Protein AF-0000000080183388 (afdb_homodimer)

InterPro domains:
  IPR001279 Metallo-beta-lactamase [PF00753] (360-558)
  IPR001279 Metallo-beta-lactamase [SM00849] (359-558)
  IPR011234 Fumarylacetoacetase-like, C-terminal [PF01557] (73-304)
  IPR036663 Fumarylacetoacetase-like, C-terminal domain superfamily [G3DSA:3.90.850.10] (4-306)
  IPR036663 Fumarylacetoacetase-like, C-terminal domain superfamily [SSF56529] (69-304)
  IPR036866 Ribonuclease Z/Hydroxyacylglutathione hydrolase-like [G3DSA:3.60.15.10] (329-582)
  IPR036866 Ribonuclease Z/Hydroxyacylglutathione hydrolase-like [SSF56281] (317-623)

Solvent-accessible surface area (backbone atoms only — not comparable to full-atom values): 64301 Å² total; per-residue (Å²): 90,34,32,32,19,32,37,54,98,89,41,75,42,23,28,37,52,55,89,63,32,26,18,39,50,66,86,83,49,46,52,55,60,38,32,54,53,20,65,66,43,36,50,52,53,48,56,51,15,69,70,43,83,54,62,44,53,54,87,80,44,46,64,29,19,33,63,57,70,36,76,41,34,39,41,27,54,20,26,61,65,29,55,26,37,42,33,38,28,74,70,68,44,64,77,75,63,71,59,71,33,56,50,84,50,41,30,47,50,48,49,71,25,53,34,24,24,61,38,72,39,62,39,37,46,78,42,44,31,30,41,55,24,44,30,38,26,42,26,30,8,51,44,50,55,60,33,48,43,68,54,29,46,70,22,47,44,25,34,23,35,26,31,53,33,29,20,49,45,46,35,51,36,41,47,76,70,60,50,21,54,38,78,14,40,36,40,28,33,33,29,17,39,26,37,29,25,61,80,70,47,54,88,32,40,31,88,91,43,76,77,35,47,49,31,50,34,40,28,25,50,73,84,39,77,71,20,53,47,47,52,60,64,46,72,51,45,65,21,51,52,46,15,58,62,13,48,60,24,56,45,47,42,36,25,35,37,34,40,28,42,40,46,53,24,36,53,65,50,52,36,34,88,91,43,61,84,72,29,90,62,64,60,48,67,68,41,33,42,37,41,38,34,60,93,38,47,58,30,47,27,37,30,32,73,54,66,78,57,78,84,68,82,63,51,86,56,88,92,53,77,86,74,76,83,84,71,50,80,51,77,51,76,45,87,72,48,73,45,81,40,79,77,40,84,59,27,32,37,33,37,32,66,59,18,55,73,64,26,42,29,33,33,42,41,51,36,63,63,15,14,35,32,36,36,33,21,48,22,55,67,61,26,50,52,51,53,59,71,44,38,86,58,32,72,69,15,36,64,46,33,30,40,35,32,33,51,55,49,34,28,34,33,19,41,58,75,53,59,88,79,38,44,29,32,23,37,48,53,16,40,52,43,52,74,71,45,80,61,57,40,64,60,45,45,49,55,29,48,86,60,49,91,59,21,26,61,49,35,27,66,55,49,49,88,60,57,44,45,91,62,52,82,49,71,54,76,42,67,40,71,52,60,50,74,48,74,35,37,86,36,64,37,39,37,39,44,48,40,32,14,43,33,70,23,34,28,30,41,38,31,67,94,58,31,36,30,38,37,27,74,80,27,38,39,36,27,50,64,58,39,74,56,28,56,66,68,37,37,42,51,34,36,51,53,57,53,70,67,65,31,67,34,28,39,29,14,14,32,38,34,30,33,55,64,51,46,49,50,49,33,47,51,54,52,49,51,54,50,54,46,52,53,34,48,72,72,67,48,53,55,68,56,38,44,72,66,59,80,58,70,88,53,59,77,27,36,62,50,35,34,46,45,48,37,36,46,46,51,40,42,72,76,34,80,82,52,80,86,76,53,70,66,59,51,50,38,50,21,32,51,54,43,56,75,74,102,90,35,33,33,20,32,37,53,98,90,41,76,42,22,28,37,51,55,90,63,31,27,18,38,48,65,86,83,50,46,52,56,61,38,32,53,52,19,63,66,42,34,50,51,52,46,55,51,14,67,70,43,84,54,61,45,51,54,88,78,43,46,62,29,18,34,64,56,71,34,77,40,32,40,40,26,53,20,26,62,64,30,55,26,37,42,33,38,29,75,70,65,45,64,78,75,63,72,58,71,34,55,49,86,49,39,32,48,50,47,49,72,26,54,34,25,25,62,39,74,40,61,40,41,45,78,44,40,32,29,40,54,24,43,28,38,26,42,26,31,8,51,46,50,55,60,34,47,42,69,55,28,46,68,22,47,44,25,34,24,33,26,32,50,33,29,20,51,45,45,36,51,37,42,46,77,70,60,49,21,56,38,79,17,38,37,40,28,33,34,31,16,39,26,37,29,26,61,78,70,47,52,89,32,41,31,88,92,42,74,77,35,48,49,32,50,34,40,29,25,51,72,85,39,78,70,20,53,46,45,52,60,62,47,72,50,43,64,22,50,53,45,14,60,62,12,48,60,24,56,45,46,42,37,26,35,37,32,40,28,41,41,46,52,25,36,53,65,50,52,37,34,88,91,43,59,84,72,30,89,61,63,61,49,68,68,40,34,42,36,42,38,34,60,92,37,49,58,31,46,26,39,30,34,73,53,66,78,57,80,83,69,81,64,51,86,54,88,90,55,78,85,74,76,83,84,71,50,80,50,77,52,76,44,86,71,48,73,43,82,40,79,76,42,84,59,27,32,36,34,36,31,67,58,18,56,73,62,25,39,28,34,34,40,41,51,35,63,63,15,14,36,33,34,35,35,22,48,20,54,68,59,26,51,53,50,52,58,70,43,37,84,58,32,72,70,16,36,64,45,34,31,40,35,32,36,49,56,48,32,28,33,34,18,41,58,77,52,59,87,79,37,45,28,31,23,37,48,53,15,42,52,43,52,73,70,45,82,60,57,39,62,59,44,46,48,54,28,47,86,62,48,92,59,22,26,61,49,35,27,66,57,49,49,88,60,57,41,44,93,61,52,81,50,73,54,77,41,67,40,72,52,60,50,74,48,73,34,35,86,37,66,36,37,36,39,43,48,40,35,13,44,34,72,24,35,27,30,43,37,30,67,93,56,30,36,29,37,37,27,73,78,28,38,38,35,28,50,64,57,39,76,56,28,57,66,67,38,38,41,51,33,36,53,54,56,52,70,66,66,32,66,35,28,39,30,16,14,32,38,36,31,32,55,64,51,46,49,51,49,34,49,52,54,52,48,52,53,50,54,45,51,53,34,50,74,71,66,46,52,56,69,55,36,45,72,66,59,81,59,71,89,52,59,79,27,36,62,50,35,35,46,43,49,37,36,46,45,51,40,42,73,75,34,79,82,52,80,88,76,55,71,66,60,51,49,37,51,22,32,50,53,43,56,75,73,101

Structure (mmCIF, N/CA/C/O backbone):
data_AF-0000000080183388-model_v1
#
loop_
_entity.id
_entity.type
_entity.pdbx_description
1 polymer 'Bifunctional 2-hydroxyhepta-2,4-diene-1,7-dioate isomerase/cyclase/dehydrase'
#
loop_
_atom_site.group_PDB
_atom_site.id
_atom_site.type_symbol
_atom_site.label_atom_id
_atom_site.label_alt_id
_atom_site.label_comp_id
_atom_site.label_asym_id
_atom_site.label_entity_id
_atom_site.label_seq_id
_atom_site.pdbx_PDB_ins_code
_atom_site.Cartn_x
_atom_site.Cartn_y
_atom_site.Cartn_z
_atom_site.occupancy
_atom_site.B_iso_or_equiv
_atom_site.auth_seq_id
_atom_site.auth_comp_id
_atom_site.auth_asym_id
_atom_site.auth_atom_id
_atom_site.pdbx_PDB_model_num
ATOM 1 N N . MET A 1 1 ? -32.719 4.676 -19.219 1 97.44 1 MET A N 1
ATOM 2 C CA . MET A 1 1 ? -33.406 5.418 -18.172 1 97.44 1 MET A CA 1
ATOM 3 C C . MET A 1 1 ? -32.406 6.023 -17.188 1 97.44 1 MET A C 1
ATOM 5 O O . MET A 1 1 ? -31.281 5.566 -17.078 1 97.44 1 MET A O 1
ATOM 9 N N . ARG A 1 2 ? -32.875 7.059 -16.578 1 98.19 2 ARG A N 1
ATOM 10 C CA . ARG A 1 2 ? -32.156 7.703 -15.5 1 98.19 2 ARG A CA 1
ATOM 11 C C . ARG A 1 2 ? -32.875 7.527 -14.164 1 98.19 2 ARG A C 1
ATOM 13 O O . ARG A 1 2 ? -33.906 8.156 -13.922 1 98.19 2 ARG A O 1
ATOM 20 N N . TRP A 1 3 ? -32.25 6.746 -13.305 1 98.75 3 TRP A N 1
ATOM 21 C CA . TRP A 1 3 ? -32.844 6.43 -12.016 1 98.75 3 TRP A CA 1
ATOM 22 C C . TRP A 1 3 ? -32.312 7.344 -10.922 1 98.75 3 TRP A C 1
ATOM 24 O O . TRP A 1 3 ? -31.094 7.613 -10.867 1 98.75 3 TRP A O 1
ATOM 34 N N . VAL A 1 4 ? -33.219 7.805 -10.07 1 98.56 4 VAL A N 1
ATOM 35 C CA . VAL A 1 4 ? -32.781 8.688 -8.992 1 98.56 4 VAL A CA 1
ATOM 36 C C . VAL A 1 4 ? -33.344 8.203 -7.668 1 98.56 4 VAL A C 1
ATOM 38 O O . VAL A 1 4 ? -34.406 7.531 -7.637 1 98.56 4 VAL A O 1
ATOM 41 N N . THR A 1 5 ? -32.625 8.375 -6.621 1 98.5 5 THR A N 1
ATOM 42 C CA . THR A 1 5 ? -33.094 8.414 -5.242 1 98.5 5 THR A CA 1
ATOM 43 C C . THR A 1 5 ? -33.188 9.852 -4.734 1 98.5 5 THR A C 1
ATOM 45 O O . THR A 1 5 ? -32.281 10.648 -4.977 1 98.5 5 THR A O 1
ATOM 48 N N . TYR A 1 6 ? -34.344 10.188 -4.172 1 97.81 6 TYR A N 1
ATOM 49 C CA . TYR A 1 6 ? -34.531 11.555 -3.717 1 97.81 6 TYR A CA 1
ATOM 50 C C . TYR A 1 6 ? -35.25 11.586 -2.371 1 97.81 6 TYR A C 1
ATOM 52 O O . TYR A 1 6 ? -35.812 10.586 -1.939 1 97.81 6 TYR A O 1
ATOM 60 N N . ARG A 1 7 ? -35.031 12.625 -1.653 1 96.06 7 ARG A N 1
ATOM 61 C CA . ARG A 1 7 ? -35.75 12.852 -0.39 1 96.06 7 ARG A CA 1
ATOM 62 C C . ARG A 1 7 ? -36.812 13.914 -0.542 1 96.06 7 ARG A C 1
ATOM 64 O O . ARG A 1 7 ? -36.562 15.008 -1.048 1 96.06 7 ARG A O 1
ATOM 71 N N . ASP A 1 8 ? -38.031 13.57 -0.179 1 88.25 8 ASP A N 1
ATOM 72 C CA . ASP A 1 8 ? -39.125 14.539 -0.07 1 88.25 8 ASP A CA 1
ATOM 73 C C . ASP A 1 8 ? -39.594 14.68 1.377 1 88.25 8 ASP A C 1
ATOM 75 O O . ASP A 1 8 ? -38.875 14.344 2.307 1 88.25 8 ASP A O 1
ATOM 79 N N . ALA A 1 9 ? -40.719 15.281 1.658 1 85.12 9 ALA A N 1
ATOM 80 C CA . ALA A 1 9 ? -41.188 15.562 3.008 1 85.12 9 ALA A CA 1
ATOM 81 C C . ALA A 1 9 ? -41.438 14.266 3.783 1 85.12 9 ALA A C 1
ATOM 83 O O . ALA A 1 9 ? -41.344 14.242 5.012 1 85.12 9 ALA A O 1
ATOM 84 N N . ASP A 1 10 ? -41.656 13.148 3.053 1 85.81 10 ASP A N 1
ATOM 85 C CA . ASP A 1 10 ? -42.031 11.891 3.703 1 85.81 10 ASP A CA 1
ATOM 86 C C . ASP A 1 10 ? -40.812 10.961 3.809 1 85.81 10 ASP A C 1
ATOM 88 O O . ASP A 1 10 ? -40.875 9.891 4.422 1 85.81 10 ASP A O 1
ATOM 92 N N . GLY A 1 11 ? -39.719 11.336 3.236 1 90.06 11 GLY A N 1
ATOM 93 C CA . GLY A 1 11 ? -38.5 10.508 3.334 1 90.06 11 GLY A CA 1
ATOM 94 C C . GLY A 1 11 ? -37.938 10.148 1.984 1 90.06 11 GLY A C 1
ATOM 95 O O . GLY A 1 11 ? -38.281 10.734 0.964 1 90.06 11 GLY A O 1
ATOM 96 N N . PRO A 1 12 ? -37.031 9.18 1.969 1 95.62 12 PRO A N 1
ATOM 97 C CA . PRO A 1 12 ? -36.375 8.773 0.717 1 95.62 12 PRO A CA 1
ATOM 98 C C . PRO A 1 12 ? -37.344 8.047 -0.229 1 95.62 12 PRO A C 1
ATOM 100 O O . PRO A 1 12 ? -38.156 7.23 0.214 1 95.62 12 PRO A O 1
ATOM 103 N N . ARG A 1 13 ? -37.281 8.406 -1.515 1 96.56 13 ARG A N 1
ATOM 104 C CA . ARG A 1 13 ? -38.062 7.812 -2.594 1 96.56 13 ARG A CA 1
ATOM 105 C C . ARG A 1 13 ? -37.156 7.484 -3.795 1 96.56 13 ARG A C 1
ATOM 107 O O . ARG A 1 13 ? -36.031 7.965 -3.891 1 96.56 13 ARG A O 1
ATOM 114 N N . THR A 1 14 ? -37.656 6.578 -4.617 1 97.81 14 THR A N 1
ATOM 115 C CA . THR A 1 14 ? -37 6.191 -5.855 1 97.81 14 THR A CA 1
ATOM 116 C C . THR A 1 14 ? -37.875 6.508 -7.066 1 97.81 14 THR A C 1
ATOM 118 O O . THR A 1 14 ? -39.094 6.43 -6.988 1 97.81 14 THR A O 1
ATOM 121 N N . GLY A 1 15 ? -37.25 6.918 -8.156 1 98 15 GLY A N 1
ATOM 122 C CA . GLY A 1 15 ? -38 7.188 -9.359 1 98 15 GLY A CA 1
ATOM 123 C C . GLY A 1 15 ? -37.156 7.301 -10.609 1 98 15 GLY A C 1
ATOM 124 O O . GLY A 1 15 ? -35.938 7.141 -10.539 1 98 15 GLY A O 1
ATOM 125 N N . VAL A 1 16 ? -37.781 7.48 -11.719 1 98.38 16 VAL A N 1
ATOM 126 C CA . VAL A 1 16 ? -37.156 7.688 -13.008 1 98.38 16 VAL A CA 1
ATOM 127 C C . VAL A 1 16 ? -37.281 9.148 -13.422 1 98.38 16 VAL A C 1
ATOM 129 O O . VAL A 1 16 ? -38.375 9.711 -13.422 1 98.38 16 VAL A O 1
ATOM 132 N N . LEU A 1 17 ? -36.156 9.695 -13.727 1 98.06 17 LEU A N 1
ATOM 133 C CA . LEU A 1 17 ? -36.125 11.078 -14.18 1 98.06 17 LEU A CA 1
ATOM 134 C C . LEU A 1 17 ? -36.406 11.164 -15.68 1 98.06 17 LEU A C 1
ATOM 136 O O . LEU A 1 17 ? -35.719 10.547 -16.484 1 98.06 17 LEU A O 1
ATOM 140 N N . SER A 1 18 ? -37.406 11.859 -16.109 1 96.38 18 SER A N 1
ATOM 141 C CA . SER A 1 18 ? -37.75 12.195 -17.484 1 96.38 18 SER A CA 1
ATOM 142 C C . SER A 1 18 ? -37.969 13.695 -17.656 1 96.38 18 SER A C 1
ATOM 144 O O . SER A 1 18 ? -38.969 14.242 -17.156 1 96.38 18 SER A O 1
ATOM 146 N N . GLY A 1 19 ? -37.062 14.305 -18.344 1 94.12 19 GLY A N 1
ATOM 147 C CA . GLY A 1 19 ? -37.094 15.758 -18.328 1 94.12 19 GLY A CA 1
ATOM 148 C C . GLY A 1 19 ? -36.844 16.344 -16.953 1 94.12 19 GLY A C 1
ATOM 149 O O . GLY A 1 19 ? -35.844 16.031 -16.312 1 94.12 19 GLY A O 1
ATOM 150 N N . ASP A 1 20 ? -37.781 17.125 -16.531 1 95.94 20 ASP A N 1
ATOM 151 C CA . ASP A 1 20 ? -37.625 17.75 -15.227 1 95.94 20 ASP A CA 1
ATOM 152 C C . ASP A 1 20 ? -38.594 17.141 -14.203 1 95.94 20 ASP A C 1
ATOM 154 O O . ASP A 1 20 ? -38.844 17.719 -13.141 1 95.94 20 ASP A O 1
ATOM 158 N N . GLU A 1 21 ? -39.062 15.992 -14.617 1 96.75 21 GLU A N 1
ATOM 159 C CA . GLU A 1 21 ? -40.031 15.32 -13.734 1 96.75 21 GLU A CA 1
ATOM 160 C C . GLU A 1 21 ? -39.5 13.953 -13.312 1 96.75 21 GLU A C 1
ATOM 162 O O . GLU A 1 21 ? -38.938 13.219 -14.117 1 96.75 21 GLU A O 1
ATOM 167 N N . ILE A 1 22 ? -39.656 13.68 -12.047 1 97.94 22 ILE A N 1
ATOM 168 C CA . ILE A 1 22 ? -39.375 12.352 -11.523 1 97.94 22 ILE A CA 1
ATOM 169 C C . ILE A 1 22 ? -40.656 11.531 -11.43 1 97.94 22 ILE A C 1
ATOM 171 O O . ILE A 1 22 ? -41.625 11.953 -10.781 1 97.94 22 ILE A O 1
ATOM 175 N N . HIS A 1 23 ? -40.719 10.445 -12.109 1 98 23 HIS A N 1
ATOM 176 C CA . HIS A 1 23 ? -41.781 9.477 -11.984 1 98 23 HIS A CA 1
ATOM 177 C C . HIS A 1 23 ? -41.5 8.477 -10.867 1 98 23 HIS A C 1
ATOM 179 O O . HIS A 1 23 ? -40.656 7.59 -11.016 1 98 23 HIS A O 1
ATOM 185 N N . ALA A 1 24 ? -42.25 8.586 -9.766 1 96.69 24 ALA A N 1
ATOM 186 C CA . ALA A 1 24 ? -41.969 7.852 -8.539 1 96.69 24 ALA A CA 1
ATOM 187 C C . ALA A 1 24 ? -42.438 6.402 -8.633 1 96.69 24 ALA A C 1
ATOM 189 O O . ALA A 1 24 ? -43.469 6.125 -9.203 1 96.69 24 ALA A O 1
ATOM 190 N N . VAL A 1 25 ? -41.656 5.574 -8.094 1 96.31 25 VAL A N 1
ATOM 191 C CA . VAL A 1 25 ? -42.125 4.215 -7.852 1 96.31 25 VAL A CA 1
ATOM 192 C C . VAL A 1 25 ? -42.844 4.152 -6.52 1 96.31 25 VAL A C 1
ATOM 194 O O . VAL A 1 25 ? -43 5.164 -5.824 1 96.31 25 VAL A O 1
ATOM 197 N N . ALA A 1 26 ? -43.406 2.994 -6.191 1 93.75 26 ALA A N 1
ATOM 198 C CA . ALA A 1 26 ? -44.188 2.836 -4.961 1 93.75 26 ALA A CA 1
ATOM 199 C C . ALA A 1 26 ? -43.344 3.182 -3.734 1 93.75 26 ALA A C 1
ATOM 201 O O . ALA A 1 26 ? -42.125 2.883 -3.693 1 93.75 26 ALA A O 1
ATOM 202 N N . PRO A 1 27 ? -43.969 3.814 -2.711 1 92.75 27 PRO A N 1
ATOM 203 C CA . PRO A 1 27 ? -43.219 4.113 -1.485 1 92.75 27 PRO A CA 1
ATOM 204 C C . PRO A 1 27 ? -42.594 2.871 -0.849 1 92.75 27 PRO A C 1
ATOM 206 O O . PRO A 1 27 ? -43.219 1.804 -0.846 1 92.75 27 PRO A O 1
ATOM 209 N N . GLY A 1 28 ? -41.375 3.014 -0.385 1 92.75 28 GLY A N 1
ATOM 210 C CA . GLY A 1 28 ? -40.719 1.915 0.305 1 92.75 28 GLY A CA 1
ATOM 211 C C . GLY A 1 28 ? -39.812 1.102 -0.599 1 92.75 28 GLY A C 1
ATOM 212 O O . GLY A 1 28 ? -38.969 0.361 -0.118 1 92.75 28 GLY A O 1
ATOM 213 N N . VAL A 1 29 ? -40 1.247 -1.881 1 95.56 29 VAL A N 1
ATOM 214 C CA . VAL A 1 29 ? -39.156 0.52 -2.816 1 95.56 29 VAL A CA 1
ATOM 215 C C . VAL A 1 29 ? -37.875 1.304 -3.061 1 95.56 29 VAL A C 1
ATOM 217 O O . VAL A 1 29 ? -37.906 2.477 -3.439 1 95.56 29 VAL A O 1
ATOM 220 N N . THR A 1 30 ? -36.75 0.645 -2.76 1 96.94 30 THR A N 1
ATOM 221 C CA . THR A 1 30 ? -35.469 1.302 -2.971 1 96.94 30 THR A CA 1
ATOM 222 C C . THR A 1 30 ? -34.875 0.929 -4.332 1 96.94 30 THR A C 1
ATOM 224 O O . THR A 1 30 ? -35.281 -0.077 -4.926 1 96.94 30 THR A O 1
ATOM 227 N N . LEU A 1 31 ? -34 1.793 -4.809 1 97.75 31 LEU A N 1
ATOM 228 C CA . LEU A 1 31 ? -33.344 1.471 -6.066 1 97.75 31 LEU A CA 1
ATOM 229 C C . LEU A 1 31 ? -32.531 0.177 -5.941 1 97.75 31 LEU A C 1
ATOM 231 O O . LEU A 1 31 ? -32.438 -0.582 -6.906 1 97.75 31 LEU A O 1
ATOM 235 N N . LEU A 1 32 ? -31.938 -0.085 -4.797 1 96.81 32 LEU A N 1
ATOM 236 C CA . LEU A 1 32 ? -31.203 -1.321 -4.562 1 96.81 32 LEU A CA 1
ATOM 237 C C . LEU A 1 32 ? -32.094 -2.537 -4.77 1 96.81 32 LEU A C 1
ATOM 239 O O . LEU A 1 32 ? -31.672 -3.535 -5.355 1 96.81 32 LEU A O 1
ATOM 243 N N . ASP A 1 33 ? -33.375 -2.461 -4.324 1 96.06 33 ASP A N 1
ATOM 244 C CA . ASP A 1 33 ? -34.312 -3.531 -4.551 1 96.06 33 ASP A CA 1
ATOM 245 C C . ASP A 1 33 ? -34.531 -3.768 -6.043 1 96.06 33 ASP A C 1
ATOM 247 O O . ASP A 1 33 ? -34.594 -4.914 -6.492 1 96.06 33 ASP A O 1
ATOM 251 N N . LEU A 1 34 ? -34.688 -2.699 -6.711 1 97.19 34 LEU A N 1
ATOM 252 C CA . LEU A 1 34 ? -35 -2.781 -8.133 1 97.19 34 LEU A CA 1
ATOM 253 C C . LEU A 1 34 ? -33.812 -3.334 -8.914 1 97.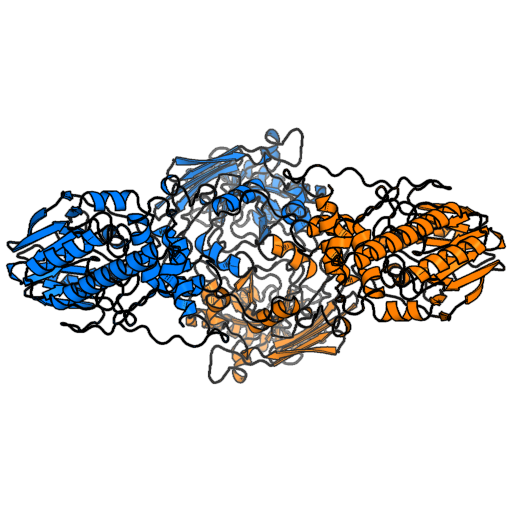19 34 LEU A C 1
ATOM 255 O O . LEU A 1 34 ? -34 -4.137 -9.836 1 97.19 34 LEU A O 1
ATOM 259 N N . VAL A 1 35 ? -32.625 -2.889 -8.562 1 96.31 35 VAL A N 1
ATOM 260 C CA . VAL A 1 35 ? -31.406 -3.381 -9.188 1 96.31 35 VAL A CA 1
ATOM 261 C C . VAL A 1 35 ? -31.297 -4.891 -8.969 1 96.31 35 VAL A C 1
ATOM 263 O O . VAL A 1 35 ? -30.812 -5.609 -9.852 1 96.31 35 VAL A O 1
ATOM 266 N N . GLY A 1 36 ? -31.75 -5.336 -7.918 1 93.81 36 GLY A N 1
ATOM 267 C CA . GLY A 1 36 ? -31.703 -6.75 -7.57 1 93.81 36 GLY A CA 1
ATOM 268 C C . GLY A 1 36 ? -32.562 -7.617 -8.445 1 93.81 36 GLY A C 1
ATOM 269 O O . GLY A 1 36 ? -32.406 -8.836 -8.484 1 93.81 36 GLY A O 1
ATOM 270 N N . ARG A 1 37 ? -33.5 -6.957 -9.172 1 93.88 37 ARG A N 1
ATOM 271 C CA . ARG A 1 37 ? -34.375 -7.688 -10.07 1 93.88 37 ARG A CA 1
ATOM 272 C C . ARG A 1 37 ? -33.719 -7.922 -11.43 1 93.88 37 ARG A C 1
ATOM 274 O O . ARG A 1 37 ? -34.312 -8.57 -12.297 1 93.88 37 ARG A O 1
ATOM 281 N N . GLY A 1 38 ? -32.5 -7.395 -11.609 1 92.06 38 GLY A N 1
ATOM 282 C CA . GLY A 1 38 ? -31.812 -7.531 -12.875 1 92.06 38 GLY A CA 1
ATOM 283 C C . GLY A 1 38 ? -32.219 -6.473 -13.891 1 92.06 38 GLY A C 1
ATOM 284 O O . GLY A 1 38 ? -33.062 -5.637 -13.617 1 92.06 38 GLY A O 1
ATOM 285 N N . ALA A 1 39 ? -31.578 -6.566 -15.023 1 93.94 39 ALA A N 1
ATOM 286 C CA . ALA A 1 39 ? -31.766 -5.566 -16.078 1 93.94 39 ALA A CA 1
ATOM 287 C C . ALA A 1 39 ? -33.219 -5.535 -16.547 1 93.94 39 ALA A C 1
ATOM 289 O O . ALA A 1 39 ? -33.781 -4.461 -16.719 1 93.94 39 ALA A O 1
ATOM 290 N N . ASP A 1 40 ? -33.75 -6.664 -16.734 1 94.56 40 ASP A N 1
ATOM 291 C CA . ASP A 1 40 ? -35.125 -6.742 -17.219 1 94.56 40 ASP A CA 1
ATOM 292 C C . ASP A 1 40 ? -36.125 -6.246 -16.156 1 94.56 40 ASP A C 1
ATOM 294 O O . ASP A 1 40 ? -37.062 -5.531 -16.484 1 94.56 40 ASP A O 1
ATOM 298 N N . GLY A 1 41 ? -35.844 -6.688 -14.953 1 95.62 41 GLY A N 1
ATOM 299 C CA . GLY A 1 41 ? -36.688 -6.23 -13.867 1 95.62 41 GLY A CA 1
ATOM 300 C C . GLY A 1 41 ? -36.625 -4.727 -13.648 1 95.62 41 GLY A C 1
ATOM 301 O O . GLY A 1 41 ? -37.656 -4.094 -13.398 1 95.62 41 GLY A O 1
ATOM 302 N N . LEU A 1 42 ? -35.469 -4.219 -13.742 1 97.19 42 LEU A N 1
ATOM 303 C CA . LEU A 1 42 ? -35.281 -2.777 -13.609 1 97.19 42 LEU A CA 1
ATOM 304 C C . LEU A 1 42 ? -36 -2.031 -14.734 1 97.19 42 LEU A C 1
ATOM 306 O O . LEU A 1 42 ? -36.656 -1.015 -14.492 1 97.19 42 LEU A O 1
ATOM 310 N N . ARG A 1 43 ? -35.875 -2.518 -15.914 1 96.69 43 ARG A N 1
ATOM 311 C CA . ARG A 1 43 ? -36.531 -1.915 -17.062 1 96.69 43 ARG A CA 1
ATOM 312 C C . ARG A 1 43 ? -38.031 -1.916 -16.906 1 96.69 43 ARG A C 1
ATOM 314 O O . ARG A 1 43 ? -38.688 -0.908 -17.156 1 96.69 43 ARG A O 1
ATOM 321 N N . GLN A 1 44 ? -38.562 -3.023 -16.469 1 97 44 GLN A N 1
ATOM 322 C CA . GLN A 1 44 ? -40 -3.148 -16.281 1 97 44 GLN A CA 1
ATOM 323 C C . GLN A 1 44 ? -40.5 -2.168 -15.227 1 97 44 GLN A C 1
ATOM 325 O O . GLN A 1 44 ? -41.531 -1.512 -15.422 1 97 44 GLN A O 1
ATOM 330 N N . ALA A 1 45 ? -39.781 -2.123 -14.133 1 97.38 45 ALA A N 1
ATOM 331 C CA . ALA A 1 45 ? -40.156 -1.188 -13.07 1 97.38 45 ALA A CA 1
ATOM 332 C C . ALA A 1 45 ? -40.156 0.25 -13.578 1 97.38 45 ALA A C 1
ATOM 334 O O . ALA A 1 45 ? -41 1.059 -13.211 1 97.38 45 ALA A O 1
ATOM 335 N N . GLY A 1 46 ? -39.156 0.562 -14.367 1 97.62 46 GLY A N 1
ATOM 336 C CA . GLY A 1 46 ? -39.031 1.898 -14.93 1 97.62 46 GLY A CA 1
ATOM 337 C C . GLY A 1 46 ? -40.188 2.244 -15.875 1 97.62 46 GLY A C 1
ATOM 338 O O . GLY A 1 46 ? -40.719 3.352 -15.828 1 97.62 46 GLY A O 1
ATOM 339 N N . GLU A 1 47 ? -40.562 1.3 -16.688 1 97.06 47 GLU A N 1
ATOM 340 C CA . GLU A 1 47 ? -41.688 1.508 -17.609 1 97.06 47 GLU A CA 1
ATOM 341 C C . GLU A 1 47 ? -42.969 1.719 -16.844 1 97.06 47 GLU A C 1
ATOM 343 O O . GLU A 1 47 ? -43.812 2.551 -17.234 1 97.06 47 GLU A O 1
ATOM 348 N N . GLU A 1 48 ? -43.094 1.007 -15.844 1 96.94 48 GLU A N 1
ATOM 349 C CA . GLU A 1 48 ? -44.281 1.164 -15.008 1 96.94 48 GLU A CA 1
ATOM 350 C C . GLU A 1 48 ? -44.312 2.535 -14.336 1 96.94 48 GLU A C 1
ATOM 352 O O . GLU A 1 48 ? -45.344 3.178 -14.266 1 96.94 48 GLU A O 1
ATOM 357 N N . ALA A 1 49 ? -43.188 2.902 -13.812 1 97.19 49 ALA A N 1
ATOM 358 C CA . ALA A 1 49 ? -43.062 4.211 -13.172 1 97.19 49 ALA A CA 1
ATOM 359 C C . ALA A 1 49 ? -43.375 5.332 -14.148 1 97.19 49 ALA A C 1
ATOM 361 O O . ALA A 1 49 ? -44.062 6.297 -13.805 1 97.19 49 ALA A O 1
ATOM 362 N N . LEU A 1 50 ? -42.938 5.223 -15.359 1 95.69 50 LEU A N 1
ATOM 363 C CA . LEU A 1 50 ? -43.125 6.254 -16.375 1 95.69 50 LEU A CA 1
ATOM 364 C C . LEU A 1 50 ? -44.594 6.398 -16.766 1 95.69 50 LEU A C 1
ATOM 366 O O . LEU A 1 50 ? -45 7.441 -17.281 1 95.69 50 LEU A O 1
ATOM 370 N N . ARG A 1 51 ? -45.406 5.438 -16.484 1 92.81 51 ARG A N 1
ATOM 371 C CA . ARG A 1 51 ? -46.812 5.469 -16.812 1 92.81 51 ARG A CA 1
ATOM 372 C C . ARG A 1 51 ? -47.625 5.984 -15.625 1 92.81 51 ARG A C 1
ATOM 374 O O . ARG A 1 51 ? -48.812 6.316 -15.773 1 92.81 51 ARG A O 1
ATOM 381 N N . SER A 1 52 ? -46.906 6.004 -14.562 1 87.31 52 SER A N 1
ATOM 382 C CA . SER A 1 52 ? -47.594 6.406 -13.344 1 87.31 52 SER A CA 1
ATOM 383 C C . SER A 1 52 ? -47.844 7.91 -13.328 1 87.31 52 SER A C 1
ATOM 385 O O . SER A 1 52 ? -47.094 8.68 -13.914 1 87.31 52 SER A O 1
ATOM 387 N N . ALA A 1 53 ? -48.938 8.344 -12.695 1 85.31 53 ALA A N 1
ATOM 388 C CA . ALA A 1 53 ? -49.281 9.758 -12.547 1 85.31 53 ALA A CA 1
ATOM 389 C C . ALA A 1 53 ? -48.531 10.391 -11.375 1 85.31 53 ALA A C 1
ATOM 391 O O . ALA A 1 53 ? -48.5 11.609 -11.242 1 85.31 53 ALA A O 1
ATOM 392 N N . ALA A 1 54 ? -47.969 9.68 -10.547 1 90.69 54 ALA A N 1
ATOM 393 C CA . ALA A 1 54 ? -47.219 10.18 -9.398 1 90.69 54 ALA A CA 1
ATOM 394 C C . ALA A 1 54 ? -45.875 10.781 -9.836 1 90.69 54 ALA A C 1
ATOM 396 O O . ALA A 1 54 ? -44.875 10.062 -9.977 1 90.69 54 ALA A O 1
ATOM 397 N N . THR A 1 55 ? -45.875 12.07 -10.094 1 94.88 55 THR A N 1
ATOM 398 C CA . THR A 1 55 ? -44.656 12.766 -10.547 1 94.88 55 THR A CA 1
ATOM 399 C C . THR A 1 55 ? -44.344 13.953 -9.633 1 94.88 55 THR A C 1
ATOM 401 O O . THR A 1 55 ? -45.25 14.477 -8.969 1 94.88 55 THR A O 1
ATOM 404 N N . VAL A 1 56 ? -43.125 14.305 -9.5 1 95.56 56 VAL A N 1
ATOM 405 C CA . VAL A 1 56 ? -42.656 15.477 -8.766 1 95.56 56 VAL A CA 1
ATOM 406 C C . VAL A 1 56 ? -41.562 16.188 -9.562 1 95.56 56 VAL A C 1
ATOM 408 O O . VAL A 1 56 ? -40.719 15.547 -10.18 1 95.56 56 VAL A O 1
ATOM 411 N N . PRO A 1 57 ? -41.625 17.531 -9.617 1 95.75 57 PRO A N 1
ATOM 412 C CA . PRO A 1 57 ? -40.5 18.234 -10.258 1 95.75 57 PRO A CA 1
ATOM 413 C C . PRO A 1 57 ? -39.188 18.016 -9.547 1 95.75 57 PRO A C 1
ATOM 415 O O . PRO A 1 57 ? -39.125 18.062 -8.312 1 95.75 57 PRO A O 1
ATOM 418 N N . VAL A 1 58 ? -38.125 17.828 -10.266 1 95.75 58 VAL A N 1
ATOM 419 C CA . VAL A 1 58 ? -36.812 17.547 -9.688 1 95.75 58 VAL A CA 1
ATOM 420 C C . VAL A 1 58 ? -36.312 18.734 -8.859 1 95.75 58 VAL A C 1
ATOM 422 O O . VAL A 1 58 ? -35.625 18.562 -7.852 1 95.75 58 VAL A O 1
ATOM 425 N N . GLY A 1 59 ? -36.75 19.938 -9.172 1 94.56 59 GLY A N 1
ATOM 426 C CA . GLY A 1 59 ? -36.375 21.141 -8.453 1 94.56 59 GLY A CA 1
ATOM 427 C C . GLY A 1 59 ? -36.969 21.234 -7.066 1 94.56 59 GLY A C 1
ATOM 428 O O . GLY A 1 59 ? -36.5 22.031 -6.234 1 94.56 59 GLY A O 1
ATOM 429 N N . ASP A 1 60 ? -37.969 20.406 -6.773 1 94.69 60 ASP A N 1
ATOM 430 C CA . ASP A 1 60 ? -38.719 20.484 -5.512 1 94.69 60 ASP A CA 1
ATOM 431 C C . ASP A 1 60 ? -38.219 19.438 -4.52 1 94.69 60 ASP A C 1
ATOM 433 O O . ASP A 1 60 ? -38.75 19.312 -3.422 1 94.69 60 ASP A O 1
ATOM 437 N N . VAL A 1 61 ? -37.188 18.688 -4.922 1 95.75 61 VAL A N 1
ATOM 438 C CA . VAL A 1 61 ? -36.688 17.625 -4.055 1 95.75 61 VAL A CA 1
ATOM 439 C C . VAL A 1 61 ? -35.188 17.75 -3.924 1 95.75 61 VAL A C 1
ATOM 441 O O . VAL A 1 61 ? -34.531 18.531 -4.637 1 95.75 61 VAL A O 1
ATOM 444 N N . THR A 1 62 ? -34.688 17.062 -2.945 1 96.38 62 THR A N 1
ATOM 445 C CA . THR A 1 62 ? -33.25 16.922 -2.807 1 96.38 62 THR A CA 1
ATOM 446 C C . THR A 1 62 ? -32.781 15.562 -3.332 1 96.38 62 THR A C 1
ATOM 448 O O . THR A 1 62 ? -33.219 14.516 -2.826 1 96.38 62 THR A O 1
ATOM 451 N N . LEU A 1 63 ? -31.938 15.57 -4.34 1 98.12 63 LEU A N 1
ATOM 452 C CA . LEU A 1 63 ? -31.391 14.32 -4.855 1 98.12 63 LEU A CA 1
ATOM 453 C C . LEU A 1 63 ? -30.375 13.727 -3.887 1 98.12 63 LEU A C 1
ATOM 455 O O . LEU A 1 63 ? -29.562 14.461 -3.307 1 98.12 63 LEU A O 1
ATOM 459 N N . MET A 1 64 ? -30.453 12.445 -3.639 1 98.38 64 MET A N 1
ATOM 460 C CA . MET A 1 64 ? -29.484 11.648 -2.891 1 98.38 64 MET A CA 1
ATOM 461 C C . MET A 1 64 ? -28.625 10.82 -3.832 1 98.38 64 MET A C 1
ATOM 463 O O . MET A 1 64 ? -28.844 10.82 -5.047 1 98.38 64 MET A O 1
ATOM 467 N N . ALA A 1 65 ? -27.578 10.242 -3.287 1 98.69 65 ALA A N 1
ATOM 468 C CA . ALA A 1 65 ? -26.922 9.219 -4.094 1 98.69 65 ALA A CA 1
ATOM 469 C C . ALA A 1 65 ? -27.922 8.164 -4.57 1 98.69 65 ALA A C 1
ATOM 471 O O . ALA A 1 65 ? -28.797 7.746 -3.812 1 98.69 65 ALA A O 1
ATOM 472 N N . PRO A 1 66 ? -27.797 7.762 -5.816 1 98.62 66 PRO A N 1
ATOM 473 C CA . PRO A 1 66 ? -28.75 6.773 -6.312 1 98.62 66 PRO A CA 1
ATOM 474 C C . PRO A 1 66 ? -28.797 5.508 -5.461 1 98.62 66 PRO A C 1
ATOM 476 O O . PRO A 1 66 ? -29.875 4.969 -5.195 1 98.62 66 PRO A O 1
ATOM 479 N N . ILE A 1 67 ? -27.672 5.09 -5.055 1 97.81 67 ILE A N 1
ATOM 480 C CA . ILE A 1 67 ? -27.516 4.004 -4.094 1 97.81 67 ILE A CA 1
ATOM 481 C C . ILE A 1 67 ? -26.812 4.52 -2.838 1 97.81 67 ILE A C 1
ATOM 483 O O . ILE A 1 67 ? -25.594 4.375 -2.697 1 97.81 67 ILE A O 1
ATOM 487 N N . PRO A 1 68 ? -27.609 4.945 -1.917 1 97.06 68 PRO A N 1
ATOM 488 C CA . PRO A 1 68 ? -27.016 5.641 -0.778 1 97.06 68 PRO A CA 1
ATOM 489 C C . PRO A 1 68 ? -26.234 4.703 0.141 1 97.06 68 PRO A C 1
ATOM 491 O O . PRO A 1 68 ? -25.328 5.145 0.853 1 97.06 68 PRO A O 1
ATOM 494 N N . ASN A 1 69 ? -26.594 3.416 0.163 1 94.94 69 ASN A N 1
ATOM 495 C CA . ASN A 1 69 ? -25.938 2.404 0.983 1 94.94 69 ASN A CA 1
ATOM 496 C C . ASN A 1 69 ? -25.562 1.176 0.161 1 94.94 69 ASN A C 1
ATOM 498 O O . ASN A 1 69 ? -26.141 0.104 0.333 1 94.94 69 ASN A O 1
ATOM 502 N N . PRO A 1 70 ? -24.531 1.326 -0.651 1 96.94 70 PRO A N 1
ATOM 503 C CA . PRO A 1 70 ? -24.125 0.166 -1.447 1 96.94 70 PRO A CA 1
ATOM 504 C C . PRO A 1 70 ? -23.547 -0.964 -0.595 1 96.94 70 PRO A C 1
ATOM 506 O O . PRO A 1 70 ? -22.938 -0.709 0.443 1 96.94 70 PRO A O 1
ATOM 509 N N . PRO A 1 71 ? -23.734 -2.238 -1.043 1 95.88 71 PRO A N 1
ATOM 510 C CA . PRO A 1 71 ? -23.156 -3.35 -0.29 1 95.88 71 PRO A CA 1
ATOM 511 C C . PRO A 1 71 ? -21.641 -3.264 -0.202 1 95.88 71 PRO A C 1
ATOM 513 O O . PRO A 1 71 ? -21.047 -3.641 0.817 1 95.88 71 PRO A O 1
ATOM 516 N N . SER A 1 72 ? -21.047 -2.84 -1.246 1 97.06 72 SER A N 1
ATOM 517 C CA . SER A 1 72 ? -19.609 -2.596 -1.271 1 97.06 72 SER A CA 1
ATOM 518 C C . SER A 1 72 ? -19.234 -1.574 -2.342 1 97.06 72 SER A C 1
ATOM 520 O O . SER A 1 72 ? -20.016 -1.314 -3.256 1 97.06 72 SER A O 1
ATOM 522 N N . ILE A 1 73 ? -18.188 -0.924 -2.135 1 98.19 73 ILE A N 1
ATOM 523 C CA . ILE A 1 73 ? -17.578 -0.033 -3.113 1 98.19 73 ILE A CA 1
ATOM 524 C C . ILE A 1 73 ? -16.125 -0.447 -3.35 1 98.19 73 ILE A C 1
ATOM 526 O O . ILE A 1 73 ? -15.32 -0.448 -2.42 1 98.19 73 ILE A O 1
ATOM 530 N N . ARG A 1 74 ? -15.812 -0.904 -4.527 1 98.06 74 ARG A N 1
ATOM 531 C CA . ARG A 1 74 ? -14.445 -1.172 -4.953 1 98.06 74 ARG A CA 1
ATOM 532 C C . ARG A 1 74 ? -13.977 -0.133 -5.965 1 98.06 74 ARG A C 1
ATOM 534 O O . ARG A 1 74 ? -14.516 -0.045 -7.07 1 98.06 74 ARG A O 1
ATOM 541 N N . ASP A 1 75 ? -13.016 0.628 -5.582 1 98.31 75 ASP A N 1
ATOM 542 C CA . ASP A 1 75 ? -12.492 1.672 -6.457 1 98.31 75 ASP A CA 1
ATOM 543 C C . ASP A 1 75 ? -11.219 1.206 -7.168 1 98.31 75 ASP A C 1
ATOM 545 O O . ASP A 1 75 ? -10.195 0.98 -6.523 1 98.31 75 ASP A O 1
ATOM 549 N N . PHE A 1 76 ? -11.336 1.041 -8.492 1 98.5 76 PHE A N 1
ATOM 550 C CA . PHE A 1 76 ? -10.227 0.559 -9.312 1 98.5 76 PHE A CA 1
ATOM 551 C C . PHE A 1 76 ? -9.406 1.723 -9.844 1 98.5 76 PHE A C 1
ATOM 553 O O . PHE A 1 76 ? -9.773 2.885 -9.672 1 98.5 76 PHE A O 1
ATOM 560 N N . LEU A 1 77 ? -8.281 1.473 -10.305 1 98.31 77 LEU A N 1
ATOM 561 C CA . LEU A 1 77 ? -7.395 2.406 -10.992 1 98.31 77 LEU A CA 1
ATOM 562 C C . LEU A 1 77 ? -7.207 2.004 -12.453 1 98.31 77 LEU A C 1
ATOM 564 O O . LEU A 1 77 ? -6.184 1.42 -12.812 1 98.31 77 LEU A O 1
ATOM 568 N N . CYS A 1 78 ? -8.109 2.424 -13.273 1 98.06 78 CYS A N 1
ATOM 569 C CA . CYS A 1 78 ? -8.188 1.892 -14.625 1 98.06 78 CYS A CA 1
ATOM 570 C C . CYS A 1 78 ? -7.465 2.805 -15.617 1 98.06 78 CYS A C 1
ATOM 572 O O . CYS A 1 78 ? -7.375 2.49 -16.797 1 98.06 78 CYS A O 1
ATOM 574 N N . PHE A 1 79 ? -6.973 3.949 -15.219 1 98.31 79 PHE A N 1
ATOM 575 C CA . PHE A 1 79 ? -6.254 4.895 -16.062 1 98.31 79 PHE A CA 1
ATOM 576 C C . PHE A 1 79 ? -4.785 4.961 -15.672 1 98.31 79 PHE A C 1
ATOM 578 O O . PHE A 1 79 ? -4.418 5.664 -14.727 1 98.31 79 PHE A O 1
ATOM 585 N N . LEU A 1 80 ? -3.922 4.285 -16.406 1 98.06 80 LEU A N 1
ATOM 586 C CA . LEU A 1 80 ? -2.508 4.211 -16.047 1 98.06 80 LEU A CA 1
ATOM 587 C C . LEU A 1 80 ? -1.828 5.562 -16.25 1 98.06 80 LEU A C 1
ATOM 589 O O . LEU A 1 80 ? -0.844 5.871 -15.57 1 98.06 80 LEU A O 1
ATOM 593 N N . ASP A 1 81 ? -2.35 6.43 -17.141 1 97.62 81 ASP A N 1
ATOM 594 C CA . ASP A 1 81 ? -1.784 7.766 -17.297 1 97.62 81 ASP A CA 1
ATOM 595 C C . ASP A 1 81 ? -1.965 8.602 -16.031 1 97.62 81 ASP A C 1
ATOM 597 O O . ASP A 1 81 ? -1.124 9.445 -15.711 1 97.62 81 ASP A O 1
ATOM 601 N N . HIS A 1 82 ? -3.07 8.422 -15.344 1 97.88 82 HIS A N 1
ATOM 602 C CA . HIS A 1 82 ? -3.236 9.062 -14.047 1 97.88 82 HIS A CA 1
ATOM 603 C C . HIS A 1 82 ? -2.113 8.672 -13.094 1 97.88 82 HIS A C 1
ATOM 605 O O . HIS A 1 82 ? -1.569 9.523 -12.383 1 97.88 82 HIS A O 1
ATOM 611 N N . MET A 1 83 ? -1.77 7.391 -13.086 1 97.25 83 MET A N 1
ATOM 612 C CA . MET A 1 83 ? -0.707 6.914 -12.203 1 97.25 83 MET A CA 1
ATOM 613 C C . MET A 1 83 ? 0.639 7.512 -12.602 1 97.25 83 MET A C 1
ATOM 615 O O . MET A 1 83 ? 1.442 7.875 -11.742 1 97.25 83 MET A O 1
ATOM 619 N N . ARG A 1 84 ? 0.89 7.625 -13.93 1 96.94 84 ARG A N 1
ATOM 620 C CA . ARG A 1 84 ? 2.107 8.266 -14.414 1 96.94 84 ARG A CA 1
ATOM 621 C C . ARG A 1 84 ? 2.174 9.727 -13.977 1 96.94 84 ARG A C 1
ATOM 623 O O . ARG A 1 84 ? 3.219 10.195 -13.516 1 96.94 84 ARG A O 1
ATOM 630 N N . ASN A 1 85 ? 1.037 10.391 -14.109 1 96.81 85 ASN A N 1
ATOM 631 C CA . ASN A 1 85 ? 0.972 11.789 -13.719 1 96.81 85 ASN A CA 1
ATOM 632 C C . ASN A 1 85 ? 1.236 11.969 -12.227 1 96.81 85 ASN A C 1
ATOM 634 O O . ASN A 1 85 ? 1.978 12.875 -11.828 1 96.81 85 ASN A O 1
ATOM 638 N N . CYS A 1 86 ? 0.602 11.133 -11.414 1 96 86 CYS A N 1
ATOM 639 C CA . CYS A 1 86 ? 0.792 11.219 -9.969 1 96 86 CYS A CA 1
ATOM 640 C C . CYS A 1 86 ? 2.254 10.992 -9.602 1 96 86 CYS A C 1
ATOM 642 O O . CYS A 1 86 ? 2.814 11.734 -8.789 1 96 86 CYS A O 1
ATOM 644 N N . GLN A 1 87 ? 2.846 9.945 -10.195 1 93.81 87 GLN A N 1
ATOM 645 C CA . GLN A 1 87 ? 4.246 9.641 -9.922 1 93.81 87 GLN A CA 1
ATOM 646 C C . GLN A 1 87 ? 5.148 10.812 -10.312 1 93.81 87 GLN A C 1
ATOM 648 O O . GLN A 1 87 ? 6.07 11.164 -9.57 1 93.81 87 GLN A O 1
ATOM 653 N N . ALA A 1 88 ? 4.883 11.406 -11.406 1 93.06 88 ALA A N 1
ATOM 654 C CA . ALA A 1 88 ? 5.664 12.539 -11.883 1 93.06 88 ALA A CA 1
ATOM 655 C C . ALA A 1 88 ? 5.508 13.742 -10.953 1 93.06 88 ALA A C 1
ATOM 657 O O . ALA A 1 88 ? 6.484 14.43 -10.641 1 93.06 88 ALA A O 1
ATOM 658 N N . ALA A 1 89 ? 4.316 13.953 -10.539 1 91.25 89 ALA A N 1
ATOM 659 C CA . ALA A 1 89 ? 4.02 15.078 -9.664 1 91.25 89 ALA A CA 1
ATOM 660 C C . ALA A 1 89 ? 4.789 14.961 -8.352 1 91.25 89 ALA A C 1
ATOM 662 O O . ALA A 1 89 ? 5.188 15.977 -7.766 1 91.25 89 ALA A O 1
ATOM 663 N N . LEU A 1 90 ? 5.027 13.758 -7.93 1 84.69 90 LEU A N 1
ATOM 664 C CA . LEU A 1 90 ? 5.688 13.531 -6.648 1 84.69 90 LEU A CA 1
ATOM 665 C C . LEU A 1 90 ? 7.176 13.273 -6.844 1 84.69 90 LEU A C 1
ATOM 667 O O . LEU A 1 90 ? 7.855 12.812 -5.922 1 84.69 90 LEU A O 1
ATOM 671 N N . GLY A 1 91 ? 7.699 13.375 -8.047 1 82.44 91 GLY A N 1
ATOM 672 C CA . GLY A 1 91 ? 9.133 13.359 -8.297 1 82.44 91 GLY A CA 1
ATOM 673 C C . GLY A 1 91 ? 9.625 12.016 -8.805 1 82.44 91 GLY A C 1
ATOM 674 O O . GLY A 1 91 ? 10.836 11.805 -8.938 1 82.44 91 GLY A O 1
ATOM 675 N N . GLY A 1 92 ? 8.828 10.945 -9.031 1 85.56 92 GLY A N 1
ATOM 676 C CA . GLY A 1 92 ? 9.25 9.602 -9.398 1 85.56 92 GLY A CA 1
ATOM 677 C C . GLY A 1 92 ? 9.305 9.375 -10.898 1 85.56 92 GLY A C 1
ATOM 678 O O . GLY A 1 92 ? 9.523 8.25 -11.359 1 85.56 92 GLY A O 1
ATOM 679 N N . GLY A 1 93 ? 9.117 10.328 -11.766 1 89.5 93 GLY A N 1
ATOM 680 C CA . GLY A 1 93 ? 9.086 10.133 -13.203 1 89.5 93 GLY A CA 1
ATOM 681 C C . GLY A 1 93 ? 7.777 9.539 -13.695 1 89.5 93 GLY A C 1
ATOM 682 O O . GLY A 1 93 ? 6.805 9.461 -12.945 1 89.5 93 GLY A O 1
ATOM 683 N N . ARG A 1 94 ? 7.766 8.977 -14.984 1 93.19 94 ARG A N 1
ATOM 684 C CA . ARG A 1 94 ? 6.512 8.531 -15.586 1 93.19 94 ARG A CA 1
ATOM 685 C C . ARG A 1 94 ? 6.57 7.051 -15.938 1 93.19 94 ARG A C 1
ATOM 687 O O . ARG A 1 94 ? 5.633 6.516 -16.531 1 93.19 94 ARG A O 1
ATOM 694 N N . GLU A 1 95 ? 7.629 6.289 -15.609 1 94.38 95 GLU A N 1
ATOM 695 C CA . GLU A 1 95 ? 7.699 4.852 -15.859 1 94.38 95 GLU A CA 1
ATOM 696 C C . GLU A 1 95 ? 7.078 4.062 -14.703 1 94.38 95 GLU A C 1
ATOM 698 O O . GLU A 1 95 ? 7.52 4.176 -13.562 1 94.38 95 GLU A O 1
ATOM 703 N N . LEU A 1 96 ? 6.125 3.281 -15.016 1 95.88 96 LEU A N 1
ATOM 704 C CA . LEU A 1 96 ? 5.43 2.494 -14 1 95.88 96 LEU A CA 1
ATOM 705 C C . LEU A 1 96 ? 6.086 1.127 -13.836 1 95.88 96 LEU A C 1
ATOM 707 O O . LEU A 1 96 ? 6.699 0.609 -14.773 1 95.88 96 LEU A O 1
ATOM 711 N N . ALA A 1 97 ? 5.984 0.558 -12.664 1 94.69 97 ALA A N 1
ATOM 712 C CA . ALA A 1 97 ? 6.438 -0.807 -12.406 1 94.69 97 ALA A CA 1
ATOM 713 C C . ALA A 1 97 ? 5.672 -1.811 -13.258 1 94.69 97 ALA A C 1
ATOM 715 O O . ALA A 1 97 ? 4.543 -1.543 -13.68 1 94.69 97 ALA A O 1
ATOM 716 N N . ASP A 1 98 ? 6.254 -2.963 -13.453 1 95.69 98 ASP A N 1
ATOM 717 C CA . ASP A 1 98 ? 5.73 -4.02 -14.32 1 95.69 98 ASP A CA 1
ATOM 718 C C . ASP A 1 98 ? 4.332 -4.449 -13.875 1 95.69 98 ASP A C 1
ATOM 720 O O . ASP A 1 98 ? 3.475 -4.742 -14.711 1 95.69 98 ASP A O 1
ATOM 724 N N . THR A 1 99 ? 4.105 -4.461 -12.617 1 97.38 99 THR A N 1
ATOM 725 C CA . THR A 1 99 ? 2.877 -5.016 -12.055 1 97.38 99 THR A CA 1
ATOM 726 C C . THR A 1 99 ? 1.662 -4.215 -12.523 1 97.38 99 THR A C 1
ATOM 728 O O . THR A 1 99 ? 0.578 -4.773 -12.703 1 97.38 99 THR A O 1
ATOM 731 N N . TRP A 1 100 ? 1.823 -2.916 -12.805 1 97.62 100 TRP A N 1
ATOM 732 C CA . TRP A 1 100 ? 0.73 -2.061 -13.25 1 97.62 100 TRP A CA 1
ATOM 733 C C . TRP A 1 100 ? 0.167 -2.551 -14.586 1 97.62 100 TRP A C 1
ATOM 735 O O . TRP A 1 100 ? -0.991 -2.283 -14.914 1 97.62 100 TRP A O 1
ATOM 745 N N . TYR A 1 101 ? 0.979 -3.252 -15.32 1 96.62 101 TYR A N 1
ATOM 746 C CA . TYR A 1 101 ? 0.566 -3.709 -16.641 1 96.62 101 TYR A CA 1
ATOM 747 C C . TYR A 1 101 ? 0.038 -5.137 -16.578 1 96.62 101 TYR A C 1
ATOM 749 O O . TYR A 1 101 ? -0.456 -5.664 -17.578 1 96.62 101 TYR A O 1
ATOM 757 N N . ARG A 1 102 ? 0.13 -5.812 -15.398 1 96.62 102 ARG A N 1
ATOM 758 C CA . ARG A 1 102 ? -0.208 -7.227 -15.266 1 96.62 102 ARG A CA 1
ATOM 759 C C . ARG A 1 102 ? -1.584 -7.406 -14.633 1 96.62 102 ARG A C 1
ATOM 761 O O . ARG A 1 102 ? -2.32 -8.328 -14.992 1 96.62 102 ARG A O 1
ATOM 768 N N . ILE A 1 103 ? -1.924 -6.594 -13.68 1 97.31 103 ILE A N 1
ATOM 769 C CA . ILE A 1 103 ? -3.199 -6.727 -12.984 1 97.31 103 ILE A CA 1
ATOM 770 C C . ILE A 1 103 ? -3.783 -5.344 -12.711 1 97.31 103 ILE A C 1
ATOM 772 O O . ILE A 1 103 ? -3.043 -4.371 -12.547 1 97.31 103 ILE A O 1
ATOM 776 N N . PRO A 1 104 ? -5.156 -5.258 -12.672 1 97.75 104 PRO A N 1
ATOM 777 C CA . PRO A 1 104 ? -5.766 -4.008 -12.219 1 97.75 104 PRO A CA 1
ATOM 778 C C . PRO A 1 104 ? -5.676 -3.824 -10.703 1 97.75 104 PRO A C 1
ATOM 780 O O . PRO A 1 104 ? -5.789 -4.797 -9.953 1 97.75 104 PRO A O 1
ATOM 783 N N . ALA A 1 105 ? -5.441 -2.6 -10.273 1 97.56 105 ALA A N 1
ATOM 784 C CA . ALA A 1 105 ? -5.391 -2.275 -8.852 1 97.56 105 ALA A CA 1
ATOM 785 C C . ALA A 1 105 ? -6.758 -1.815 -8.344 1 97.56 105 ALA A C 1
ATOM 787 O O . ALA A 1 105 ? -7.504 -1.153 -9.07 1 97.56 105 ALA A O 1
ATOM 788 N N . PHE A 1 106 ? -7.121 -2.184 -7.098 1 97.88 106 PHE A N 1
ATOM 789 C CA . PHE A 1 106 ? -8.305 -1.602 -6.484 1 97.88 106 PHE A CA 1
ATOM 790 C C . PHE A 1 106 ? -8.211 -1.659 -4.965 1 97.88 106 PHE A C 1
ATOM 792 O O . PHE A 1 106 ? -7.344 -2.34 -4.418 1 97.88 106 PHE A O 1
ATOM 799 N N . TYR A 1 107 ? -8.969 -0.904 -4.277 1 97.31 107 TYR A N 1
ATOM 800 C CA . TYR A 1 107 ? -9.188 -0.95 -2.836 1 97.31 107 TYR A CA 1
ATOM 801 C C . TYR A 1 107 ? -10.672 -0.815 -2.504 1 97.31 107 TYR A C 1
ATOM 803 O O . TYR A 1 107 ? -11.477 -0.427 -3.359 1 97.31 107 TYR A O 1
ATOM 811 N N . PHE A 1 108 ? -11.062 -1.206 -1.307 1 97.56 108 PHE A N 1
ATOM 812 C CA . PHE A 1 108 ? -12.422 -1.032 -0.816 1 97.56 108 PHE A CA 1
ATOM 813 C C . PHE A 1 108 ? -12.609 0.355 -0.212 1 97.56 108 PHE A C 1
ATOM 815 O O . PHE A 1 108 ? -11.836 0.766 0.659 1 97.56 108 PHE A O 1
ATOM 822 N N . ALA A 1 109 ? -13.594 1.094 -0.758 1 96.94 109 ALA A N 1
ATOM 823 C CA . ALA A 1 109 ? -13.945 2.389 -0.178 1 96.94 109 ALA A CA 1
ATOM 824 C C . ALA A 1 109 ? -14.953 2.227 0.957 1 96.94 109 ALA A C 1
ATOM 826 O O . ALA A 1 109 ? -15.406 1.116 1.237 1 96.94 109 ALA A O 1
ATOM 827 N N . CYS A 1 110 ? -15.195 3.291 1.686 1 96.56 110 CYS A N 1
ATOM 828 C CA . CYS A 1 110 ? -16.047 3.279 2.861 1 96.56 110 CYS A CA 1
ATOM 829 C C . CYS A 1 110 ? -17.516 3.463 2.469 1 96.56 110 CYS A C 1
ATOM 831 O O . CYS A 1 110 ? -17.906 4.535 1.999 1 96.56 110 CYS A O 1
ATOM 833 N N . PRO A 1 111 ? -18.328 2.492 2.719 1 95.06 111 PRO A N 1
ATOM 834 C CA . PRO A 1 111 ? -19.734 2.621 2.316 1 95.06 111 PRO A CA 1
ATOM 835 C C . PRO A 1 111 ? -20.531 3.559 3.227 1 95.06 111 PRO A C 1
ATOM 837 O O . PRO A 1 111 ? -21.641 3.965 2.883 1 95.06 111 PRO A O 1
ATOM 840 N N . ALA A 1 112 ? -19.953 3.939 4.336 1 95.75 112 ALA A N 1
ATOM 841 C CA . ALA A 1 112 ? -20.672 4.754 5.32 1 95.75 112 ALA A CA 1
ATOM 842 C C . ALA A 1 112 ? -20.547 6.238 4.992 1 95.75 112 ALA A C 1
ATOM 844 O O . ALA A 1 112 ? -21.234 7.07 5.594 1 95.75 112 ALA A O 1
ATOM 845 N N . THR A 1 113 ? -19.75 6.586 4.035 1 97.25 113 THR A N 1
ATOM 846 C CA . THR A 1 113 ? -19.516 7.996 3.752 1 97.25 113 THR A CA 1
ATOM 847 C C . THR A 1 113 ? -19.891 8.328 2.311 1 97.25 113 THR A C 1
ATOM 849 O O . THR A 1 113 ? -19.172 9.062 1.628 1 97.25 113 THR A O 1
ATOM 852 N N . VAL A 1 114 ? -21.016 7.828 1.874 1 98.31 114 VAL A N 1
ATOM 853 C CA . VAL A 1 114 ? -21.531 8.125 0.542 1 98.31 114 VAL A CA 1
ATOM 854 C C . VAL A 1 114 ? -22.297 9.445 0.57 1 98.31 114 VAL A C 1
ATOM 856 O O . VAL A 1 114 ? -23.172 9.633 1.416 1 98.31 114 VAL A O 1
ATOM 859 N N . LEU A 1 115 ? -21.969 10.367 -0.308 1 98.5 115 LEU A N 1
ATOM 860 C CA . LEU A 1 115 ? -22.594 11.672 -0.433 1 98.5 115 LEU A CA 1
ATOM 861 C C . LEU A 1 115 ? -23.438 11.758 -1.702 1 98.5 115 LEU A C 1
ATOM 863 O O . LEU A 1 115 ? -23.109 11.117 -2.707 1 98.5 115 LEU A O 1
ATOM 867 N N . GLY A 1 116 ? -24.516 12.562 -1.607 1 98.56 116 GLY A N 1
ATOM 868 C CA . GLY A 1 116 ? -25.297 12.898 -2.791 1 98.56 116 GLY A CA 1
ATOM 869 C C . GLY A 1 116 ? -24.625 13.93 -3.678 1 98.56 116 GLY A C 1
ATOM 870 O O . GLY A 1 116 ? -23.641 14.555 -3.275 1 98.56 116 GLY A O 1
ATOM 871 N N . PRO A 1 117 ? -25.156 14.102 -4.836 1 98.5 117 PRO A N 1
ATOM 872 C CA . PRO A 1 117 ? -24.5 14.93 -5.852 1 98.5 117 PRO A CA 1
ATOM 873 C C . PRO A 1 117 ? -24.422 16.391 -5.453 1 98.5 117 PRO A C 1
ATOM 875 O O . PRO A 1 117 ? -23.609 17.156 -6.004 1 98.5 117 PRO A O 1
ATOM 878 N N . TYR A 1 118 ? -25.219 16.828 -4.469 1 98.25 118 TYR A N 1
ATOM 879 C CA . TYR A 1 118 ? -25.266 18.25 -4.129 1 98.25 118 TYR A CA 1
ATOM 880 C C . TYR A 1 118 ? -25.062 18.453 -2.633 1 98.25 118 TYR A C 1
ATOM 882 O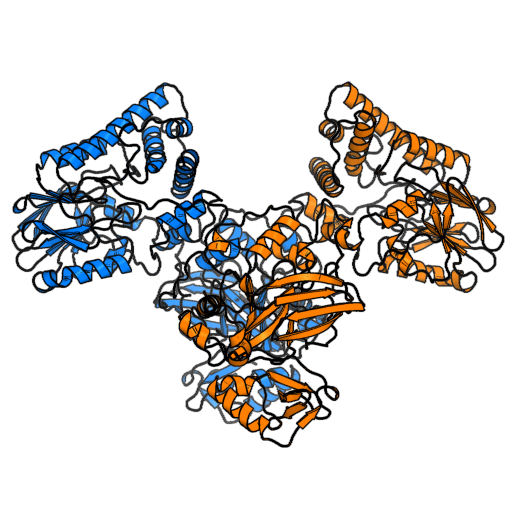 O . TYR A 1 118 ? -25.312 19.547 -2.115 1 98.25 118 TYR A O 1
ATOM 890 N N . ASP A 1 119 ? -24.688 17.391 -1.927 1 98.19 119 ASP A N 1
ATOM 891 C CA . ASP A 1 119 ? -24.375 17.5 -0.506 1 98.19 119 ASP A CA 1
ATOM 892 C C . ASP A 1 119 ? -23.078 18.297 -0.289 1 98.19 119 ASP A C 1
ATOM 894 O O . ASP A 1 119 ? -22.203 18.312 -1.151 1 98.19 119 ASP A O 1
ATOM 898 N N . ASP A 1 120 ? -23 19 0.84 1 98.19 120 ASP A N 1
ATOM 899 C CA . ASP A 1 120 ? -21.688 19.469 1.269 1 98.19 120 ASP A CA 1
ATOM 900 C C . ASP A 1 120 ? -20.719 18.312 1.478 1 98.19 120 ASP A C 1
ATOM 902 O O . ASP A 1 120 ? -21.125 17.219 1.894 1 98.19 120 ASP A O 1
ATOM 906 N N . ALA A 1 121 ? -19.531 18.484 1.107 1 98.31 121 ALA A N 1
ATOM 907 C CA . ALA A 1 121 ? -18.5 17.469 1.276 1 98.31 121 ALA A CA 1
ATOM 908 C C . ALA A 1 121 ? -17.5 17.875 2.363 1 98.31 121 ALA A C 1
ATOM 910 O O . ALA A 1 121 ? -16.797 18.875 2.23 1 98.31 121 ALA A O 1
ATOM 911 N N . PRO A 1 122 ? -17.375 17.156 3.389 1 97.81 122 PRO A N 1
ATOM 912 C CA . PRO A 1 122 ? -16.438 17.516 4.465 1 97.81 122 PRO A CA 1
ATOM 913 C C . PRO A 1 122 ? -14.984 17.203 4.117 1 97.81 122 PRO A C 1
ATOM 915 O O . PRO A 1 122 ? -14.703 16.172 3.488 1 97.81 122 PRO A O 1
ATOM 918 N N . ILE A 1 123 ? -14.117 18.062 4.547 1 97.81 123 ILE A N 1
ATOM 919 C CA . ILE A 1 123 ? -12.688 17.766 4.535 1 97.81 123 ILE A CA 1
ATOM 920 C C . ILE A 1 123 ? -12.383 16.688 5.582 1 97.81 123 ILE A C 1
ATOM 922 O O . ILE A 1 123 ? -12.922 16.719 6.688 1 97.81 123 ILE A O 1
ATOM 926 N N . ALA A 1 124 ? -11.547 15.742 5.227 1 97.62 124 ALA A N 1
ATOM 927 C CA . ALA A 1 124 ? -11.156 14.727 6.203 1 97.62 124 ALA A CA 1
ATOM 928 C C . ALA A 1 124 ? -10.531 15.367 7.438 1 97.62 124 ALA A C 1
ATOM 930 O O . ALA A 1 124 ? -9.641 16.219 7.324 1 97.62 124 ALA A O 1
ATOM 931 N N . PRO A 1 125 ? -10.945 14.961 8.594 1 96.44 125 PRO A N 1
ATOM 932 C CA . PRO A 1 125 ? -10.359 15.555 9.797 1 96.44 125 PRO A CA 1
ATOM 933 C C . PRO A 1 125 ? -8.844 15.414 9.852 1 96.44 125 PRO A C 1
ATOM 935 O O . PRO A 1 125 ? -8.312 14.312 9.656 1 96.44 125 PRO A O 1
ATOM 938 N N . GLY A 1 126 ? -8.234 16.547 10.086 1 93.75 126 GLY A N 1
ATOM 939 C CA . GLY A 1 126 ? -6.785 16.531 10.234 1 93.75 126 GLY A CA 1
ATOM 940 C C . GLY A 1 126 ? -6.047 16.719 8.922 1 93.75 126 GLY A C 1
ATOM 941 O O . GLY A 1 126 ? -4.82 16.828 8.906 1 93.75 126 GLY A O 1
ATOM 942 N N . SER A 1 127 ? -6.766 16.812 7.789 1 96.88 127 SER A N 1
ATOM 943 C CA . SER A 1 127 ? -6.105 16.922 6.496 1 96.88 127 SER A CA 1
ATOM 944 C C . SER A 1 127 ? -5.914 18.391 6.105 1 96.88 127 SER A C 1
ATOM 946 O O . SER A 1 127 ? -6.781 19.219 6.359 1 96.88 127 SER A O 1
ATOM 948 N N . ALA A 1 128 ? -4.75 18.625 5.445 1 96.62 128 ALA A N 1
ATOM 949 C CA . ALA A 1 128 ? -4.473 19.906 4.812 1 96.62 128 ALA A CA 1
ATOM 950 C C . ALA A 1 128 ? -4.543 19.797 3.293 1 96.62 128 ALA A C 1
ATOM 952 O O . ALA A 1 128 ? -4.531 20.812 2.59 1 96.62 128 ALA A O 1
ATOM 953 N N . TRP A 1 129 ? -4.598 18.531 2.789 1 97.38 129 TRP A N 1
ATOM 954 C CA . TRP A 1 129 ? -4.484 18.297 1.353 1 97.38 129 TRP A CA 1
ATOM 955 C C . TRP A 1 129 ? -5.738 17.625 0.808 1 97.38 129 TRP A C 1
ATOM 957 O O . TRP A 1 129 ? -5.652 16.594 0.139 1 97.38 129 TRP A O 1
ATOM 967 N N . GLN A 1 130 ? -6.906 18.281 1.001 1 98.12 130 GLN A N 1
ATOM 968 C CA . GLN A 1 130 ? -8.141 17.734 0.461 1 98.12 130 GLN A CA 1
ATOM 969 C C . GLN A 1 130 ? -8.188 17.875 -1.058 1 98.12 130 GLN A C 1
ATOM 971 O O . GLN A 1 130 ? -7.887 18.938 -1.6 1 98.12 130 GLN A O 1
ATOM 976 N N . ASP A 1 131 ? -8.523 16.812 -1.73 1 98.56 131 ASP A N 1
ATOM 977 C CA . ASP A 1 131 ? -8.555 16.703 -3.186 1 98.56 131 ASP A CA 1
ATOM 978 C C . ASP A 1 131 ? -9.836 16.031 -3.662 1 98.56 131 ASP A C 1
ATOM 980 O O . ASP A 1 131 ? -10.594 15.477 -2.857 1 98.56 131 ASP A O 1
ATOM 984 N N . PHE A 1 132 ? -10.242 16.266 -4.906 1 98.81 132 PHE A N 1
ATOM 985 C CA . PHE A 1 132 ? -11.297 15.531 -5.59 1 98.81 132 PHE A CA 1
ATOM 986 C C . PHE A 1 132 ? -10.711 14.633 -6.676 1 98.81 132 PHE A C 1
ATOM 988 O O . PHE A 1 132 ? -9.578 14.828 -7.109 1 98.81 132 PHE A O 1
ATOM 995 N N . GLU A 1 133 ? -11.406 13.609 -7.023 1 98.81 133 GLU A N 1
ATOM 996 C CA . GLU A 1 133 ? -11.055 12.75 -8.148 1 98.81 133 GLU A CA 1
ATOM 997 C C . GLU A 1 133 ? -12.266 12.445 -9.016 1 98.81 133 GLU A C 1
ATOM 999 O O . GLU A 1 133 ? -13.172 11.719 -8.594 1 98.81 133 GLU A O 1
ATOM 1004 N N . LEU A 1 134 ? -12.305 12.938 -10.211 1 98.94 134 LEU A N 1
ATOM 1005 C CA . LEU A 1 134 ? -13.414 12.656 -11.109 1 98.94 134 LEU A CA 1
ATOM 1006 C C . LEU A 1 134 ? -13.281 11.258 -11.719 1 98.94 134 LEU A C 1
ATOM 1008 O O . LEU A 1 134 ? -12.305 10.969 -12.406 1 98.94 134 LEU A O 1
ATOM 1012 N N . GLU A 1 135 ? -14.234 10.453 -11.422 1 98.88 135 GLU A N 1
ATOM 1013 C CA . GLU A 1 135 ? -14.367 9.094 -11.953 1 98.88 135 GLU A CA 1
ATOM 1014 C C . GLU A 1 135 ? -15.797 8.828 -12.43 1 98.88 135 GLU A C 1
ATOM 1016 O O . GLU A 1 135 ? -16.641 9.719 -12.383 1 98.88 135 GLU A O 1
ATOM 1021 N N . ILE A 1 136 ? -15.992 7.691 -12.953 1 98.75 136 ILE A N 1
ATOM 1022 C CA . ILE A 1 136 ? -17.312 7.109 -13.133 1 98.75 136 ILE A CA 1
ATOM 1023 C C . ILE A 1 136 ? -17.375 5.734 -12.469 1 98.75 136 ILE A C 1
ATOM 1025 O O . ILE A 1 136 ? -16.328 5.191 -12.07 1 98.75 136 ILE A O 1
ATOM 1029 N N . ALA A 1 137 ? -18.562 5.254 -12.281 1 98.81 137 ALA A N 1
ATOM 1030 C CA . ALA A 1 137 ? -18.75 3.949 -11.648 1 98.81 137 ALA A CA 1
ATOM 1031 C C . ALA A 1 137 ? -19.719 3.082 -12.445 1 98.81 137 ALA A C 1
ATOM 1033 O O . ALA A 1 137 ? -20.625 3.598 -13.102 1 98.81 137 ALA A O 1
ATOM 1034 N N . ALA A 1 138 ? -19.453 1.829 -12.43 1 98.5 138 ALA A N 1
ATOM 1035 C CA . ALA A 1 138 ? -20.406 0.809 -12.867 1 98.5 138 ALA A CA 1
ATOM 1036 C C . ALA A 1 138 ? -21.078 0.143 -11.672 1 98.5 138 ALA A C 1
ATOM 1038 O O . ALA A 1 138 ? -20.438 -0.109 -10.648 1 98.5 138 ALA A O 1
ATOM 1039 N N . VAL A 1 139 ? -22.328 -0.128 -11.805 1 98.56 139 VAL A N 1
ATOM 1040 C CA . VAL A 1 139 ? -23.109 -0.772 -10.742 1 98.56 139 VAL A CA 1
ATOM 1041 C C . VAL A 1 139 ? -23.516 -2.178 -11.18 1 98.56 139 VAL A C 1
ATOM 1043 O O . VAL A 1 139 ? -23.969 -2.375 -12.305 1 98.56 139 VAL A O 1
ATOM 1046 N N . ILE A 1 140 ? -23.375 -3.092 -10.25 1 98.31 140 ILE A N 1
ATOM 1047 C CA . ILE A 1 140 ? -23.672 -4.492 -10.523 1 98.31 140 ILE A CA 1
ATOM 1048 C C . ILE A 1 140 ? -25.188 -4.723 -10.391 1 98.31 140 ILE A C 1
ATOM 1050 O O . ILE A 1 140 ? -25.797 -4.285 -9.414 1 98.31 140 ILE A O 1
ATOM 1054 N N . GLY A 1 141 ? -25.734 -5.41 -11.406 1 95.81 141 GLY A N 1
ATOM 1055 C CA . GLY A 1 141 ? -27.109 -5.887 -11.336 1 95.81 141 GLY A CA 1
ATOM 1056 C C . GLY A 1 141 ? -27.219 -7.266 -10.719 1 95.81 141 GLY A C 1
ATOM 1057 O O . GLY A 1 141 ? -26.891 -7.457 -9.547 1 95.81 141 GLY A O 1
ATOM 1058 N N . THR A 1 142 ? -27.422 -8.289 -11.656 1 86.44 142 THR A N 1
ATOM 1059 C CA . THR A 1 142 ? -27.484 -9.641 -11.102 1 86.44 142 THR A CA 1
ATOM 1060 C C . THR A 1 142 ? -26.094 -10.133 -10.742 1 86.44 142 THR A C 1
ATOM 1062 O O . THR A 1 142 ? -25.172 -10.117 -11.57 1 86.44 142 THR A O 1
ATOM 1065 N N . GLY A 1 143 ? -25.766 -10.227 -9.539 1 89.25 143 GLY A N 1
ATOM 1066 C CA . GLY A 1 143 ? -24.516 -10.656 -8.938 1 89.25 143 GLY A CA 1
ATOM 1067 C C . GLY A 1 143 ? -23.906 -11.875 -9.617 1 89.25 143 GLY A C 1
ATOM 1068 O O . GLY A 1 143 ? -24.188 -12.141 -10.789 1 89.25 143 GLY A O 1
ATOM 1069 N N . GLY A 1 144 ? -22.891 -12.336 -9.273 1 94.62 144 GLY A N 1
ATOM 1070 C CA . GLY A 1 144 ? -22.219 -13.523 -9.773 1 94.62 144 GLY A CA 1
ATOM 1071 C C . GLY A 1 144 ? -20.812 -13.703 -9.203 1 94.62 144 GLY A C 1
ATOM 1072 O O . GLY A 1 144 ? -20.281 -12.805 -8.547 1 94.62 144 GLY A O 1
ATOM 1073 N N . LYS A 1 145 ? -20.328 -14.891 -9.406 1 96.94 145 LYS A N 1
ATOM 1074 C CA . LYS A 1 145 ? -19 -15.289 -8.93 1 96.94 145 LYS A CA 1
ATOM 1075 C C . LYS A 1 145 ? -18.172 -15.859 -10.07 1 96.94 145 LYS A C 1
ATOM 1077 O O . LYS A 1 145 ? -18.703 -16.547 -10.953 1 96.94 145 LYS A O 1
ATOM 1082 N N . ASP A 1 146 ? -16.828 -15.508 -10.078 1 97.75 146 ASP A N 1
ATOM 1083 C CA . ASP A 1 146 ? -15.898 -16.047 -11.062 1 97.75 146 ASP A CA 1
ATOM 1084 C C . ASP A 1 146 ? -16.406 -15.82 -12.484 1 97.75 146 ASP A C 1
ATOM 1086 O O . ASP A 1 146 ? -16.484 -16.75 -13.281 1 97.75 146 ASP A O 1
ATOM 1090 N N . LEU A 1 147 ? -16.703 -14.586 -12.742 1 97.88 147 LEU A N 1
ATOM 1091 C CA . LEU A 1 147 ? -17.297 -14.195 -14.016 1 97.88 147 LEU A CA 1
ATOM 1092 C C . LEU A 1 147 ? -16.219 -14.055 -15.094 1 97.88 147 LEU A C 1
ATOM 1094 O O . LEU A 1 147 ? -15.125 -13.547 -14.82 1 97.88 147 LEU A O 1
ATOM 1098 N N . THR A 1 148 ? -16.516 -14.508 -16.344 1 97.56 148 THR A N 1
ATOM 1099 C CA . THR A 1 148 ? -15.719 -14.102 -17.5 1 97.56 148 THR A CA 1
ATOM 1100 C C . THR A 1 148 ? -15.867 -12.602 -17.766 1 97.56 148 THR A C 1
ATOM 1102 O O . THR A 1 148 ? -16.75 -11.953 -17.203 1 97.56 148 THR A O 1
ATOM 1105 N N . VAL A 1 149 ? -15.039 -12.07 -18.594 1 97.12 149 VAL A N 1
ATOM 1106 C CA . VAL A 1 149 ? -15.117 -10.648 -18.922 1 97.12 149 VAL A CA 1
ATOM 1107 C C . VAL A 1 149 ? -16.469 -10.328 -19.547 1 97.12 149 VAL A C 1
ATOM 1109 O O . VAL A 1 149 ? -17.094 -9.32 -19.219 1 97.12 149 VAL A O 1
ATOM 1112 N N . ASP A 1 150 ? -16.969 -11.227 -20.422 1 96.25 150 ASP A N 1
ATOM 1113 C CA . ASP A 1 150 ? -18.25 -11.023 -21.078 1 96.25 150 ASP A CA 1
ATOM 1114 C C . ASP A 1 150 ? -19.406 -11.07 -20.078 1 96.25 150 ASP A C 1
ATOM 1116 O O . ASP A 1 150 ? -20.312 -10.242 -20.125 1 96.25 150 ASP A O 1
ATOM 1120 N N . GLU A 1 151 ? -19.359 -12.039 -19.188 1 96.75 151 GLU A N 1
ATOM 1121 C CA . GLU A 1 151 ? -20.391 -12.148 -18.156 1 96.75 151 GLU A CA 1
ATOM 1122 C C . GLU A 1 151 ? -20.391 -10.922 -17.25 1 96.75 151 GLU A C 1
ATOM 1124 O O . GLU A 1 151 ? -21.453 -10.445 -16.844 1 96.75 151 GLU A O 1
ATOM 1129 N N . ALA A 1 152 ? -19.203 -10.445 -16.953 1 97.44 152 ALA A N 1
ATOM 1130 C CA . ALA A 1 152 ? -19.047 -9.266 -16.109 1 97.44 152 ALA A CA 1
ATOM 1131 C C . ALA A 1 152 ? -19.656 -8.031 -16.766 1 97.44 152 ALA A C 1
ATOM 1133 O O . ALA A 1 152 ? -20.344 -7.25 -16.094 1 97.44 152 ALA A O 1
ATOM 1134 N N . GLU A 1 153 ? -19.438 -7.891 -18 1 95.31 153 GLU A N 1
ATOM 1135 C CA . GLU A 1 153 ? -20.016 -6.773 -18.75 1 95.31 153 GLU A CA 1
ATOM 1136 C C . GLU A 1 153 ? -21.547 -6.832 -18.703 1 95.31 153 GLU A C 1
ATOM 1138 O O . GLU A 1 153 ? -22.203 -5.809 -18.516 1 95.31 153 GLU A O 1
ATOM 1143 N N . ARG A 1 154 ? -22.078 -7.98 -18.828 1 94.31 154 ARG A N 1
ATOM 1144 C CA . ARG A 1 154 ? -23.531 -8.164 -18.844 1 94.31 154 ARG A CA 1
ATOM 1145 C C . ARG A 1 154 ? -24.125 -7.938 -17.453 1 94.31 154 ARG A C 1
ATOM 1147 O O . ARG A 1 154 ? -25.312 -7.664 -17.328 1 94.31 154 ARG A O 1
ATOM 1154 N N . ALA A 1 155 ? -23.266 -8.062 -16.484 1 95.81 155 ALA A N 1
ATOM 1155 C CA . ALA A 1 155 ? -23.734 -7.914 -15.109 1 95.81 155 ALA A CA 1
ATOM 1156 C C . ALA A 1 155 ? -23.922 -6.441 -14.75 1 95.81 155 ALA A C 1
ATOM 1158 O O . ALA A 1 155 ? -24.547 -6.121 -13.734 1 95.81 155 ALA A O 1
ATOM 1159 N N . ILE A 1 156 ? -23.453 -5.523 -15.539 1 96.88 156 ILE A N 1
ATOM 1160 C CA . ILE A 1 156 ? -23.562 -4.098 -15.258 1 96.88 156 ILE A CA 1
ATOM 1161 C C . ILE A 1 156 ? -24.984 -3.615 -15.531 1 96.88 156 ILE A C 1
ATOM 1163 O O . ILE A 1 156 ? -25.5 -3.793 -16.641 1 96.88 156 ILE A O 1
ATOM 1167 N N . VAL A 1 157 ? -25.578 -2.936 -14.562 1 97.75 157 VAL A N 1
ATOM 1168 C CA . VAL A 1 157 ? -26.969 -2.525 -14.711 1 97.75 157 VAL A CA 1
ATOM 1169 C C . VAL A 1 157 ? -27.031 -1.021 -14.969 1 97.75 157 VAL A C 1
ATOM 1171 O O . VAL A 1 157 ? -28.062 -0.515 -15.438 1 97.75 157 VAL A O 1
ATOM 1174 N N . GLY A 1 158 ? -25.938 -0.331 -14.727 1 97.88 158 GLY A N 1
ATOM 1175 C CA . GLY A 1 158 ? -25.922 1.106 -14.953 1 97.88 158 GLY A CA 1
ATOM 1176 C C . GLY A 1 158 ? -24.609 1.758 -14.586 1 97.88 158 GLY A C 1
ATOM 1177 O O . GLY A 1 158 ? -23.703 1.092 -14.086 1 97.88 158 GLY A O 1
ATOM 1178 N N . TYR A 1 159 ? -24.516 3.07 -14.891 1 98.62 159 TYR A N 1
ATOM 1179 C CA . TYR A 1 159 ? -23.328 3.889 -14.633 1 98.62 159 TYR A CA 1
ATOM 1180 C C . TYR A 1 159 ? -23.703 5.191 -13.938 1 98.62 159 TYR A C 1
ATOM 1182 O O . TYR A 1 159 ? -24.844 5.648 -14.047 1 98.62 159 TYR A O 1
ATOM 1190 N N . MET A 1 160 ? -22.828 5.777 -13.266 1 98.81 160 MET A N 1
ATOM 1191 C CA . MET A 1 160 ? -23.016 7.086 -12.648 1 98.81 160 MET A CA 1
ATOM 1192 C C . MET A 1 160 ? -21.688 7.793 -12.422 1 98.81 160 MET A C 1
ATOM 1194 O O . MET A 1 160 ? -20.625 7.199 -12.625 1 98.81 160 MET A O 1
ATOM 1198 N N . ILE A 1 161 ? -21.75 9.078 -12.109 1 98.88 161 ILE A N 1
ATOM 1199 C CA . ILE A 1 161 ? -20.547 9.805 -11.719 1 98.88 161 ILE A CA 1
ATOM 1200 C C . ILE A 1 161 ? -20.062 9.32 -10.352 1 98.88 161 ILE A C 1
ATOM 1202 O O . ILE A 1 161 ? -20.875 9.008 -9.477 1 98.88 161 ILE A O 1
ATOM 1206 N N . PHE A 1 162 ? -18.766 9.156 -10.203 1 98.88 162 PHE A N 1
ATOM 1207 C CA . PHE A 1 162 ? -18.047 8.758 -8.992 1 98.88 162 PHE A CA 1
ATOM 1208 C C . PHE A 1 162 ? -16.969 9.766 -8.641 1 98.88 162 PHE A C 1
ATOM 1210 O O . PHE A 1 162 ? -16.094 10.055 -9.469 1 98.88 162 PHE A O 1
ATOM 1217 N N . ASN A 1 163 ? -17.094 10.438 -7.492 1 98.94 163 ASN A N 1
ATOM 1218 C CA . ASN A 1 163 ? -16.016 11.273 -6.988 1 98.94 163 ASN A CA 1
ATOM 1219 C C . ASN A 1 163 ? -15.359 10.664 -5.758 1 98.94 163 ASN A C 1
ATOM 1221 O O . ASN A 1 163 ? -16 10.492 -4.723 1 98.94 163 ASN A O 1
ATOM 1225 N N . ASP A 1 164 ? -14.109 10.328 -5.898 1 98.56 164 ASP A N 1
ATOM 1226 C CA . ASP A 1 164 ? -13.336 9.789 -4.781 1 98.56 164 ASP A CA 1
ATOM 1227 C C . ASP A 1 164 ? -12.633 10.906 -4.016 1 98.56 164 ASP A C 1
ATOM 1229 O O . ASP A 1 164 ? -11.469 11.219 -4.289 1 98.56 164 ASP A O 1
ATOM 1233 N N . TRP A 1 165 ? -13.297 11.43 -3.012 1 98.81 165 TRP A N 1
ATOM 1234 C CA . TRP A 1 165 ? -12.656 12.445 -2.188 1 98.81 165 TRP A CA 1
ATOM 1235 C C . TRP A 1 165 ? -11.398 11.898 -1.514 1 98.81 165 TRP A C 1
ATOM 1237 O O . TRP A 1 165 ? -11.422 10.805 -0.947 1 98.81 165 TRP A O 1
ATOM 1247 N N . SER A 1 166 ? -10.312 12.695 -1.572 1 98.31 166 SER A N 1
ATOM 1248 C CA . SER A 1 166 ? -9.016 12.18 -1.133 1 98.31 166 SER A CA 1
ATOM 1249 C C . SER A 1 166 ? -8.297 13.18 -0.236 1 98.31 166 SER A C 1
ATOM 1251 O O . SER A 1 166 ? -8.188 14.359 -0.58 1 98.31 166 SER A O 1
ATOM 1253 N N . ALA A 1 167 ? -7.918 12.75 0.926 1 98.19 167 ALA A N 1
ATOM 1254 C CA . ALA A 1 167 ? -6.98 13.492 1.768 1 98.19 167 ALA A CA 1
ATOM 1255 C C . ALA A 1 167 ? -5.539 13.07 1.489 1 98.19 167 ALA A C 1
ATOM 1257 O O . ALA A 1 167 ? -5.023 12.148 2.127 1 98.19 167 ALA A O 1
ATOM 1258 N N . ARG A 1 168 ? -4.906 13.836 0.649 1 97.62 168 ARG A N 1
ATOM 1259 C CA . ARG A 1 168 ? -3.66 13.391 0.039 1 97.62 168 ARG A CA 1
ATOM 1260 C C . ARG A 1 168 ? -2.543 13.305 1.074 1 97.62 168 ARG A C 1
ATOM 1262 O O . ARG A 1 168 ? -1.673 12.438 0.986 1 97.62 168 ARG A O 1
ATOM 1269 N N . ASP A 1 169 ? -2.475 14.211 2.053 1 97 169 ASP A N 1
ATOM 1270 C CA . ASP A 1 169 ? -1.455 14.164 3.096 1 97 169 ASP A CA 1
ATOM 1271 C C . ASP A 1 169 ? -1.632 12.938 3.988 1 97 169 ASP A C 1
ATOM 1273 O O . ASP A 1 169 ? -0.657 12.266 4.324 1 97 169 ASP A O 1
ATOM 1277 N N . LEU A 1 170 ? -2.887 12.609 4.332 1 97.5 170 LEU A N 1
ATOM 1278 C CA . LEU A 1 170 ? -3.145 11.406 5.109 1 97.5 170 LEU A CA 1
ATOM 1279 C C . LEU A 1 170 ? -2.826 10.156 4.293 1 97.5 170 LEU A C 1
ATOM 1281 O O . LEU A 1 170 ? -2.277 9.188 4.82 1 97.5 170 LEU A O 1
ATOM 1285 N N . GLN A 1 171 ? -3.182 10.211 3.043 1 97 171 GLN A N 1
ATOM 1286 C CA . GLN A 1 171 ? -2.859 9.117 2.135 1 97 171 GLN A CA 1
ATOM 1287 C C . GLN A 1 171 ? -1.351 8.898 2.049 1 97 171 GLN A C 1
ATOM 1289 O O . GLN A 1 171 ? -0.879 7.762 2.076 1 97 171 GLN A O 1
ATOM 1294 N N . GLN A 1 172 ? -0.634 9.992 1.91 1 95.44 172 GLN A N 1
ATOM 1295 C CA . GLN A 1 172 ? 0.823 9.93 1.87 1 95.44 172 GLN A CA 1
ATOM 1296 C C . GLN A 1 172 ? 1.378 9.281 3.137 1 95.44 172 GLN A C 1
ATOM 1298 O O . GLN A 1 172 ? 2.297 8.461 3.068 1 95.44 172 GLN A O 1
ATOM 1303 N N . LEU A 1 173 ? 0.849 9.648 4.254 1 96.56 173 LEU A N 1
ATOM 1304 C CA . LEU A 1 173 ? 1.267 9.086 5.531 1 96.56 173 LEU A CA 1
ATOM 1305 C C . LEU A 1 173 ? 0.992 7.586 5.578 1 96.56 173 LEU A C 1
ATOM 1307 O O . LEU A 1 173 ? 1.89 6.793 5.879 1 96.56 173 LEU A O 1
ATOM 1311 N N . GLU A 1 174 ? -0.192 7.16 5.227 1 96.19 174 GLU A N 1
ATOM 1312 C CA . GLU A 1 174 ? -0.603 5.766 5.352 1 96.19 174 GLU A CA 1
ATOM 1313 C C . GLU A 1 174 ? 0.095 4.891 4.312 1 96.19 174 GLU A C 1
ATOM 1315 O O . GLU A 1 174 ? 0.333 3.705 4.551 1 96.19 174 GLU A O 1
ATOM 1320 N N . SER A 1 175 ? 0.446 5.5 3.188 1 94.88 175 SER A N 1
ATOM 1321 C CA . SER A 1 175 ? 1.123 4.734 2.145 1 94.88 175 SER A CA 1
ATOM 1322 C C . SER A 1 175 ? 2.449 4.172 2.645 1 94.88 175 SER A C 1
ATOM 1324 O O . SER A 1 175 ? 2.936 3.162 2.127 1 94.88 175 SER A O 1
ATOM 1326 N N . GLN A 1 176 ? 3.061 4.785 3.646 1 95 176 GLN A N 1
ATOM 1327 C CA . GLN A 1 176 ? 4.328 4.348 4.215 1 95 176 GLN A CA 1
ATOM 1328 C C . GLN A 1 176 ? 4.172 3.02 4.949 1 95 176 GLN A C 1
ATOM 1330 O O . GLN A 1 176 ? 5.16 2.336 5.223 1 95 176 GLN A O 1
ATOM 1335 N N . LEU A 1 177 ? 2.938 2.648 5.277 1 95.56 177 LEU A N 1
ATOM 1336 C CA . LEU A 1 177 ? 2.668 1.398 5.98 1 95.56 177 LEU A CA 1
ATOM 1337 C C . LEU A 1 177 ? 2.527 0.242 4.996 1 95.56 177 LEU A C 1
ATOM 1339 O O . LEU A 1 177 ? 2.633 -0.924 5.383 1 95.56 177 LEU A O 1
ATOM 1343 N N . GLY A 1 178 ? 2.18 0.546 3.734 1 93 178 GLY A N 1
ATOM 1344 C CA . GLY A 1 178 ? 2.051 -0.474 2.705 1 93 178 GLY A CA 1
ATOM 1345 C C . GLY A 1 178 ? 0.823 -1.348 2.881 1 93 178 GLY A C 1
ATOM 1346 O O . GLY A 1 178 ? 0.769 -2.463 2.361 1 93 178 GLY A O 1
ATOM 1347 N N . ILE A 1 179 ? -0.226 -0.951 3.58 1 93.69 179 ILE A N 1
ATOM 1348 C CA . ILE A 1 179 ? -1.377 -1.779 3.922 1 93.69 179 ILE A CA 1
ATOM 1349 C C . ILE A 1 179 ? -2.576 -1.377 3.066 1 93.69 179 ILE A C 1
ATOM 1351 O O . ILE A 1 179 ? -3.428 -2.211 2.748 1 93.69 179 ILE A O 1
ATOM 1355 N N . GLY A 1 180 ? -2.625 -0.144 2.684 1 89.12 180 GLY A N 1
ATOM 1356 C CA . GLY A 1 180 ? -3.732 0.259 1.832 1 89.12 180 GLY A CA 1
ATOM 1357 C C . GLY A 1 180 ? -4.285 1.629 2.178 1 89.12 180 GLY A C 1
ATOM 1358 O O . GLY A 1 180 ? -3.619 2.418 2.852 1 89.12 180 GLY A O 1
ATOM 1359 N N . GLN A 1 181 ? -5.477 1.897 1.579 1 93.31 181 GLN A N 1
ATOM 1360 C CA . GLN A 1 181 ? -6.156 3.18 1.736 1 93.31 181 GLN A CA 1
ATOM 1361 C C . GLN A 1 181 ? -7.039 3.186 2.98 1 93.31 181 GLN A C 1
ATOM 1363 O O . GLN A 1 181 ? -7.883 2.305 3.154 1 93.31 181 GLN A O 1
ATOM 1368 N N . ALA A 1 182 ? -6.816 4.105 3.908 1 96.19 182 ALA A N 1
ATOM 1369 C CA . ALA A 1 182 ? -7.578 4.234 5.148 1 96.19 182 ALA A CA 1
ATOM 1370 C C . ALA A 1 182 ? -8.156 5.641 5.293 1 96.19 182 ALA A C 1
ATOM 1372 O O . ALA A 1 182 ? -9.039 6.035 4.535 1 96.19 182 ALA A O 1
ATOM 1373 N N . LYS A 1 183 ? -7.602 6.441 6.156 1 97.5 183 LYS A N 1
ATOM 1374 C CA . LYS A 1 183 ? -8.18 7.75 6.465 1 97.5 183 LYS A CA 1
ATOM 1375 C C . LYS A 1 183 ? -8.008 8.711 5.297 1 97.5 183 LYS A C 1
ATOM 1377 O O . LYS A 1 183 ? -8.742 9.703 5.188 1 97.5 183 LYS A O 1
ATOM 1382 N N . GLY A 1 184 ? -7.082 8.43 4.426 1 97.56 184 GLY A N 1
ATOM 1383 C CA . GLY A 1 184 ? -6.91 9.258 3.242 1 97.56 184 GLY A CA 1
ATOM 1384 C C . GLY A 1 184 ? -8.039 9.102 2.242 1 97.56 184 GLY A C 1
ATOM 1385 O O . GLY A 1 184 ? -8.195 9.93 1.341 1 97.56 184 GLY A O 1
ATOM 1386 N N . LYS A 1 185 ? -8.852 8.031 2.402 1 97.56 185 LYS A N 1
ATOM 1387 C CA . LYS A 1 185 ? -9.82 7.73 1.354 1 97.56 185 LYS A CA 1
ATOM 1388 C C . LYS A 1 185 ? -11.195 7.426 1.946 1 97.56 185 LYS A C 1
ATOM 1390 O O . LYS A 1 185 ? -12.141 7.148 1.213 1 97.56 185 LYS A O 1
ATOM 1395 N N . ASP A 1 186 ? -11.406 7.48 3.23 1 96.75 186 ASP A N 1
ATOM 1396 C CA . ASP A 1 186 ? -12.664 6.957 3.754 1 96.75 186 ASP A CA 1
ATOM 1397 C C . ASP A 1 186 ? -13.57 8.094 4.23 1 96.75 186 ASP A C 1
ATOM 1399 O O . ASP A 1 186 ? -14.539 7.855 4.953 1 96.75 186 ASP A O 1
ATOM 1403 N N . SER A 1 187 ? -13.281 9.367 3.826 1 91.62 187 SER A N 1
ATOM 1404 C CA . SER A 1 187 ? -14.086 10.469 4.34 1 91.62 187 SER A CA 1
ATOM 1405 C C . SER A 1 187 ? -15.242 10.805 3.4 1 91.62 187 SER A C 1
ATOM 1407 O O . SER A 1 187 ? -16.156 11.531 3.771 1 91.62 187 SER A O 1
ATOM 1409 N N . GLY A 1 188 ? -15.156 10.289 2.162 1 96.94 188 GLY A N 1
ATOM 1410 C CA . GLY A 1 188 ? -16.297 10.594 1.314 1 96.94 188 GLY A CA 1
ATOM 1411 C C . GLY A 1 188 ? -16.188 10 -0.078 1 96.94 188 GLY A C 1
ATOM 1412 O O . GLY A 1 188 ? -15.102 9.992 -0.667 1 96.94 188 GLY A O 1
ATOM 1413 N N . VAL A 1 189 ? -17.297 9.539 -0.586 1 98.38 189 VAL A N 1
ATOM 1414 C CA . VAL A 1 189 ? -17.516 9.164 -1.979 1 98.38 189 VAL A CA 1
ATOM 1415 C C . VAL A 1 189 ? -18.812 9.773 -2.486 1 98.38 189 VAL A C 1
ATOM 1417 O O . VAL A 1 189 ? -19.859 9.625 -1.856 1 98.38 189 VAL A O 1
ATOM 1420 N N . THR A 1 190 ? -18.703 10.5 -3.568 1 98.88 190 THR A N 1
ATOM 1421 C CA . THR A 1 190 ? -19.922 11.031 -4.168 1 98.88 190 THR A CA 1
ATOM 1422 C C . THR A 1 190 ? -20.406 10.133 -5.301 1 98.88 190 THR A C 1
ATOM 1424 O O . THR A 1 190 ? -19.609 9.711 -6.145 1 98.88 190 THR A O 1
ATOM 1427 N N . LEU A 1 191 ? -21.641 9.828 -5.215 1 98.81 191 LEU A N 1
ATOM 1428 C CA . LEU A 1 191 ? -22.297 9.117 -6.305 1 98.81 191 LEU A CA 1
ATOM 1429 C C . LEU A 1 191 ? -23.484 9.922 -6.848 1 98.81 191 LEU A C 1
ATOM 1431 O O . LEU A 1 191 ? -24.25 10.5 -6.078 1 98.81 191 LEU A O 1
ATOM 1435 N N . GLY A 1 192 ? -23.672 9.961 -8.195 1 97.19 192 GLY A N 1
ATOM 1436 C CA . GLY A 1 192 ? -24.875 10.57 -8.75 1 97.19 192 GLY A CA 1
ATOM 1437 C C . GLY A 1 192 ? -24.594 11.453 -9.953 1 97.19 192 GLY A C 1
ATOM 1438 O O . GLY A 1 192 ? -23.562 11.305 -10.609 1 97.19 192 GLY A O 1
ATOM 1439 N N . PRO A 1 193 ? -25.531 12.18 -10.406 1 98.31 193 PRO A N 1
ATOM 1440 C CA . PRO A 1 193 ? -26.812 12.438 -9.758 1 98.31 193 PRO A CA 1
ATOM 1441 C C . PRO A 1 193 ? -27.828 11.32 -9.992 1 98.31 193 PRO A C 1
ATOM 1443 O O . PRO A 1 193 ? -28.828 11.219 -9.273 1 98.31 193 PRO A O 1
ATOM 1446 N N . TYR A 1 194 ? -27.672 10.555 -10.953 1 98.38 194 TYR A N 1
ATOM 1447 C CA . TYR A 1 194 ? -28.594 9.461 -11.266 1 98.38 194 TYR A CA 1
ATOM 1448 C C . TYR A 1 194 ? -27.828 8.25 -11.789 1 98.38 194 TYR A C 1
ATOM 1450 O O . TYR A 1 194 ? -26.656 8.344 -12.133 1 98.38 194 TYR A O 1
ATOM 1458 N N . LEU A 1 195 ? -28.391 7.086 -11.648 1 98.75 195 LEU A N 1
ATOM 1459 C CA . LEU A 1 195 ? -27.938 5.852 -12.281 1 98.75 195 LEU A CA 1
ATOM 1460 C C . LEU A 1 195 ? -28.484 5.734 -13.695 1 98.75 195 LEU A C 1
ATOM 1462 O O . LEU A 1 195 ? -29.703 5.672 -13.891 1 98.75 195 LEU A O 1
ATOM 1466 N N . VAL A 1 196 ? -27.562 5.734 -14.68 1 98.62 196 VAL A N 1
ATOM 1467 C CA . VAL A 1 196 ? -27.953 5.699 -16.094 1 98.62 196 VAL A CA 1
ATOM 1468 C C . VAL A 1 196 ? -27.828 4.273 -16.625 1 98.62 196 VAL A C 1
ATOM 1470 O O . VAL A 1 196 ? -26.766 3.66 -16.531 1 98.62 196 VAL A O 1
ATOM 1473 N N . THR A 1 197 ? -28.906 3.736 -17.188 1 98.06 197 THR A N 1
ATOM 1474 C CA . THR A 1 197 ? -28.859 2.383 -17.719 1 98.06 197 THR A CA 1
ATOM 1475 C C . THR A 1 197 ? -28.047 2.346 -19.016 1 98.06 197 THR A C 1
ATOM 1477 O O . THR A 1 197 ? -27.953 3.348 -19.719 1 98.06 197 THR A O 1
ATOM 1480 N N . PRO A 1 198 ? -27.422 1.187 -19.328 1 96 198 PRO A N 1
ATOM 1481 C CA . PRO A 1 198 ? -26.484 1.074 -20.438 1 96 198 PRO A CA 1
ATOM 1482 C C . PRO A 1 198 ? -27.078 1.502 -21.766 1 96 198 PRO A C 1
ATOM 1484 O O . PRO A 1 198 ? -26.391 2.074 -22.609 1 96 198 PRO A O 1
ATOM 1487 N N . ASP A 1 199 ? -28.344 1.293 -22.031 1 95.12 199 ASP A N 1
ATOM 1488 C CA . ASP A 1 199 ? -28.984 1.605 -23.297 1 95.12 199 ASP A CA 1
ATOM 1489 C C . ASP A 1 199 ? -28.938 3.104 -23.594 1 95.12 199 ASP A C 1
ATOM 1491 O O . ASP A 1 199 ? -28.797 3.51 -24.75 1 95.12 199 ASP A O 1
ATOM 1495 N N . GLU A 1 200 ? -29.016 3.918 -22.547 1 96.38 200 GLU A N 1
ATOM 1496 C CA . GLU A 1 200 ? -28.938 5.367 -22.703 1 96.38 200 GLU A CA 1
ATOM 1497 C C . GLU A 1 200 ? -27.562 5.805 -23.172 1 96.38 200 GLU A C 1
ATOM 1499 O O . GLU A 1 200 ? -27.391 6.902 -23.703 1 96.38 200 GLU A O 1
ATOM 1504 N N . LEU A 1 201 ? -26.547 4.996 -22.984 1 96.75 201 LEU A N 1
ATOM 1505 C CA . LEU A 1 201 ? -25.172 5.379 -23.266 1 96.75 201 LEU A CA 1
ATOM 1506 C C . LEU A 1 201 ? -24.672 4.719 -24.531 1 96.75 201 LEU A C 1
ATOM 1508 O O . LEU A 1 201 ? -23.5 4.855 -24.891 1 96.75 201 LEU A O 1
ATOM 1512 N N . GLU A 1 202 ? -25.453 4.059 -25.266 1 94.44 202 GLU A N 1
ATOM 1513 C CA . GLU A 1 202 ? -25.078 3.344 -26.484 1 94.44 202 GLU A CA 1
ATOM 1514 C C . GLU A 1 202 ? -24.438 4.285 -27.5 1 94.44 202 GLU A C 1
ATOM 1516 O O . GLU A 1 202 ? -23.484 3.91 -28.188 1 94.44 202 GLU A O 1
ATOM 1521 N N . PRO A 1 203 ? -24.922 5.504 -27.609 1 94.5 203 PRO A N 1
ATOM 1522 C CA . PRO A 1 203 ? -24.312 6.426 -28.578 1 94.5 203 PRO A CA 1
ATOM 1523 C C . PRO A 1 203 ? -22.859 6.746 -28.266 1 94.5 203 PRO A C 1
ATOM 1525 O O . PRO A 1 203 ? -22.125 7.25 -29.109 1 94.5 203 PRO A O 1
ATOM 1528 N N . TYR A 1 204 ? -22.469 6.484 -27.094 1 95.25 204 TYR A N 1
ATOM 1529 C CA . TYR A 1 204 ? -21.125 6.848 -26.672 1 95.25 204 TYR A CA 1
ATOM 1530 C C . TYR A 1 204 ? -20.219 5.629 -26.656 1 95.25 204 TYR A C 1
ATOM 1532 O O . TYR A 1 204 ? -19.062 5.715 -26.219 1 95.25 204 TYR A O 1
ATOM 1540 N N . ARG A 1 205 ? -20.719 4.531 -27.016 1 92.38 205 ARG A N 1
ATOM 1541 C CA . ARG A 1 205 ? -19.891 3.326 -27.078 1 92.38 205 ARG A CA 1
ATOM 1542 C C . ARG A 1 205 ? -18.766 3.48 -28.094 1 92.38 205 ARG A C 1
ATOM 1544 O O . ARG A 1 205 ? -18.984 3.998 -29.188 1 92.38 205 ARG A O 1
ATOM 1551 N N . HIS A 1 206 ? -17.625 3.041 -27.688 1 86 206 HIS A N 1
ATOM 1552 C CA . HIS A 1 206 ? -16.484 3.145 -28.594 1 86 206 HIS A CA 1
ATOM 1553 C C . HIS A 1 206 ? -16.656 2.232 -29.797 1 86 206 HIS A C 1
ATOM 1555 O O . HIS A 1 206 ? -16.969 1.048 -29.656 1 86 206 HIS A O 1
ATOM 1561 N N . PRO A 1 207 ? -16.406 2.701 -30.953 1 82.38 207 PRO A N 1
ATOM 1562 C CA . PRO A 1 207 ? -16.672 1.918 -32.156 1 82.38 207 PRO A CA 1
ATOM 1563 C C . PRO A 1 207 ? -15.734 0.716 -32.312 1 82.38 207 PRO A C 1
ATOM 1565 O O . PRO A 1 207 ? -16.172 -0.363 -32.719 1 82.38 207 PRO A O 1
ATOM 1568 N N . ALA A 1 208 ? -14.461 0.771 -31.844 1 81.62 208 ALA A N 1
ATOM 1569 C CA . ALA A 1 208 ? -13.469 -0.278 -32.031 1 81.62 208 ALA A CA 1
ATOM 1570 C C . ALA A 1 208 ? -13.352 -1.169 -30.812 1 81.62 208 ALA A C 1
ATOM 1572 O O . ALA A 1 208 ? -12.828 -2.281 -30.891 1 81.62 208 ALA A O 1
ATOM 1573 N N . ARG A 1 209 ? -13.82 -0.699 -29.734 1 84.75 209 ARG A N 1
ATOM 1574 C CA . ARG A 1 209 ? -13.789 -1.436 -28.484 1 84.75 209 ARG A CA 1
ATOM 1575 C C . ARG A 1 209 ? -15.156 -1.438 -27.797 1 84.75 209 ARG A C 1
ATOM 1577 O O . ARG A 1 209 ? -15.375 -0.706 -26.844 1 84.75 209 ARG A O 1
ATOM 1584 N N . PRO A 1 210 ? -16.016 -2.283 -28.109 1 76.06 210 PRO A N 1
ATOM 1585 C CA . PRO A 1 210 ? -17.422 -2.234 -27.672 1 76.06 210 PRO A CA 1
ATOM 1586 C C . PRO A 1 210 ? -17.578 -2.279 -26.156 1 76.06 210 PRO A C 1
ATOM 1588 O O . PRO A 1 210 ? -18.625 -1.896 -25.625 1 76.06 210 PRO A O 1
ATOM 1591 N N . GLY A 1 211 ? -16.672 -2.637 -25.469 1 80.31 211 GLY A N 1
ATOM 1592 C CA . GLY A 1 211 ? -16.75 -2.674 -24.016 1 80.31 211 GLY A CA 1
ATOM 1593 C C . GLY A 1 211 ? -16.375 -1.358 -23.375 1 80.31 211 GLY A C 1
ATOM 1594 O O . GLY A 1 211 ? -16.422 -1.233 -22.141 1 80.31 211 GLY A O 1
ATOM 1595 N N . THR A 1 212 ? -16.141 -0.367 -24.203 1 89.69 212 THR A N 1
ATOM 1596 C CA . THR A 1 212 ? -15.648 0.906 -23.688 1 89.69 212 THR A CA 1
ATOM 1597 C C . THR A 1 212 ? -16.609 2.039 -24.047 1 89.69 212 THR A C 1
ATOM 1599 O O . THR A 1 212 ? -17.172 2.059 -25.156 1 89.69 212 THR A O 1
ATOM 1602 N N . LEU A 1 213 ? -16.812 2.957 -23.094 1 95.25 213 LEU A N 1
ATOM 1603 C CA . LEU A 1 213 ? -17.594 4.168 -23.297 1 95.25 213 LEU A CA 1
ATOM 1604 C C . LEU A 1 213 ? -16.688 5.379 -23.5 1 95.25 213 LEU A C 1
ATOM 1606 O O . LEU A 1 213 ? -15.719 5.559 -22.75 1 95.25 213 LEU A O 1
ATOM 1610 N N . SER A 1 214 ? -16.984 6.148 -24.516 1 96.69 214 SER A N 1
ATOM 1611 C CA . SER A 1 214 ? -16.266 7.41 -24.719 1 96.69 214 SER A CA 1
ATOM 1612 C C . SER A 1 214 ? -17.094 8.594 -24.234 1 96.69 214 SER A C 1
ATOM 1614 O O . SER A 1 214 ? -17.859 9.195 -25.016 1 96.69 214 SER A O 1
ATOM 1616 N N . LEU A 1 215 ? -16.875 8.977 -23.016 1 97.94 215 LEU A N 1
ATOM 1617 C CA . LEU A 1 215 ? -17.594 10.078 -22.391 1 97.94 215 LEU A CA 1
ATOM 1618 C C . LEU A 1 215 ? -16.641 11.227 -22.062 1 97.94 215 LEU A C 1
ATOM 1620 O O . LEU A 1 215 ? -15.773 11.102 -21.203 1 97.94 215 LEU A O 1
ATOM 1624 N N . PRO A 1 216 ? -16.797 12.359 -22.734 1 98.12 216 PRO A N 1
ATOM 1625 C CA . PRO A 1 216 ? -16.047 13.539 -22.312 1 98.12 216 PRO A CA 1
ATOM 1626 C C . PRO A 1 216 ? -16.359 13.961 -20.875 1 98.12 216 PRO A C 1
ATOM 1628 O O . PRO A 1 216 ? -17.516 13.891 -20.453 1 98.12 216 PRO A O 1
ATOM 1631 N N . VAL A 1 217 ? -15.32 14.398 -20.125 1 98.69 217 VAL A N 1
ATOM 1632 C CA . VAL A 1 217 ? -15.492 14.797 -18.734 1 98.69 217 VAL A CA 1
ATOM 1633 C C . VAL A 1 217 ? -14.797 16.141 -18.5 1 98.69 217 VAL A C 1
ATOM 1635 O O . VAL A 1 217 ? -13.914 16.531 -19.25 1 98.69 217 VAL A O 1
ATOM 1638 N N . SER A 1 218 ? -15.227 16.875 -17.516 1 98.81 218 SER A N 1
ATOM 1639 C CA . SER A 1 218 ? -14.555 18.094 -17.047 1 98.81 218 SER A CA 1
ATOM 1640 C C . SER A 1 218 ? -14.719 18.266 -15.539 1 98.81 218 SER A C 1
ATOM 1642 O O . SER A 1 218 ? -15.766 17.938 -14.984 1 98.81 218 SER A O 1
ATOM 1644 N N . ALA A 1 219 ? -13.695 18.75 -14.906 1 98.88 219 ALA A N 1
ATOM 1645 C CA . ALA A 1 219 ? -13.68 19.031 -13.477 1 98.88 219 ALA A CA 1
ATOM 1646 C C . ALA A 1 219 ? -13.367 20.5 -13.211 1 98.88 219 ALA A C 1
ATOM 1648 O O . ALA A 1 219 ? -12.398 21.047 -13.75 1 98.88 219 ALA A O 1
ATOM 1649 N N . LEU A 1 220 ? -14.172 21.125 -12.406 1 98.81 220 LEU A N 1
ATOM 1650 C CA . LEU A 1 220 ? -14 22.547 -12.086 1 98.81 220 LEU A CA 1
ATOM 1651 C C . LEU A 1 220 ? -13.945 22.766 -10.578 1 98.81 220 LEU A C 1
ATOM 1653 O O . LEU A 1 220 ? -14.617 22.047 -9.82 1 98.81 220 LEU A O 1
ATOM 1657 N N . VAL A 1 221 ? -13.195 23.688 -10.148 1 98.75 221 VAL A N 1
ATOM 1658 C CA . VAL A 1 221 ? -13.203 24.25 -8.797 1 98.75 221 VAL A CA 1
ATOM 1659 C C . VAL A 1 221 ? -13.508 25.734 -8.859 1 98.75 221 VAL A C 1
ATOM 1661 O O . VAL A 1 221 ? -12.781 26.5 -9.508 1 98.75 221 VAL A O 1
ATOM 1664 N N . ASN A 1 222 ? -14.578 26.172 -8.195 1 98.19 222 ASN A N 1
ATOM 1665 C CA . ASN A 1 222 ? -15.016 27.562 -8.242 1 98.19 222 ASN A CA 1
ATOM 1666 C C . ASN A 1 222 ? -15.133 28.062 -9.68 1 98.19 222 ASN A C 1
ATOM 1668 O O . ASN A 1 222 ? -14.609 29.125 -10.016 1 98.19 222 ASN A O 1
ATOM 1672 N N . ASP A 1 223 ? -15.57 27.234 -10.555 1 97.25 223 ASP A N 1
ATOM 1673 C CA . ASP A 1 223 ? -15.914 27.531 -11.945 1 97.25 223 ASP A CA 1
ATOM 1674 C C . ASP A 1 223 ? -14.656 27.656 -12.805 1 97.25 223 ASP A C 1
ATOM 1676 O O . ASP A 1 223 ? -14.734 28.062 -13.961 1 97.25 223 ASP A O 1
ATOM 1680 N N . THR A 1 224 ? -13.523 27.375 -12.219 1 97.94 224 THR A N 1
ATOM 1681 C CA . THR A 1 224 ? -12.289 27.281 -12.992 1 97.94 224 THR A CA 1
ATOM 1682 C C . THR A 1 224 ? -12 25.828 -13.367 1 97.94 224 THR A C 1
ATOM 1684 O O . THR A 1 224 ? -11.984 24.953 -12.5 1 97.94 224 THR A O 1
ATOM 1687 N N . GLU A 1 225 ? -11.758 25.609 -14.57 1 98.31 225 GLU A N 1
ATOM 1688 C CA . GLU A 1 225 ? -11.477 24.25 -15.023 1 98.31 225 GLU A CA 1
ATOM 1689 C C . GLU A 1 225 ? -10.102 23.781 -14.547 1 98.31 225 GLU A C 1
ATOM 1691 O O . GLU A 1 225 ? -9.102 24.469 -14.766 1 98.31 225 GLU A O 1
ATOM 1696 N N . ILE A 1 226 ? -10.039 22.703 -13.906 1 98.38 226 ILE A N 1
ATOM 1697 C CA . ILE A 1 226 ? -8.812 22.078 -13.43 1 98.38 226 ILE A CA 1
ATOM 1698 C C . ILE A 1 226 ? -8.297 21.094 -14.469 1 98.38 226 ILE A C 1
ATOM 1700 O O . ILE A 1 226 ? -7.094 21.047 -14.75 1 98.38 226 ILE A O 1
ATOM 1704 N N . GLY A 1 227 ? -9.273 20.297 -14.961 1 98.06 227 GLY A N 1
ATOM 1705 C CA . GLY A 1 227 ? -8.906 19.312 -15.953 1 98.06 227 GLY A CA 1
ATOM 1706 C C . GLY A 1 227 ? -10.094 18.797 -16.75 1 98.06 227 GLY A C 1
ATOM 1707 O O . GLY A 1 227 ? -11.242 19 -16.375 1 98.06 227 GLY A O 1
ATOM 1708 N N . SER A 1 228 ? -9.75 18.188 -17.906 1 98.5 228 SER A N 1
ATOM 1709 C CA . SER A 1 228 ? -10.719 17.531 -18.781 1 98.5 228 SER A CA 1
ATOM 1710 C C . SER A 1 228 ? -10.133 16.297 -19.438 1 98.5 228 SER A C 1
ATOM 1712 O O . SER A 1 228 ? -8.922 16.094 -19.422 1 98.5 228 SER A O 1
ATOM 1714 N N . GLY A 1 229 ? -11.008 15.438 -19.891 1 97.94 229 GLY A N 1
ATOM 1715 C CA . GLY A 1 229 ? -10.586 14.195 -20.516 1 97.94 229 GLY A CA 1
ATOM 1716 C C . GLY A 1 229 ? -11.742 13.367 -21.031 1 97.94 229 GLY A C 1
ATOM 1717 O O . GLY A 1 229 ? -12.75 13.914 -21.484 1 97.94 229 GLY A O 1
ATOM 1718 N N . SER A 1 230 ? -11.484 12.07 -21.141 1 97.44 230 SER A N 1
ATOM 1719 C CA . SER A 1 230 ? -12.484 11.125 -21.625 1 97.44 230 SER A CA 1
ATOM 1720 C C . SER A 1 230 ? -12.328 9.766 -20.953 1 97.44 230 SER A C 1
ATOM 1722 O O . SER A 1 230 ? -11.219 9.367 -20.594 1 97.44 230 SER A O 1
ATOM 1724 N N . THR A 1 231 ? -13.43 9.031 -20.844 1 96.88 231 THR A N 1
ATOM 1725 C CA . THR A 1 231 ? -13.391 7.715 -20.219 1 96.88 231 THR A CA 1
ATOM 1726 C C . THR A 1 231 ? -12.82 6.68 -21.188 1 96.88 231 THR A C 1
ATOM 1728 O O . THR A 1 231 ? -12.484 5.562 -20.797 1 96.88 231 THR A O 1
ATOM 1731 N N . ASP A 1 232 ? -12.688 7.008 -22.484 1 94.81 232 ASP A N 1
ATOM 1732 C CA . ASP A 1 232 ? -12.172 6.047 -23.453 1 94.81 232 ASP A CA 1
ATOM 1733 C C . ASP A 1 232 ? -10.664 5.855 -23.281 1 94.81 232 ASP A C 1
ATOM 1735 O O . ASP A 1 232 ? -10.055 5.027 -23.969 1 94.81 232 ASP A O 1
ATOM 1739 N N . GLN A 1 233 ? -10.062 6.543 -22.328 1 92.88 233 GLN A N 1
ATOM 1740 C CA . GLN A 1 233 ? -8.648 6.402 -22.016 1 92.88 233 GLN A CA 1
ATOM 1741 C C . GLN A 1 233 ? -8.422 5.277 -21 1 92.88 233 GLN A C 1
ATOM 1743 O O . GLN A 1 233 ? -7.285 5.027 -20.594 1 92.88 233 GLN A O 1
ATOM 1748 N N . MET A 1 234 ? -9.43 4.582 -20.641 1 95.62 234 MET A N 1
ATOM 1749 C CA . MET A 1 234 ? -9.312 3.492 -19.672 1 95.62 234 MET A CA 1
ATOM 1750 C C . MET A 1 234 ? -8.414 2.383 -20.219 1 95.62 234 MET A C 1
ATOM 1752 O O . MET A 1 234 ? -8.602 1.92 -21.344 1 95.62 234 MET A O 1
ATOM 1756 N N . ASP A 1 235 ? -7.426 2.006 -19.438 1 96.56 235 ASP A N 1
ATOM 1757 C CA . ASP A 1 235 ? -6.562 0.886 -19.797 1 96.56 235 ASP A CA 1
ATOM 1758 C C . ASP A 1 235 ? -7.215 -0.449 -19.453 1 96.56 235 ASP A C 1
ATOM 1760 O O . ASP A 1 235 ? -6.996 -1.452 -20.141 1 96.56 235 ASP A O 1
ATOM 1764 N N . TRP A 1 236 ? -7.945 -0.551 -18.375 1 96.94 236 TRP A N 1
ATOM 1765 C CA . TRP A 1 236 ? -8.75 -1.7 -17.969 1 96.94 236 TRP A CA 1
ATOM 1766 C C . TRP A 1 236 ? -10.234 -1.404 -18.109 1 96.94 236 TRP A C 1
ATOM 1768 O O . TRP A 1 236 ? -10.742 -0.436 -17.547 1 96.94 236 TRP A O 1
ATOM 1778 N N . SER A 1 237 ? -10.969 -2.211 -18.844 1 96.31 237 SER A N 1
ATOM 1779 C CA . SER A 1 237 ? -12.406 -1.992 -19 1 96.31 237 SER A CA 1
ATOM 1780 C C . SER A 1 237 ? -13.172 -2.424 -17.766 1 96.31 237 SER A C 1
ATOM 1782 O O . SER A 1 237 ? -12.656 -3.174 -16.938 1 96.31 237 SER A O 1
ATOM 1784 N N . PHE A 1 238 ? -14.391 -1.96 -17.609 1 97.5 238 PHE A N 1
ATOM 1785 C CA . PHE A 1 238 ? -15.219 -2.387 -16.5 1 97.5 238 PHE A CA 1
ATOM 1786 C C . PHE A 1 238 ? -15.453 -3.893 -16.531 1 97.5 238 PHE A C 1
ATOM 1788 O O . PHE A 1 238 ? -15.461 -4.555 -15.5 1 97.5 238 PHE A O 1
ATOM 1795 N N . GLY A 1 239 ? -15.672 -4.441 -17.75 1 97.19 239 GLY A N 1
ATOM 1796 C CA . GLY A 1 239 ? -15.812 -5.883 -17.844 1 97.19 239 GLY A CA 1
ATOM 1797 C C . GLY A 1 239 ? -14.625 -6.633 -17.266 1 97.19 239 GLY A C 1
ATOM 1798 O O . GLY A 1 239 ? -14.805 -7.621 -16.547 1 97.19 239 GLY A O 1
ATOM 1799 N N . GLU A 1 240 ? -13.438 -6.18 -17.578 1 97.69 240 GLU A N 1
ATOM 1800 C CA . GLU A 1 240 ? -12.211 -6.824 -17.109 1 97.69 240 GLU A CA 1
ATOM 1801 C C . GLU A 1 240 ? -12.062 -6.703 -15.594 1 97.69 240 GLU A C 1
ATOM 1803 O O . GLU A 1 240 ? -11.758 -7.684 -14.914 1 97.69 240 GLU A O 1
ATOM 1808 N N . VAL A 1 241 ? -12.289 -5.488 -15.055 1 98.06 241 VAL A N 1
ATOM 1809 C CA . VAL A 1 241 ? -12.008 -5.297 -13.641 1 98.06 241 VAL A CA 1
ATOM 1810 C C . VAL A 1 241 ? -13.102 -5.969 -12.805 1 98.06 241 VAL A C 1
ATOM 1812 O O . VAL A 1 241 ? -12.836 -6.449 -11.695 1 98.06 241 VAL A O 1
ATOM 1815 N N . ILE A 1 242 ? -14.312 -6.051 -13.297 1 98.25 242 ILE A N 1
ATOM 1816 C CA . ILE A 1 242 ? -15.367 -6.762 -12.586 1 98.25 242 ILE A CA 1
ATOM 1817 C C . ILE A 1 242 ? -15.094 -8.258 -12.617 1 98.25 242 ILE A C 1
ATOM 1819 O O . ILE A 1 242 ? -15.289 -8.953 -11.617 1 98.25 242 ILE A O 1
ATOM 1823 N N . SER A 1 243 ? -14.656 -8.781 -13.789 1 98.31 243 SER A N 1
ATOM 1824 C CA . SER A 1 243 ? -14.211 -10.164 -13.844 1 98.31 243 SER A CA 1
ATOM 1825 C C . SER A 1 243 ? -13.125 -10.438 -12.797 1 98.31 243 SER A C 1
ATOM 1827 O O . SER A 1 243 ? -13.203 -11.422 -12.062 1 98.31 243 SER A O 1
ATOM 1829 N N . TYR A 1 244 ? -12.164 -9.562 -12.703 1 98.19 244 TYR A N 1
ATOM 1830 C CA . TYR A 1 244 ? -11.07 -9.68 -11.75 1 98.19 244 TYR A CA 1
ATOM 1831 C C . TYR A 1 244 ? -11.586 -9.664 -10.32 1 98.19 244 TYR A C 1
ATOM 1833 O O . TYR A 1 244 ? -11.211 -10.508 -9.508 1 98.19 244 TYR A O 1
ATOM 1841 N N . ALA A 1 245 ? -12.461 -8.727 -10.008 1 97.88 245 ALA A N 1
ATOM 1842 C CA . ALA A 1 245 ? -13.016 -8.578 -8.664 1 97.88 245 ALA A CA 1
ATOM 1843 C C . ALA A 1 245 ? -13.828 -9.805 -8.266 1 97.88 245 ALA A C 1
ATOM 1845 O O . ALA A 1 245 ? -13.898 -10.156 -7.09 1 97.88 245 ALA A O 1
ATOM 1846 N N . SER A 1 246 ? -14.461 -10.469 -9.195 1 98 246 SER A N 1
ATOM 1847 C CA . SER A 1 246 ? -15.383 -11.562 -8.922 1 98 246 SER A CA 1
ATOM 1848 C C . SER A 1 246 ? -14.633 -12.859 -8.648 1 98 246 SER A C 1
ATOM 1850 O O . SER A 1 246 ? -15.242 -13.875 -8.305 1 98 246 SER A O 1
ATOM 1852 N N . ARG A 1 247 ? -13.305 -12.859 -8.82 1 97.62 247 ARG A N 1
ATOM 1853 C CA . ARG A 1 247 ? -12.492 -14.039 -8.539 1 97.62 247 ARG A CA 1
ATOM 1854 C C . ARG A 1 247 ? -12.641 -14.469 -7.082 1 97.62 247 ARG A C 1
ATOM 1856 O O . ARG A 1 247 ? -12.109 -13.812 -6.184 1 97.62 247 ARG A O 1
ATOM 1863 N N . GLY A 1 248 ? -13.32 -15.555 -6.859 1 97.06 248 GLY A N 1
ATOM 1864 C CA . GLY A 1 248 ? -13.5 -16.078 -5.512 1 97.06 248 GLY A CA 1
ATOM 1865 C C . GLY A 1 248 ? -14.477 -15.258 -4.684 1 97.06 248 GLY A C 1
ATOM 1866 O O . GLY A 1 248 ? -14.578 -15.461 -3.471 1 97.06 248 GLY A O 1
ATOM 1867 N N . VAL A 1 249 ? -15.172 -14.328 -5.254 1 97.69 249 VAL A N 1
ATOM 1868 C CA . VAL A 1 249 ? -16.062 -13.422 -4.543 1 97.69 249 VAL A CA 1
ATOM 1869 C C . VAL A 1 249 ? -17.422 -13.383 -5.25 1 97.69 249 VAL A C 1
ATOM 1871 O O . VAL A 1 249 ? -17.484 -13.219 -6.473 1 97.69 249 VAL A O 1
ATOM 1874 N N . THR A 1 250 ? -18.438 -13.547 -4.527 1 96.81 250 THR A N 1
ATOM 1875 C CA . THR A 1 250 ? -19.766 -13.344 -5.086 1 96.81 250 THR A CA 1
ATOM 1876 C C . THR A 1 250 ? -20.156 -11.875 -5.043 1 96.81 250 THR A C 1
ATOM 1878 O O . THR A 1 250 ? -20.438 -11.328 -3.975 1 96.81 250 THR A O 1
ATOM 1881 N N . LEU A 1 251 ? -20.156 -11.266 -6.176 1 97.19 251 LEU A N 1
ATOM 1882 C CA . LEU A 1 251 ? -20.625 -9.891 -6.266 1 97.19 251 LEU A CA 1
ATOM 1883 C C . LEU A 1 251 ? -22.125 -9.805 -6.031 1 97.19 251 LEU A C 1
ATOM 1885 O O . LEU A 1 251 ? -22.875 -10.711 -6.41 1 97.19 251 LEU A O 1
ATOM 1889 N N . ARG A 1 252 ? -22.562 -8.766 -5.422 1 96.44 252 ARG A N 1
ATOM 1890 C CA . ARG A 1 252 ? -23.969 -8.57 -5.07 1 96.44 252 ARG A CA 1
ATOM 1891 C C . ARG A 1 252 ? -24.578 -7.449 -5.898 1 96.44 252 ARG A C 1
ATOM 1893 O O . ARG A 1 252 ? -23.891 -6.523 -6.324 1 96.44 252 ARG A O 1
ATOM 1900 N N . PRO A 1 253 ? -25.938 -7.539 -6.07 1 97.19 253 PRO A N 1
ATOM 1901 C CA . PRO A 1 253 ? -26.609 -6.391 -6.676 1 97.19 253 PRO A CA 1
ATOM 1902 C C . PRO A 1 253 ? -26.375 -5.094 -5.902 1 97.19 253 PRO A C 1
ATOM 1904 O O . PRO A 1 253 ? -26.5 -5.07 -4.676 1 97.19 253 PRO A O 1
ATOM 1907 N N . GLY A 1 254 ? -25.953 -4.094 -6.648 1 97.75 254 GLY A N 1
ATOM 1908 C CA . GLY A 1 254 ? -25.75 -2.801 -6.012 1 97.75 254 GLY A CA 1
ATOM 1909 C C . GLY A 1 254 ? -24.281 -2.512 -5.703 1 97.75 254 GLY A C 1
ATOM 1910 O O . GLY A 1 254 ? -23.938 -1.389 -5.34 1 97.75 254 GLY A O 1
ATOM 1911 N N . ASP A 1 255 ? -23.406 -3.566 -5.852 1 98.12 255 ASP A N 1
ATOM 1912 C CA . ASP A 1 255 ? -21.969 -3.279 -5.734 1 98.12 255 ASP A CA 1
ATOM 1913 C C . ASP A 1 255 ? -21.547 -2.18 -6.707 1 98.12 255 ASP A C 1
ATOM 1915 O O . ASP A 1 255 ? -22 -2.154 -7.855 1 98.12 255 ASP A O 1
ATOM 1919 N N . VAL A 1 256 ? -20.75 -1.246 -6.176 1 98.75 256 VAL A N 1
ATOM 1920 C CA . VAL A 1 256 ? -20.266 -0.125 -6.98 1 98.75 256 VAL A CA 1
ATOM 1921 C C . VAL A 1 256 ? -18.797 -0.317 -7.316 1 98.75 256 VAL A C 1
ATOM 1923 O O . VAL A 1 256 ? -17.984 -0.604 -6.43 1 98.75 256 VAL A O 1
ATOM 1926 N N . VAL A 1 257 ? -18.453 -0.203 -8.609 1 98.69 257 VAL A N 1
ATOM 1927 C CA . VAL A 1 257 ? -17.078 -0.349 -9.078 1 98.69 257 VAL A CA 1
ATOM 1928 C C . VAL A 1 257 ? -16.609 0.959 -9.711 1 98.69 257 VAL A C 1
ATOM 1930 O O . VAL A 1 257 ? -17.141 1.383 -10.742 1 98.69 257 VAL A O 1
ATOM 1933 N N . GLY A 1 258 ? -15.633 1.58 -9.109 1 98.75 258 GLY A N 1
ATOM 1934 C CA . GLY A 1 258 ? -15.086 2.828 -9.625 1 98.75 258 GLY A CA 1
ATOM 1935 C C . GLY A 1 258 ? -14.039 2.623 -10.703 1 98.75 258 GLY A C 1
ATOM 1936 O O . GLY A 1 258 ? -13.32 1.621 -10.695 1 98.75 258 GLY A O 1
ATOM 1937 N N . SER A 1 259 ? -13.914 3.605 -11.547 1 98.56 259 SER A N 1
ATOM 1938 C CA . SER A 1 259 ? -13.016 3.516 -12.688 1 98.56 259 SER A CA 1
ATOM 1939 C C . SER A 1 259 ? -11.602 3.941 -12.32 1 98.56 259 SER A C 1
ATOM 1941 O O . SER A 1 259 ? -10.641 3.625 -13.031 1 98.56 259 SER A O 1
ATOM 1943 N N . GLY A 1 260 ? -11.477 4.676 -11.242 1 98.5 260 GLY A N 1
ATOM 1944 C CA . GLY A 1 260 ? -10.266 5.457 -11.055 1 98.5 260 GLY A CA 1
ATOM 1945 C C . GLY A 1 260 ? -10.336 6.832 -11.688 1 98.5 260 GLY A C 1
ATOM 1946 O O . GLY A 1 260 ? -11.266 7.125 -12.445 1 98.5 260 GLY A O 1
ATOM 1947 N N . THR A 1 261 ? -9.43 7.602 -11.438 1 98.81 261 THR A N 1
ATOM 1948 C CA . THR A 1 261 ? -9.461 9.016 -11.805 1 98.81 261 THR A CA 1
ATOM 1949 C C . THR A 1 261 ? -9.141 9.203 -13.281 1 98.81 261 THR A C 1
ATOM 1951 O O . THR A 1 261 ? -8.133 8.695 -13.773 1 98.81 261 THR A O 1
ATOM 1954 N N . VAL A 1 262 ? -10.008 9.93 -13.977 1 98.75 262 VAL A N 1
ATOM 1955 C CA . VAL A 1 262 ? -9.695 10.344 -15.336 1 98.75 262 VAL A CA 1
ATOM 1956 C C . VAL A 1 262 ? -8.484 11.273 -15.336 1 98.75 262 VAL A C 1
ATOM 1958 O O . VAL A 1 262 ? -8.43 12.234 -14.562 1 98.75 262 VAL A O 1
ATOM 1961 N N . PRO A 1 263 ? -7.473 11.023 -16.188 1 98.38 263 PRO A N 1
ATOM 1962 C CA . PRO A 1 263 ? -6.234 11.805 -16.156 1 98.38 263 PRO A CA 1
ATOM 1963 C C . PRO A 1 263 ? -6.488 13.312 -16.188 1 98.38 263 PRO A C 1
ATOM 1965 O O . PRO A 1 263 ? -7.324 13.781 -16.969 1 98.38 263 PRO A O 1
ATOM 1968 N N . THR A 1 264 ? -5.812 14.039 -15.312 1 98 264 THR A N 1
ATOM 1969 C CA . THR A 1 264 ? -5.777 15.492 -15.18 1 98 264 THR A CA 1
ATOM 1970 C C . THR A 1 264 ? -6.969 15.992 -14.367 1 98 264 THR A C 1
ATOM 1972 O O . THR A 1 264 ? -7.051 17.188 -14.047 1 98 264 THR A O 1
ATOM 1975 N N . CYS A 1 265 ? -7.918 15.156 -14 1 98.69 265 CYS A N 1
ATOM 1976 C CA . CYS A 1 265 ? -9.141 15.578 -13.336 1 98.69 265 CYS A CA 1
ATOM 1977 C C . CYS A 1 265 ? -9.039 15.391 -11.828 1 98.69 265 CYS A C 1
ATOM 1979 O O . CYS A 1 265 ? -9.945 14.836 -11.203 1 98.69 265 CYS A O 1
ATOM 1981 N N . THR A 1 266 ? -8.008 15.781 -11.219 1 98.56 266 THR A N 1
ATOM 1982 C CA . THR A 1 266 ? -7.68 15.844 -9.797 1 98.56 266 THR A CA 1
ATOM 1983 C C . THR A 1 266 ? -6.582 16.875 -9.539 1 98.56 266 THR A C 1
ATOM 1985 O O . THR A 1 266 ? -5.809 17.203 -10.445 1 98.56 266 THR A O 1
ATOM 1988 N N . LEU A 1 267 ? -6.434 17.375 -8.414 1 98.31 267 LEU A N 1
ATOM 1989 C CA . LEU A 1 267 ? -5.504 18.469 -8.133 1 98.31 267 LEU A CA 1
ATOM 1990 C C . LEU A 1 267 ? -4.074 17.953 -8.047 1 98.31 267 LEU A C 1
ATOM 1992 O O . LEU A 1 267 ? -3.139 18.625 -8.492 1 98.31 267 LEU A O 1
ATOM 1996 N N . VAL A 1 268 ? -3.857 16.797 -7.496 1 97.38 268 VAL A N 1
ATOM 1997 C CA . VAL A 1 268 ? -2.52 16.281 -7.215 1 97.38 268 VAL A CA 1
ATOM 1998 C C . VAL A 1 268 ? -1.715 16.203 -8.508 1 97.38 268 VAL A C 1
ATOM 2000 O O . VAL A 1 268 ? -0.498 16.406 -8.508 1 97.38 268 VAL A O 1
ATOM 2003 N N . GLU A 1 269 ? -2.33 15.961 -9.602 1 97.31 269 GLU A N 1
ATOM 2004 C CA . GLU A 1 269 ? -1.632 15.805 -10.875 1 97.31 269 GLU A CA 1
ATOM 2005 C C . GLU A 1 269 ? -1.03 17.125 -11.336 1 97.31 269 GLU A C 1
ATOM 2007 O O . GLU A 1 269 ? -0.189 17.156 -12.234 1 97.31 269 GLU A O 1
ATOM 2012 N N . HIS A 1 270 ? -1.475 18.188 -10.773 1 96.62 270 HIS A N 1
ATOM 2013 C CA . HIS A 1 270 ? -1.019 19.5 -11.18 1 96.62 270 HIS A CA 1
ATOM 2014 C C . HIS A 1 270 ? 0.013 20.062 -10.203 1 96.62 270 HIS A C 1
ATOM 2016 O O . HIS A 1 270 ? 0.481 21.188 -10.359 1 96.62 270 HIS A O 1
ATOM 2022 N N . LEU A 1 271 ? 0.316 19.281 -9.188 1 93.81 271 LEU A N 1
ATOM 2023 C CA . LEU A 1 271 ? 1.357 19.656 -8.242 1 93.81 271 LEU A CA 1
ATOM 2024 C C . LEU A 1 271 ? 2.742 19.5 -8.859 1 93.81 271 LEU A C 1
ATOM 2026 O O . LEU A 1 271 ? 3.031 18.484 -9.484 1 93.81 271 LEU A O 1
ATOM 2030 N N . SER A 1 272 ? 3.541 20.562 -8.758 1 87.56 272 SER A N 1
ATOM 2031 C CA . SER A 1 272 ? 4.949 20.531 -9.133 1 87.56 272 SER A CA 1
ATOM 2032 C C . SER A 1 272 ? 5.832 21.078 -8.016 1 87.56 272 SER A C 1
ATOM 2034 O O . SER A 1 272 ? 5.734 22.25 -7.645 1 87.56 272 SER A O 1
ATOM 2036 N N . LEU A 1 273 ? 6.727 20.297 -7.551 1 78.44 273 LEU A N 1
ATOM 2037 C CA . LEU A 1 273 ? 7.594 20.703 -6.445 1 78.44 273 LEU A CA 1
ATOM 2038 C C . LEU A 1 273 ? 8.617 21.734 -6.91 1 78.44 273 LEU A C 1
ATOM 2040 O O . LEU A 1 273 ? 9.172 22.469 -6.094 1 78.44 273 LEU A O 1
ATOM 2044 N N . THR A 1 274 ? 8.828 21.828 -8.211 1 79.25 274 THR A N 1
ATOM 2045 C CA . THR A 1 274 ? 9.797 22.781 -8.75 1 79.25 274 THR A CA 1
ATOM 2046 C C . THR A 1 274 ? 9.094 24.047 -9.234 1 79.25 274 THR A C 1
ATOM 2048 O O . THR A 1 274 ? 9.742 25.047 -9.539 1 79.25 274 THR A O 1
ATOM 2051 N N . ASP A 1 275 ? 7.758 23.969 -9.234 1 85 275 ASP A N 1
ATOM 2052 C CA . ASP A 1 275 ? 6.965 25.125 -9.641 1 85 275 ASP A CA 1
ATOM 2053 C C . ASP A 1 275 ? 5.668 25.219 -8.836 1 85 275 ASP A C 1
ATOM 2055 O O . ASP A 1 275 ? 4.578 25.062 -9.391 1 85 275 ASP A O 1
ATOM 2059 N N . LEU A 1 276 ? 5.75 25.609 -7.695 1 83.75 276 LEU A N 1
ATOM 2060 C CA . LEU A 1 276 ? 4.621 25.609 -6.77 1 83.75 276 LEU A CA 1
ATOM 2061 C C . LEU A 1 276 ? 3.617 26.703 -7.133 1 83.75 276 LEU A C 1
ATOM 2063 O O . LEU A 1 276 ? 2.434 26.594 -6.809 1 83.75 276 LEU A O 1
ATOM 2067 N N . GLU A 1 277 ? 4.078 27.688 -7.797 1 84.69 277 GLU A N 1
ATOM 2068 C CA . GLU A 1 277 ? 3.211 28.812 -8.156 1 84.69 277 GLU A CA 1
ATOM 2069 C C . GLU A 1 277 ? 2.15 28.375 -9.172 1 84.69 277 GLU A C 1
ATOM 2071 O O . GLU A 1 277 ? 1.058 28.953 -9.211 1 84.69 277 GLU A O 1
ATOM 2076 N N . SER A 1 278 ? 2.443 27.328 -9.883 1 87.94 278 SER A N 1
ATOM 2077 C CA . SER A 1 278 ? 1.517 26.875 -10.914 1 87.94 278 SER A CA 1
ATOM 2078 C C . SER A 1 278 ? 0.449 25.953 -10.32 1 87.94 278 SER A C 1
ATOM 2080 O O . SER A 1 278 ? -0.551 25.656 -10.977 1 87.94 278 SER A O 1
ATOM 2082 N N . PHE A 1 279 ? 0.618 25.594 -9.219 1 91.88 279 PHE A N 1
ATOM 2083 C CA . PHE A 1 279 ? -0.33 24.719 -8.547 1 91.88 279 PHE A CA 1
ATOM 2084 C C . PHE A 1 279 ? -1.572 25.484 -8.117 1 91.88 279 PHE A C 1
ATOM 2086 O O . PHE A 1 279 ? -1.468 26.531 -7.457 1 91.88 279 PHE A O 1
ATOM 2093 N N . PRO A 1 280 ? -2.705 25 -8.461 1 91.31 280 PRO A N 1
ATOM 2094 C CA . PRO A 1 280 ? -3.936 25.703 -8.102 1 91.31 280 PRO A CA 1
ATOM 2095 C C . PRO A 1 280 ? -4.184 25.719 -6.59 1 91.31 280 PRO A C 1
ATOM 2097 O O . PRO A 1 280 ? -4.965 26.547 -6.102 1 91.31 280 PRO A O 1
ATOM 2100 N N . GLY A 1 281 ? -3.521 24.828 -5.883 1 93 281 GLY A N 1
ATOM 2101 C CA . GLY A 1 281 ? -3.783 24.688 -4.457 1 93 281 GLY A CA 1
ATOM 2102 C C . GLY A 1 281 ? -4.73 23.547 -4.141 1 93 281 GLY A C 1
ATOM 2103 O O . GLY A 1 281 ? -5.398 23.016 -5.031 1 93 281 GLY A O 1
ATOM 2104 N N . TRP A 1 282 ? -4.824 23.172 -2.926 1 96.81 282 TRP A N 1
ATOM 2105 C CA . TRP A 1 282 ? -5.777 22.172 -2.445 1 96.81 282 TRP A CA 1
ATOM 2106 C C . TRP A 1 282 ? -7.129 22.812 -2.145 1 96.81 282 TRP A C 1
ATOM 2108 O O . TRP A 1 282 ? -7.289 24.031 -2.273 1 96.81 282 TRP A O 1
ATOM 2118 N N . LEU A 1 283 ? -8.062 21.953 -1.812 1 97.5 283 LEU A N 1
ATOM 2119 C CA . LEU A 1 283 ? -9.406 22.453 -1.529 1 97.5 283 LEU A CA 1
ATOM 2120 C C . LEU A 1 283 ? -9.484 23.031 -0.12 1 97.5 283 LEU A C 1
ATOM 2122 O O . LEU A 1 283 ? -8.898 22.484 0.814 1 97.5 283 LEU A O 1
ATOM 2126 N N . HIS A 1 284 ? -10.25 24.156 -0.01 1 94.31 284 HIS A N 1
ATOM 2127 C CA . HIS A 1 284 ? -10.5 24.828 1.26 1 94.31 284 HIS A CA 1
ATOM 2128 C C . HIS A 1 284 ? -11.992 24.906 1.552 1 94.31 284 HIS A C 1
ATOM 2130 O O . HIS A 1 284 ? -12.82 24.641 0.675 1 94.31 284 HIS A O 1
ATOM 2136 N N . ASP A 1 285 ? -12.281 25.281 2.801 1 96.06 285 ASP A N 1
ATOM 2137 C CA . ASP A 1 285 ? -13.672 25.5 3.199 1 96.06 285 ASP A CA 1
ATOM 2138 C C . ASP A 1 285 ? -14.352 26.516 2.279 1 96.06 285 ASP A C 1
ATOM 2140 O O . ASP A 1 285 ? -13.836 27.625 2.072 1 96.06 285 ASP A O 1
ATOM 2144 N N . GLY A 1 286 ? -15.445 26.125 1.673 1 97.25 286 GLY A N 1
ATOM 2145 C CA . GLY A 1 286 ? -16.219 27.016 0.834 1 97.25 286 GLY A CA 1
ATOM 2146 C C . GLY A 1 286 ? -15.992 26.797 -0.649 1 97.25 286 GLY A C 1
ATOM 2147 O O . GLY A 1 286 ? -16.781 27.266 -1.479 1 97.25 286 GLY A O 1
ATOM 2148 N N . ASP A 1 287 ? -14.906 26.125 -1.038 1 98.06 287 ASP A N 1
ATOM 2149 C CA . ASP A 1 287 ? -14.68 25.812 -2.449 1 98.06 287 ASP A CA 1
ATOM 2150 C C . ASP A 1 287 ? -15.812 24.969 -3.018 1 98.06 287 ASP A C 1
ATOM 2152 O O . ASP A 1 287 ? -16.375 24.125 -2.312 1 98.06 287 ASP A O 1
ATOM 2156 N N . VAL A 1 288 ? -16.109 25.219 -4.238 1 98.88 288 VAL A N 1
ATOM 2157 C CA . VAL A 1 288 ? -17.172 24.469 -4.918 1 98.88 288 VAL A CA 1
ATOM 2158 C C . VAL A 1 288 ? -16.562 23.609 -6.02 1 98.88 288 VAL A C 1
ATOM 2160 O O . VAL A 1 288 ? -15.875 24.109 -6.91 1 98.88 288 VAL A O 1
ATOM 2163 N N . VAL A 1 289 ? -16.781 22.312 -5.949 1 98.88 289 VAL A N 1
ATOM 2164 C CA . VAL A 1 289 ? -16.281 21.359 -6.941 1 98.88 289 VAL A CA 1
ATOM 2165 C C . VAL A 1 289 ? -17.438 20.922 -7.855 1 98.88 289 VAL A C 1
ATOM 2167 O O . VAL A 1 289 ? -18.469 20.453 -7.383 1 98.88 289 VAL A O 1
ATOM 2170 N N . THR A 1 290 ? -17.297 21.125 -9.148 1 98.94 290 THR A N 1
ATOM 2171 C CA . THR A 1 290 ? -18.25 20.719 -10.164 1 98.94 290 THR A CA 1
ATOM 2172 C C . THR A 1 290 ? -17.656 19.656 -11.094 1 98.94 290 THR A C 1
ATOM 2174 O O . THR A 1 290 ? -16.609 19.906 -11.719 1 98.94 290 THR A O 1
ATOM 2177 N N . LEU A 1 291 ? -18.25 18.516 -11.188 1 98.94 291 LEU A N 1
ATOM 2178 C CA . LEU A 1 291 ? -17.812 17.438 -12.055 1 98.94 291 LEU A CA 1
ATOM 2179 C C . LEU A 1 291 ? -18.875 17.109 -13.094 1 98.94 291 LEU A C 1
ATOM 2181 O O . LEU A 1 291 ? -20.031 16.859 -12.75 1 98.94 291 LEU A O 1
ATOM 2185 N N . ARG A 1 292 ? -18.438 17.125 -14.359 1 98.81 292 ARG A N 1
ATOM 2186 C CA . ARG A 1 292 ? -19.359 16.875 -15.469 1 98.81 292 ARG A CA 1
ATOM 2187 C C . ARG A 1 292 ? -18.906 15.68 -16.297 1 98.81 292 ARG A C 1
ATOM 2189 O O . ARG A 1 292 ? -17.719 15.523 -16.578 1 98.81 292 ARG A O 1
ATOM 2196 N N . VAL A 1 293 ? -19.812 14.852 -16.562 1 98.81 293 VAL A N 1
ATOM 2197 C CA . VAL A 1 293 ? -19.594 13.727 -17.469 1 98.81 293 VAL A CA 1
ATOM 2198 C C . VAL A 1 293 ? -20.719 13.648 -18.484 1 98.81 293 VAL A C 1
ATOM 2200 O O . VAL A 1 293 ? -21.891 13.531 -18.125 1 98.81 293 VAL A O 1
ATOM 2203 N N . GLN A 1 294 ? -20.312 13.688 -19.766 1 98.19 294 GLN A N 1
ATOM 2204 C CA . GLN A 1 294 ? -21.312 13.57 -20.828 1 98.19 294 GLN A CA 1
ATOM 2205 C C . GLN A 1 294 ? -22.125 12.281 -20.688 1 98.19 294 GLN A C 1
ATOM 2207 O O . GLN A 1 294 ? -21.547 11.195 -20.562 1 98.19 294 GLN A O 1
ATOM 2212 N N . GLY A 1 295 ? -23.422 12.477 -20.641 1 97.75 295 GLY A N 1
ATOM 2213 C CA . GLY A 1 295 ? -24.297 11.312 -20.562 1 97.75 295 GLY A CA 1
ATOM 2214 C C . GLY A 1 295 ? -24.609 10.914 -19.125 1 97.75 295 GLY A C 1
ATOM 2215 O O . GLY A 1 295 ? -25.578 10.188 -18.875 1 97.75 295 GLY A O 1
ATOM 2216 N N . LEU A 1 296 ? -23.844 11.414 -18.125 1 98.69 296 LEU A N 1
ATOM 2217 C CA . LEU A 1 296 ? -24.047 10.984 -16.734 1 98.69 296 LEU A CA 1
ATOM 2218 C C . LEU A 1 296 ? -24.406 12.172 -15.852 1 98.69 296 LEU A C 1
ATOM 2220 O O . LEU A 1 296 ? -24.672 12.008 -14.656 1 98.69 296 LEU A O 1
ATOM 2224 N N . GLY A 1 297 ? -24.344 13.367 -16.375 1 98.31 297 GLY A N 1
ATOM 2225 C CA . GLY A 1 297 ? -24.828 14.516 -15.633 1 98.31 297 GLY A CA 1
ATOM 2226 C C . GLY A 1 297 ? -23.734 15.32 -14.961 1 98.31 297 GLY A C 1
ATOM 2227 O O . GLY A 1 297 ? -22.641 15.477 -15.523 1 98.31 297 GLY A O 1
ATOM 2228 N N . GLU A 1 298 ? -24.141 15.945 -13.852 1 98.44 298 GLU A N 1
ATOM 2229 C CA . GLU A 1 298 ? -23.25 16.859 -13.148 1 98.44 298 GLU A CA 1
ATOM 2230 C C . GLU A 1 298 ? -23.453 16.766 -11.633 1 98.44 298 GLU A C 1
ATOM 2232 O O . GLU A 1 298 ? -24.578 16.656 -11.156 1 98.44 298 GLU A O 1
ATOM 2237 N N . THR A 1 299 ? -22.312 16.719 -10.898 1 98.81 299 THR A N 1
ATOM 2238 C CA . THR A 1 299 ? -22.344 16.938 -9.453 1 98.81 299 THR A CA 1
ATOM 2239 C C . THR A 1 299 ? -21.766 18.297 -9.094 1 98.81 299 THR A C 1
ATOM 2241 O O . THR A 1 299 ? -20.922 18.828 -9.836 1 98.81 299 THR A O 1
ATOM 2244 N N . ARG A 1 300 ? -22.234 18.891 -8.102 1 98.75 300 ARG A N 1
ATOM 2245 C CA . ARG A 1 300 ? -21.781 20.188 -7.594 1 98.75 300 ARG A CA 1
ATOM 2246 C C . ARG A 1 300 ? -21.844 20.234 -6.07 1 98.75 300 ARG A C 1
ATOM 2248 O O . ARG A 1 300 ? -22.922 20.188 -5.488 1 98.75 300 ARG A O 1
ATOM 2255 N N . GLN A 1 301 ? -20.656 20.312 -5.426 1 98.75 301 GLN A N 1
ATOM 2256 C CA . GLN A 1 301 ? -20.625 20.203 -3.971 1 98.75 301 GLN A CA 1
ATOM 2257 C C . GLN A 1 301 ? -19.719 21.25 -3.35 1 98.75 301 GLN A C 1
ATOM 2259 O O . GLN A 1 301 ? -18.656 21.562 -3.904 1 98.75 301 GLN A O 1
ATOM 2264 N N . THR A 1 302 ? -20.141 21.797 -2.275 1 98.81 302 THR A N 1
ATOM 2265 C CA 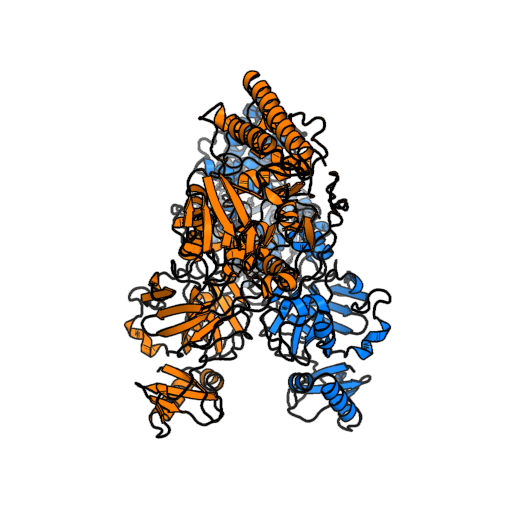. THR A 1 302 ? -19.328 22.719 -1.488 1 98.81 302 THR A CA 1
ATOM 2266 C C . THR A 1 302 ? -18.484 21.969 -0.458 1 98.81 302 THR A C 1
ATOM 2268 O O . THR A 1 302 ? -19.016 21.156 0.303 1 98.81 302 THR A O 1
ATOM 2271 N N . VAL A 1 303 ? -17.266 22.219 -0.473 1 98.5 303 VAL A N 1
ATOM 2272 C CA . VAL A 1 303 ? -16.344 21.625 0.5 1 98.5 303 VAL A CA 1
ATOM 2273 C C . VAL A 1 303 ? -16.469 22.359 1.836 1 98.5 303 VAL A C 1
ATOM 2275 O O . VAL A 1 303 ? -16.562 23.594 1.874 1 98.5 303 VAL A O 1
ATOM 2278 N N . ARG A 1 304 ? -16.5 21.609 2.889 1 97.88 304 ARG A N 1
ATOM 2279 C CA . ARG A 1 304 ? -16.641 22.188 4.223 1 97.88 304 ARG A CA 1
ATOM 2280 C C . ARG A 1 304 ? -15.539 21.688 5.152 1 97.88 304 ARG A C 1
ATOM 2282 O O . ARG A 1 304 ? -15.18 20.5 5.1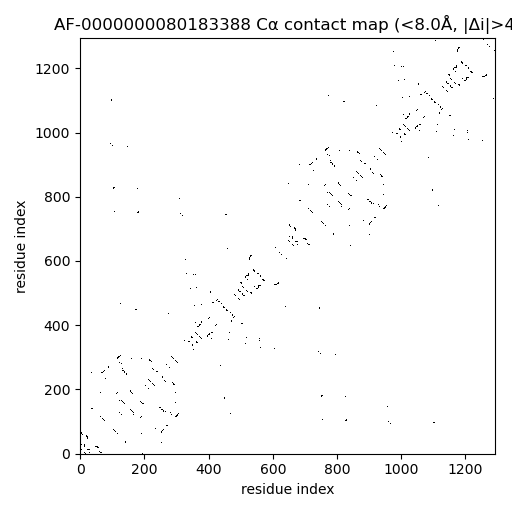21 1 97.88 304 ARG A O 1
ATOM 2289 N N . ALA A 1 305 ? -15 22.578 5.992 1 95.38 305 ALA A N 1
ATOM 2290 C CA . ALA A 1 305 ? -14.016 22.203 7 1 95.38 305 ALA A CA 1
ATOM 2291 C C . ALA A 1 305 ? -14.625 21.266 8.039 1 95.38 305 ALA A C 1
ATOM 2293 O O . ALA A 1 305 ? -15.828 21.312 8.297 1 95.38 305 ALA A O 1
ATOM 2294 N N . SER A 1 306 ? -13.828 20.375 8.586 1 94.88 306 SER A N 1
ATOM 2295 C CA . SER A 1 306 ? -14.203 19.5 9.695 1 94.88 306 SER A CA 1
ATOM 2296 C C . SER A 1 306 ? -13.469 19.875 10.977 1 94.88 306 SER A C 1
ATOM 2298 O O . SER A 1 306 ? -12.508 20.641 10.938 1 94.88 306 SER A O 1
ATOM 2300 N N . GLY A 1 307 ? -14 19.438 12.109 1 90.69 307 GLY A N 1
ATOM 2301 C CA . GLY A 1 307 ? -13.289 19.625 13.359 1 90.69 307 GLY A CA 1
ATOM 2302 C C . GLY A 1 307 ? -12 18.828 13.445 1 90.69 307 GLY A C 1
ATOM 2303 O O . GLY A 1 307 ? -11.805 17.875 12.68 1 90.69 307 GLY A O 1
ATOM 2304 N N . PRO A 1 308 ? -11.086 19.234 14.328 1 91.44 308 PRO A N 1
ATOM 2305 C CA . PRO A 1 308 ? -9.852 18.469 14.523 1 91.44 308 PRO A CA 1
ATOM 2306 C C . PRO A 1 308 ? -10.109 17.062 15.07 1 91.44 308 PRO A C 1
ATOM 2308 O O . PRO A 1 308 ? -11.023 16.875 15.883 1 91.44 308 PRO A O 1
ATOM 2311 N N . PRO A 1 309 ? -9.359 16.109 14.633 1 94.62 309 PRO A N 1
ATOM 2312 C CA . PRO A 1 309 ? -9.531 14.766 15.18 1 94.62 309 PRO A CA 1
ATOM 2313 C C . PRO A 1 309 ? -9.008 14.641 16.609 1 94.62 309 PRO A C 1
ATOM 2315 O O . PRO A 1 309 ? -8.188 15.453 17.047 1 94.62 309 PRO A O 1
ATOM 2318 N N . HIS A 1 310 ? -9.484 13.586 17.344 1 95 310 HIS A N 1
ATOM 2319 C CA . HIS A 1 310 ? -8.898 13.227 18.625 1 95 310 HIS A CA 1
ATOM 2320 C C . HIS A 1 310 ? -7.527 12.586 18.438 1 95 310 HIS A C 1
ATOM 2322 O O . HIS A 1 310 ? -7.398 11.555 17.781 1 95 310 HIS A O 1
ATOM 2328 N N . PRO A 1 311 ? -6.543 13.188 19.016 1 92.56 311 PRO A N 1
ATOM 2329 C CA . PRO A 1 311 ? -5.199 12.648 18.797 1 92.56 311 PRO A CA 1
ATOM 2330 C C . PRO A 1 311 ? -4.973 11.328 19.531 1 92.56 311 PRO A C 1
ATOM 2332 O O . PRO A 1 311 ? -5.594 11.086 20.578 1 92.56 311 PRO A O 1
ATOM 2335 N N . LEU A 1 312 ? -4.148 10.469 19.016 1 95.25 312 LEU A N 1
ATOM 2336 C CA . LEU A 1 312 ? -3.619 9.281 19.672 1 95.25 312 LEU A CA 1
ATOM 2337 C C . LEU A 1 312 ? -2.141 9.461 20 1 95.25 312 LEU A C 1
ATOM 2339 O O . LEU A 1 312 ? -1.383 10.016 19.203 1 95.25 312 LEU A O 1
ATOM 2343 N N . PRO A 1 313 ? -1.743 9.023 21.188 1 93.12 313 PRO A N 1
ATOM 2344 C CA . PRO A 1 313 ? -0.312 9.086 21.5 1 93.12 313 PRO A CA 1
ATOM 2345 C C . PRO A 1 313 ? 0.516 8.125 20.656 1 93.12 313 PRO A C 1
ATOM 2347 O O . PRO A 1 313 ? 0.068 7.012 20.359 1 93.12 313 PRO A O 1
ATOM 2350 N N . ALA A 1 314 ? 1.718 8.586 20.281 1 93.06 314 ALA A N 1
ATOM 2351 C CA . ALA A 1 314 ? 2.639 7.711 19.547 1 93.06 314 ALA A CA 1
ATOM 2352 C C . ALA A 1 314 ? 3.084 6.543 20.422 1 93.06 314 ALA A C 1
ATOM 2354 O O . ALA A 1 314 ? 3.098 6.648 21.656 1 93.06 314 ALA A O 1
ATOM 2355 N N . ARG A 1 315 ? 3.432 5.434 19.781 1 94.44 315 ARG A N 1
ATOM 2356 C CA . ARG A 1 315 ? 4.004 4.289 20.484 1 94.44 315 ARG A CA 1
ATOM 2357 C C . ARG A 1 315 ? 5.52 4.414 20.578 1 94.44 315 ARG A C 1
ATOM 2359 O O . ARG A 1 315 ? 6.16 5.023 19.719 1 94.44 315 ARG A O 1
ATOM 2366 N N . PRO A 1 316 ? 6.039 3.842 21.688 1 91.31 316 PRO A N 1
ATOM 2367 C CA . PRO A 1 316 ? 7.5 3.848 21.797 1 91.31 316 PRO A CA 1
ATOM 2368 C C . PRO A 1 316 ? 8.172 2.936 20.766 1 91.31 316 PRO A C 1
ATOM 2370 O O . PRO A 1 316 ? 7.668 1.841 20.484 1 91.31 316 PRO A O 1
ATOM 2373 N N . ASN A 1 317 ? 9.148 3.4 20.156 1 91.12 317 ASN A N 1
ATOM 2374 C CA . ASN A 1 317 ? 10.016 2.582 19.328 1 91.12 317 ASN A CA 1
ATOM 2375 C C . ASN A 1 317 ? 11.094 1.89 20.156 1 91.12 317 ASN A C 1
ATOM 2377 O O . ASN A 1 317 ? 11.984 2.549 20.703 1 91.12 317 ASN A O 1
ATOM 2381 N N . PRO A 1 318 ? 11.047 0.633 20.188 1 89.62 318 PRO A N 1
ATOM 2382 C CA . PRO A 1 318 ? 12.008 -0.058 21.047 1 89.62 318 PRO A CA 1
ATOM 2383 C C . PRO A 1 318 ? 13.445 0.095 20.578 1 89.62 318 PRO A C 1
ATOM 2385 O O . PRO A 1 318 ? 14.383 -0.097 21.359 1 89.62 318 PRO A O 1
ATOM 2388 N N . ALA A 1 319 ? 13.695 0.38 19.375 1 85.31 319 ALA A N 1
ATOM 2389 C CA . ALA A 1 319 ? 15.039 0.494 18.828 1 85.31 319 ALA A CA 1
ATOM 2390 C C . ALA A 1 319 ? 15.617 1.886 19.062 1 85.31 319 ALA A C 1
ATOM 2392 O O . ALA A 1 319 ? 16.797 2.133 18.797 1 85.31 319 ALA A O 1
ATOM 2393 N N . LYS A 1 320 ? 14.82 2.771 19.578 1 84.44 320 LYS A N 1
ATOM 2394 C CA . LYS A 1 320 ? 15.281 4.141 19.766 1 84.44 320 LYS A CA 1
ATOM 2395 C C . LYS A 1 320 ? 15.312 4.52 21.234 1 84.44 320 LYS A C 1
ATOM 2397 O O . LYS A 1 320 ? 14.391 4.195 21.984 1 84.44 320 LYS A O 1
ATOM 2402 N N . ALA A 1 321 ? 16.453 5.066 21.656 1 76.94 321 ALA A N 1
ATOM 2403 C CA . ALA A 1 321 ? 16.578 5.57 23.016 1 76.94 321 ALA A CA 1
ATOM 2404 C C . ALA A 1 321 ? 15.68 6.777 23.25 1 76.94 321 ALA A C 1
ATOM 2406 O O . ALA A 1 321 ? 15.445 7.57 22.344 1 76.94 321 ALA A O 1
ATOM 2407 N N . PRO A 1 322 ? 15.094 6.934 24.469 1 75 322 PRO A N 1
ATOM 2408 C CA . PRO A 1 322 ? 14.305 8.133 24.75 1 75 322 PRO A CA 1
ATOM 2409 C C . PRO A 1 322 ? 15.094 9.422 24.547 1 75 322 PRO A C 1
ATOM 2411 O O . PRO A 1 322 ? 16.297 9.477 24.844 1 75 322 PRO A O 1
ATOM 2414 N N . VAL A 1 323 ? 14.562 10.359 23.859 1 71.38 323 VAL A N 1
ATOM 2415 C CA . VAL A 1 323 ? 15.203 11.641 23.609 1 71.38 323 VAL A CA 1
ATOM 2416 C C . VAL A 1 323 ? 15 12.578 24.797 1 71.38 323 VAL A C 1
ATOM 2418 O O . VAL A 1 323 ? 13.867 12.773 25.25 1 71.38 323 VAL A O 1
ATOM 2421 N N . PRO A 1 324 ? 16.141 12.977 25.281 1 76.19 324 PRO A N 1
ATOM 2422 C CA . PRO A 1 324 ? 15.977 13.945 26.375 1 76.19 324 PRO A CA 1
ATOM 2423 C C . PRO A 1 324 ? 15.102 15.133 25.969 1 76.19 324 PRO A C 1
ATOM 2425 O O . PRO A 1 324 ? 15.062 15.508 24.797 1 76.19 324 PRO A O 1
ATOM 2428 N N . GLY A 1 325 ? 14.406 15.688 26.969 1 81.69 325 GLY A N 1
ATOM 2429 C CA . GLY A 1 325 ? 13.57 16.844 26.703 1 81.69 325 GLY A CA 1
ATOM 2430 C C . GLY A 1 325 ? 14.352 18.047 26.203 1 81.69 325 GLY A C 1
ATOM 2431 O O . GLY A 1 325 ? 15.492 18.266 26.609 1 81.69 325 GLY A O 1
ATOM 2432 N N . ARG A 1 326 ? 13.906 18.719 25.219 1 89.5 326 ARG A N 1
ATOM 2433 C CA . ARG A 1 326 ? 14.492 19.938 24.672 1 89.5 326 ARG A CA 1
ATOM 2434 C C . ARG A 1 326 ? 14.281 21.125 25.625 1 89.5 326 ARG A C 1
ATOM 2436 O O . ARG A 1 326 ? 13.156 21.375 26.062 1 89.5 326 ARG A O 1
ATOM 2443 N N . VAL A 1 327 ? 15.461 21.797 25.984 1 90.5 327 VAL A N 1
ATOM 2444 C CA . VAL A 1 327 ? 15.367 22.922 26.906 1 90.5 327 VAL A CA 1
ATOM 2445 C C . VAL A 1 327 ? 16.234 24.078 26.422 1 90.5 327 VAL A C 1
ATOM 2447 O O . VAL A 1 327 ? 17.375 23.875 26 1 90.5 327 VAL A O 1
ATOM 2450 N N . ASN A 1 328 ? 15.625 25.203 26.328 1 95.25 328 ASN A N 1
ATOM 2451 C CA . ASN A 1 328 ? 16.375 26.438 26.109 1 95.25 328 ASN A CA 1
ATOM 2452 C C . ASN A 1 328 ? 17 26.953 27.406 1 95.25 328 ASN A C 1
ATOM 2454 O O . ASN A 1 328 ? 16.281 27.297 28.344 1 95.25 328 ASN A O 1
ATOM 2458 N N . ARG A 1 329 ? 18.312 27.156 27.438 1 91.75 329 ARG A N 1
ATOM 2459 C CA . ARG A 1 329 ? 19.016 27.438 28.688 1 91.75 329 ARG A CA 1
ATOM 2460 C C . ARG A 1 329 ? 19.438 28.891 28.781 1 91.75 329 ARG A C 1
ATOM 2462 O O . ARG A 1 329 ? 20.141 29.297 29.719 1 91.75 329 ARG A O 1
ATOM 2469 N N . ALA A 1 330 ? 19.031 29.656 27.906 1 96.06 330 ALA A N 1
ATOM 2470 C CA . ALA A 1 330 ? 19.406 31.062 27.922 1 96.06 330 ALA A CA 1
ATOM 2471 C C . ALA A 1 330 ? 18.797 31.781 29.109 1 96.06 330 ALA A C 1
ATOM 2473 O O . ALA A 1 330 ? 17.719 31.422 29.578 1 96.06 330 ALA A O 1
ATOM 2474 N N . ALA A 1 331 ? 19.562 32.812 29.531 1 94.88 331 ALA A N 1
ATOM 2475 C CA . ALA A 1 331 ? 19.047 33.656 30.625 1 94.88 331 ALA A CA 1
ATOM 2476 C C . ALA A 1 331 ? 17.812 34.406 30.188 1 94.88 331 ALA A C 1
ATOM 2478 O O . ALA A 1 331 ? 17.75 34.938 29.062 1 94.88 331 ALA A O 1
ATOM 2479 N N . ALA A 1 332 ? 16.844 34.5 31.109 1 96.06 332 ALA A N 1
ATOM 2480 C CA . ALA A 1 332 ? 15.586 35.188 30.812 1 96.06 332 ALA A CA 1
ATOM 2481 C C . ALA A 1 332 ? 15.367 36.375 31.734 1 96.06 332 ALA A C 1
ATOM 2483 O O . ALA A 1 332 ? 15.555 36.281 32.938 1 96.06 332 ALA A O 1
ATOM 2484 N N . ARG A 1 333 ? 15.031 37.438 31.156 1 95.06 333 ARG A N 1
ATOM 2485 C CA . ARG A 1 333 ? 14.719 38.625 31.938 1 95.06 333 ARG A CA 1
ATOM 2486 C C . ARG A 1 333 ? 13.344 38.5 32.594 1 95.06 333 ARG A C 1
ATOM 2488 O O . ARG A 1 333 ? 13.109 39.062 33.656 1 95.06 333 ARG A O 1
ATOM 2495 N N . VAL A 1 334 ? 12.5 37.844 31.891 1 94.62 334 VAL A N 1
ATOM 2496 C CA . VAL A 1 334 ? 11.18 37.438 32.375 1 94.62 334 VAL A CA 1
ATOM 2497 C C . VAL A 1 334 ? 11.016 35.938 32.281 1 94.62 334 VAL A C 1
ATOM 2499 O O . VAL A 1 334 ? 11.672 35.281 31.453 1 94.62 334 VAL A O 1
ATOM 2502 N N . PRO A 1 335 ? 10.219 35.406 33.219 1 94 335 PRO A N 1
ATOM 2503 C CA . PRO A 1 335 ? 10.062 33.938 33.156 1 94 335 PRO A CA 1
ATOM 2504 C C . PRO A 1 335 ? 9.742 33.469 31.734 1 94 335 PRO A C 1
ATOM 2506 O O . PRO A 1 335 ? 8.844 34 31.078 1 94 335 PRO A O 1
ATOM 2509 N N . TYR A 1 336 ? 10.477 32.5 31.312 1 96.88 336 TYR A N 1
ATOM 2510 C CA . TYR A 1 336 ? 10.273 31.984 29.969 1 96.88 336 TYR A CA 1
ATOM 2511 C C . TYR A 1 336 ? 9.266 30.844 29.969 1 96.88 336 TYR A C 1
ATOM 2513 O O . TYR A 1 336 ? 9.633 29.672 29.875 1 96.88 336 TYR A O 1
ATOM 2521 N N . THR A 1 337 ? 8.031 31.172 30.125 1 97.56 337 THR A N 1
ATOM 2522 C CA . THR A 1 337 ? 6.891 30.266 30.094 1 97.56 337 THR A CA 1
ATOM 2523 C C . THR A 1 337 ? 5.91 30.672 28.984 1 97.56 337 THR A C 1
ATOM 2525 O O . THR A 1 337 ? 5.941 31.797 28.516 1 97.56 337 THR A O 1
ATOM 2528 N N . ARG A 1 338 ? 5.156 29.734 28.609 1 97.88 338 ARG A N 1
ATOM 2529 C CA . ARG A 1 338 ? 4.148 30 27.594 1 97.88 338 ARG A CA 1
ATOM 2530 C C . ARG A 1 338 ? 3.111 31 28.078 1 97.88 338 ARG A C 1
ATOM 2532 O O . ARG A 1 338 ? 2.531 30.828 29.156 1 97.88 338 ARG A O 1
ATOM 2539 N N . GLY A 1 339 ? 2.945 32.094 27.281 1 98.19 339 GLY A N 1
ATOM 2540 C CA . GLY A 1 339 ? 1.904 33.031 27.641 1 98.19 339 GLY A CA 1
ATOM 2541 C C . GLY A 1 339 ? 2.324 34.469 27.469 1 98.19 339 GLY A C 1
ATOM 2542 O O . GLY A 1 339 ? 3.332 34.75 26.812 1 98.19 339 GLY A O 1
ATOM 2543 N N . LEU A 1 340 ? 1.447 35.344 27.922 1 98.38 340 LEU A N 1
ATOM 2544 C CA . LEU A 1 340 ? 1.615 36.781 27.812 1 98.38 340 LEU A CA 1
ATOM 2545 C C . LEU A 1 340 ? 2.342 37.344 29.031 1 98.38 340 LEU A C 1
ATOM 2547 O O . LEU A 1 340 ? 1.951 37.062 30.172 1 98.38 340 LEU A O 1
ATOM 2551 N N . HIS A 1 341 ? 3.412 38.125 28.797 1 98.5 341 HIS A N 1
ATOM 2552 C CA . HIS A 1 341 ? 4.219 38.719 29.875 1 98.5 341 HIS A CA 1
ATOM 2553 C C . HIS A 1 341 ? 4.348 40.219 29.703 1 98.5 341 HIS A C 1
ATOM 2555 O O . HIS A 1 341 ? 4.801 40.719 28.672 1 98.5 341 HIS A O 1
ATOM 2561 N N . GLU A 1 342 ? 4 40.969 30.703 1 98.25 342 GLU A N 1
ATOM 2562 C CA . GLU A 1 342 ? 4.262 42.406 30.656 1 98.25 342 GLU A CA 1
ATOM 2563 C C . GLU A 1 342 ? 5.75 42.688 30.812 1 98.25 342 GLU A C 1
ATOM 2565 O O . GLU A 1 342 ? 6.371 42.281 31.797 1 98.25 342 GLU A O 1
ATOM 2570 N N . VAL A 1 343 ? 6.258 43.406 29.875 1 98.56 343 VAL A N 1
ATOM 2571 C CA . VAL A 1 343 ? 7.703 43.625 29.906 1 98.56 343 VAL A CA 1
ATOM 2572 C C . VAL A 1 343 ? 8.008 45.094 30.188 1 98.56 343 VAL A C 1
ATOM 2574 O O . VAL A 1 343 ? 9.117 45.438 30.578 1 98.56 343 VAL A O 1
ATOM 2577 N N . ALA A 1 344 ? 7.125 45.969 29.922 1 98.31 344 ALA A N 1
ATOM 2578 C CA . ALA A 1 344 ? 7.168 47.406 30.219 1 98.31 344 ALA A CA 1
ATOM 2579 C C . ALA A 1 344 ? 5.762 48 30.312 1 98.31 344 ALA A C 1
ATOM 2581 O O . ALA A 1 344 ? 4.773 47.281 30.203 1 98.31 344 ALA A O 1
ATOM 2582 N N . ASP A 1 345 ? 5.707 49.281 30.578 1 97.75 345 ASP A N 1
ATOM 2583 C CA . ASP A 1 345 ? 4.402 49.906 30.734 1 97.75 345 ASP A CA 1
ATOM 2584 C C . ASP A 1 345 ? 3.562 49.75 29.469 1 97.75 345 ASP A C 1
ATOM 2586 O O . ASP A 1 345 ? 3.893 50.312 28.422 1 97.75 345 ASP A O 1
ATOM 2590 N N . LYS A 1 346 ? 2.494 48.969 29.516 1 98.12 346 LYS A N 1
ATOM 2591 C CA . LYS A 1 346 ? 1.53 48.688 28.453 1 98.12 346 LYS A CA 1
ATOM 2592 C C . LYS A 1 346 ? 2.213 48.062 27.234 1 98.12 346 LYS A C 1
ATOM 2594 O O . LYS A 1 346 ? 1.866 48.375 26.094 1 98.12 346 LYS A O 1
ATOM 2599 N N . VAL A 1 347 ? 3.256 47.312 27.5 1 98.75 347 VAL A N 1
ATOM 2600 C CA . VAL A 1 347 ? 3.953 46.531 26.484 1 98.75 347 VAL A CA 1
ATOM 2601 C C . VAL A 1 347 ? 4.105 45.094 26.938 1 98.75 347 VAL A C 1
ATOM 2603 O O . VAL A 1 347 ? 4.605 44.844 28.031 1 98.75 347 VAL A O 1
ATOM 2606 N N . TRP A 1 348 ? 3.656 44.156 26.125 1 98.81 348 TRP A N 1
ATOM 2607 C CA . TRP A 1 348 ? 3.674 42.75 26.5 1 98.81 348 TRP A CA 1
ATOM 2608 C C . TRP A 1 348 ? 4.402 41.906 25.438 1 98.81 348 TRP A C 1
ATOM 2610 O O . TRP A 1 348 ? 4.359 42.219 24.25 1 98.81 348 TRP A O 1
ATOM 2620 N N . ALA A 1 349 ? 5.02 40.875 25.906 1 98.81 349 ALA A N 1
ATOM 2621 C CA . ALA A 1 349 ? 5.594 39.812 25.062 1 98.81 349 ALA A CA 1
ATOM 2622 C C . ALA A 1 349 ? 4.805 38.531 25.188 1 98.81 349 ALA A C 1
ATOM 2624 O O . ALA A 1 349 ? 4.395 38.156 26.281 1 98.81 349 ALA A O 1
ATOM 2625 N N . TRP A 1 350 ? 4.457 37.938 24.094 1 98.75 350 TRP A N 1
ATOM 2626 C CA . TRP A 1 350 ? 3.984 36.562 24.062 1 98.75 350 TRP A CA 1
ATOM 2627 C C . TRP A 1 350 ? 5.137 35.594 23.797 1 98.75 350 TRP A C 1
ATOM 2629 O O . TRP A 1 350 ? 5.832 35.719 22.781 1 98.75 350 TRP A O 1
ATOM 2639 N N . THR A 1 351 ? 5.352 34.656 24.719 1 98.56 351 THR A N 1
ATOM 2640 C CA . THR A 1 351 ? 6.492 33.781 24.578 1 98.56 351 THR A CA 1
ATOM 2641 C C . THR A 1 351 ? 6.031 32.312 24.469 1 98.56 351 THR A C 1
ATOM 2643 O O . THR A 1 351 ? 5.023 31.938 25.062 1 98.56 351 THR A O 1
ATOM 2646 N N . LEU A 1 352 ? 6.703 31.5 23.656 1 98.06 352 LEU A N 1
ATOM 2647 C CA . LEU A 1 352 ? 6.453 30.078 23.469 1 98.06 352 LEU A CA 1
ATOM 2648 C C . LEU A 1 352 ? 7.738 29.266 23.625 1 98.06 352 LEU A C 1
ATOM 2650 O O . LEU A 1 352 ? 8.531 29.156 22.688 1 98.06 352 LEU A O 1
ATOM 2654 N N . PRO A 1 353 ? 8.055 28.75 24.828 1 96.81 353 PRO A N 1
ATOM 2655 C CA . PRO A 1 353 ? 9.203 27.859 24.969 1 96.81 353 PRO A CA 1
ATOM 2656 C C . PRO A 1 353 ? 9.078 26.609 24.094 1 96.81 353 PRO A C 1
ATOM 2658 O O . PRO A 1 353 ? 7.961 26.141 23.828 1 96.81 353 PRO A O 1
ATOM 2661 N N . ASP A 1 354 ? 10.109 25.953 23.594 1 96 354 ASP A N 1
ATOM 2662 C CA . ASP A 1 354 ? 11.492 26.219 23.969 1 96 354 ASP A CA 1
ATOM 2663 C C . ASP A 1 354 ? 12.141 27.203 23 1 96 354 ASP A C 1
ATOM 2665 O O . ASP A 1 354 ? 13.344 27.469 23.078 1 96 354 ASP A O 1
ATOM 2669 N N . GLY A 1 355 ? 11.398 27.625 21.984 1 97.31 355 GLY A N 1
ATOM 2670 C CA . GLY A 1 355 ? 11.891 28.625 21.047 1 97.31 355 GLY A CA 1
ATOM 2671 C C . GLY A 1 355 ? 12.477 28.016 19.781 1 97.31 355 GLY A C 1
ATOM 2672 O O . GLY A 1 355 ? 13.062 28.734 18.969 1 97.31 355 GLY A O 1
ATOM 2673 N N . GLY A 1 356 ? 12.312 26.734 19.672 1 95.94 356 GLY A N 1
ATOM 2674 C CA . GLY A 1 356 ? 12.773 26.062 18.469 1 95.94 356 GLY A CA 1
ATOM 2675 C C . GLY A 1 356 ? 11.891 26.328 17.266 1 95.94 356 GLY A C 1
ATOM 2676 O O . GLY A 1 356 ? 11.273 27.391 17.172 1 95.94 356 GLY A O 1
ATOM 2677 N N . TYR A 1 357 ? 11.859 25.453 16.344 1 95.31 357 TYR A N 1
ATOM 2678 C CA . TYR A 1 357 ? 11.094 25.609 15.109 1 95.31 357 TYR A CA 1
ATOM 2679 C C . TYR A 1 357 ? 9.633 25.922 15.406 1 95.31 357 TYR A C 1
ATOM 2681 O O . TYR A 1 357 ? 8.945 25.109 16.047 1 95.31 357 TYR A O 1
ATOM 2689 N N . GLY A 1 358 ? 9.148 27 14.945 1 96.81 358 GLY A N 1
ATOM 2690 C CA . GLY A 1 358 ? 7.734 27.312 15 1 96.81 358 GLY A CA 1
ATOM 2691 C C . GLY A 1 358 ? 7.301 27.906 16.328 1 96.81 358 GLY A C 1
ATOM 2692 O O . GLY A 1 358 ? 6.223 28.484 16.438 1 96.81 358 GLY A O 1
ATOM 2693 N N . TRP A 1 359 ? 8.148 27.766 17.344 1 98 359 TRP A N 1
ATOM 2694 C CA . TRP A 1 359 ? 7.844 28.312 18.656 1 98 359 TRP A CA 1
ATOM 2695 C C . TRP A 1 359 ? 8.352 29.734 18.797 1 98 359 TRP A C 1
ATOM 2697 O O . TRP A 1 359 ? 9.258 30.016 19.594 1 98 359 TRP A O 1
ATOM 2707 N N . SER A 1 360 ? 7.664 30.625 18.125 1 98.56 360 SER A N 1
ATOM 2708 C CA . SER A 1 360 ? 8.094 32.031 18 1 98.56 360 SER A CA 1
ATOM 2709 C C . SER A 1 360 ? 7.359 32.938 18.969 1 98.56 360 SER A C 1
ATOM 2711 O O . SER A 1 360 ? 6.301 32.562 19.484 1 98.56 360 SER A O 1
ATOM 2713 N N . ASN A 1 361 ? 7.902 34.062 19.172 1 98.75 361 ASN A N 1
ATOM 2714 C CA . ASN A 1 361 ? 7.32 35.094 20.031 1 98.75 361 ASN A CA 1
ATOM 2715 C C . ASN A 1 361 ? 6.559 36.125 19.234 1 98.75 361 ASN A C 1
ATOM 2717 O O . ASN A 1 361 ? 6.738 36.25 18.016 1 98.75 361 ASN A O 1
ATOM 2721 N N . ALA A 1 362 ? 5.68 36.844 19.922 1 98.81 362 ALA A N 1
ATOM 2722 C CA . ALA A 1 362 ? 4.941 38 19.422 1 98.81 362 ALA A CA 1
ATOM 2723 C C . ALA A 1 362 ? 4.879 39.094 20.469 1 98.81 362 ALA A C 1
ATOM 2725 O O . ALA A 1 362 ? 5.605 39.062 21.469 1 98.81 362 ALA A O 1
ATOM 2726 N N . GLY A 1 363 ? 4.156 40.219 20.141 1 98.81 363 GLY A N 1
ATOM 2727 C CA . GLY A 1 363 ? 4.102 41.312 21.109 1 98.81 363 GLY A CA 1
ATOM 2728 C C . GLY A 1 363 ? 2.857 42.156 20.969 1 98.81 363 GLY A C 1
ATOM 2729 O O . GLY A 1 363 ? 2.174 42.125 19.938 1 98.81 363 GLY A O 1
ATOM 2730 N N . LEU A 1 364 ? 2.559 42.875 21.984 1 98.88 364 LEU A N 1
ATOM 2731 C CA . LEU A 1 364 ? 1.467 43.844 22.031 1 98.88 364 LEU A CA 1
ATOM 2732 C C . LEU A 1 364 ? 1.933 45.156 22.641 1 98.88 364 LEU A C 1
ATOM 2734 O O . LEU A 1 364 ? 2.529 45.156 23.719 1 98.88 364 LEU A O 1
ATOM 2738 N N . VAL A 1 365 ? 1.764 46.219 21.938 1 98.88 365 VAL A N 1
ATOM 2739 C CA . VAL A 1 365 ? 2.049 47.594 22.391 1 98.88 365 VAL A CA 1
ATOM 2740 C C . VAL A 1 365 ? 0.753 48.406 22.453 1 98.88 365 VAL A C 1
ATOM 2742 O O . VAL A 1 365 ? 0.082 48.594 21.438 1 98.88 365 VAL A O 1
ATOM 2745 N N . SER A 1 366 ? 0.475 48.875 23.609 1 98.5 366 SER A N 1
ATOM 2746 C CA . SER A 1 366 ? -0.803 49.562 23.766 1 98.5 366 SER A CA 1
ATOM 2747 C C . SER A 1 366 ? -0.602 51.062 24.047 1 98.5 366 SER A C 1
ATOM 2749 O O . SER A 1 366 ? 0.306 51.438 24.797 1 98.5 366 SER A O 1
ATOM 2751 N N . GLY A 1 367 ? -1.362 51.844 23.406 1 97.5 367 GLY A N 1
ATOM 2752 C CA . GLY A 1 367 ? -1.542 53.25 23.75 1 97.5 367 GLY A CA 1
ATOM 2753 C C . GLY A 1 367 ? -2.945 53.562 24.219 1 97.5 367 GLY A C 1
ATOM 2754 O O . GLY A 1 367 ? -3.59 52.75 24.875 1 97.5 367 GLY A O 1
ATOM 2755 N N . ASP A 1 368 ? -3.256 54.906 24.031 1 96.94 368 ASP A N 1
ATOM 2756 C CA . ASP A 1 368 ? -4.602 55.312 24.422 1 96.94 368 ASP A CA 1
ATOM 2757 C C . ASP A 1 368 ? -5.621 54.938 23.344 1 96.94 368 ASP A C 1
ATOM 2759 O O . ASP A 1 368 ? -5.711 55.594 22.297 1 96.94 368 ASP A O 1
ATOM 2763 N N . GLY A 1 369 ? -6.379 53.875 23.531 1 97.38 369 GLY A N 1
ATOM 2764 C CA . GLY A 1 369 ? -7.484 53.5 22.672 1 97.38 369 GLY A CA 1
ATOM 2765 C C . GLY A 1 369 ? -7.039 52.75 21.438 1 97.38 369 GLY A C 1
ATOM 2766 O O . GLY A 1 369 ? -7.84 52.5 20.531 1 97.38 369 GLY A O 1
ATOM 2767 N N . ALA A 1 370 ? -5.809 52.375 21.359 1 98.31 370 ALA A N 1
ATOM 2768 C CA . ALA A 1 370 ? -5.293 51.656 20.219 1 98.31 370 ALA A CA 1
ATOM 2769 C C . ALA A 1 370 ? -4.09 50.812 20.609 1 98.31 370 ALA A C 1
ATOM 2771 O O . ALA A 1 370 ? -3.352 51.156 21.531 1 98.31 370 ALA A O 1
ATOM 2772 N N . SER A 1 371 ? -3.938 49.719 19.875 1 98.81 371 SER A N 1
ATOM 2773 C CA . SER A 1 371 ? -2.785 48.844 20.125 1 98.81 371 SER A CA 1
ATOM 2774 C C . SER A 1 371 ? -2.141 48.406 18.828 1 98.81 371 SER A C 1
ATOM 2776 O O . SER A 1 371 ? -2.791 48.375 17.781 1 98.81 371 SER A O 1
ATOM 2778 N N . LEU A 1 372 ? -0.848 48.062 18.906 1 98.88 372 LEU A N 1
ATOM 2779 C CA . LEU A 1 372 ? -0.065 47.469 17.844 1 98.88 372 LEU A CA 1
ATOM 2780 C C . LEU A 1 372 ? 0.307 46.031 18.188 1 98.88 372 LEU A C 1
ATOM 2782 O O . LEU A 1 372 ? 0.85 45.75 19.266 1 98.88 372 LEU A O 1
ATOM 2786 N N . LEU A 1 373 ? -0.104 45.125 17.328 1 98.94 373 LEU A N 1
ATOM 2787 C CA . LEU A 1 373 ? 0.363 43.75 17.438 1 98.94 373 LEU A CA 1
ATOM 2788 C C . LEU A 1 373 ? 1.655 43.531 16.641 1 98.94 373 LEU A C 1
ATOM 2790 O O . LEU A 1 373 ? 1.782 44.031 15.523 1 98.94 373 LEU A O 1
ATOM 2794 N N . VAL A 1 374 ? 2.623 42.938 17.266 1 98.94 374 VAL A N 1
ATOM 2795 C CA . VAL A 1 374 ? 3.844 42.531 16.562 1 98.94 374 VAL A CA 1
ATOM 2796 C C . VAL A 1 374 ? 3.818 41.062 16.25 1 98.94 374 VAL A C 1
ATOM 2798 O O . VAL A 1 374 ? 4.051 40.219 17.141 1 98.94 374 VAL A O 1
ATOM 2801 N N . ASP A 1 375 ? 3.6 40.656 14.961 1 98.88 375 ASP A N 1
ATOM 2802 C CA . ASP A 1 375 ? 3.59 39.281 14.414 1 98.88 375 ASP A CA 1
ATOM 2803 C C . ASP A 1 375 ? 2.396 38.5 14.938 1 98.88 375 ASP A C 1
ATOM 2805 O O . ASP A 1 375 ? 1.794 38.875 15.953 1 98.88 375 ASP A O 1
ATOM 2809 N N . THR A 1 376 ? 2.029 37.562 14.188 1 98.69 376 THR A N 1
ATOM 2810 C CA . THR A 1 376 ? 1.191 36.438 14.625 1 98.69 376 THR A CA 1
ATOM 2811 C C . THR A 1 376 ? 2.012 35.188 14.75 1 98.69 376 THR A C 1
ATOM 2813 O O . THR A 1 376 ? 3.232 35.219 14.922 1 98.69 376 THR A O 1
ATOM 2816 N N . LEU A 1 377 ? 1.273 34.031 14.773 1 98.69 377 LEU A N 1
ATOM 2817 C CA . LEU A 1 377 ? 2.012 32.812 15.109 1 98.69 377 LEU A CA 1
ATOM 2818 C C . LEU A 1 377 ? 1.859 31.766 14.008 1 98.69 377 LEU A C 1
ATOM 2820 O O . LEU A 1 377 ? 1.447 32.094 12.891 1 98.69 377 LEU A O 1
ATOM 2824 N N . PHE A 1 378 ? 2.355 30.547 14.234 1 98.19 378 PHE A N 1
ATOM 2825 C CA . PHE A 1 378 ? 2.619 29.547 13.203 1 98.19 378 PHE A CA 1
ATOM 2826 C C . PHE A 1 378 ? 1.317 28.953 12.672 1 98.19 378 PHE A C 1
ATOM 2828 O O . PHE A 1 378 ? 1.248 28.531 11.523 1 98.19 378 PHE A O 1
ATOM 2835 N N . ASP A 1 379 ? 0.324 28.875 13.539 1 97 379 ASP A N 1
ATOM 2836 C CA . ASP A 1 379 ? -0.952 28.344 13.07 1 97 379 ASP A CA 1
ATOM 2837 C C . ASP A 1 379 ? -2.123 29.047 13.75 1 97 379 ASP A C 1
ATOM 2839 O O . ASP A 1 379 ? -1.926 30 14.516 1 97 379 ASP A O 1
ATOM 2843 N N . LEU A 1 380 ? -3.285 28.688 13.391 1 96.62 380 LEU A N 1
ATOM 2844 C CA . LEU A 1 380 ? -4.473 29.422 13.836 1 96.62 380 LEU A CA 1
ATOM 2845 C C . LEU A 1 380 ? -4.742 29.156 15.32 1 96.62 380 LEU A C 1
ATOM 2847 O O . LEU A 1 380 ? -5.137 30.078 16.047 1 96.62 380 LEU A O 1
ATOM 2851 N N . ALA A 1 381 ? -4.512 27.969 15.773 1 96 381 ALA A N 1
ATOM 2852 C CA . ALA A 1 381 ? -4.777 27.641 17.172 1 96 381 ALA A CA 1
ATOM 2853 C C . ALA A 1 381 ? -3.889 28.453 18.109 1 96 381 ALA A C 1
ATOM 2855 O O . ALA A 1 381 ? -4.363 29.016 19.094 1 96 381 ALA A O 1
ATOM 2856 N N . LEU A 1 382 ? -2.627 28.5 17.844 1 97.88 382 LEU A N 1
ATOM 2857 C CA . LEU A 1 382 ? -1.689 29.281 18.641 1 97.88 382 LEU A CA 1
ATOM 2858 C C . LEU A 1 382 ? -2.062 30.766 18.641 1 97.88 382 LEU A C 1
ATOM 2860 O O . LEU A 1 382 ? -2.002 31.422 19.672 1 97.88 382 LEU A O 1
ATOM 2864 N N . THR A 1 383 ? -2.393 31.25 17.453 1 98.62 383 THR A N 1
ATOM 2865 C CA . THR A 1 383 ? -2.734 32.656 17.344 1 98.62 383 THR A CA 1
ATOM 2866 C C . THR A 1 383 ? -4.016 32.969 18.109 1 98.62 383 THR A C 1
ATOM 2868 O O . THR A 1 383 ? -4.113 34 18.781 1 98.62 383 THR A O 1
ATOM 2871 N N . ARG A 1 384 ? -5.012 32.094 18.016 1 98.19 384 ARG A N 1
ATOM 2872 C CA . ARG A 1 384 ? -6.242 32.281 18.766 1 98.19 384 ARG A CA 1
ATOM 2873 C C . ARG A 1 384 ? -5.961 32.344 20.266 1 98.19 384 ARG A C 1
ATOM 2875 O O . ARG A 1 384 ? -6.574 33.125 21 1 98.19 384 ARG A O 1
ATOM 2882 N N . GLU A 1 385 ? -5.152 31.438 20.688 1 98.38 385 GLU A N 1
ATOM 2883 C CA . GLU A 1 385 ? -4.766 31.406 22.109 1 98.38 385 GLU A CA 1
ATOM 2884 C C . GLU A 1 385 ? -4.133 32.75 22.516 1 98.38 385 GLU A C 1
ATOM 2886 O O . GLU A 1 385 ? -4.48 33.281 23.562 1 98.38 385 GLU A O 1
ATOM 2891 N N . MET A 1 386 ? -3.211 33.219 21.75 1 98.75 386 MET A N 1
ATOM 2892 C CA . MET A 1 386 ? -2.525 34.469 22.016 1 98.75 386 MET A CA 1
ATOM 2893 C C . MET A 1 386 ? -3.516 35.625 22.062 1 98.75 386 MET A C 1
ATOM 2895 O O . MET A 1 386 ? -3.506 36.438 23 1 98.75 386 MET A O 1
ATOM 2899 N N . LEU A 1 387 ? -4.355 35.719 21.016 1 98.75 387 LEU A N 1
ATOM 2900 C CA . LEU A 1 387 ? -5.316 36.812 20.953 1 98.75 387 LEU A CA 1
ATOM 2901 C C . LEU A 1 387 ? -6.289 36.781 22.125 1 98.75 387 LEU A C 1
ATOM 2903 O O . LEU A 1 387 ? -6.691 37.812 22.641 1 98.75 387 LEU A O 1
ATOM 2907 N N . SER A 1 388 ? -6.699 35.594 22.516 1 98.56 388 SER A N 1
ATOM 2908 C CA . SER A 1 388 ? -7.562 35.438 23.688 1 98.56 388 SER A CA 1
ATOM 2909 C C . SER A 1 388 ? -6.883 35.969 24.953 1 98.56 388 SER A C 1
ATOM 2911 O O . SER A 1 388 ? -7.516 36.594 25.781 1 98.56 388 SER A O 1
ATOM 2913 N N . ALA A 1 389 ? -5.629 35.656 25.125 1 98.5 389 ALA A N 1
ATOM 2914 C CA . ALA A 1 389 ? -4.867 36.094 26.281 1 98.5 389 ALA A CA 1
ATOM 2915 C C . ALA A 1 389 ? -4.73 37.625 26.281 1 98.5 389 ALA A C 1
ATOM 2917 O O . ALA A 1 389 ? -4.633 38.25 27.344 1 98.5 389 ALA A O 1
ATOM 2918 N N . MET A 1 390 ? -4.77 38.281 25.156 1 98.5 390 MET A N 1
ATOM 2919 C CA . MET A 1 390 ? -4.57 39.719 25.016 1 98.5 390 MET A CA 1
ATOM 2920 C C . MET A 1 390 ? -5.887 40.469 25.188 1 98.5 390 MET A C 1
ATOM 2922 O O . MET A 1 390 ? -5.895 41.688 25.359 1 98.5 390 MET A O 1
ATOM 2926 N N . ARG A 1 391 ? -6.934 39.812 25.203 1 97.94 391 ARG A N 1
ATOM 2927 C CA . ARG A 1 391 ? -8.273 40.406 25.141 1 97.94 391 ARG A CA 1
ATOM 2928 C C . ARG A 1 391 ? -8.5 41.344 26.297 1 97.94 391 ARG A C 1
ATOM 2930 O O . ARG A 1 391 ? -9.109 42.406 26.125 1 97.94 391 ARG A O 1
ATOM 2937 N N . PRO A 1 392 ? -8.117 40.969 27.531 1 97.56 392 PRO A N 1
ATOM 2938 C CA . PRO A 1 392 ? -8.344 41.906 28.641 1 97.56 392 PRO A CA 1
ATOM 2939 C C . PRO A 1 392 ? -7.762 43.281 28.359 1 97.56 392 PRO A C 1
ATOM 2941 O O . PRO A 1 392 ? -8.266 44.281 28.891 1 97.56 392 PRO A O 1
ATOM 2944 N N . PHE A 1 393 ? -6.758 43.469 27.547 1 97.44 393 PHE A N 1
ATOM 2945 C CA . PHE A 1 393 ? -6.094 44.719 27.25 1 97.44 393 PHE A CA 1
ATOM 2946 C C . PHE A 1 393 ? -6.625 45.312 25.953 1 97.44 393 PHE A C 1
ATOM 2948 O O . PHE A 1 393 ? -6.773 46.531 25.844 1 97.44 393 PHE A O 1
ATOM 2955 N N . THR A 1 394 ? -6.969 44.438 25.016 1 97.62 394 THR A N 1
ATOM 2956 C CA . THR A 1 394 ? -7.367 44.938 23.703 1 97.62 394 THR A CA 1
ATOM 2957 C C . THR A 1 394 ? -8.844 45.312 23.688 1 97.62 394 THR A C 1
ATOM 2959 O O . THR A 1 394 ? -9.336 45.875 22.719 1 97.62 394 THR A O 1
ATOM 2962 N N . SER A 1 395 ? -9.57 45 24.719 1 96.5 395 SER A N 1
ATOM 2963 C CA . SER A 1 395 ? -10.953 45.438 24.844 1 96.5 395 SER A CA 1
ATOM 2964 C C . SER A 1 395 ? -11.039 46.969 24.984 1 96.5 395 SER A C 1
ATOM 2966 O O . SER A 1 395 ? -11.961 47.594 24.469 1 96.5 395 SER A O 1
ATOM 2968 N N . THR A 1 396 ? -10.117 47.531 25.656 1 96.25 396 THR A N 1
ATOM 2969 C CA . THR A 1 396 ? -10.102 48.969 25.875 1 96.25 396 THR A CA 1
ATOM 2970 C C . THR A 1 396 ? -9.242 49.656 24.828 1 96.25 396 THR A C 1
ATOM 2972 O O . THR A 1 396 ? -9.484 50.812 24.484 1 96.25 396 THR A O 1
ATOM 2975 N N . ALA A 1 397 ? -8.266 49.062 24.375 1 98.12 397 ALA A N 1
ATOM 2976 C CA . ALA A 1 397 ? -7.383 49.5 23.312 1 98.12 397 ALA A CA 1
ATOM 2977 C C . ALA A 1 397 ? -7.262 48.469 22.203 1 98.12 397 ALA A C 1
ATOM 2979 O O . ALA A 1 397 ? -6.297 47.719 22.172 1 98.12 397 ALA A O 1
ATOM 2980 N N . PRO A 1 398 ? -8.211 48.438 21.312 1 98.31 398 PRO A N 1
ATOM 2981 C CA . PRO A 1 398 ? -8.234 47.406 20.266 1 98.31 398 PRO A CA 1
ATOM 2982 C C . PRO A 1 398 ? -6.984 47.438 19.391 1 98.31 398 PRO A C 1
ATOM 2984 O O . PRO A 1 398 ? -6.328 48.469 19.266 1 98.31 398 PRO A O 1
ATOM 2987 N N . ILE A 1 399 ? -6.688 46.281 18.844 1 98.81 399 ILE A N 1
ATOM 2988 C CA . ILE A 1 399 ? -5.605 46.219 17.875 1 98.81 399 ILE A CA 1
ATOM 2989 C C . ILE A 1 399 ? -6.008 46.969 16.594 1 98.81 399 ILE A C 1
ATOM 2991 O O . ILE A 1 399 ? -6.961 46.594 15.922 1 98.81 399 ILE A O 1
ATOM 2995 N N . THR A 1 400 ? -5.316 47.969 16.281 1 98.5 400 THR A N 1
ATOM 2996 C CA . THR A 1 400 ? -5.605 48.781 15.086 1 98.5 400 THR A CA 1
ATOM 2997 C C . THR A 1 400 ? -4.551 48.531 14.008 1 98.5 400 THR A C 1
ATOM 2999 O O . THR A 1 400 ? -4.824 48.688 12.812 1 98.5 400 THR A O 1
ATOM 3002 N N . ASP A 1 401 ? -3.357 48.219 14.43 1 98.75 401 ASP A N 1
ATOM 3003 C CA . ASP A 1 401 ? -2.232 47.969 13.539 1 98.75 401 ASP A CA 1
ATOM 3004 C C . ASP A 1 401 ? -1.491 46.688 13.922 1 98.75 401 ASP A C 1
ATOM 3006 O O . ASP A 1 401 ? -1.467 46.312 15.094 1 98.75 401 ASP A O 1
ATOM 3010 N N . ALA A 1 402 ? -0.984 46.031 12.945 1 98.88 402 ALA A N 1
ATOM 3011 C CA . ALA A 1 402 ? -0.098 44.906 13.156 1 98.88 402 ALA A CA 1
ATOM 3012 C C . ALA A 1 402 ? 1.153 45 12.289 1 98.88 402 ALA A C 1
ATOM 3014 O O . ALA A 1 402 ? 1.065 45.312 11.102 1 98.88 402 ALA A O 1
ATOM 3015 N N . LEU A 1 403 ? 2.299 44.906 12.844 1 98.88 403 LEU A N 1
ATOM 3016 C CA . LEU A 1 403 ? 3.541 44.812 12.086 1 98.88 403 LEU A CA 1
ATOM 3017 C C . LEU A 1 403 ? 3.988 43.375 11.922 1 98.88 403 LEU A C 1
ATOM 3019 O O . LEU A 1 403 ? 4.113 42.625 12.906 1 98.88 403 LEU A O 1
ATOM 3023 N N . ILE A 1 404 ? 4.199 42.938 10.695 1 98.81 404 ILE A N 1
ATOM 3024 C CA . ILE A 1 404 ? 4.809 41.656 10.383 1 98.81 404 ILE A CA 1
ATOM 3025 C C . ILE A 1 404 ? 6.309 41.812 10.164 1 98.81 404 ILE A C 1
ATOM 3027 O O . ILE A 1 404 ? 6.727 42.5 9.211 1 98.81 404 ILE A O 1
ATOM 3031 N N . THR A 1 405 ? 7.031 41.219 10.992 1 98.81 405 THR A N 1
ATOM 3032 C CA . THR A 1 405 ? 8.469 41.469 11.008 1 98.81 405 THR A CA 1
ATOM 3033 C C . THR A 1 405 ? 9.133 40.906 9.758 1 98.81 405 THR A C 1
ATOM 3035 O O . THR A 1 405 ? 10.039 41.531 9.195 1 98.81 405 THR A O 1
ATOM 3038 N N . HIS A 1 406 ? 8.742 39.719 9.367 1 98.5 406 HIS A N 1
ATOM 3039 C CA . HIS A 1 406 ? 9.281 39.062 8.18 1 98.5 406 HIS A CA 1
ATOM 3040 C C . HIS A 1 406 ? 8.336 37.969 7.668 1 98.5 406 HIS A C 1
ATOM 3042 O O . HIS A 1 406 ? 7.254 37.781 8.219 1 98.5 406 HIS A O 1
ATOM 3048 N N . SER A 1 407 ? 8.719 37.312 6.629 1 97.94 407 SER A N 1
ATOM 3049 C CA . SER A 1 407 ? 7.766 36.562 5.805 1 97.94 407 SER A CA 1
ATOM 3050 C C . SER A 1 407 ? 7.531 35.156 6.355 1 97.94 407 SER A C 1
ATOM 3052 O O . SER A 1 407 ? 6.602 34.469 5.934 1 97.94 407 SER A O 1
ATOM 3054 N N . ASN A 1 408 ? 8.352 34.656 7.324 1 97.44 408 ASN A N 1
ATOM 3055 C CA . ASN A 1 408 ? 8.211 33.281 7.789 1 97.44 408 ASN A CA 1
ATOM 3056 C C . ASN A 1 408 ? 6.816 33.031 8.359 1 97.44 408 ASN A C 1
ATOM 3058 O O . ASN A 1 408 ? 6.23 33.906 9 1 97.44 408 ASN A O 1
ATOM 3062 N N . GLY A 1 409 ? 6.293 31.812 8.164 1 97.25 409 GLY A N 1
ATOM 3063 C CA . GLY A 1 409 ? 4.938 31.422 8.516 1 97.25 409 GLY A CA 1
ATOM 3064 C C . GLY A 1 409 ? 4.648 31.547 10 1 97.25 409 GLY A C 1
ATOM 3065 O O . GLY A 1 409 ? 3.537 31.906 10.398 1 97.25 409 GLY A O 1
ATOM 3066 N N . ASP A 1 410 ? 5.676 31.219 10.812 1 98 410 ASP A N 1
ATOM 3067 C CA . ASP A 1 410 ? 5.438 31.25 12.258 1 98 410 ASP A CA 1
ATOM 3068 C C . ASP A 1 410 ? 5.336 32.688 12.758 1 98 410 ASP A C 1
ATOM 3070 O O . ASP A 1 410 ? 5.16 32.906 13.961 1 98 410 ASP A O 1
ATOM 3074 N N . HIS A 1 411 ? 5.336 33.688 11.844 1 98.31 411 HIS A N 1
ATOM 3075 C CA . HIS A 1 411 ? 5.098 35.094 12.188 1 98.31 411 HIS A CA 1
ATOM 3076 C C . HIS A 1 411 ? 3.961 35.688 11.352 1 98.31 411 HIS A C 1
ATOM 3078 O O . HIS A 1 411 ? 3.641 36.844 11.477 1 98.31 411 HIS A O 1
ATOM 3084 N N . THR A 1 412 ? 3.383 34.906 10.469 1 98.12 412 THR A N 1
ATOM 3085 C CA . THR A 1 412 ? 2.439 35.5 9.531 1 98.12 412 THR A CA 1
ATOM 3086 C C . THR A 1 412 ? 1.18 34.625 9.414 1 98.12 412 THR A C 1
ATOM 3088 O O . THR A 1 412 ? 0.128 35.125 9 1 98.12 412 THR A O 1
ATOM 3091 N N . HIS A 1 413 ? 1.172 33.344 9.703 1 97.94 413 HIS A N 1
ATOM 3092 C CA . HIS A 1 413 ? 0.11 32.406 9.352 1 97.94 413 HIS A CA 1
ATOM 3093 C C . HIS A 1 413 ? -1.17 32.719 10.125 1 97.94 413 HIS A C 1
ATOM 3095 O O . HIS A 1 413 ? -2.266 32.375 9.68 1 97.94 413 HIS A O 1
ATOM 3101 N N . GLY A 1 414 ? -1.085 33.406 11.234 1 98.31 414 GLY A N 1
ATOM 3102 C CA . GLY A 1 414 ? -2.248 33.719 12.047 1 98.31 414 GLY A CA 1
ATOM 3103 C C . GLY A 1 414 ? -2.943 35 11.617 1 98.31 414 GLY A C 1
ATOM 3104 O O . GLY A 1 414 ? -3.98 35.375 12.18 1 98.31 414 GLY A O 1
ATOM 3105 N N . ASN A 1 415 ? -2.438 35.719 10.617 1 98.5 415 ASN A N 1
ATOM 3106 C CA . ASN A 1 415 ? -2.939 37.031 10.211 1 98.5 415 ASN A CA 1
ATOM 3107 C C . ASN A 1 415 ? -4.43 37 9.883 1 98.5 415 ASN A C 1
ATOM 3109 O O . ASN A 1 415 ? -5.141 37.969 10.055 1 98.5 415 ASN A O 1
ATOM 3113 N N . GLN A 1 416 ? -4.859 35.844 9.438 1 96.62 416 GLN A N 1
ATOM 3114 C CA . GLN A 1 416 ? -6.246 35.688 9.008 1 96.62 416 GLN A CA 1
ATOM 3115 C C . GLN A 1 416 ? -7.211 35.938 10.156 1 96.62 416 GLN A C 1
ATOM 3117 O O . GLN A 1 416 ? -8.383 36.281 9.938 1 96.62 416 GLN A O 1
ATOM 3122 N N . LEU A 1 417 ? -6.758 35.812 11.352 1 98.12 417 LEU A N 1
ATOM 3123 C CA . LEU A 1 417 ? -7.621 35.906 12.523 1 98.12 417 LEU A CA 1
ATOM 3124 C C . LEU A 1 417 ? -7.785 37.344 12.961 1 98.12 417 LEU A C 1
ATOM 3126 O O . LEU A 1 417 ? -8.609 37.656 13.828 1 98.12 417 LEU A O 1
ATOM 3130 N N . LEU A 1 418 ? -7.016 38.281 12.352 1 98.44 418 LEU A N 1
ATOM 3131 C CA . LEU A 1 418 ? -7.133 39.719 12.688 1 98.44 418 LEU A CA 1
ATOM 3132 C C . LEU A 1 418 ? -8.367 40.312 12.031 1 98.44 418 LEU A C 1
ATOM 3134 O O . LEU A 1 418 ? -8.703 39.969 10.898 1 98.44 418 LEU A O 1
ATOM 3138 N N . ASP A 1 419 ? -8.984 41.188 12.734 1 97.12 419 ASP A N 1
ATOM 3139 C CA . ASP A 1 419 ? -10.125 41.906 12.172 1 97.12 419 ASP A CA 1
ATOM 3140 C C . ASP A 1 419 ? -9.758 42.594 10.859 1 97.12 419 ASP A C 1
ATOM 3142 O O . ASP A 1 419 ? -8.641 43.094 10.703 1 97.12 419 ASP A O 1
ATOM 3146 N N . ALA A 1 420 ? -10.719 42.719 9.969 1 96.56 420 ALA A N 1
ATOM 3147 C CA . ALA A 1 420 ? -10.5 43.281 8.648 1 96.56 420 ALA A CA 1
ATOM 3148 C C . ALA A 1 420 ? -10.055 44.75 8.766 1 96.56 420 ALA A C 1
ATOM 3150 O O . ALA A 1 420 ? -9.344 45.25 7.895 1 96.56 420 ALA A O 1
ATOM 3151 N N . SER A 1 421 ? -10.391 45.344 9.836 1 97.19 421 SER A N 1
ATOM 3152 C CA . SER A 1 421 ? -10.086 46.781 10.016 1 97.19 421 SER A CA 1
ATOM 3153 C C . SER A 1 421 ? -8.648 46.969 10.477 1 97.19 421 SER A C 1
ATOM 3155 O O . SER A 1 421 ? -8.133 48.094 10.445 1 97.19 421 SER A O 1
ATOM 3157 N N . VAL A 1 422 ? -7.992 45.875 10.969 1 98.5 422 VAL A N 1
ATOM 3158 C CA . VAL A 1 422 ? -6.602 46 11.406 1 98.5 422 VAL A CA 1
ATOM 3159 C C . VAL A 1 422 ? -5.703 46.25 10.195 1 98.5 422 VAL A C 1
ATOM 3161 O O . VAL A 1 422 ? -5.762 45.531 9.211 1 98.5 422 VAL A O 1
ATOM 3164 N N . ARG A 1 423 ? -4.957 47.344 10.25 1 97.81 423 ARG A N 1
ATOM 3165 C CA . ARG A 1 423 ? -3.988 47.656 9.203 1 97.81 423 ARG A CA 1
ATOM 3166 C C . ARG A 1 423 ? -2.709 46.844 9.391 1 97.81 423 ARG A C 1
ATOM 3168 O O . ARG A 1 423 ? -1.948 47.094 10.328 1 97.81 423 ARG A O 1
ATOM 3175 N N . ILE A 1 424 ? -2.465 45.875 8.531 1 98.88 424 ILE A N 1
ATOM 3176 C CA . ILE A 1 424 ? -1.245 45.062 8.594 1 98.88 424 ILE A CA 1
ATOM 3177 C C . ILE A 1 424 ? -0.128 45.781 7.832 1 98.88 424 ILE A C 1
ATOM 3179 O O . ILE A 1 424 ? -0.291 46.125 6.656 1 98.88 424 ILE A O 1
ATOM 3183 N N . ILE A 1 425 ? 1.031 46 8.461 1 98.88 425 ILE A N 1
ATOM 3184 C CA . ILE A 1 425 ? 2.178 46.719 7.93 1 98.88 425 ILE A CA 1
ATOM 3185 C C . ILE A 1 425 ? 3.379 45.781 7.828 1 98.88 425 ILE A C 1
ATOM 3187 O O . ILE A 1 425 ? 3.625 44.969 8.727 1 98.88 425 ILE A O 1
ATOM 3191 N N . ALA A 1 426 ? 4.098 45.844 6.742 1 98.81 426 ALA A N 1
ATOM 3192 C CA . ALA A 1 426 ? 5.332 45.062 6.562 1 98.81 426 ALA A CA 1
ATOM 3193 C C . ALA A 1 426 ? 6.285 45.781 5.617 1 98.81 426 ALA A C 1
ATOM 3195 O O . ALA A 1 426 ? 5.867 46.656 4.848 1 98.81 426 ALA A O 1
ATOM 3196 N N . ALA A 1 427 ? 7.551 45.469 5.723 1 98.75 427 ALA A N 1
ATOM 3197 C CA . ALA A 1 427 ? 8.469 45.938 4.691 1 98.75 427 ALA A CA 1
ATOM 3198 C C . ALA A 1 427 ? 8.062 45.406 3.316 1 98.75 427 ALA A C 1
ATOM 3200 O O . ALA A 1 427 ? 7.453 44.344 3.207 1 98.75 427 ALA A O 1
ATOM 3201 N N . LYS A 1 428 ? 8.43 46.094 2.287 1 98.44 428 LYS A N 1
ATOM 3202 C CA . LYS A 1 428 ? 8.023 45.75 0.925 1 98.44 428 LYS A CA 1
ATOM 3203 C C . LYS A 1 428 ? 8.445 44.344 0.557 1 98.44 428 LYS A C 1
ATOM 3205 O O . LYS A 1 428 ? 7.648 43.562 0.031 1 98.44 428 LYS A O 1
ATOM 3210 N N . ASP A 1 429 ? 9.656 44 0.795 1 98.12 429 ASP A N 1
ATOM 3211 C CA . ASP A 1 429 ? 10.172 42.688 0.406 1 98.12 429 ASP A CA 1
ATOM 3212 C C . ASP A 1 429 ? 9.539 41.594 1.245 1 98.12 429 ASP A C 1
ATOM 3214 O O . ASP A 1 429 ? 9.453 40.438 0.803 1 98.12 429 ASP A O 1
ATOM 3218 N N . THR A 1 430 ? 9.148 41.906 2.49 1 98.44 430 THR A N 1
ATOM 3219 C CA . THR A 1 430 ? 8.391 40.938 3.287 1 98.44 430 THR A CA 1
ATOM 3220 C C . THR A 1 430 ? 7.07 40.594 2.604 1 98.44 430 THR A C 1
ATOM 3222 O O . THR A 1 430 ? 6.727 39.406 2.461 1 98.44 430 THR A O 1
ATOM 3225 N N . ALA A 1 431 ? 6.371 41.594 2.195 1 98.38 431 ALA A N 1
ATOM 3226 C CA . ALA A 1 431 ? 5.094 41.406 1.512 1 98.38 431 ALA A CA 1
ATOM 3227 C C . ALA A 1 431 ? 5.273 40.594 0.231 1 98.38 431 ALA A C 1
ATOM 3229 O O . ALA A 1 431 ? 4.441 39.75 -0.094 1 98.38 431 ALA A O 1
ATOM 3230 N N . GLU A 1 432 ? 6.336 40.906 -0.477 1 97.19 432 GLU A N 1
ATOM 3231 C CA . GLU A 1 432 ? 6.617 40.156 -1.712 1 97.19 432 GLU A CA 1
ATOM 3232 C C . GLU A 1 432 ? 6.875 38.688 -1.438 1 97.19 432 GLU A C 1
ATOM 3234 O O . GLU A 1 432 ? 6.379 37.812 -2.162 1 97.19 432 GLU A O 1
ATOM 3239 N N . GLU A 1 433 ? 7.609 38.406 -0.408 1 96.12 433 GLU A N 1
ATOM 3240 C CA . GLU A 1 433 ? 7.91 37.031 -0.058 1 96.12 433 GLU A CA 1
ATOM 3241 C C . GLU A 1 433 ? 6.66 36.281 0.409 1 96.12 433 GLU A C 1
ATOM 3243 O O . GLU A 1 433 ? 6.5 35.094 0.148 1 96.12 433 GLU A O 1
ATOM 3248 N N . ILE A 1 434 ? 5.828 37 1.146 1 96.31 434 ILE A N 1
ATOM 3249 C CA . ILE A 1 434 ? 4.578 36.375 1.587 1 96.31 434 ILE A CA 1
ATOM 3250 C C . ILE A 1 434 ? 3.715 36.031 0.375 1 96.31 434 ILE A C 1
ATOM 3252 O O . ILE A 1 434 ? 3.127 34.969 0.308 1 96.31 434 ILE A O 1
ATOM 3256 N N . ALA A 1 435 ? 3.682 36.875 -0.62 1 93.69 435 ALA A N 1
ATOM 3257 C CA . ALA A 1 435 ? 2.848 36.719 -1.809 1 93.69 435 ALA A CA 1
ATOM 3258 C C . ALA A 1 435 ? 3.311 35.531 -2.648 1 93.69 435 ALA A C 1
ATOM 3260 O O . ALA A 1 435 ? 2.494 34.844 -3.268 1 93.69 435 ALA A O 1
ATOM 3261 N N . HIS A 1 436 ? 4.598 35.281 -2.625 1 89.75 436 HIS A N 1
ATOM 3262 C CA . HIS A 1 436 ? 5.148 34.281 -3.537 1 89.75 436 HIS A CA 1
ATOM 3263 C C . HIS A 1 436 ? 5.707 33.094 -2.773 1 89.75 436 HIS A C 1
ATOM 3265 O O . HIS A 1 436 ? 6.359 32.219 -3.361 1 89.75 436 HIS A O 1
ATOM 3271 N N . GLY A 1 437 ? 5.477 33.094 -1.559 1 87.56 437 GLY A N 1
ATOM 3272 C CA . GLY A 1 437 ? 6.047 32.062 -0.728 1 87.56 437 GLY A CA 1
ATOM 3273 C C . GLY A 1 437 ? 5.277 30.75 -0.802 1 87.56 437 GLY A C 1
ATOM 3274 O O . GLY A 1 437 ? 4.27 30.656 -1.503 1 87.56 437 GLY A O 1
ATOM 3275 N N . MET A 1 438 ? 5.797 29.75 -0.126 1 88.12 438 MET A N 1
ATOM 3276 C CA . MET A 1 438 ? 5.184 28.438 -0.054 1 88.12 438 MET A CA 1
ATOM 3277 C C . MET A 1 438 ? 3.842 28.484 0.67 1 88.12 438 MET A C 1
ATOM 3279 O O . MET A 1 438 ? 3.746 29.047 1.763 1 88.12 438 MET A O 1
ATOM 3283 N N . PRO A 1 439 ? 2.816 27.906 0.035 1 90.44 439 PRO A N 1
ATOM 3284 C CA . PRO A 1 439 ? 1.539 27.844 0.748 1 90.44 439 PRO A CA 1
ATOM 3285 C C . PRO A 1 439 ? 1.639 27.062 2.057 1 90.44 439 PRO A C 1
ATOM 3287 O O . PRO A 1 439 ? 2.32 26.031 2.117 1 90.44 439 PRO A O 1
ATOM 3290 N N . PRO A 1 440 ? 0.946 27.578 3.098 1 93.88 440 PRO A N 1
ATOM 3291 C CA . PRO A 1 440 ? 1.056 26.953 4.418 1 93.88 440 PRO A CA 1
ATOM 3292 C C . PRO A 1 440 ? 0.731 25.453 4.395 1 93.88 440 PRO A C 1
ATOM 3294 O O . PRO A 1 440 ? 1.382 24.672 5.086 1 93.88 440 PRO A O 1
ATOM 3297 N N . GLU A 1 441 ? -0.222 25.062 3.566 1 93.81 441 GLU A N 1
ATOM 3298 C CA . GLU A 1 441 ? -0.671 23.672 3.545 1 93.81 441 GLU A CA 1
ATOM 3299 C C . GLU A 1 441 ? 0.446 22.734 3.088 1 93.81 441 GLU A C 1
ATOM 3301 O O . GLU A 1 441 ? 0.469 21.562 3.457 1 93.81 441 GLU A O 1
ATOM 3306 N N . LEU A 1 442 ? 1.386 23.203 2.381 1 92.44 442 LEU A N 1
ATOM 3307 C CA . LEU A 1 442 ? 2.465 22.375 1.864 1 92.44 442 LEU A CA 1
ATOM 3308 C C . LEU A 1 442 ? 3.447 22 2.973 1 92.44 442 LEU A C 1
ATOM 3310 O O . LEU A 1 442 ? 4.203 21.047 2.846 1 92.44 442 LEU A O 1
ATOM 3314 N N . LEU A 1 443 ? 3.43 22.734 4.074 1 94 443 LEU A N 1
ATOM 3315 C CA . LEU A 1 443 ? 4.27 22.406 5.223 1 94 443 LEU A CA 1
ATOM 3316 C C . LEU A 1 443 ? 3.84 21.078 5.848 1 94 443 LEU A C 1
ATOM 3318 O O . LEU A 1 443 ? 4.598 20.469 6.605 1 94 443 LEU A O 1
ATOM 3322 N N . ALA A 1 444 ? 2.629 20.641 5.465 1 94.81 444 ALA A N 1
ATOM 3323 C CA . ALA A 1 444 ? 2.148 19.359 5.973 1 94.81 444 ALA A CA 1
ATOM 3324 C C . ALA A 1 444 ? 3.051 18.219 5.52 1 94.81 444 ALA A C 1
ATOM 3326 O O . ALA A 1 444 ? 3.088 17.156 6.152 1 94.81 444 ALA A O 1
ATOM 3327 N N . MET A 1 445 ? 3.816 18.453 4.508 1 92.75 445 MET A N 1
ATOM 3328 C CA . MET A 1 445 ? 4.75 17.453 4.004 1 92.75 445 MET A CA 1
ATOM 3329 C C . MET A 1 445 ? 5.766 17.062 5.074 1 92.75 445 MET A C 1
ATOM 3331 O O . MET A 1 445 ? 6.211 15.914 5.125 1 92.75 445 MET A O 1
ATOM 3335 N N . THR A 1 446 ? 6.16 17.938 5.934 1 95.12 446 THR A N 1
ATOM 3336 C CA . THR A 1 446 ? 7.125 17.688 6.996 1 95.12 446 THR A CA 1
ATOM 3337 C C . THR A 1 446 ? 6.527 16.75 8.047 1 95.12 446 THR A C 1
ATOM 3339 O O . THR A 1 446 ? 7.258 16.141 8.836 1 95.12 446 THR A O 1
ATOM 3342 N N . GLN A 1 447 ? 5.23 16.688 8.039 1 96.12 447 GLN A N 1
ATOM 3343 C CA . GLN A 1 447 ? 4.531 15.891 9.031 1 96.12 447 GLN A CA 1
ATOM 3344 C C . GLN A 1 447 ? 4.195 14.5 8.492 1 96.12 447 GLN A C 1
ATOM 3346 O O . GLN A 1 447 ? 4.223 13.516 9.227 1 96.12 447 GLN A O 1
ATOM 3351 N N . THR A 1 448 ? 3.9 14.453 7.18 1 96.31 448 THR A N 1
ATOM 3352 C CA . THR A 1 448 ? 3.311 13.234 6.645 1 96.31 448 THR A CA 1
ATOM 3353 C C . THR A 1 448 ? 4.227 12.602 5.602 1 96.31 448 THR A C 1
ATOM 3355 O O . THR A 1 448 ? 4.039 11.445 5.223 1 96.31 448 THR A O 1
ATOM 3358 N N . GLY A 1 449 ? 5.238 13.297 5.145 1 94.62 449 GLY A N 1
ATOM 3359 C CA . GLY A 1 449 ? 6.117 12.781 4.105 1 94.62 449 GLY A CA 1
ATOM 3360 C C . GLY A 1 449 ? 7.148 11.805 4.633 1 94.62 449 GLY A C 1
ATOM 3361 O O . GLY A 1 449 ? 7.371 11.719 5.844 1 94.62 449 GLY A O 1
ATOM 3362 N N . ASP A 1 450 ? 7.691 10.945 3.805 1 94.38 450 ASP A N 1
ATOM 3363 C CA . ASP A 1 450 ? 8.844 10.094 4.09 1 94.38 450 ASP A CA 1
ATOM 3364 C C . ASP A 1 450 ? 10.141 10.758 3.635 1 94.38 450 ASP A C 1
ATOM 3366 O O . ASP A 1 450 ? 10.453 10.766 2.443 1 94.38 450 ASP A O 1
ATOM 3370 N N . LEU A 1 451 ? 10.891 11.242 4.523 1 94.75 451 LEU A N 1
ATOM 3371 C CA . LEU A 1 451 ? 12.117 11.977 4.223 1 94.75 451 LEU A CA 1
ATOM 3372 C C . LEU A 1 451 ? 13.344 11.117 4.5 1 94.75 451 LEU A C 1
ATOM 3374 O O . LEU A 1 451 ? 14.461 11.641 4.578 1 94.75 451 LEU A O 1
ATOM 3378 N N . GLY A 1 452 ? 13.078 9.812 4.789 1 94.19 452 GLY A N 1
ATOM 3379 C CA . GLY A 1 452 ? 14.148 8.898 5.152 1 94.19 452 GLY A CA 1
ATOM 3380 C C . GLY A 1 452 ? 14.156 8.539 6.625 1 94.19 452 GLY A C 1
ATOM 3381 O O . GLY A 1 452 ? 13.461 9.172 7.426 1 94.19 452 GLY A O 1
ATOM 3382 N N . PRO A 1 453 ? 14.898 7.547 7.004 1 92.19 453 PRO A N 1
ATOM 3383 C CA . PRO A 1 453 ? 14.82 6.996 8.359 1 92.19 453 PRO A CA 1
ATOM 3384 C C . PRO A 1 453 ? 15.266 7.992 9.43 1 92.19 453 PRO A C 1
ATOM 3386 O O . PRO A 1 453 ? 14.805 7.918 10.57 1 92.19 453 PRO A O 1
ATOM 3389 N N . VAL A 1 454 ? 16.109 8.969 9.008 1 94.69 454 VAL A N 1
ATOM 3390 C CA . VAL A 1 454 ? 16.641 9.906 9.984 1 94.69 454 VAL A CA 1
ATOM 3391 C C . VAL A 1 454 ? 15.812 11.188 9.977 1 94.69 454 VAL A C 1
ATOM 3393 O O . VAL A 1 454 ? 15.352 11.641 11.023 1 94.69 454 VAL A O 1
ATOM 3396 N N . ALA A 1 455 ? 15.492 11.672 8.828 1 97 455 ALA A N 1
ATOM 3397 C CA . ALA A 1 455 ? 14.875 12.992 8.68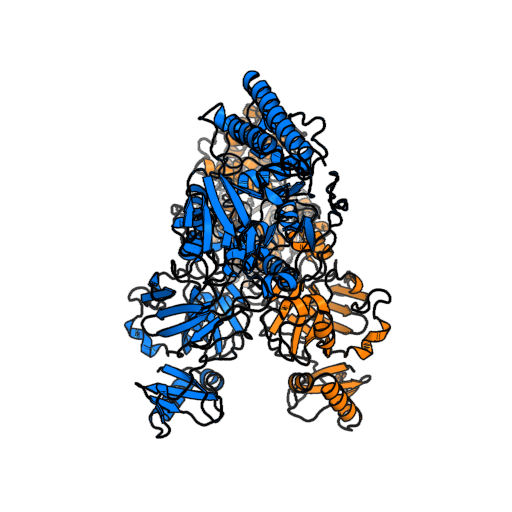8 1 97 455 ALA A CA 1
ATOM 3398 C C . ALA A 1 455 ? 13.391 12.93 9.031 1 97 455 ALA A C 1
ATOM 3400 O O . ALA A 1 455 ? 12.812 13.922 9.5 1 97 455 ALA A O 1
ATOM 3401 N N . THR A 1 456 ? 12.758 11.789 8.836 1 96.56 456 THR A N 1
ATOM 3402 C CA . THR A 1 456 ? 11.32 11.672 9.055 1 96.56 456 THR A CA 1
ATOM 3403 C C . THR A 1 456 ? 10.969 11.922 10.516 1 96.56 456 THR A C 1
ATOM 3405 O O . THR A 1 456 ? 10.203 12.828 10.836 1 96.56 456 THR A O 1
ATOM 3408 N N . PRO A 1 457 ? 11.562 11.078 11.422 1 94.62 457 PRO A N 1
ATOM 3409 C CA . PRO A 1 457 ? 11.219 11.352 12.82 1 94.62 457 PRO A CA 1
ATOM 3410 C C . PRO A 1 457 ? 11.656 12.742 13.273 1 94.62 457 PRO A C 1
ATOM 3412 O O . PRO A 1 457 ? 10.977 13.367 14.094 1 94.62 457 PRO A O 1
ATOM 3415 N N . TYR A 1 458 ? 12.812 13.281 12.734 1 95.62 458 TYR A N 1
ATOM 3416 C CA . TYR A 1 458 ? 13.289 14.625 13.047 1 95.62 458 TYR A CA 1
ATOM 3417 C C . TYR A 1 458 ? 12.25 15.68 12.688 1 95.62 458 TYR A C 1
ATOM 3419 O O . TYR A 1 458 ? 11.875 16.5 13.523 1 95.62 458 TYR A O 1
ATOM 3427 N N . ALA A 1 459 ? 11.773 15.656 11.43 1 97.06 459 ALA A N 1
ATOM 3428 C CA . ALA A 1 459 ? 10.805 16.625 10.938 1 97.06 459 ALA A CA 1
ATOM 3429 C C . ALA A 1 459 ? 9.492 16.547 11.711 1 97.06 459 ALA A C 1
ATOM 3431 O O . ALA A 1 459 ? 8.898 17.562 12.062 1 97.06 459 ALA A O 1
ATOM 3432 N N . ARG A 1 460 ? 9.023 15.367 12 1 95.62 460 ARG A N 1
ATOM 3433 C CA . ARG A 1 460 ? 7.762 15.172 12.703 1 95.62 460 ARG A CA 1
ATOM 3434 C C . ARG A 1 460 ? 7.852 15.672 14.141 1 95.62 460 ARG A C 1
ATOM 3436 O O . ARG A 1 460 ? 6.871 16.188 14.688 1 95.62 460 ARG A O 1
ATOM 3443 N N . GLU A 1 461 ? 9 15.516 14.719 1 93.69 461 GLU A N 1
ATOM 3444 C CA . GLU A 1 461 ? 9.195 16.062 16.062 1 93.69 461 GLU A CA 1
ATOM 3445 C C . GLU A 1 461 ? 9.148 17.594 16.047 1 93.69 461 GLU A C 1
ATOM 3447 O O . GLU A 1 461 ? 8.578 18.203 16.938 1 93.69 461 GLU A O 1
ATOM 3452 N N . ARG A 1 462 ? 9.766 18.172 15.062 1 96.12 462 ARG A N 1
ATOM 3453 C CA . ARG A 1 462 ? 9.883 19.625 14.992 1 96.12 462 ARG A CA 1
ATOM 3454 C C . ARG A 1 462 ? 8.555 20.25 14.586 1 96.12 462 ARG A C 1
ATOM 3456 O O . ARG A 1 462 ? 8.188 21.312 15.094 1 96.12 462 ARG A O 1
ATOM 3463 N N . PHE A 1 463 ? 7.812 19.625 13.68 1 96.75 463 PHE A N 1
ATOM 3464 C CA . PHE A 1 463 ? 6.691 20.328 13.055 1 96.75 463 PHE A CA 1
ATOM 3465 C C . PHE A 1 463 ? 5.371 19.641 13.398 1 96.75 463 PHE A C 1
ATOM 3467 O O . PHE A 1 463 ? 4.297 20.188 13.148 1 96.75 463 PHE A O 1
ATOM 3474 N N . GLY A 1 464 ? 5.379 18.5 14.039 1 94.62 464 GLY A N 1
ATOM 3475 C CA . GLY A 1 464 ? 4.215 17.688 14.367 1 94.62 464 GLY A CA 1
ATOM 3476 C C . GLY A 1 464 ? 3.189 18.438 15.203 1 94.62 464 GLY A C 1
ATOM 3477 O O . GLY A 1 464 ? 1.984 18.219 15.039 1 94.62 464 GLY A O 1
ATOM 3478 N N . PRO A 1 465 ? 3.652 19.344 16.062 1 94.31 465 PRO A N 1
ATOM 3479 C CA . PRO A 1 465 ? 2.711 19.984 16.969 1 94.31 465 PRO A CA 1
ATOM 3480 C C . PRO A 1 465 ? 1.836 21.031 16.281 1 94.31 465 PRO A C 1
ATOM 3482 O O . PRO A 1 465 ? 0.878 21.531 16.875 1 94.31 465 PRO A O 1
ATOM 3485 N N . PHE A 1 466 ? 2.082 21.375 15.062 1 96.5 466 PHE A N 1
ATOM 3486 C CA . PHE A 1 466 ? 1.396 22.484 14.422 1 96.5 466 PHE A CA 1
ATOM 3487 C C . PHE A 1 466 ? 0.34 21.984 13.445 1 96.5 466 PHE A C 1
ATOM 3489 O O . PHE A 1 466 ? 0.389 20.844 13.008 1 96.5 466 PHE A O 1
ATOM 3496 N N . ASP A 1 467 ? -0.661 22.781 13.18 1 95.81 467 ASP A N 1
ATOM 3497 C CA . ASP A 1 467 ? -1.728 22.5 12.227 1 95.81 467 ASP A CA 1
ATOM 3498 C C . ASP A 1 467 ? -1.668 23.469 11.039 1 95.81 467 ASP A C 1
ATOM 3500 O O . ASP A 1 467 ? -1.949 24.656 11.188 1 95.81 467 ASP A O 1
ATOM 3504 N N . PHE A 1 468 ? -1.388 22.969 9.883 1 95.81 468 PHE A N 1
ATOM 3505 C CA . PHE A 1 468 ? -1.173 23.828 8.727 1 95.81 468 PHE A CA 1
ATOM 3506 C C . PHE A 1 468 ? -2.41 23.859 7.844 1 95.81 468 PHE A C 1
ATOM 3508 O O . PHE A 1 468 ? -2.383 24.438 6.75 1 95.81 468 PHE A O 1
ATOM 3515 N N . SER A 1 469 ? -3.473 23.25 8.312 1 93.38 469 SER A N 1
ATOM 3516 C CA . SER A 1 469 ? -4.707 23.219 7.531 1 93.38 469 SER A CA 1
ATOM 3517 C C . SER A 1 469 ? -5.52 24.484 7.742 1 93.38 469 SER A C 1
ATOM 3519 O O . SER A 1 469 ? -5.465 25.094 8.812 1 93.38 469 SER A O 1
ATOM 3521 N N . GLY A 1 470 ? -6.246 24.969 6.672 1 91.75 470 GLY A N 1
ATOM 3522 C CA . GLY A 1 470 ? -7.246 26.016 6.789 1 91.75 470 GLY A CA 1
ATOM 3523 C C . GLY A 1 470 ? -6.645 27.406 6.891 1 91.75 470 GLY A C 1
ATOM 3524 O O . GLY A 1 470 ? -7.336 28.359 7.246 1 91.75 470 GLY A O 1
ATOM 3525 N N . ILE A 1 471 ? -5.383 27.547 6.641 1 94.62 471 ILE A N 1
ATOM 3526 C CA . ILE A 1 471 ? -4.719 28.844 6.777 1 94.62 471 ILE A CA 1
ATOM 3527 C C . ILE A 1 471 ? -4.812 29.609 5.461 1 94.62 471 ILE A C 1
ATOM 3529 O O . ILE A 1 471 ? -4.312 29.156 4.43 1 94.62 471 ILE A O 1
ATOM 3533 N N . ASP A 1 472 ? -5.457 30.703 5.535 1 92.25 472 ASP A N 1
ATOM 3534 C CA . ASP A 1 472 ? -5.449 31.672 4.445 1 92.25 472 ASP A CA 1
ATOM 3535 C C . ASP A 1 472 ? -4.449 32.812 4.715 1 92.25 472 ASP A C 1
ATOM 3537 O O . ASP A 1 472 ? -4.57 33.531 5.711 1 92.25 472 ASP A O 1
ATOM 3541 N N . VAL A 1 473 ? -3.568 33 3.865 1 92.69 473 VAL A N 1
ATOM 3542 C CA . VAL A 1 473 ? -2.51 33.969 4.066 1 92.69 473 VAL A CA 1
ATOM 3543 C C . VAL A 1 473 ? -3.062 35.375 3.859 1 92.69 473 VAL A C 1
ATOM 3545 O O . VAL A 1 473 ? -3.564 35.719 2.779 1 92.69 473 VAL A O 1
ATOM 3548 N N . ARG A 1 474 ? -3.076 36.125 4.867 1 97.19 474 ARG A N 1
ATOM 3549 C CA . ARG A 1 474 ? -3.387 37.562 4.785 1 97.19 474 ARG A CA 1
ATOM 3550 C C . ARG A 1 474 ? -2.111 38.406 4.777 1 97.19 474 ARG A C 1
ATOM 3552 O O . ARG A 1 474 ? -1.352 38.375 5.746 1 97.19 474 ARG A O 1
ATOM 3559 N N . ASN A 1 475 ? -1.865 39.062 3.701 1 97.88 475 ASN A N 1
ATOM 3560 C CA . ASN A 1 475 ? -0.647 39.844 3.492 1 97.88 475 ASN A CA 1
ATOM 3561 C C . ASN A 1 475 ? -0.797 41.281 4.008 1 97.88 475 ASN A C 1
ATOM 3563 O O . ASN A 1 475 ? -1.818 41.625 4.605 1 97.88 475 ASN A O 1
ATOM 3567 N N . ALA A 1 476 ? 0.243 42.062 3.861 1 98.44 476 ALA A N 1
ATOM 3568 C CA . ALA A 1 476 ? 0.3 43.438 4.352 1 98.44 476 ALA A CA 1
ATOM 3569 C C . ALA A 1 476 ? -0.645 44.344 3.564 1 98.44 476 ALA A C 1
ATOM 3571 O O . ALA A 1 476 ? -0.793 44.188 2.35 1 98.44 476 ALA A O 1
ATOM 3572 N N . ASP A 1 477 ? -1.285 45.25 4.258 1 98.12 477 ASP A N 1
ATOM 3573 C CA . ASP A 1 477 ? -2.1 46.281 3.652 1 98.12 477 ASP A CA 1
ATOM 3574 C C . ASP A 1 477 ? -1.243 47.5 3.264 1 98.12 477 ASP A C 1
ATOM 3576 O O . ASP A 1 477 ? -1.567 48.219 2.314 1 98.12 477 ASP A O 1
ATOM 3580 N N . HIS A 1 478 ? -0.209 47.75 4.09 1 98 478 HIS A N 1
ATOM 3581 C CA . HIS A 1 478 ? 0.712 48.875 3.91 1 98 478 HIS A CA 1
ATOM 3582 C C . HIS A 1 478 ? 2.162 48.406 4.012 1 98 478 HIS A C 1
ATOM 3584 O O . HIS A 1 478 ? 2.506 47.625 4.895 1 98 478 HIS A O 1
ATOM 3590 N N . THR A 1 479 ? 2.953 48.906 3.064 1 98.62 479 THR A N 1
ATOM 3591 C CA . THR A 1 479 ? 4.363 48.531 3.094 1 98.62 479 THR A CA 1
ATOM 3592 C C . THR A 1 479 ? 5.246 49.781 3.301 1 98.62 479 THR A C 1
ATOM 3594 O O . THR A 1 479 ? 4.789 50.906 3.125 1 98.62 479 THR A O 1
ATOM 3597 N N . PHE A 1 480 ? 6.391 49.562 3.777 1 98.44 480 PHE A N 1
ATOM 3598 C CA . PHE A 1 480 ? 7.426 50.594 3.893 1 98.44 480 PHE A CA 1
ATOM 3599 C C . PHE A 1 480 ? 8.781 50.031 3.451 1 98.44 480 PHE A C 1
ATOM 3601 O O . PHE A 1 480 ? 8.938 48.844 3.27 1 98.44 480 PHE A O 1
ATOM 3608 N N . ASP A 1 481 ? 9.711 50.906 3.223 1 96.88 481 ASP A N 1
ATOM 3609 C CA . ASP A 1 481 ? 11.008 50.5 2.709 1 96.88 481 ASP A CA 1
ATOM 3610 C C . ASP A 1 481 ? 12.016 50.281 3.844 1 96.88 481 ASP A C 1
ATOM 3612 O O . ASP A 1 481 ? 12.195 49.188 4.344 1 96.88 481 ASP A O 1
ATOM 3616 N N . ARG A 1 482 ? 12.477 51.375 4.418 1 97.38 482 ARG A N 1
ATOM 3617 C CA . ARG A 1 482 ? 13.57 51.25 5.379 1 97.38 482 ARG A CA 1
ATOM 3618 C C . ARG A 1 482 ? 13.086 51.562 6.793 1 97.38 482 ARG A C 1
ATOM 3620 O O . ARG A 1 482 ? 13.539 50.938 7.754 1 97.38 482 ARG A O 1
ATOM 3627 N N . ASP A 1 483 ? 12.352 52.594 6.941 1 97.69 483 ASP A N 1
ATOM 3628 C CA . ASP A 1 483 ? 11.859 52.969 8.266 1 97.69 483 ASP A CA 1
ATOM 3629 C C . ASP A 1 483 ? 10.461 53.562 8.195 1 97.69 483 ASP A C 1
ATOM 3631 O O . ASP A 1 483 ? 10.047 54.031 7.137 1 97.69 483 ASP A O 1
ATOM 3635 N N . LEU A 1 484 ? 9.75 53.438 9.156 1 98.5 484 LEU A N 1
ATOM 3636 C CA . LEU A 1 484 ? 8.406 53.969 9.312 1 98.5 484 LEU A CA 1
ATOM 3637 C C . LEU A 1 484 ? 8.102 54.25 10.781 1 98.5 484 LEU A C 1
ATOM 3639 O O . LEU A 1 484 ? 8.383 53.406 11.641 1 98.5 484 LEU A O 1
ATOM 3643 N N . THR A 1 485 ? 7.629 55.406 11.133 1 98.56 485 THR A N 1
ATOM 3644 C CA . THR A 1 485 ? 7.164 55.75 12.477 1 98.56 485 THR A CA 1
ATOM 3645 C C . THR A 1 485 ? 5.648 55.906 12.5 1 98.56 485 THR A C 1
ATOM 3647 O O . THR A 1 485 ? 5.074 56.594 11.648 1 98.56 485 THR A O 1
ATOM 3650 N N . ILE A 1 486 ? 5.043 55.281 13.43 1 98.25 486 ILE A N 1
ATOM 3651 C CA . ILE A 1 486 ? 3.592 55.406 13.523 1 98.25 486 ILE A CA 1
ATOM 3652 C C . ILE A 1 486 ? 3.207 55.844 14.938 1 98.25 486 ILE A C 1
ATOM 3654 O O . ILE A 1 486 ? 4.023 55.781 15.859 1 98.25 486 ILE A O 1
ATOM 3658 N N . ASP A 1 487 ? 2.023 56.375 15.047 1 98.19 487 ASP A N 1
ATOM 3659 C CA . ASP A 1 487 ? 1.426 56.719 16.328 1 98.19 487 ASP A CA 1
ATOM 3660 C C . ASP A 1 487 ? 0.386 55.688 16.766 1 98.19 487 ASP A C 1
ATOM 3662 O O . ASP A 1 487 ? -0.569 55.406 16.031 1 98.19 487 ASP A O 1
ATOM 3666 N N . VAL A 1 488 ? 0.578 55.062 17.875 1 98.19 488 VAL A N 1
ATOM 3667 C CA . VAL A 1 488 ? -0.351 54.094 18.438 1 98.19 488 VAL A CA 1
ATOM 3668 C C . VAL A 1 488 ? -0.99 54.656 19.703 1 98.19 488 VAL A C 1
ATOM 3670 O O . VAL A 1 488 ? -0.48 54.469 20.812 1 98.19 488 VAL A O 1
ATOM 3673 N N . GLY A 1 489 ? -2.121 55.281 19.562 1 97.5 489 GLY A N 1
ATOM 3674 C CA . GLY A 1 489 ? -2.809 55.875 20.703 1 97.5 489 GLY A CA 1
ATOM 3675 C C . GLY A 1 489 ? -1.959 56.875 21.469 1 97.5 489 GLY A C 1
ATOM 3676 O O . GLY A 1 489 ? -1.846 56.812 22.688 1 97.5 489 GLY A O 1
ATOM 3677 N N . GLY A 1 490 ? -1.211 57.656 20.766 1 97.38 490 GLY A N 1
ATOM 3678 C CA . GLY A 1 490 ? -0.386 58.656 21.391 1 97.38 490 GLY A CA 1
ATOM 3679 C C . GLY A 1 490 ? 1.034 58.219 21.656 1 97.38 490 GLY A C 1
ATOM 3680 O O . GLY A 1 490 ? 1.875 59 22.094 1 97.38 490 GLY A O 1
ATOM 3681 N N . ARG A 1 491 ? 1.345 57 21.422 1 96.94 491 ARG A N 1
ATOM 3682 C CA . ARG A 1 491 ? 2.672 56.438 21.656 1 96.94 491 ARG A CA 1
ATOM 3683 C C . ARG A 1 491 ? 3.445 56.312 20.344 1 96.94 491 ARG A C 1
ATOM 3685 O O . ARG A 1 491 ? 2.959 55.719 19.375 1 96.94 491 ARG A O 1
ATOM 3692 N N . ARG A 1 492 ? 4.633 56.875 20.344 1 97.88 492 ARG A N 1
ATOM 3693 C CA . ARG A 1 492 ? 5.5 56.781 19.172 1 97.88 492 ARG A CA 1
ATOM 3694 C C . ARG A 1 492 ? 6.148 55.406 19.094 1 97.88 492 ARG A C 1
ATOM 3696 O O . ARG A 1 492 ? 6.773 54.938 20.047 1 97.88 492 ARG A O 1
ATOM 3703 N N . VAL A 1 493 ? 5.938 54.781 17.938 1 98.69 493 VAL A N 1
ATOM 3704 C CA . VAL A 1 493 ? 6.562 53.469 17.688 1 98.69 493 VAL A CA 1
ATOM 3705 C C . VAL A 1 493 ? 7.344 53.531 16.375 1 98.69 493 VAL A C 1
ATOM 3707 O O . VAL A 1 493 ? 6.844 54.031 15.367 1 98.69 493 VAL A O 1
ATOM 3710 N N . GLU A 1 494 ? 8.562 53.031 16.359 1 98.81 494 GLU A N 1
ATOM 3711 C CA . GLU A 1 494 ? 9.445 53.125 15.195 1 98.81 494 GLU A CA 1
ATOM 3712 C C . GLU A 1 494 ? 9.742 51.719 14.633 1 98.81 494 GLU A C 1
ATOM 3714 O O . GLU A 1 494 ? 10.047 50.781 15.383 1 98.81 494 GLU A O 1
ATOM 3719 N N . PHE A 1 495 ? 9.555 51.625 13.328 1 98.81 495 PHE A N 1
ATOM 3720 C CA . PHE A 1 495 ? 9.891 50.406 12.594 1 98.81 495 PHE A CA 1
ATOM 3721 C C . PHE A 1 495 ? 11.188 50.594 11.805 1 98.81 495 PHE A C 1
ATOM 3723 O O . PHE A 1 495 ? 11.391 51.656 11.188 1 98.81 495 PHE A O 1
ATOM 3730 N N . PHE A 1 496 ? 12.109 49.656 11.844 1 98.81 496 PHE A N 1
ATOM 3731 C CA . PHE A 1 496 ? 13.32 49.656 11.031 1 98.81 496 PHE A CA 1
ATOM 3732 C C . PHE A 1 496 ? 13.484 48.344 10.289 1 98.81 496 PHE A C 1
ATOM 3734 O O . PHE A 1 496 ? 13.523 47.281 10.906 1 98.81 496 PHE A O 1
ATOM 3741 N N . ASN A 1 497 ? 13.477 48.406 8.961 1 98.75 497 ASN A N 1
ATOM 3742 C CA . ASN A 1 497 ? 13.875 47.25 8.172 1 98.75 497 ASN A CA 1
ATOM 3743 C C . ASN A 1 497 ? 15.398 47.094 8.117 1 98.75 497 ASN A C 1
ATOM 3745 O O . ASN A 1 497 ? 16.078 47.906 7.465 1 98.75 497 ASN A O 1
ATOM 3749 N N . LEU A 1 498 ? 15.891 46.031 8.719 1 98.62 498 LEU A N 1
ATOM 3750 C CA . LEU A 1 498 ? 17.328 45.906 8.867 1 98.62 498 LEU A CA 1
ATOM 3751 C C . LEU A 1 498 ? 17.859 44.781 7.996 1 98.62 498 LEU A C 1
ATOM 3753 O O . LEU A 1 498 ? 19.031 44.375 8.117 1 98.62 498 LEU A O 1
ATOM 3757 N N . GLY A 1 499 ? 16.969 44.188 7.137 1 96.44 499 GLY A N 1
ATOM 3758 C CA . GLY A 1 499 ? 17.375 43.125 6.223 1 96.44 499 GLY A CA 1
ATOM 3759 C C . GLY A 1 499 ? 17.859 43.656 4.883 1 96.44 499 GLY A C 1
ATOM 3760 O O . GLY A 1 499 ? 17.953 44.875 4.676 1 96.44 499 GLY A O 1
ATOM 3761 N N . PRO A 1 500 ? 18.234 42.719 4.016 1 97.44 500 PRO A N 1
ATOM 3762 C CA . PRO A 1 500 ? 18.125 41.25 4.125 1 97.44 500 PRO A CA 1
ATOM 3763 C C . PRO A 1 500 ? 19.141 40.656 5.102 1 97.44 500 PRO A C 1
ATOM 3765 O O . PRO A 1 500 ? 20.281 41.125 5.18 1 97.44 500 PRO A O 1
ATOM 3768 N N . ALA A 1 501 ? 18.766 39.688 5.891 1 97.88 501 ALA A N 1
ATOM 3769 C CA . ALA A 1 501 ? 19.547 38.969 6.871 1 97.88 501 ALA A CA 1
ATOM 3770 C C . ALA A 1 501 ? 19 37.562 7.059 1 97.88 501 ALA A C 1
ATOM 3772 O O . ALA A 1 501 ? 19.344 36.625 6.305 1 97.88 501 ALA A O 1
ATOM 3773 N N . HIS A 1 502 ? 18.016 37.406 7.957 1 97.75 502 HIS A N 1
ATOM 3774 C CA . HIS A 1 502 ? 17.297 36.156 8.109 1 97.75 502 HIS A CA 1
ATOM 3775 C C . HIS A 1 502 ? 16.453 35.844 6.863 1 97.75 502 HIS A C 1
ATOM 3777 O O . HIS A 1 502 ? 16.5 34.719 6.355 1 97.75 502 HIS A O 1
ATOM 3783 N N . THR A 1 503 ? 15.75 36.812 6.367 1 97.5 503 THR A N 1
ATOM 3784 C CA . THR A 1 503 ? 14.953 36.75 5.145 1 97.5 503 THR A CA 1
ATOM 3785 C C . THR A 1 503 ? 15.289 37.938 4.234 1 97.5 503 THR A C 1
ATOM 3787 O O . THR A 1 503 ? 16.297 38.625 4.441 1 97.5 503 THR A O 1
ATOM 3790 N N . ALA A 1 504 ? 14.5 38.188 3.248 1 96.62 504 ALA A N 1
ATOM 3791 C CA . ALA A 1 504 ? 14.75 39.25 2.299 1 96.62 504 ALA A CA 1
ATOM 3792 C C . ALA A 1 504 ? 14.531 40.625 2.951 1 96.62 504 ALA A C 1
ATOM 3794 O O . ALA A 1 504 ? 15.102 41.625 2.51 1 96.62 504 ALA A O 1
ATOM 3795 N N . ALA A 1 505 ? 13.672 40.656 3.898 1 98.5 505 ALA A N 1
ATOM 3796 C CA . ALA A 1 505 ? 13.461 41.844 4.742 1 98.5 505 ALA A CA 1
ATOM 3797 C C . ALA A 1 505 ? 13.141 41.438 6.176 1 98.5 505 ALA A C 1
ATOM 3799 O O . ALA A 1 505 ? 12.438 40.438 6.41 1 98.5 505 ALA A O 1
ATOM 3800 N N . ASP A 1 506 ? 13.742 42.156 7.07 1 98.75 506 ASP A N 1
ATOM 3801 C CA . ASP A 1 506 ? 13.625 41.875 8.492 1 98.75 506 ASP A CA 1
ATOM 3802 C C . ASP A 1 506 ? 13.398 43.156 9.297 1 98.75 506 ASP A C 1
ATOM 3804 O O . ASP A 1 506 ? 14.336 43.906 9.547 1 98.75 506 ASP A O 1
ATOM 3808 N N . SER A 1 507 ? 12.203 43.312 9.781 1 98.88 507 SER A N 1
ATOM 3809 C CA . SER A 1 507 ? 11.844 44.531 10.492 1 98.88 507 SER A CA 1
ATOM 3810 C C . SER A 1 507 ? 11.914 44.312 12 1 98.88 507 SER A C 1
ATOM 3812 O O . SER A 1 507 ? 11.641 43.219 12.5 1 98.88 507 SER A O 1
ATOM 3814 N N . VAL A 1 508 ? 12.273 45.375 12.711 1 98.88 508 VAL A N 1
ATOM 3815 C CA . VAL A 1 508 ? 12.219 45.438 14.164 1 98.88 508 VAL A CA 1
ATOM 3816 C C . VAL A 1 508 ? 11.312 46.562 14.617 1 98.88 508 VAL A C 1
ATOM 3818 O O . VAL A 1 508 ? 11.031 47.5 13.852 1 98.88 508 VAL A O 1
ATOM 3821 N N . VAL A 1 509 ? 10.797 46.469 15.828 1 98.94 509 VAL A N 1
ATOM 3822 C CA . VAL A 1 509 ? 9.914 47.469 16.406 1 98.94 509 VAL A CA 1
ATOM 3823 C C . VAL A 1 509 ? 10.555 48.062 17.656 1 98.94 509 VAL A C 1
ATOM 3825 O O . VAL A 1 509 ? 10.852 47.344 18.609 1 98.94 509 VAL A O 1
ATOM 3828 N N . HIS A 1 510 ? 10.789 49.344 17.641 1 98.88 510 HIS A N 1
ATOM 3829 C CA . HIS A 1 510 ? 11.336 50.062 18.781 1 98.88 510 HIS A CA 1
ATOM 3830 C C . HIS A 1 510 ? 10.273 50.938 19.438 1 98.88 510 HIS A C 1
ATOM 3832 O O . HIS A 1 510 ? 9.602 51.719 18.766 1 98.88 510 HIS A O 1
ATOM 3838 N N . VAL A 1 511 ? 10.094 50.75 20.703 1 98.75 511 VAL A N 1
ATOM 3839 C CA . VAL A 1 511 ? 9.195 51.562 21.516 1 98.75 511 VAL A CA 1
ATOM 3840 C C . VAL A 1 511 ? 10.016 52.406 22.469 1 98.75 511 VAL A C 1
ATOM 3842 O O . VAL A 1 511 ? 10.172 52.094 23.641 1 98.75 511 VAL A O 1
ATOM 3845 N N . PRO A 1 512 ? 10.328 53.562 22.047 1 97.75 512 PRO A N 1
ATOM 3846 C CA . PRO A 1 512 ? 11.336 54.344 22.766 1 97.75 512 PRO A CA 1
ATOM 3847 C C . PRO A 1 512 ? 10.906 54.688 24.203 1 97.75 512 PRO A C 1
ATOM 3849 O O . PRO A 1 512 ? 11.703 54.594 25.125 1 97.75 512 PRO A O 1
ATOM 3852 N N . ASP A 1 513 ? 9.68 55.125 24.422 1 97.56 513 ASP A N 1
ATOM 3853 C CA . ASP A 1 513 ? 9.25 55.594 25.734 1 97.56 513 ASP A CA 1
ATOM 3854 C C . ASP A 1 513 ? 9.266 54.469 26.766 1 97.56 513 ASP A C 1
ATOM 3856 O O . ASP A 1 513 ? 9.422 54.719 27.953 1 97.56 513 ASP A O 1
ATOM 3860 N N . ALA A 1 514 ? 9.156 53.219 26.266 1 97.94 514 ALA A N 1
ATOM 3861 C CA . ALA A 1 514 ? 9.102 52.062 27.156 1 97.94 514 ALA A CA 1
ATOM 3862 C C . ALA A 1 514 ? 10.461 51.375 27.219 1 97.94 514 ALA A C 1
ATOM 3864 O O . ALA A 1 514 ? 10.695 50.531 28.094 1 97.94 514 ALA A O 1
ATOM 3865 N N . GLY A 1 515 ? 11.383 51.719 26.312 1 98.31 515 GLY A N 1
ATOM 3866 C CA . GLY A 1 515 ? 12.68 51.062 26.25 1 98.31 515 GLY A CA 1
ATOM 3867 C C . GLY A 1 515 ? 12.594 49.594 25.828 1 98.31 515 GLY A C 1
ATOM 3868 O O . GLY A 1 515 ? 13.25 48.75 26.406 1 98.31 515 GLY A O 1
ATOM 3869 N N . VAL A 1 516 ? 11.727 49.344 24.891 1 98.81 516 VAL A N 1
ATOM 3870 C CA . VAL A 1 516 ? 11.531 47.938 24.453 1 98.81 516 VAL A CA 1
ATOM 3871 C C . VAL A 1 516 ? 11.852 47.844 22.969 1 98.81 516 VAL A C 1
ATOM 3873 O O . VAL A 1 516 ? 11.516 48.719 22.188 1 98.81 516 VAL A O 1
ATOM 3876 N N . LEU A 1 517 ? 12.547 46.781 22.562 1 98.94 517 LEU A N 1
ATOM 3877 C CA . LEU A 1 517 ? 12.828 46.438 21.172 1 98.94 517 LEU A CA 1
ATOM 3878 C C . LEU A 1 517 ? 12.305 45.031 20.859 1 98.94 517 LEU A C 1
ATOM 3880 O O . LEU A 1 517 ? 12.656 44.062 21.531 1 98.94 517 LEU A O 1
ATOM 3884 N N . PHE A 1 518 ? 11.398 44.938 19.922 1 98.94 518 PHE A N 1
ATOM 3885 C CA . PHE A 1 518 ? 11.055 43.656 19.328 1 98.94 518 PHE A CA 1
ATOM 3886 C C . PHE A 1 518 ? 11.953 43.344 18.141 1 98.94 518 PHE A C 1
ATOM 3888 O O . PHE A 1 518 ? 11.93 44.031 17.141 1 98.94 518 PHE A O 1
ATOM 3895 N N . GLY A 1 519 ? 12.688 42.25 18.203 1 98.75 519 GLY A N 1
ATOM 3896 C CA . GLY A 1 519 ? 13.742 42 17.219 1 98.75 519 GLY A CA 1
ATOM 3897 C C . GLY A 1 519 ? 13.328 41.031 16.125 1 98.75 519 GLY A C 1
ATOM 3898 O O . GLY A 1 519 ? 14.07 40.812 15.164 1 98.75 519 GLY A O 1
ATOM 3899 N N . GLY A 1 520 ? 12.078 40.406 16.234 1 98.5 520 GLY A N 1
ATOM 3900 C CA . GLY A 1 520 ? 11.734 39.344 15.281 1 98.5 520 GLY A CA 1
ATOM 3901 C C . GLY A 1 520 ? 12.789 38.25 15.188 1 98.5 520 GLY A C 1
ATOM 3902 O O . GLY A 1 520 ? 13.453 37.938 16.188 1 98.5 520 GLY A O 1
ATOM 3903 N N . ASP A 1 521 ? 12.914 37.688 14 1 98.62 521 ASP A N 1
ATOM 3904 C CA . ASP A 1 521 ? 13.828 36.531 13.852 1 98.62 521 ASP A CA 1
ATOM 3905 C C . ASP A 1 521 ? 15.242 37 13.547 1 98.62 521 ASP A C 1
ATOM 3907 O O . ASP A 1 521 ? 16.094 36.219 13.133 1 98.62 521 ASP A O 1
ATOM 3911 N N . LEU A 1 522 ? 15.477 38.25 13.703 1 98.75 522 LEU A N 1
ATOM 3912 C CA . LEU A 1 522 ? 16.875 38.688 13.773 1 98.75 522 LEU A CA 1
ATOM 3913 C C . LEU A 1 522 ? 17.516 38.219 15.078 1 98.75 522 LEU A C 1
ATOM 3915 O O . LEU A 1 522 ? 18.734 38.219 15.203 1 98.75 522 LEU A O 1
ATOM 3919 N N . LEU A 1 523 ? 16.641 37.844 15.984 1 98.75 523 LEU A N 1
ATOM 3920 C CA . LEU A 1 523 ? 17.172 37.406 17.266 1 98.75 523 LEU A CA 1
ATOM 3921 C C . LEU A 1 523 ? 16.609 36.031 17.641 1 98.75 523 LEU A C 1
ATOM 3923 O O . LEU A 1 523 ? 15.398 35.875 17.797 1 98.75 523 LEU A O 1
ATOM 3927 N N . PHE A 1 524 ? 17.453 35.031 17.797 1 98.56 524 PHE A N 1
ATOM 3928 C CA . PHE A 1 524 ? 17.25 33.688 18.391 1 98.56 524 PHE A CA 1
ATOM 3929 C C . PHE A 1 524 ? 18.062 33.562 19.672 1 98.56 524 PHE A C 1
ATOM 3931 O O . PHE A 1 524 ? 19.281 33.344 19.641 1 98.56 524 PHE A O 1
ATOM 3938 N N . ILE A 1 525 ? 17.375 33.625 20.781 1 98.5 525 ILE A N 1
ATOM 3939 C CA . ILE A 1 525 ? 18.094 33.594 22.047 1 98.5 525 ILE A CA 1
ATOM 3940 C C . ILE A 1 525 ? 18.078 32.188 22.641 1 98.5 525 ILE A C 1
ATOM 3942 O O . ILE A 1 525 ? 17.016 31.656 22.953 1 98.5 525 ILE A O 1
ATOM 3946 N N . GLY A 1 526 ? 19.234 31.656 22.797 1 96.62 526 GLY A N 1
ATOM 3947 C CA . GLY A 1 526 ? 19.359 30.297 23.281 1 96.62 526 GLY A CA 1
ATOM 3948 C C . GLY A 1 526 ? 19.078 29.25 22.219 1 96.62 526 GLY A C 1
ATOM 3949 O O . GLY A 1 526 ? 19.078 28.047 22.5 1 96.62 526 GLY A O 1
ATOM 3950 N N . CYS A 1 527 ? 18.797 29.594 21.109 1 96.69 527 CYS A N 1
ATOM 3951 C CA . CYS A 1 527 ? 18.594 28.734 19.953 1 96.69 527 CYS A CA 1
ATOM 3952 C C . CYS A 1 527 ? 19.391 29.25 18.75 1 96.69 527 CYS A C 1
ATOM 3954 O O . CYS A 1 527 ? 19.719 30.438 18.672 1 96.69 527 CYS A O 1
ATOM 3956 N N . THR A 1 528 ? 19.672 28.359 17.844 1 97.75 528 THR A N 1
ATOM 3957 C CA . THR A 1 528 ? 20.562 28.688 16.734 1 97.75 528 THR A CA 1
ATOM 3958 C C . THR A 1 528 ? 19.828 29.422 15.625 1 97.75 528 THR A C 1
ATOM 3960 O O . THR A 1 528 ? 18.797 28.953 15.133 1 97.75 528 THR A O 1
ATOM 3963 N N . PRO A 1 529 ? 20.312 30.625 15.25 1 97.69 529 PRO A N 1
ATOM 3964 C CA . PRO A 1 529 ? 19.703 31.312 14.117 1 97.69 529 PRO A CA 1
ATOM 3965 C C . PRO A 1 529 ? 19.875 30.562 12.797 1 97.69 529 PRO A C 1
ATOM 3967 O O . PRO A 1 529 ? 20.75 29.703 12.688 1 97.69 529 PRO A O 1
ATOM 3970 N N . ILE A 1 530 ? 19.078 30.859 11.844 1 97.56 530 ILE A N 1
ATOM 3971 C CA . ILE A 1 530 ? 19.141 30.203 10.547 1 97.56 530 ILE A CA 1
ATOM 3972 C C . ILE A 1 530 ? 19.125 31.234 9.43 1 97.56 530 ILE A C 1
ATOM 3974 O O . ILE A 1 530 ? 18.188 32.031 9.336 1 97.56 530 ILE A O 1
ATOM 3978 N N . VAL A 1 531 ? 20.109 31.266 8.586 1 96.56 531 VAL A N 1
ATOM 3979 C CA . VAL A 1 531 ? 20.266 32.25 7.52 1 96.56 531 VAL A CA 1
ATOM 3980 C C . VAL A 1 531 ? 19.594 31.75 6.246 1 96.56 531 VAL A C 1
ATOM 3982 O O . VAL A 1 531 ? 20.234 31.109 5.402 1 96.56 531 VAL A O 1
ATOM 3985 N N . TRP A 1 532 ? 18.422 32.156 5.953 1 92.62 532 TRP A N 1
ATOM 3986 C CA . TRP A 1 532 ? 17.719 31.734 4.746 1 92.62 532 TRP A CA 1
ATOM 3987 C C . TRP A 1 532 ? 18.141 32.594 3.551 1 92.62 532 TRP A C 1
ATOM 3989 O O . TRP A 1 532 ? 18.266 32.062 2.434 1 92.62 532 TRP A O 1
ATOM 3999 N N . ALA A 1 533 ? 18.297 33.875 3.812 1 90.5 533 ALA A N 1
ATOM 4000 C CA . ALA A 1 533 ? 18.641 34.781 2.713 1 90.5 533 ALA A CA 1
ATOM 4001 C C . ALA A 1 533 ? 20.109 35.188 2.768 1 90.5 533 ALA A C 1
ATOM 4003 O O . ALA A 1 533 ? 20.875 34.906 1.836 1 90.5 533 ALA A O 1
ATOM 4004 N N . GLY A 1 534 ? 20.547 35.719 3.963 1 88.88 534 GLY A N 1
ATOM 4005 C CA . GLY A 1 534 ? 21.875 36.312 4.051 1 88.88 534 GLY A CA 1
ATOM 4006 C C . GLY A 1 534 ? 21.984 37.625 3.291 1 88.88 534 GLY A C 1
ATOM 4007 O O . GLY A 1 534 ? 20.984 38.219 2.898 1 88.88 534 GLY A O 1
ATOM 4008 N N . PRO A 1 535 ? 23.203 38.188 3.1 1 95.44 535 PRO A N 1
ATOM 4009 C CA . PRO A 1 535 ? 24.484 37.656 3.586 1 95.44 535 PRO A CA 1
ATOM 4010 C C . PRO A 1 535 ? 24.625 37.781 5.098 1 95.44 535 PRO A C 1
ATOM 4012 O O . PRO A 1 535 ? 23.969 38.625 5.723 1 95.44 535 PRO A O 1
ATOM 4015 N N . ILE A 1 536 ? 25.453 37.094 5.648 1 97.81 536 ILE A N 1
ATOM 4016 C CA . ILE A 1 536 ? 25.656 37.062 7.094 1 97.81 536 ILE A CA 1
ATOM 4017 C C . ILE A 1 536 ? 26.172 38.406 7.574 1 97.81 536 ILE A C 1
ATOM 4019 O O . ILE A 1 536 ? 25.828 38.875 8.664 1 97.81 536 ILE A O 1
ATOM 4023 N N . ALA A 1 537 ? 26.922 39.094 6.746 1 97.56 537 ALA A N 1
ATOM 4024 C CA . ALA A 1 537 ? 27.438 40.406 7.102 1 97.56 537 ALA A CA 1
ATOM 4025 C C . ALA A 1 537 ? 26.312 41.406 7.367 1 97.56 537 ALA A C 1
ATOM 4027 O O . ALA A 1 537 ? 26.422 42.25 8.242 1 97.56 537 ALA A O 1
ATOM 4028 N N . ASN A 1 538 ? 25.266 41.312 6.602 1 98.25 538 ASN A N 1
ATOM 4029 C CA . ASN A 1 538 ? 24.094 42.156 6.832 1 98.25 538 ASN A CA 1
ATOM 4030 C C . ASN A 1 538 ? 23.469 41.875 8.195 1 98.25 538 ASN A C 1
ATOM 4032 O O . ASN A 1 538 ? 22.984 42.781 8.859 1 98.25 538 ASN A O 1
ATOM 4036 N N . TRP A 1 539 ? 23.469 40.625 8.562 1 98.69 539 TRP A N 1
ATOM 4037 C CA . TRP A 1 539 ? 22.891 40.25 9.844 1 98.69 539 TRP A CA 1
ATOM 4038 C C . TRP A 1 539 ? 23.734 40.75 11 1 98.69 539 TRP A C 1
ATOM 4040 O O . TRP A 1 539 ? 23.188 41.219 12.008 1 98.69 539 TRP A O 1
ATOM 4050 N N . VAL A 1 540 ? 24.984 40.688 10.875 1 98.5 540 VAL A N 1
ATOM 4051 C CA . VAL A 1 540 ? 25.875 41.281 11.867 1 98.5 540 VAL A CA 1
ATOM 4052 C C . VAL A 1 540 ? 25.641 42.781 11.984 1 98.5 540 VAL A C 1
ATOM 4054 O O . VAL A 1 540 ? 25.547 43.312 13.094 1 98.5 540 VAL A O 1
ATOM 4057 N N . ALA A 1 541 ? 25.5 43.438 10.875 1 98.62 541 ALA A N 1
ATOM 4058 C CA . ALA A 1 541 ? 25.219 44.875 10.867 1 98.62 541 ALA A CA 1
ATOM 4059 C C . ALA A 1 541 ? 23.875 45.156 11.523 1 98.62 541 ALA A C 1
ATOM 4061 O O . ALA A 1 541 ? 23.719 46.188 12.188 1 98.62 541 ALA A O 1
ATOM 4062 N N . ALA A 1 542 ? 22.938 44.344 11.234 1 98.81 542 ALA A N 1
ATOM 4063 C CA . ALA A 1 542 ? 21.625 44.5 11.859 1 98.81 542 ALA A CA 1
ATOM 4064 C C . ALA A 1 542 ? 21.734 44.406 13.383 1 98.81 542 ALA A C 1
ATOM 4066 O O . ALA A 1 542 ? 21.062 45.156 14.094 1 98.81 542 ALA A O 1
ATOM 4067 N N . CYS A 1 543 ? 22.531 43.469 13.891 1 98.81 543 CYS A N 1
ATOM 4068 C CA . CYS A 1 543 ? 22.766 43.375 15.328 1 98.81 543 CYS A CA 1
ATOM 4069 C C . CYS A 1 543 ? 23.359 44.688 15.875 1 98.81 543 CYS A C 1
ATOM 4071 O O . CYS A 1 543 ? 22.938 45.156 16.922 1 98.81 543 CYS A O 1
ATOM 4073 N N . ASP A 1 544 ? 24.297 45.188 15.172 1 98.75 544 ASP A N 1
ATOM 4074 C CA . ASP A 1 544 ? 24.922 46.438 15.594 1 98.75 544 ASP A CA 1
ATOM 4075 C C . ASP A 1 544 ? 23.891 47.562 15.648 1 98.75 544 ASP A C 1
ATOM 4077 O O . ASP A 1 544 ? 23.906 48.375 16.578 1 98.75 544 ASP A O 1
ATOM 4081 N N . ALA A 1 545 ? 23.094 47.594 14.656 1 98.81 545 ALA A N 1
ATOM 4082 C CA . ALA A 1 545 ? 22.047 48.594 14.617 1 98.81 545 ALA A CA 1
ATOM 4083 C C . ALA A 1 545 ? 21.094 48.469 15.797 1 98.81 545 ALA A C 1
ATOM 4085 O O . ALA A 1 545 ? 20.672 49.469 16.391 1 98.81 545 ALA A O 1
ATOM 4086 N N . MET A 1 546 ? 20.719 47.25 16.109 1 98.88 546 MET A N 1
ATOM 4087 C CA . MET A 1 546 ? 19.812 47 17.234 1 98.88 546 MET A CA 1
ATOM 4088 C C . MET A 1 546 ? 20.469 47.406 18.547 1 98.88 546 MET A C 1
ATOM 4090 O O . MET A 1 546 ? 19.828 47.969 19.438 1 98.88 546 MET A O 1
ATOM 4094 N N . ILE A 1 547 ? 21.734 47.094 18.719 1 98.56 547 ILE A N 1
ATOM 4095 C CA . ILE A 1 547 ? 22.469 47.469 19.922 1 98.56 547 ILE A CA 1
ATOM 4096 C C . ILE A 1 547 ? 22.5 48.969 20.062 1 98.56 547 ILE A C 1
ATOM 4098 O O . ILE A 1 547 ? 22.359 49.5 21.172 1 98.56 547 ILE A O 1
ATOM 4102 N N . ALA A 1 548 ? 22.609 49.656 18.984 1 98.25 548 ALA A N 1
ATOM 4103 C CA . ALA A 1 548 ? 22.719 51.125 18.969 1 98.25 548 ALA A CA 1
ATOM 4104 C C . ALA A 1 548 ? 21.406 51.781 19.406 1 98.25 548 ALA A C 1
ATOM 4106 O O . ALA A 1 548 ? 21.391 52.938 19.859 1 98.25 548 ALA A O 1
ATOM 4107 N N . LEU A 1 549 ? 20.297 51.094 19.281 1 97.44 549 LEU A N 1
ATOM 4108 C CA . LEU A 1 549 ? 19.016 51.625 19.734 1 97.44 549 LEU A CA 1
ATOM 4109 C C . LEU A 1 549 ? 18.969 51.688 21.266 1 97.44 549 LEU A C 1
ATOM 4111 O O . LEU A 1 549 ? 18.109 52.375 21.828 1 97.44 549 LEU A O 1
ATOM 4115 N N . ASP A 1 550 ? 19.766 50.969 21.984 1 94.75 550 ASP A N 1
ATOM 4116 C CA . ASP A 1 550 ? 20.016 51.031 23.422 1 94.75 550 ASP A CA 1
ATOM 4117 C C . ASP A 1 550 ? 18.719 50.781 24.203 1 94.75 550 ASP A C 1
ATOM 4119 O O . ASP A 1 550 ? 18.422 51.5 25.156 1 94.75 550 ASP A O 1
ATOM 4123 N N . ALA A 1 551 ? 17.906 49.875 23.719 1 98.06 551 ALA A N 1
ATOM 4124 C CA . ALA A 1 551 ? 16.75 49.438 24.484 1 98.06 551 ALA A CA 1
ATOM 4125 C C . ALA A 1 551 ? 17.141 48.438 25.578 1 98.06 551 ALA A C 1
ATOM 4127 O O . ALA A 1 551 ? 17.766 47.406 25.281 1 98.06 551 ALA A O 1
ATOM 4128 N N . PRO A 1 552 ? 16.797 48.656 26.812 1 97.88 552 PRO A N 1
ATOM 4129 C CA . PRO A 1 552 ? 17.203 47.75 27.875 1 97.88 552 PRO A CA 1
ATOM 4130 C C . PRO A 1 552 ? 16.453 46.438 27.844 1 97.88 552 PRO A C 1
ATOM 4132 O O . PRO A 1 552 ? 16.938 45.438 28.391 1 97.88 552 PRO A O 1
ATOM 4135 N N . ILE A 1 553 ? 15.227 46.438 27.281 1 98.69 553 ILE A N 1
ATOM 4136 C CA . ILE A 1 553 ? 14.438 45.219 27.188 1 98.69 553 ILE A CA 1
ATOM 4137 C C . ILE A 1 553 ? 14.297 44.812 25.719 1 98.69 553 ILE A C 1
ATOM 4139 O O . ILE A 1 553 ? 13.891 45.625 24.875 1 98.69 553 ILE A O 1
ATOM 4143 N N . VAL A 1 554 ? 14.664 43.562 25.438 1 98.81 554 VAL A N 1
ATOM 4144 C CA . VAL A 1 554 ? 14.648 43.062 24.062 1 98.81 554 VAL A CA 1
ATOM 4145 C C . VAL A 1 554 ? 13.789 41.812 23.984 1 98.81 554 VAL A C 1
ATOM 4147 O O . VAL A 1 554 ? 14.023 40.844 24.703 1 98.81 554 VAL A O 1
ATOM 4150 N N . VAL A 1 555 ? 12.734 41.812 23.172 1 98.88 555 VAL A N 1
ATOM 4151 C CA . VAL A 1 555 ? 11.898 40.656 22.891 1 98.88 555 VAL A CA 1
ATOM 4152 C C . VAL A 1 555 ? 12.32 40.031 21.562 1 98.88 555 VAL A C 1
ATOM 4154 O O . VAL A 1 555 ? 12.047 40.562 20.5 1 98.88 555 VAL A O 1
ATOM 4157 N N . PRO A 1 556 ? 12.945 38.844 21.609 1 98.81 556 PRO A N 1
ATOM 4158 C CA . PRO A 1 556 ? 13.391 38.188 20.375 1 98.81 556 PRO A CA 1
ATOM 4159 C C . PRO A 1 556 ? 12.25 37.469 19.641 1 98.81 556 PRO A C 1
ATOM 4161 O O . PRO A 1 556 ? 11.148 37.344 20.172 1 98.81 556 PRO A O 1
ATOM 4164 N N . GLY A 1 557 ? 12.516 37.062 18.375 1 98.75 557 GLY A N 1
ATOM 4165 C CA . GLY A 1 557 ? 11.57 36.219 17.672 1 98.75 557 GLY A CA 1
ATOM 4166 C C . GLY A 1 557 ? 11.438 34.812 18.266 1 98.75 557 GLY A C 1
ATOM 4167 O O . GLY A 1 557 ? 10.367 34.219 18.188 1 98.75 557 GLY A O 1
ATOM 4168 N N . HIS A 1 558 ? 12.57 34.312 18.75 1 98.69 558 HIS A N 1
ATOM 4169 C CA . HIS A 1 558 ? 12.602 33.031 19.422 1 98.69 558 HIS A CA 1
ATOM 4170 C C . HIS A 1 558 ? 13.461 33.062 20.688 1 98.69 558 HIS A C 1
ATOM 4172 O O . HIS A 1 558 ? 14.516 33.719 20.688 1 98.69 558 HIS A O 1
ATOM 4178 N N . GLY A 1 559 ? 13 32.406 21.734 1 98.38 559 GLY A N 1
ATOM 4179 C CA . GLY A 1 559 ? 13.758 32.375 22.969 1 98.38 559 GLY A CA 1
ATOM 4180 C C . GLY A 1 559 ? 13.242 33.344 24 1 98.38 559 GLY A C 1
ATOM 4181 O O . GLY A 1 559 ? 12.258 34.062 23.766 1 98.38 559 GLY A O 1
ATOM 4182 N N . PRO A 1 560 ? 13.891 33.469 25.141 1 98.44 560 PRO A N 1
ATOM 4183 C CA . PRO A 1 560 ? 13.406 34.312 26.234 1 98.44 560 PRO A CA 1
ATOM 4184 C C . PRO A 1 560 ? 13.672 35.781 26 1 98.44 560 PRO A C 1
ATOM 4186 O O . PRO A 1 560 ? 14.625 36.125 25.281 1 98.44 560 PRO A O 1
ATOM 4189 N N . VAL A 1 561 ? 12.844 36.594 26.625 1 98.69 561 VAL A N 1
ATOM 4190 C CA . VAL A 1 561 ? 13.102 38.031 26.672 1 98.69 561 VAL A CA 1
ATOM 4191 C C . VAL A 1 561 ? 14.492 38.281 27.266 1 98.69 561 VAL A C 1
ATOM 4193 O O . VAL A 1 561 ? 14.891 37.625 28.234 1 98.69 561 VAL A O 1
ATOM 4196 N N . THR A 1 562 ? 15.172 39.281 26.641 1 98.44 562 THR A N 1
ATOM 4197 C CA . THR A 1 562 ? 16.562 39.5 27 1 98.44 562 THR A CA 1
ATOM 4198 C C . THR A 1 562 ? 16.906 40.969 27.031 1 98.44 562 THR A C 1
ATOM 4200 O O . THR A 1 562 ? 16.031 41.812 27.266 1 98.44 562 THR A O 1
ATOM 4203 N N . ASP A 1 563 ? 18.188 41.25 27.016 1 97.94 563 ASP A N 1
ATOM 4204 C CA . ASP A 1 563 ? 18.75 42.594 26.922 1 97.94 563 ASP A CA 1
ATOM 4205 C C . ASP A 1 563 ? 19.812 42.688 25.828 1 97.94 563 ASP A C 1
ATOM 4207 O O . ASP A 1 563 ? 19.922 41.75 25 1 97.94 563 ASP A O 1
ATOM 4211 N N . PRO A 1 564 ? 20.484 43.75 25.672 1 97.88 564 PRO A N 1
ATOM 4212 C CA . PRO A 1 564 ? 21.438 43.875 24.578 1 97.88 564 PRO A CA 1
ATOM 4213 C C . PRO A 1 564 ? 22.5 42.781 24.594 1 97.88 564 PRO A C 1
ATOM 4215 O O . PRO A 1 564 ? 23.141 42.531 23.578 1 97.88 564 PRO A O 1
ATOM 4218 N N . ASP A 1 565 ? 22.719 42.156 25.719 1 97.19 565 ASP A N 1
ATOM 4219 C CA . ASP A 1 565 ? 23.672 41.062 25.766 1 97.19 565 ASP A CA 1
ATOM 4220 C C . ASP A 1 565 ? 23.219 39.906 24.891 1 97.19 565 ASP A C 1
ATOM 4222 O O . ASP A 1 565 ? 24.047 39.188 24.312 1 97.19 565 ASP A O 1
ATOM 4226 N N . GLY A 1 566 ? 21.938 39.688 24.922 1 97.94 566 GLY A N 1
ATOM 4227 C CA . GLY A 1 566 ? 21.422 38.656 24.031 1 97.94 566 GLY A CA 1
ATOM 4228 C C . GLY A 1 566 ? 21.688 38.969 22.562 1 97.94 566 GLY A C 1
ATOM 4229 O O . GLY A 1 566 ? 21.969 38.062 21.781 1 97.94 566 GLY A O 1
ATOM 4230 N N . ILE A 1 567 ? 21.625 40.219 22.156 1 98.62 567 ILE A N 1
ATOM 4231 C CA . ILE A 1 567 ? 21.938 40.656 20.797 1 98.62 567 ILE A CA 1
ATOM 4232 C C . ILE A 1 567 ? 23.406 40.375 20.484 1 98.62 567 ILE A C 1
ATOM 4234 O O . ILE A 1 567 ? 23.75 39.844 19.422 1 98.62 567 ILE A O 1
ATOM 4238 N N . ARG A 1 568 ? 24.234 40.688 21.406 1 98.25 568 ARG A N 1
ATOM 4239 C CA . ARG A 1 568 ? 25.672 40.469 21.25 1 98.25 568 ARG A CA 1
ATOM 4240 C C . ARG A 1 568 ? 25.984 39 21.078 1 98.25 568 ARG A C 1
ATOM 4242 O O . ARG A 1 568 ? 26.891 38.625 20.328 1 98.25 568 ARG A O 1
ATOM 4249 N N . ALA A 1 569 ? 25.25 38.188 21.828 1 97.88 569 ALA A N 1
ATOM 4250 C CA . ALA A 1 569 ? 25.453 36.75 21.703 1 97.88 569 ALA A CA 1
ATOM 4251 C C . ALA A 1 569 ? 25.156 36.281 20.281 1 97.88 569 ALA A C 1
ATOM 4253 O O . ALA A 1 569 ? 25.906 35.5 19.703 1 97.88 569 ALA A O 1
ATOM 4254 N N . VAL A 1 570 ? 24.016 36.656 19.703 1 98.56 570 VAL A N 1
ATOM 4255 C CA . VAL A 1 570 ? 23.656 36.281 18.328 1 98.56 570 VAL A CA 1
ATOM 4256 C C . VAL A 1 570 ? 24.688 36.844 17.359 1 98.56 570 VAL A C 1
ATOM 4258 O O . VAL A 1 570 ? 25.109 36.125 16.438 1 98.56 570 VAL A O 1
ATOM 4261 N N . ARG A 1 571 ? 25.094 38.094 17.562 1 98.62 571 ARG A N 1
ATOM 4262 C CA . ARG A 1 571 ? 26.125 38.719 16.734 1 98.62 571 ARG A CA 1
ATOM 4263 C C . ARG A 1 571 ? 27.391 37.906 16.734 1 98.62 571 ARG A C 1
ATOM 4265 O O . ARG A 1 571 ? 28.016 37.688 15.688 1 98.62 571 ARG A O 1
ATOM 4272 N N . GLY A 1 572 ? 27.828 37.5 17.922 1 98.44 572 GLY A N 1
ATOM 4273 C CA . GLY A 1 572 ? 29.031 36.688 18.062 1 98.44 572 GLY A CA 1
ATOM 4274 C C . GLY A 1 572 ? 28.938 35.375 17.344 1 98.44 572 GLY A C 1
ATOM 4275 O O . GLY A 1 572 ? 29.906 34.938 16.703 1 98.44 572 GLY A O 1
ATOM 4276 N N . TYR A 1 573 ? 27.859 34.656 17.453 1 98.31 573 TYR A N 1
ATOM 4277 C CA . TYR A 1 573 ? 27.641 33.406 16.75 1 98.31 573 TYR A CA 1
ATOM 4278 C C . TYR A 1 573 ? 27.812 33.594 15.242 1 98.31 573 TYR A C 1
ATOM 4280 O O . TYR A 1 573 ? 28.484 32.812 14.586 1 98.31 573 TYR A O 1
ATOM 4288 N N . LEU A 1 574 ? 27.125 34.625 14.672 1 98.56 574 LEU A N 1
ATOM 4289 C CA . LEU A 1 574 ? 27.156 34.875 13.234 1 98.56 574 LEU A CA 1
ATOM 4290 C C . LEU A 1 574 ? 28.594 35.156 12.773 1 98.56 574 LEU A C 1
ATOM 4292 O O . LEU A 1 574 ? 29.016 34.625 11.742 1 98.56 574 LEU A O 1
ATOM 4296 N N . ALA A 1 575 ? 29.266 35.938 13.562 1 98.25 575 ALA A N 1
ATOM 4297 C CA . ALA A 1 575 ? 30.656 36.219 13.242 1 98.25 575 ALA A CA 1
ATOM 4298 C C . ALA A 1 575 ? 31.516 34.969 13.289 1 98.25 575 ALA A C 1
ATOM 4300 O O . ALA A 1 575 ? 32.375 34.75 12.43 1 98.25 575 ALA A O 1
ATOM 4301 N N . HIS A 1 576 ? 31.281 34.219 14.297 1 98.31 576 HIS A N 1
ATOM 4302 C CA . HIS A 1 576 ? 32.031 32.969 14.469 1 98.31 576 HIS A CA 1
ATOM 4303 C C . HIS A 1 576 ? 31.812 32.031 13.289 1 98.31 576 HIS A C 1
ATOM 4305 O O . HIS A 1 576 ? 32.781 31.484 12.734 1 98.31 576 HIS A O 1
ATOM 4311 N N . VAL A 1 577 ? 30.594 31.797 12.883 1 98.12 577 VAL A N 1
ATOM 4312 C CA . VAL A 1 577 ? 30.25 30.891 11.781 1 98.12 577 VAL A CA 1
ATOM 4313 C C . VAL A 1 577 ? 30.859 31.406 10.477 1 98.12 577 VAL A C 1
ATOM 4315 O O . VAL A 1 577 ? 31.391 30.641 9.688 1 98.12 577 VAL A O 1
ATOM 4318 N N . ALA A 1 578 ? 30.719 32.75 10.234 1 97.81 578 ALA A N 1
ATOM 4319 C CA . ALA A 1 578 ? 31.297 33.344 9.031 1 97.81 578 ALA A CA 1
ATOM 4320 C C . ALA A 1 578 ? 32.781 33.094 8.961 1 97.81 578 ALA A C 1
ATOM 4322 O O . ALA A 1 578 ? 33.312 32.719 7.906 1 97.81 578 ALA A O 1
ATOM 4323 N N . GLU A 1 579 ? 33.469 33.25 10.078 1 97.69 579 GLU A N 1
ATOM 4324 C CA . GLU A 1 579 ? 34.906 33.094 10.133 1 97.69 579 GLU A CA 1
ATOM 4325 C C . GLU A 1 579 ? 35.312 31.625 9.922 1 97.69 579 GLU A C 1
ATOM 4327 O O . GLU A 1 579 ? 36.219 31.328 9.148 1 97.69 579 GLU A O 1
ATOM 4332 N N . GLN A 1 580 ? 34.656 30.781 10.633 1 97.94 580 GLN A N 1
ATOM 4333 C CA . GLN A 1 580 ? 34.969 29.359 10.508 1 97.94 580 GLN A CA 1
ATOM 4334 C C . GLN A 1 580 ? 34.719 28.859 9.086 1 97.94 580 GLN A C 1
ATOM 4336 O O . GLN A 1 580 ? 35.5 28.062 8.555 1 97.94 580 GLN A O 1
ATOM 4341 N N . THR A 1 581 ? 33.656 29.266 8.453 1 98.19 581 THR A N 1
ATOM 4342 C CA . THR A 1 581 ? 33.281 28.844 7.109 1 98.19 581 THR A CA 1
ATOM 4343 C C . THR A 1 581 ? 34.281 29.359 6.074 1 98.19 581 THR A C 1
ATOM 4345 O O . THR A 1 581 ? 34.656 28.641 5.156 1 98.19 581 THR A O 1
ATOM 4348 N N . GLU A 1 582 ? 34.656 30.609 6.262 1 97.19 582 GLU A N 1
ATOM 4349 C CA . GLU A 1 582 ? 35.656 31.188 5.352 1 97.19 582 GLU A CA 1
ATOM 4350 C C . GLU A 1 582 ? 36.969 30.453 5.438 1 97.19 582 GLU A C 1
ATOM 4352 O O . GLU A 1 582 ? 37.656 30.234 4.418 1 97.19 582 GLU A O 1
ATOM 4357 N N . ALA A 1 583 ? 37.344 30.094 6.629 1 97.69 583 ALA A N 1
ATOM 4358 C CA . ALA A 1 583 ? 38.594 29.328 6.82 1 97.69 583 ALA A CA 1
ATOM 4359 C C . ALA A 1 583 ? 38.5 27.984 6.117 1 97.69 583 ALA A C 1
ATOM 4361 O O . ALA A 1 583 ? 39.469 27.547 5.488 1 97.69 583 ALA A O 1
ATOM 4362 N N . ALA A 1 584 ? 37.438 27.312 6.25 1 97.88 584 ALA A N 1
ATOM 4363 C CA . ALA A 1 584 ? 37.219 26.031 5.586 1 97.88 584 ALA A CA 1
ATOM 4364 C C . ALA A 1 584 ? 37.281 26.188 4.07 1 97.88 584 ALA A C 1
ATOM 4366 O O . ALA A 1 584 ? 37.844 25.344 3.367 1 97.88 584 ALA A O 1
ATOM 4367 N N . TYR A 1 585 ? 36.594 27.25 3.553 1 97.44 585 TYR A N 1
ATOM 4368 C CA . TYR A 1 585 ? 36.594 27.531 2.123 1 97.44 585 TYR A CA 1
ATOM 4369 C C . TYR A 1 585 ? 38 27.734 1.598 1 97.44 585 TYR A C 1
ATOM 4371 O O . TYR A 1 585 ? 38.344 27.219 0.535 1 97.44 585 TYR A O 1
ATOM 4379 N N . ARG A 1 586 ? 38.812 28.422 2.371 1 97.12 586 ARG A N 1
ATOM 4380 C CA . ARG A 1 586 ? 40.188 28.703 1.978 1 97.12 586 ARG A CA 1
ATOM 4381 C C . ARG A 1 586 ? 41.031 27.438 1.948 1 97.12 586 ARG A C 1
ATOM 4383 O O . ARG A 1 586 ? 41.969 27.312 1.165 1 97.12 586 ARG A O 1
ATOM 4390 N N . LYS A 1 587 ? 40.688 26.5 2.688 1 97.38 587 LYS A N 1
ATOM 4391 C CA . LYS A 1 587 ? 41.375 25.219 2.729 1 97.38 587 LYS A CA 1
ATOM 4392 C C . LYS A 1 587 ? 40.938 24.312 1.59 1 97.38 587 LYS A C 1
ATOM 4394 O O . LYS A 1 587 ? 41.469 23.203 1.423 1 97.38 587 LYS A O 1
ATOM 4399 N N . GLY A 1 588 ? 39.938 24.656 0.881 1 96.19 588 GLY A N 1
ATOM 4400 C CA . GLY A 1 588 ? 39.469 23.922 -0.287 1 96.19 588 GLY A CA 1
ATOM 4401 C C . GLY A 1 588 ? 38.438 22.875 0.034 1 96.19 588 GLY A C 1
ATOM 4402 O O . GLY A 1 588 ? 38.125 22.016 -0.789 1 96.19 588 GLY A O 1
ATOM 4403 N N . LEU A 1 589 ? 37.781 22.969 1.165 1 96.88 589 LEU A N 1
ATOM 4404 C CA . LEU A 1 589 ? 36.75 22.016 1.528 1 96.88 589 LEU A CA 1
ATOM 4405 C C . LEU A 1 589 ? 35.438 22.328 0.794 1 96.88 589 LEU A C 1
ATOM 4407 O O . LEU A 1 589 ? 35.156 23.5 0.503 1 96.88 589 LEU A O 1
ATOM 4411 N N . SER A 1 590 ? 34.688 21.266 0.424 1 95.88 590 SER A N 1
ATOM 4412 C CA . SER A 1 590 ? 33.312 21.484 -0.038 1 95.88 590 SER A CA 1
ATOM 4413 C C . SER A 1 590 ? 32.438 22.031 1.079 1 95.88 590 SER A C 1
ATOM 4415 O O . SER A 1 590 ? 32.781 21.953 2.256 1 95.88 590 SER A O 1
ATOM 4417 N N . TRP A 1 591 ? 31.359 22.719 0.756 1 95.69 591 TRP A N 1
ATOM 4418 C CA . TRP A 1 591 ? 30.484 23.281 1.786 1 95.69 591 TRP A CA 1
ATOM 4419 C C . TRP A 1 591 ? 29.984 22.188 2.73 1 95.69 591 TRP A C 1
ATOM 4421 O O . TRP A 1 591 ? 29.828 22.422 3.932 1 95.69 591 TRP A O 1
ATOM 4431 N N . ALA A 1 592 ? 29.719 20.922 2.199 1 95.12 592 ALA A N 1
ATOM 4432 C CA . ALA A 1 592 ? 29.266 19.797 3.018 1 95.12 592 ALA A CA 1
ATOM 4433 C C . ALA A 1 592 ? 30.328 19.391 4.031 1 95.12 592 ALA A C 1
ATOM 4435 O O . ALA A 1 592 ? 30.016 19.125 5.191 1 95.12 592 ALA A O 1
ATOM 4436 N N . GLU A 1 593 ? 31.531 19.328 3.584 1 96.38 593 GLU A N 1
ATOM 4437 C CA . GLU A 1 593 ? 32.656 19.016 4.477 1 96.38 593 GLU A CA 1
ATOM 4438 C C . GLU A 1 593 ? 32.812 20.094 5.547 1 96.38 593 GLU A C 1
ATOM 4440 O O . GLU A 1 593 ? 33.094 19.781 6.707 1 96.38 593 GLU A O 1
ATOM 4445 N N . ALA A 1 594 ? 32.656 21.328 5.133 1 97.75 594 ALA A N 1
ATOM 4446 C CA . ALA A 1 594 ? 32.781 22.453 6.062 1 97.75 594 ALA A CA 1
ATOM 4447 C C . ALA A 1 594 ? 31.703 22.375 7.148 1 97.75 594 ALA A C 1
ATOM 4449 O O . ALA A 1 594 ? 32 22.578 8.328 1 97.75 594 ALA A O 1
ATOM 4450 N N . ALA A 1 595 ? 30.516 22.109 6.766 1 97.19 595 ALA A N 1
ATOM 4451 C CA . ALA A 1 595 ? 29.422 21.984 7.727 1 97.19 595 ALA A CA 1
ATOM 4452 C C . ALA A 1 595 ? 29.672 20.828 8.688 1 97.19 595 ALA A C 1
ATOM 4454 O O . ALA A 1 595 ? 29.422 20.938 9.891 1 97.19 595 ALA A O 1
ATOM 4455 N N . ASP A 1 596 ? 30.172 19.766 8.148 1 95.88 596 ASP A N 1
ATOM 4456 C CA . ASP A 1 596 ? 30.375 18.547 8.93 1 95.88 596 ASP A CA 1
ATOM 4457 C C . ASP A 1 596 ? 31.469 18.734 9.977 1 95.88 596 ASP A C 1
ATOM 4459 O O . ASP A 1 596 ? 31.422 18.125 11.047 1 95.88 596 ASP A O 1
ATOM 4463 N N . THR A 1 597 ? 32.406 19.531 9.711 1 95.19 597 THR A N 1
ATOM 4464 C CA . THR A 1 597 ? 33.594 19.578 10.562 1 95.19 597 THR A CA 1
ATOM 4465 C C . THR A 1 597 ? 33.656 20.906 11.336 1 95.19 597 THR A C 1
ATOM 4467 O O . THR A 1 597 ? 34.594 21.141 12.109 1 95.19 597 THR A O 1
ATOM 4470 N N . ILE A 1 598 ? 32.688 21.719 11.234 1 97.12 598 ILE A N 1
ATOM 4471 C CA . ILE A 1 598 ? 32.75 23.047 11.836 1 97.12 598 ILE A CA 1
ATOM 4472 C C . ILE A 1 598 ? 32.781 22.938 13.359 1 97.12 598 ILE A C 1
ATOM 4474 O O . ILE A 1 598 ? 32.125 22.062 13.938 1 97.12 598 ILE A O 1
ATOM 4478 N N . ASP A 1 599 ? 33.594 23.781 13.945 1 96.56 599 ASP A N 1
ATOM 4479 C CA . ASP A 1 599 ? 33.656 23.906 15.398 1 96.56 599 ASP A CA 1
ATOM 4480 C C . ASP A 1 599 ? 32.75 25.047 15.891 1 96.56 599 ASP A C 1
ATOM 4482 O O . ASP A 1 599 ? 33.031 26.219 15.641 1 96.56 599 ASP A O 1
ATOM 4486 N N . LEU A 1 600 ? 31.75 24.75 16.656 1 96.62 600 LEU A N 1
ATOM 4487 C CA . LEU A 1 600 ? 30.781 25.75 17.109 1 96.62 600 LEU A CA 1
ATOM 4488 C C . LEU A 1 600 ? 31.219 26.375 18.438 1 96.62 600 LEU A C 1
ATOM 4490 O O . LEU A 1 600 ? 30.656 27.391 18.859 1 96.62 600 LEU A O 1
ATOM 4494 N N . GLY A 1 601 ? 32.219 25.797 19.047 1 95.69 601 GLY A N 1
ATOM 4495 C CA . GLY A 1 601 ? 32.688 26.328 20.312 1 95.69 601 GLY A CA 1
ATOM 4496 C C . GLY A 1 601 ? 31.625 26.422 21.375 1 95.69 601 GLY A C 1
ATOM 4497 O O . GLY A 1 601 ? 30.938 25.453 21.656 1 95.69 601 GLY A O 1
ATOM 4498 N N . GLU A 1 602 ? 31.438 27.641 21.938 1 94.81 602 GLU A N 1
ATOM 4499 C CA . GLU A 1 602 ? 30.5 27.875 23.031 1 94.81 602 GLU A CA 1
ATOM 4500 C C . GLU A 1 602 ? 29.047 27.828 22.547 1 94.81 602 GLU A C 1
ATOM 4502 O O . GLU A 1 602 ? 28.125 27.734 23.359 1 94.81 602 GLU A O 1
ATOM 4507 N N . TYR A 1 603 ? 28.875 27.859 21.281 1 96.38 603 TYR A N 1
ATOM 4508 C CA . TYR A 1 603 ? 27.531 27.922 20.734 1 96.38 603 TYR A CA 1
ATOM 4509 C C . TYR A 1 603 ? 26.969 26.531 20.5 1 96.38 603 TYR A C 1
ATOM 4511 O O . TYR A 1 603 ? 25.797 26.375 20.141 1 96.38 603 TYR A O 1
ATOM 4519 N N . ALA A 1 604 ? 27.703 25.438 20.734 1 94.06 604 ALA A N 1
ATOM 4520 C CA . ALA A 1 604 ? 27.297 24.047 20.516 1 94.06 604 ALA A CA 1
ATOM 4521 C C . ALA A 1 604 ? 26.109 23.672 21.375 1 94.06 604 ALA A C 1
ATOM 4523 O O . ALA A 1 604 ? 25.312 22.797 21.016 1 94.06 604 ALA A O 1
ATOM 4524 N N . GLY A 1 605 ? 25.969 24.359 22.438 1 92.75 605 GLY A N 1
ATOM 4525 C CA . GLY A 1 605 ? 24.906 24.031 23.375 1 92.75 605 GLY A CA 1
ATOM 4526 C C . GLY A 1 605 ? 23.594 24.719 23.062 1 92.75 605 GLY A C 1
ATOM 4527 O O . GLY A 1 605 ? 22.578 24.453 23.703 1 92.75 605 GLY A O 1
ATOM 4528 N N . TRP A 1 606 ? 23.562 25.594 22.062 1 96.19 606 TRP A N 1
ATOM 4529 C CA . TRP A 1 606 ? 22.297 26.234 21.672 1 96.19 606 TRP A CA 1
ATOM 4530 C C . TRP A 1 606 ? 21.344 25.219 21.062 1 96.19 606 TRP A C 1
ATOM 4532 O O . TRP A 1 606 ? 21.766 24.25 20.453 1 96.19 606 TRP A O 1
ATOM 4542 N N . LEU A 1 607 ? 20.062 25.453 21.297 1 95.56 607 LEU A N 1
ATOM 4543 C CA . LEU A 1 607 ? 19.047 24.594 20.703 1 95.56 607 LEU A CA 1
ATOM 4544 C C . LEU A 1 607 ? 19.141 24.594 19.188 1 95.56 607 LEU A C 1
ATOM 4546 O O . LEU A 1 607 ? 19.406 25.641 18.578 1 95.56 607 LEU A O 1
ATOM 4550 N N . ASP A 1 608 ? 18.984 23.406 18.547 1 96.62 608 ASP A N 1
ATOM 4551 C CA . ASP A 1 608 ? 18.906 23.234 17.094 1 96.62 608 ASP A CA 1
ATOM 4552 C C . ASP A 1 608 ? 20.219 23.641 16.438 1 96.62 608 ASP A C 1
ATOM 4554 O O . ASP A 1 608 ? 20.219 24.391 15.453 1 96.62 608 ASP A O 1
ATOM 4558 N N . ALA A 1 609 ? 21.281 23.172 16.984 1 96.56 609 ALA A N 1
ATOM 4559 C CA . ALA A 1 609 ? 22.609 23.5 16.484 1 96.56 609 ALA A CA 1
ATOM 4560 C C . ALA A 1 609 ? 22.781 23.031 15.047 1 96.56 609 ALA A C 1
ATOM 4562 O O . ALA A 1 609 ? 23.625 23.562 14.305 1 96.56 609 ALA A O 1
ATOM 4563 N N . GLU A 1 610 ? 21.969 22.062 14.617 1 96.94 610 GLU A N 1
ATOM 4564 C CA . GLU A 1 610 ? 22.031 21.531 13.266 1 96.94 610 GLU A CA 1
ATOM 4565 C C . GLU A 1 610 ? 21.688 22.594 12.227 1 96.94 610 GLU A C 1
ATOM 4567 O O . GLU A 1 610 ? 21.984 22.438 11.039 1 96.94 610 GLU A O 1
ATOM 4572 N N . ARG A 1 611 ? 21.094 23.688 12.609 1 98.06 611 ARG A N 1
ATOM 4573 C CA . ARG A 1 611 ? 20.812 24.781 11.688 1 98.06 611 ARG A CA 1
ATOM 4574 C C . ARG A 1 611 ? 22.094 25.359 11.094 1 98.06 611 ARG A C 1
ATOM 4576 O O . ARG A 1 611 ? 22.062 26.062 10.078 1 98.06 611 ARG A O 1
ATOM 4583 N N . VAL A 1 612 ? 23.234 25.047 11.664 1 98.12 612 VAL A N 1
ATOM 4584 C CA . VAL A 1 612 ? 24.516 25.531 11.18 1 98.12 612 VAL A CA 1
ATOM 4585 C C . VAL A 1 612 ? 24.75 25.047 9.75 1 98.12 612 VAL A C 1
ATOM 4587 O O . VAL A 1 612 ? 25.422 25.719 8.961 1 98.12 612 VAL A O 1
ATOM 4590 N N . VAL A 1 613 ? 24.141 23.906 9.414 1 98 613 VAL A N 1
ATOM 4591 C CA . VAL A 1 613 ? 24.25 23.359 8.055 1 98 613 VAL A CA 1
ATOM 4592 C C . VAL A 1 613 ? 23.781 24.406 7.047 1 98 613 VAL A C 1
ATOM 4594 O O . VAL A 1 613 ? 24.453 24.656 6.043 1 98 613 VAL A O 1
ATOM 4597 N N . VAL A 1 614 ? 22.656 24.984 7.316 1 97.81 614 VAL A N 1
ATOM 4598 C CA . VAL A 1 614 ? 22.078 26 6.43 1 97.81 614 VAL A CA 1
ATOM 4599 C C . VAL A 1 614 ? 22.953 27.25 6.441 1 97.81 614 VAL A C 1
ATOM 4601 O O . VAL A 1 614 ? 23.156 27.891 5.402 1 97.81 614 VAL A O 1
ATOM 4604 N N . ASN A 1 615 ? 23.484 27.609 7.602 1 98.31 615 ASN A N 1
ATOM 4605 C CA . ASN A 1 615 ? 24.297 28.812 7.73 1 98.31 615 ASN A CA 1
ATOM 4606 C C . ASN A 1 615 ? 25.609 28.688 6.953 1 98.31 615 ASN A C 1
ATOM 4608 O O . ASN A 1 615 ? 26.031 29.641 6.289 1 98.31 615 ASN A O 1
ATOM 4612 N N . VAL A 1 616 ? 26.203 27.5 7.066 1 98.12 616 VAL A N 1
ATOM 4613 C CA . VAL A 1 616 ? 27.422 27.234 6.312 1 98.12 616 VAL A CA 1
ATOM 4614 C C . VAL A 1 616 ? 27.109 27.234 4.816 1 98.12 616 VAL A C 1
ATOM 4616 O O . VAL A 1 616 ? 27.844 27.844 4.027 1 98.12 616 VAL A O 1
ATOM 4619 N N . TYR A 1 617 ? 26.047 26.547 4.414 1 97.62 617 TYR A N 1
ATOM 4620 C CA . TYR A 1 617 ? 25.609 26.516 3.023 1 97.62 617 TYR A CA 1
ATOM 4621 C C . TYR A 1 617 ? 25.438 27.906 2.459 1 97.62 617 TYR A C 1
ATOM 4623 O O . TYR A 1 617 ? 25.953 28.219 1.384 1 97.62 617 TYR A O 1
ATOM 4631 N N . GLN A 1 618 ? 24.766 28.766 3.213 1 96.81 618 GLN A N 1
ATOM 4632 C CA . GLN A 1 618 ? 24.484 30.109 2.738 1 96.81 618 GLN A CA 1
ATOM 4633 C C . GLN A 1 618 ? 25.766 30.938 2.639 1 96.81 618 GLN A C 1
ATOM 4635 O O . GLN A 1 618 ? 25.906 31.75 1.728 1 96.81 618 GLN A O 1
ATOM 4640 N N . ARG A 1 619 ? 26.672 30.812 3.561 1 97.5 619 ARG A N 1
ATOM 4641 C CA . ARG A 1 619 ? 27.938 31.531 3.49 1 97.5 619 ARG A CA 1
ATOM 4642 C C . ARG A 1 619 ? 28.734 31.094 2.262 1 97.5 619 ARG A C 1
ATOM 4644 O O . ARG A 1 619 ? 29.391 31.922 1.614 1 97.5 619 ARG A O 1
ATOM 4651 N N . TYR A 1 620 ? 28.734 29.812 2.002 1 97.56 620 TYR A N 1
ATOM 4652 C CA . TYR A 1 620 ? 29.406 29.328 0.8 1 97.56 620 TYR A CA 1
ATOM 4653 C C . TYR A 1 620 ? 28.781 29.938 -0.452 1 97.56 620 TYR A C 1
ATOM 4655 O O . TYR A 1 620 ? 29.484 30.25 -1.411 1 97.56 620 TYR A O 1
ATOM 4663 N N . ARG A 1 621 ? 27.469 30.031 -0.454 1 96 621 ARG A N 1
ATOM 4664 C CA . ARG A 1 621 ? 26.797 30.641 -1.596 1 96 621 ARG A CA 1
ATOM 4665 C C . ARG A 1 621 ? 27.266 32.094 -1.788 1 96 621 ARG A C 1
ATOM 4667 O O . ARG A 1 621 ? 27.312 32.594 -2.916 1 96 621 ARG A O 1
ATOM 4674 N N . GLU A 1 622 ? 27.625 32.781 -0.675 1 95.44 622 GLU A N 1
ATOM 4675 C CA . GLU A 1 622 ? 28.156 34.156 -0.729 1 95.44 622 GLU A CA 1
ATOM 4676 C C . GLU A 1 622 ? 29.562 34.188 -1.298 1 95.44 622 GLU A C 1
ATOM 4678 O O . GLU A 1 622 ? 29.938 35.094 -2.027 1 95.44 622 GLU A O 1
ATOM 4683 N N . LEU A 1 623 ? 30.297 33.156 -1.039 1 96.06 623 LEU A N 1
ATOM 4684 C CA . LEU A 1 623 ? 31.719 33.094 -1.386 1 96.06 623 LEU A CA 1
ATOM 4685 C C . LEU A 1 623 ? 31.922 32.562 -2.797 1 96.06 623 LEU A C 1
ATOM 4687 O O . LEU A 1 623 ? 32.875 32.938 -3.484 1 96.06 623 LEU A O 1
ATOM 4691 N N . ASP A 1 624 ? 31.062 31.578 -3.156 1 94.38 624 ASP A N 1
ATOM 4692 C CA . ASP A 1 624 ? 31.172 30.875 -4.426 1 94.38 624 ASP A CA 1
ATOM 4693 C C . ASP A 1 624 ? 29.828 30.781 -5.129 1 94.38 624 ASP A C 1
ATOM 4695 O O . ASP A 1 624 ? 29.016 29.891 -4.824 1 94.38 624 ASP A O 1
ATOM 4699 N N . PRO A 1 625 ? 29.641 31.469 -6.062 1 88.75 625 PRO A N 1
ATOM 4700 C CA . PRO A 1 625 ? 28.344 31.5 -6.75 1 88.75 625 PRO A CA 1
ATOM 4701 C C . PRO A 1 625 ? 28.016 30.188 -7.449 1 88.75 625 PRO A C 1
ATOM 4703 O O . PRO A 1 625 ? 26.875 29.953 -7.824 1 88.75 625 PRO A O 1
ATOM 4706 N N . ASP A 1 626 ? 29.031 29.312 -7.637 1 92.06 626 ASP A N 1
ATOM 4707 C CA . ASP A 1 626 ? 28.797 28.031 -8.305 1 92.06 626 ASP A CA 1
ATOM 4708 C C . ASP A 1 626 ? 28.25 26.984 -7.332 1 92.06 626 ASP A C 1
ATOM 4710 O O . ASP A 1 626 ? 27.891 25.875 -7.734 1 92.06 626 ASP A O 1
ATOM 4714 N N . THR A 1 627 ? 28.156 27.406 -6.074 1 93.5 627 THR A N 1
ATOM 4715 C CA . THR A 1 627 ? 27.531 26.5 -5.117 1 93.5 627 THR A CA 1
ATOM 4716 C C . THR A 1 627 ? 26.078 26.219 -5.504 1 93.5 627 THR A C 1
ATOM 4718 O O . THR A 1 627 ? 25.297 27.156 -5.699 1 93.5 627 THR A O 1
ATOM 4721 N N . PRO A 1 628 ? 25.688 24.906 -5.633 1 92.25 628 PRO A N 1
ATOM 4722 C CA . PRO A 1 628 ? 24.344 24.562 -6.105 1 92.25 628 PRO A CA 1
ATOM 4723 C C . PRO A 1 628 ? 23.25 25.109 -5.191 1 92.25 628 PRO A C 1
ATOM 4725 O O . PRO A 1 628 ? 23.406 25.125 -3.969 1 92.25 628 PRO A O 1
ATOM 4728 N N . GLN A 1 629 ? 22.172 25.516 -5.762 1 90.81 629 GLN A N 1
ATOM 4729 C CA . GLN A 1 629 ? 21 25.922 -5.008 1 90.81 629 GLN A CA 1
ATOM 4730 C C . GLN A 1 629 ? 20.203 24.719 -4.539 1 90.81 629 GLN A C 1
ATOM 4732 O O . GLN A 1 629 ? 19.797 23.875 -5.352 1 90.81 629 GLN A O 1
ATOM 4737 N N . LEU A 1 630 ? 20 24.656 -3.289 1 90.5 630 LEU A N 1
ATOM 4738 C CA . LEU A 1 630 ? 19.281 23.516 -2.719 1 90.5 630 LEU A CA 1
ATOM 4739 C C . LEU A 1 630 ? 17.875 23.938 -2.268 1 90.5 630 LEU A C 1
ATOM 4741 O O . LEU A 1 630 ? 17.672 25.094 -1.88 1 90.5 630 LEU A O 1
ATOM 4745 N N . GLU A 1 631 ? 16.984 22.953 -2.289 1 85.31 631 GLU A N 1
ATOM 4746 C CA . GLU A 1 631 ? 15.633 23.172 -1.781 1 85.31 631 GLU A CA 1
ATOM 4747 C C . GLU A 1 631 ? 15.594 23.094 -0.257 1 85.31 631 GLU A C 1
ATOM 4749 O O . GLU A 1 631 ? 16.438 22.438 0.358 1 85.31 631 GLU A O 1
ATOM 4754 N N . VAL A 1 632 ? 14.617 23.703 0.254 1 87.31 632 VAL A N 1
ATOM 4755 C CA . VAL A 1 632 ? 14.461 23.828 1.7 1 87.31 632 VAL A CA 1
ATOM 4756 C C . VAL A 1 632 ? 14.359 22.438 2.32 1 87.31 632 VAL A C 1
ATOM 4758 O O . VAL A 1 632 ? 14.945 22.172 3.373 1 87.31 632 VAL A O 1
ATOM 4761 N N . LEU A 1 633 ? 13.688 21.594 1.71 1 87.75 633 LEU A N 1
ATOM 4762 C CA . LEU A 1 633 ? 13.5 20.25 2.264 1 87.75 633 LEU A CA 1
ATOM 4763 C C . LEU A 1 633 ? 14.82 19.484 2.275 1 87.75 633 LEU A C 1
ATOM 4765 O O . LEU A 1 633 ? 15.078 18.703 3.186 1 87.75 633 LEU A O 1
ATOM 4769 N N . ALA A 1 634 ? 15.578 19.656 1.229 1 91.56 634 ALA A N 1
ATOM 4770 C CA . ALA A 1 634 ? 16.891 19.016 1.183 1 91.56 634 ALA A CA 1
ATOM 4771 C C . ALA A 1 634 ? 17.766 19.5 2.336 1 91.56 634 ALA A C 1
ATOM 4773 O O . ALA A 1 634 ? 18.5 18.703 2.939 1 91.56 634 ALA A O 1
ATOM 4774 N N . LEU A 1 635 ? 17.672 20.75 2.596 1 94.75 635 LEU A N 1
ATOM 4775 C CA . LEU A 1 635 ? 18.453 21.328 3.688 1 94.75 635 LEU A CA 1
ATOM 4776 C C . LEU A 1 635 ? 17.984 20.781 5.035 1 94.75 635 LEU A C 1
ATOM 4778 O O . LEU A 1 635 ? 18.781 20.578 5.945 1 94.75 635 LEU A O 1
ATOM 4782 N N . LEU A 1 636 ? 16.672 20.609 5.148 1 95.31 636 LEU A N 1
ATOM 4783 C CA . LEU A 1 636 ? 16.125 20.031 6.363 1 95.31 636 LEU A CA 1
ATOM 4784 C C . LEU A 1 636 ? 16.656 18.609 6.586 1 95.31 636 LEU A C 1
ATOM 4786 O O . LEU A 1 636 ? 17.031 18.25 7.707 1 95.31 636 LEU A O 1
ATOM 4790 N N . VAL A 1 637 ? 16.688 17.828 5.539 1 96.25 637 VAL A N 1
ATOM 4791 C CA . VAL A 1 637 ? 17.203 16.469 5.609 1 96.25 637 VAL A CA 1
ATOM 4792 C C . VAL A 1 637 ? 18.672 16.484 6.035 1 96.25 637 VAL A C 1
ATOM 4794 O O . VAL A 1 637 ? 19.078 15.68 6.879 1 96.25 637 VAL A O 1
ATOM 4797 N N . MET A 1 638 ? 19.469 17.422 5.512 1 96.88 638 MET A N 1
ATOM 4798 C CA . MET A 1 638 ? 20.875 17.516 5.836 1 96.88 638 MET A CA 1
ATOM 4799 C C . MET A 1 638 ? 21.078 17.922 7.297 1 96.88 638 MET A C 1
ATOM 4801 O O . MET A 1 638 ? 22.016 17.469 7.949 1 96.88 638 MET A O 1
ATOM 4805 N N . GLN A 1 639 ? 20.203 18.812 7.766 1 97.56 639 GLN A N 1
ATOM 4806 C CA . GLN A 1 639 ? 20.234 19.172 9.18 1 97.56 639 GLN A CA 1
ATOM 4807 C C . GLN A 1 639 ? 20.016 17.953 10.07 1 97.56 639 GLN A C 1
ATOM 4809 O O . GLN A 1 639 ? 20.734 17.75 11.039 1 97.56 639 GLN A O 1
ATOM 4814 N N . ALA A 1 640 ? 18.984 17.188 9.719 1 97.06 640 ALA A N 1
ATOM 4815 C CA . ALA A 1 640 ? 18.688 15.977 10.477 1 97.06 640 ALA A CA 1
ATOM 4816 C C . ALA A 1 640 ? 19.875 15.023 10.508 1 97.06 640 ALA A C 1
ATOM 4818 O O . ALA A 1 640 ? 20.219 14.469 11.555 1 97.06 640 ALA A O 1
ATOM 4819 N N . ASP A 1 641 ? 20.531 14.82 9.367 1 96.81 641 ASP A N 1
ATOM 4820 C CA . ASP A 1 641 ? 21.688 13.938 9.266 1 96.81 641 ASP A CA 1
ATOM 4821 C C . ASP A 1 641 ? 22.859 14.445 10.102 1 96.81 641 ASP A C 1
ATOM 4823 O O . ASP A 1 641 ? 23.562 13.664 10.742 1 96.81 641 ASP A O 1
ATOM 4827 N N . TRP A 1 642 ? 23.047 15.734 10.023 1 97.44 642 TRP A N 1
ATOM 4828 C CA . TRP A 1 642 ? 24.094 16.375 10.805 1 97.44 642 TRP A CA 1
ATOM 4829 C C . TRP A 1 642 ? 23.906 16.109 12.289 1 97.44 642 TRP A C 1
ATOM 4831 O O . TRP A 1 642 ? 24.859 15.766 13 1 97.44 642 TRP A O 1
ATOM 4841 N N . LEU A 1 643 ? 22.734 16.312 12.781 1 95.25 643 LEU A N 1
ATOM 4842 C CA . LEU A 1 643 ? 22.422 16.109 14.188 1 95.25 643 LEU A CA 1
ATOM 4843 C C . LEU A 1 643 ? 22.594 14.648 14.578 1 95.25 643 LEU A C 1
ATOM 4845 O O . LEU A 1 643 ? 23.125 14.336 15.641 1 95.25 643 LEU A O 1
ATOM 4849 N N . ALA A 1 644 ? 22.125 13.742 13.688 1 93.31 644 ALA A N 1
ATOM 4850 C CA . ALA A 1 644 ? 22.156 12.312 13.961 1 93.31 644 ALA A CA 1
ATOM 4851 C C . ALA A 1 644 ? 23.594 11.828 14.133 1 93.31 644 ALA A C 1
ATOM 4853 O O . ALA A 1 644 ? 23.859 10.922 14.938 1 93.31 644 ALA A O 1
ATOM 4854 N N . LYS A 1 645 ? 24.547 12.367 13.445 1 92.75 645 LYS A N 1
ATOM 4855 C CA . LYS A 1 645 ? 25.953 11.992 13.516 1 92.75 645 LYS A CA 1
ATOM 4856 C C . LYS A 1 645 ? 26.578 12.414 14.844 1 92.75 645 LYS A C 1
ATOM 4858 O O . LYS A 1 645 ? 27.656 11.945 15.211 1 92.75 645 LYS A O 1
ATOM 4863 N N . ARG A 1 646 ? 25.922 13.227 15.586 1 87.56 646 ARG A N 1
ATOM 4864 C CA . ARG A 1 646 ? 26.5 13.805 16.797 1 87.56 646 ARG A CA 1
ATOM 4865 C C . ARG A 1 646 ? 25.703 13.383 18.031 1 87.56 646 ARG A C 1
ATOM 4867 O O . ARG A 1 646 ? 26.047 13.766 19.156 1 87.56 646 ARG A O 1
ATOM 4874 N N . SER A 1 647 ? 24.625 12.664 17.781 1 76.12 647 SER A N 1
ATOM 4875 C CA . SER A 1 647 ? 23.828 12.133 18.875 1 76.12 647 SER A CA 1
ATOM 4876 C C . SER A 1 647 ? 24.281 10.727 19.266 1 76.12 647 SER A C 1
ATOM 4878 O O . SER A 1 647 ? 24.75 9.977 18.406 1 76.12 647 SER A O 1
ATOM 4880 N N . MET B 1 1 ? -23.062 -12.734 27.828 1 97.5 1 MET B N 1
ATOM 4881 C CA . MET B 1 1 ? -23.812 -13.672 27 1 97.5 1 MET B CA 1
ATOM 4882 C C . MET B 1 1 ? -23.047 -14.039 25.734 1 97.5 1 MET B C 1
ATOM 4884 O O . MET B 1 1 ? -22.141 -13.312 25.328 1 97.5 1 MET B O 1
ATOM 4888 N N . ARG B 1 2 ? -23.391 -15.172 25.266 1 98.19 2 ARG B N 1
ATOM 4889 C CA . ARG B 1 2 ? -22.859 -15.648 23.984 1 98.19 2 ARG B CA 1
ATOM 4890 C C . ARG B 1 2 ? -23.953 -15.727 22.922 1 98.19 2 ARG B C 1
ATOM 4892 O O . ARG B 1 2 ? -24.812 -16.609 22.969 1 98.19 2 ARG B O 1
ATOM 4899 N N . TRP B 1 3 ? -23.844 -14.828 21.953 1 98.75 3 TRP B N 1
ATOM 4900 C CA . TRP B 1 3 ? -24.859 -14.734 20.922 1 98.75 3 TRP B CA 1
ATOM 4901 C C . TRP B 1 3 ? -24.438 -15.516 19.672 1 98.75 3 TRP B C 1
ATOM 4903 O O . TRP B 1 3 ? -23.281 -15.469 19.266 1 98.75 3 TRP B O 1
ATOM 4913 N N . VAL B 1 4 ? -25.422 -16.234 19.125 1 98.56 4 VAL B N 1
ATOM 4914 C CA . VAL B 1 4 ? -25.109 -17.016 17.938 1 98.56 4 VAL B CA 1
ATOM 4915 C C . VAL B 1 4 ? -26.156 -16.75 16.859 1 98.56 4 VAL B C 1
ATOM 4917 O O . VAL B 1 4 ? -27.297 -16.375 17.172 1 98.56 4 VAL B O 1
ATOM 4920 N N . THR B 1 5 ? -25.75 -16.781 15.633 1 98.56 5 THR B N 1
ATOM 4921 C CA . THR B 1 5 ? -26.594 -16.984 14.461 1 98.56 5 THR B CA 1
ATOM 4922 C C . THR B 1 5 ? -26.438 -18.422 13.945 1 98.56 5 THR B C 1
ATOM 4924 O O . THR B 1 5 ? -25.328 -18.953 13.875 1 98.56 5 THR B O 1
ATOM 4927 N N . TYR B 1 6 ? -27.578 -19.078 13.734 1 97.88 6 TYR B N 1
ATOM 4928 C CA . TYR B 1 6 ? -27.531 -20.469 13.312 1 97.88 6 TYR B CA 1
ATOM 4929 C C . TYR B 1 6 ? -28.578 -20.734 12.242 1 97.88 6 TYR B C 1
ATOM 4931 O O . TYR B 1 6 ? -29.5 -19.938 12.039 1 97.88 6 TYR B O 1
ATOM 4939 N N . ARG B 1 7 ? -28.328 -21.719 11.453 1 96.19 7 ARG B N 1
ATOM 4940 C CA . ARG B 1 7 ? -29.281 -22.172 10.445 1 96.19 7 ARG B CA 1
ATOM 4941 C C . ARG B 1 7 ? -29.938 -23.469 10.867 1 96.19 7 ARG B C 1
ATOM 4943 O O . ARG B 1 7 ? -29.266 -24.438 11.219 1 96.19 7 ARG B O 1
ATOM 4950 N N . ASP B 1 8 ? -31.266 -23.469 10.898 1 88.62 8 ASP B N 1
ATOM 4951 C CA . ASP B 1 8 ? -32.031 -24.703 11.07 1 88.62 8 ASP B CA 1
ATOM 4952 C C . ASP B 1 8 ? -32.844 -25.016 9.82 1 88.62 8 ASP B C 1
ATOM 4954 O O . ASP B 1 8 ? -32.531 -24.531 8.734 1 88.62 8 ASP B O 1
ATOM 4958 N N . ALA B 1 9 ? -33.781 -25.906 9.867 1 85.5 9 ALA B N 1
ATOM 4959 C CA . ALA B 1 9 ? -34.562 -26.359 8.711 1 85.5 9 ALA B CA 1
ATOM 4960 C C . ALA B 1 9 ? -35.344 -25.203 8.094 1 85.5 9 ALA B C 1
ATOM 4962 O O . ALA B 1 9 ? -35.625 -25.219 6.887 1 85.5 9 ALA B O 1
ATOM 4963 N N . ASP B 1 10 ? -35.625 -24.156 8.898 1 86.12 10 ASP B N 1
ATOM 4964 C CA . ASP B 1 10 ? -36.469 -23.062 8.43 1 86.12 10 ASP B CA 1
ATOM 4965 C C . ASP B 1 10 ? -35.656 -21.859 8.016 1 86.12 10 ASP B C 1
ATOM 4967 O O . ASP B 1 10 ? -36.188 -20.875 7.496 1 86.12 10 ASP B O 1
ATOM 4971 N N . GLY B 1 11 ? -34.375 -21.906 8.203 1 90.31 11 GLY B N 1
ATOM 4972 C CA . GLY B 1 11 ? -33.531 -20.797 7.793 1 90.31 11 GLY B CA 1
ATOM 4973 C C . GLY B 1 11 ? -32.688 -20.234 8.922 1 90.31 11 GLY B C 1
ATOM 4974 O O . GLY B 1 11 ? -32.562 -20.859 9.984 1 90.31 11 GLY B O 1
ATOM 4975 N N . PRO B 1 12 ? -32.125 -19.062 8.711 1 95.75 12 PRO B N 1
ATOM 4976 C CA . PRO B 1 12 ? -31.266 -18.453 9.734 1 95.75 12 PRO B CA 1
ATOM 4977 C C . PRO B 1 12 ? -32.062 -17.953 10.945 1 95.75 12 PRO B C 1
ATOM 4979 O O . PRO B 1 12 ? -33.156 -17.406 10.797 1 95.75 12 PRO B O 1
ATOM 4982 N N . ARG B 1 13 ? -31.516 -18.234 12.133 1 96.69 13 ARG B N 1
ATOM 4983 C CA . ARG B 1 13 ? -32.062 -17.828 13.422 1 96.69 13 ARG B CA 1
ATOM 4984 C C . ARG B 1 13 ? -30.984 -17.234 14.32 1 96.69 13 ARG B C 1
ATOM 4986 O O . ARG B 1 13 ? -29.797 -17.391 14.055 1 96.69 13 ARG B O 1
ATOM 4993 N N . THR B 1 14 ? -31.453 -16.438 15.289 1 97.81 14 THR B N 1
ATOM 4994 C CA . THR B 1 14 ? -30.562 -15.844 16.281 1 97.81 14 THR B CA 1
ATOM 4995 C C . THR B 1 14 ? -30.922 -16.328 17.688 1 97.81 14 THR B C 1
ATOM 4997 O O . THR B 1 14 ? -32.094 -16.578 17.984 1 97.81 14 THR B O 1
ATOM 5000 N N . GLY B 1 15 ? -29.906 -16.516 18.516 1 98.06 15 GLY B N 1
ATOM 5001 C CA . GLY B 1 15 ? -30.188 -16.922 19.891 1 98.06 15 GLY B CA 1
ATOM 5002 C C . GLY B 1 15 ? -29 -16.75 20.812 1 98.06 15 GLY B C 1
ATOM 5003 O O . GLY B 1 15 ? -27.938 -16.281 20.391 1 98.06 15 GLY B O 1
ATOM 5004 N N . VAL B 1 16 ? -29.219 -17.062 22.047 1 98.44 16 VAL B N 1
ATOM 5005 C CA . VAL B 1 16 ? -28.188 -17.031 23.094 1 98.44 16 VAL B CA 1
ATOM 5006 C C . VAL B 1 16 ? -27.797 -18.469 23.453 1 98.44 16 VAL B C 1
ATOM 5008 O O . VAL B 1 16 ? -28.656 -19.297 23.766 1 98.44 16 VAL B O 1
ATOM 5011 N N . LEU B 1 17 ? -26.531 -18.672 23.406 1 98.12 17 LEU B N 1
ATOM 5012 C CA . LEU B 1 17 ? -26.031 -19.984 23.781 1 98.12 17 LEU B CA 1
ATOM 5013 C C . LEU B 1 17 ? -25.812 -20.094 25.281 1 98.12 17 LEU B C 1
ATOM 5015 O O . LEU B 1 17 ? -25.094 -19.281 25.859 1 98.12 17 LEU B O 1
ATOM 5019 N N . SER B 1 18 ? -26.422 -21 25.953 1 96.38 18 SER B N 1
ATOM 5020 C CA . SER B 1 18 ? -26.234 -21.359 27.359 1 96.38 18 SER B CA 1
ATOM 5021 C C . SER B 1 18 ? -26 -22.859 27.516 1 96.38 18 SER B C 1
ATOM 5023 O O . SER B 1 18 ? -26.906 -23.672 27.312 1 96.38 18 SER B O 1
ATOM 5025 N N . GLY B 1 19 ? -24.812 -23.172 27.891 1 94.12 19 GLY B N 1
ATOM 5026 C CA . GLY B 1 19 ? -24.453 -24.578 27.828 1 94.12 19 GLY B CA 1
ATOM 5027 C C . GLY B 1 19 ? -24.469 -25.141 26.422 1 94.12 19 GLY B C 1
ATOM 5028 O O . GLY B 1 19 ? -23.828 -24.609 25.516 1 94.12 19 GLY B O 1
ATOM 5029 N N . ASP B 1 20 ? -25.25 -26.156 26.266 1 95.94 20 ASP B N 1
ATOM 5030 C CA . ASP B 1 20 ? -25.344 -26.781 24.953 1 95.94 20 ASP B CA 1
ATOM 5031 C C . ASP B 1 20 ? -26.672 -26.484 24.281 1 95.94 20 ASP B C 1
ATOM 5033 O O . ASP B 1 20 ? -27.062 -27.156 23.328 1 95.94 20 ASP B O 1
ATOM 5037 N N . GLU B 1 21 ? -27.297 -25.484 24.859 1 96.81 21 GLU B N 1
ATOM 5038 C CA . GLU B 1 21 ? -28.609 -25.125 24.328 1 96.81 21 GLU B CA 1
ATOM 5039 C C . GLU B 1 21 ? -28.609 -23.688 23.828 1 96.81 21 GLU B C 1
ATOM 5041 O O . GLU B 1 21 ? -28.047 -22.797 24.453 1 96.81 21 GLU B O 1
ATOM 5046 N N . ILE B 1 22 ? -29.219 -23.531 22.688 1 97.94 22 ILE B N 1
ATOM 5047 C CA . ILE B 1 22 ? -29.453 -22.188 22.141 1 97.94 22 ILE B CA 1
ATOM 5048 C C . ILE B 1 22 ? -30.875 -21.734 22.469 1 97.94 22 ILE B C 1
ATOM 5050 O O . ILE B 1 22 ? -31.844 -22.422 22.125 1 97.94 22 ILE B O 1
ATOM 5054 N N . HIS B 1 23 ? -31 -20.672 23.172 1 98.06 23 HIS B N 1
ATOM 5055 C CA . HIS B 1 23 ? -32.281 -20.031 23.422 1 98.06 23 HIS B CA 1
ATOM 5056 C C . HIS B 1 23 ? -32.625 -19.047 22.297 1 98.06 23 HIS B C 1
ATOM 5058 O O . HIS B 1 23 ? -32.031 -17.969 22.234 1 98.06 23 HIS B O 1
ATOM 5064 N N . ALA B 1 24 ? -33.594 -19.375 21.484 1 96.75 24 ALA B N 1
ATOM 5065 C CA . ALA B 1 24 ? -33.875 -18.641 20.25 1 96.75 24 ALA B CA 1
ATOM 5066 C C . ALA B 1 24 ? -34.656 -17.359 20.531 1 96.75 24 ALA B C 1
ATOM 5068 O O . ALA B 1 24 ? -35.562 -17.344 21.406 1 96.75 24 ALA B O 1
ATOM 5069 N N . VAL B 1 25 ? -34.344 -16.391 19.812 1 96.38 25 VAL B N 1
ATOM 5070 C CA . VAL B 1 25 ? -35.188 -15.203 19.766 1 96.38 25 VAL B CA 1
ATOM 5071 C C . VAL B 1 25 ? -36.281 -15.398 18.719 1 96.38 25 VAL B C 1
ATOM 5073 O O . VAL B 1 25 ? -36.344 -16.438 18.062 1 96.38 25 VAL B O 1
ATOM 5076 N N . ALA B 1 26 ? -37.188 -14.438 18.625 1 93.75 26 ALA B N 1
ATOM 5077 C CA . ALA B 1 26 ? -38.281 -14.539 17.688 1 93.75 26 ALA B CA 1
ATOM 5078 C C . ALA B 1 26 ? -37.781 -14.703 16.25 1 93.75 26 ALA B C 1
ATOM 5080 O O . ALA B 1 26 ? -36.781 -14.102 15.867 1 93.75 26 ALA B O 1
ATOM 5081 N N . PRO B 1 27 ? -38.5 -15.516 15.438 1 92.81 27 PRO B N 1
ATOM 5082 C CA . PRO B 1 27 ? -38.094 -15.656 14.039 1 92.81 27 PRO B CA 1
ATOM 5083 C C . PRO B 1 27 ? -38.062 -14.328 13.297 1 92.81 27 PRO B C 1
ATOM 5085 O O . PRO B 1 27 ? -38.906 -13.461 13.516 1 92.81 27 PRO B O 1
ATOM 5088 N N . GLY B 1 28 ? -37.031 -14.156 12.492 1 92.81 28 GLY B N 1
ATOM 5089 C CA . GLY B 1 28 ? -36.938 -12.945 11.68 1 92.81 28 GLY B CA 1
ATOM 5090 C C . GLY B 1 28 ? -36.031 -11.891 12.312 1 92.81 28 GLY B C 1
ATOM 5091 O O . GLY B 1 28 ? -35.594 -10.969 11.625 1 92.81 28 GLY B O 1
ATOM 5092 N N . VAL B 1 29 ? -35.781 -12.031 13.578 1 95.62 29 VAL B N 1
ATOM 5093 C CA . VAL B 1 29 ? -34.938 -11.07 14.25 1 95.62 29 VAL B CA 1
ATOM 5094 C C . VAL B 1 29 ? -33.469 -11.477 14.078 1 95.62 29 VAL B C 1
ATOM 5096 O O . VAL B 1 29 ? -33.094 -12.602 14.406 1 95.62 29 VAL B O 1
ATOM 5099 N N . THR B 1 30 ? -32.688 -10.562 13.492 1 96.94 30 THR B N 1
ATOM 5100 C CA . THR B 1 30 ? -31.266 -10.852 13.289 1 96.94 30 THR B CA 1
ATOM 5101 C C . THR B 1 30 ? -30.438 -10.281 14.422 1 96.94 30 THR B C 1
ATOM 5103 O O . THR B 1 30 ? -30.875 -9.391 15.148 1 96.94 30 THR B O 1
ATOM 5106 N N . LEU B 1 31 ? -29.281 -10.867 14.586 1 97.75 31 LEU B N 1
ATOM 5107 C CA . LEU B 1 31 ? -28.375 -10.328 15.602 1 97.75 31 LEU B CA 1
ATOM 5108 C C . LEU B 1 31 ? -28.016 -8.875 15.297 1 97.75 31 LEU B C 1
ATOM 5110 O O . LEU B 1 31 ? -27.828 -8.07 16.203 1 97.75 31 LEU B O 1
ATOM 5114 N N . LEU B 1 32 ? -27.875 -8.516 14.039 1 96.81 32 LEU B N 1
ATOM 5115 C CA . LEU B 1 32 ? -27.594 -7.137 13.641 1 96.81 32 LEU B CA 1
ATOM 5116 C C . LEU B 1 32 ? -28.672 -6.188 14.148 1 96.81 32 LEU B C 1
ATOM 5118 O O . LEU B 1 32 ? -28.359 -5.094 14.625 1 96.81 32 LEU B O 1
ATOM 5122 N N . ASP B 1 33 ? -29.938 -6.613 14.094 1 96 33 ASP B N 1
ATOM 5123 C CA . ASP B 1 33 ? -31.047 -5.824 14.641 1 96 33 ASP B CA 1
ATOM 5124 C C . ASP B 1 33 ? -30.859 -5.59 16.141 1 96 33 ASP B C 1
ATOM 5126 O O . ASP B 1 33 ? -31.078 -4.48 16.625 1 96 33 ASP B O 1
ATOM 5130 N N . LEU B 1 34 ? -30.516 -6.637 16.781 1 97.19 34 LEU B N 1
ATOM 5131 C CA . LEU B 1 34 ? -30.391 -6.582 18.219 1 97.19 34 LEU B CA 1
ATOM 5132 C C . LEU B 1 34 ? -29.219 -5.703 18.641 1 97.19 34 LEU B C 1
ATOM 5134 O O . LEU B 1 34 ? -29.328 -4.938 19.609 1 97.19 34 LEU B O 1
ATOM 5138 N N . VAL B 1 35 ? -28.141 -5.84 17.938 1 96.31 35 VAL B N 1
ATOM 5139 C CA . VAL B 1 35 ? -26.953 -5.016 18.188 1 96.31 35 VAL B CA 1
ATOM 5140 C C . VAL B 1 35 ? -27.312 -3.541 18.016 1 96.31 35 VAL B C 1
ATOM 5142 O O . VAL B 1 35 ? -26.797 -2.684 18.734 1 96.31 35 VAL B O 1
ATOM 5145 N N . GLY B 1 36 ? -28.156 -3.273 17.156 1 93.75 36 GLY B N 1
ATOM 5146 C CA . GLY B 1 36 ? -28.578 -1.913 16.859 1 93.75 36 GLY B CA 1
ATOM 5147 C C . GLY B 1 36 ? -29.359 -1.272 18 1 93.75 36 GLY B C 1
ATOM 5148 O O . GLY B 1 36 ? -29.516 -0.05 18.031 1 93.75 36 GLY B O 1
ATOM 5149 N N . ARG B 1 37 ? -29.797 -2.109 18.938 1 93.56 37 ARG B N 1
ATOM 5150 C CA . ARG B 1 37 ? -30.547 -1.6 20.078 1 93.56 37 ARG B CA 1
ATOM 5151 C C . ARG B 1 37 ? -29.594 -1.147 21.188 1 93.56 37 ARG B C 1
ATOM 5153 O O . ARG B 1 37 ? -30.047 -0.628 22.219 1 93.56 37 ARG B O 1
ATOM 5160 N N . GLY B 1 38 ? -28.297 -1.344 20.984 1 91.56 38 GLY B N 1
ATOM 5161 C CA . GLY B 1 38 ? -27.312 -0.976 21.984 1 91.56 38 GLY B CA 1
ATOM 5162 C C . GLY B 1 38 ? -27.094 -2.055 23.031 1 91.56 38 GLY B C 1
ATOM 5163 O O . GLY B 1 38 ? -27.75 -3.1 23 1 91.56 38 GLY B O 1
ATOM 5164 N N . ALA B 1 39 ? -26.203 -1.757 23.938 1 93.69 39 ALA B N 1
ATOM 5165 C CA . ALA B 1 39 ? -25.812 -2.729 24.953 1 93.69 39 ALA B CA 1
ATOM 5166 C C . ALA B 1 39 ? -26.984 -3.119 25.828 1 93.69 39 ALA B C 1
ATOM 5168 O O . ALA B 1 39 ? -27.188 -4.301 26.125 1 93.69 39 ALA B O 1
ATOM 5169 N N . ASP B 1 40 ? -27.734 -2.168 26.219 1 94.44 40 ASP B N 1
ATOM 5170 C CA . ASP B 1 40 ? -28.875 -2.434 27.094 1 94.44 40 ASP B CA 1
ATOM 5171 C C . ASP B 1 40 ? -29.969 -3.213 26.359 1 94.44 40 ASP B C 1
ATOM 5173 O O . ASP B 1 40 ? -30.562 -4.141 26.906 1 94.44 40 ASP B O 1
ATOM 5177 N N . GLY B 1 41 ? -30.172 -2.764 25.141 1 95.44 41 GLY B N 1
ATOM 5178 C CA . GLY B 1 41 ? -31.141 -3.471 24.328 1 95.44 41 GLY B CA 1
ATOM 5179 C C . GLY B 1 41 ? -30.766 -4.91 24.047 1 95.44 41 GLY B C 1
ATOM 5180 O O . GLY B 1 41 ? -31.609 -5.805 24.078 1 95.44 41 GLY B O 1
ATOM 5181 N N . LEU B 1 42 ? -29.531 -5.094 23.766 1 97.12 42 LEU B N 1
ATOM 5182 C CA . LEU B 1 42 ? -29.031 -6.445 23.531 1 97.12 42 LEU B CA 1
ATOM 5183 C C . LEU B 1 42 ? -29.156 -7.305 24.781 1 97.12 42 LEU B C 1
ATOM 5185 O O . LEU B 1 42 ? -29.562 -8.461 24.703 1 97.12 42 LEU B O 1
ATOM 5189 N N . ARG B 1 43 ? -28.828 -6.742 25.891 1 96.69 43 ARG B N 1
ATOM 5190 C CA . ARG B 1 43 ? -28.922 -7.449 27.172 1 96.69 43 ARG B CA 1
ATOM 5191 C C . ARG B 1 43 ? -30.359 -7.855 27.453 1 96.69 43 ARG B C 1
ATOM 5193 O O . ARG B 1 43 ? -30.625 -8.992 27.859 1 96.69 43 ARG B O 1
ATOM 5200 N N . GLN B 1 44 ? -31.266 -6.941 27.25 1 96.94 44 GLN B N 1
ATOM 5201 C CA . GLN B 1 44 ? -32.688 -7.207 27.5 1 96.94 44 GLN B CA 1
ATOM 5202 C C . GLN B 1 44 ? -33.188 -8.328 26.609 1 96.94 44 GLN B C 1
ATOM 5204 O O . GLN B 1 44 ? -33.906 -9.227 27.062 1 96.94 44 GLN B O 1
ATOM 5209 N N . ALA B 1 45 ? -32.844 -8.234 25.344 1 97.38 45 ALA B N 1
ATOM 5210 C CA . ALA B 1 45 ? -33.25 -9.273 24.391 1 97.38 45 ALA B CA 1
ATOM 5211 C C . ALA B 1 45 ? -32.719 -10.633 24.812 1 97.38 45 ALA B C 1
ATOM 5213 O O . ALA B 1 45 ? -33.406 -11.648 24.688 1 97.38 45 ALA B O 1
ATOM 5214 N N . GLY B 1 46 ? -31.5 -10.641 25.266 1 97.62 46 GLY B N 1
ATOM 5215 C CA . GLY B 1 46 ? -30.875 -11.875 25.719 1 97.62 46 GLY B CA 1
ATOM 5216 C C . GLY B 1 46 ? -31.547 -12.469 26.938 1 97.62 46 GLY B C 1
ATOM 5217 O O . GLY B 1 46 ? -31.766 -13.68 27 1 97.62 46 GLY B O 1
ATOM 5218 N N . GLU B 1 47 ? -31.906 -11.625 27.875 1 97 47 GLU B N 1
ATOM 5219 C CA . GLU B 1 47 ? -32.594 -12.086 29.062 1 97 47 GLU B CA 1
ATOM 5220 C C . GLU B 1 47 ? -33.969 -12.656 28.719 1 97 47 GLU B C 1
ATOM 5222 O O . GLU B 1 47 ? -34.406 -13.664 29.297 1 97 47 GLU B O 1
ATOM 5227 N N . GLU B 1 48 ? -34.562 -12.039 27.828 1 96.94 48 GLU B N 1
ATOM 5228 C CA . GLU B 1 48 ? -35.844 -12.539 27.375 1 96.94 48 GLU B CA 1
ATOM 5229 C C . GLU B 1 48 ? -35.719 -13.891 26.688 1 96.94 48 GLU B C 1
ATOM 5231 O O . GLU B 1 48 ? -36.531 -14.789 26.906 1 96.94 48 GLU B O 1
ATOM 5236 N N . ALA B 1 49 ? -34.719 -13.969 25.828 1 97.19 49 ALA B N 1
ATOM 5237 C CA . ALA B 1 49 ? -34.5 -15.227 25.141 1 97.19 49 ALA B CA 1
ATOM 5238 C C . ALA B 1 49 ? -34.188 -16.359 26.125 1 97.19 49 ALA B C 1
ATOM 5240 O O . ALA B 1 49 ? -34.688 -17.484 25.953 1 97.19 49 ALA B O 1
ATOM 5241 N N . LEU B 1 50 ? -33.438 -16.078 27.141 1 95.81 50 LEU B N 1
ATOM 5242 C CA . LEU B 1 50 ? -33.031 -17.078 28.125 1 95.81 50 LEU B CA 1
ATOM 5243 C C . LEU B 1 50 ? -34.219 -17.578 28.922 1 95.81 50 LEU B C 1
ATOM 5245 O O . LEU B 1 50 ? -34.188 -18.688 29.5 1 95.81 50 LEU B O 1
ATOM 5249 N N . ARG B 1 51 ? -35.312 -16.875 28.938 1 93 51 ARG B N 1
ATOM 5250 C CA . ARG B 1 51 ? -36.5 -17.266 29.672 1 93 51 ARG B CA 1
ATOM 5251 C C . ARG B 1 51 ? -37.469 -18.031 28.766 1 93 51 ARG B C 1
ATOM 5253 O O . ARG B 1 51 ? -38.406 -18.656 29.234 1 93 51 ARG B O 1
ATOM 5260 N N . SER B 1 52 ? -37.125 -17.906 27.531 1 87.25 52 SER B N 1
ATOM 5261 C CA . SER B 1 52 ? -38 -18.531 26.562 1 87.25 52 SER B CA 1
ATOM 5262 C C . SER B 1 52 ? -37.844 -20.047 26.562 1 87.25 52 SER B C 1
ATOM 5264 O O . SER B 1 52 ? -36.781 -20.562 26.844 1 87.25 52 SER B O 1
ATOM 5266 N N . ALA B 1 53 ? -38.906 -20.781 26.25 1 85.44 53 ALA B N 1
ATOM 5267 C CA . ALA B 1 53 ? -38.906 -22.25 26.156 1 85.44 53 ALA B CA 1
ATOM 5268 C C . ALA B 1 53 ? -38.406 -22.703 24.781 1 85.44 53 ALA B C 1
ATOM 5270 O O . ALA B 1 53 ? -38.094 -23.875 24.594 1 85.44 53 ALA B O 1
ATOM 5271 N N . ALA B 1 54 ? -38.312 -21.891 23.859 1 90.62 54 ALA B N 1
ATOM 5272 C CA . ALA B 1 54 ? -37.844 -22.219 22.531 1 90.62 54 ALA B CA 1
ATOM 5273 C C . ALA B 1 54 ? -36.312 -22.438 22.516 1 90.62 54 ALA B C 1
ATOM 5275 O O . ALA B 1 54 ? -35.562 -21.469 22.375 1 90.62 54 ALA B O 1
ATOM 5276 N N . THR B 1 55 ? -35.906 -23.672 22.719 1 94.94 55 THR B N 1
ATOM 5277 C CA . THR B 1 55 ? -34.5 -24.016 22.766 1 94.94 55 THR B CA 1
ATOM 5278 C C . THR B 1 55 ? -34.156 -25.094 21.75 1 94.94 55 THR B C 1
ATOM 5280 O O . THR B 1 55 ? -35.031 -25.859 21.344 1 94.94 55 THR B O 1
ATOM 5283 N N . VAL B 1 56 ? -33 -25.125 21.25 1 95.62 56 VAL B N 1
ATOM 5284 C CA . VAL B 1 56 ? -32.469 -26.156 20.359 1 95.62 56 VAL B CA 1
ATOM 5285 C C . VAL B 1 56 ? -31.047 -26.531 20.766 1 95.62 56 VAL B C 1
ATOM 5287 O O . VAL B 1 56 ? -30.25 -25.656 21.125 1 95.62 56 VAL B O 1
ATOM 5290 N N . PRO B 1 57 ? -30.734 -27.828 20.781 1 95.88 57 PRO B N 1
ATOM 5291 C CA . PRO B 1 57 ? -29.328 -28.188 21.047 1 95.88 57 PRO B CA 1
ATOM 5292 C C . PRO B 1 57 ? -28.375 -27.672 19.984 1 95.88 57 PRO B C 1
ATOM 5294 O O . PRO B 1 57 ? -28.672 -27.75 18.781 1 95.88 57 PRO B O 1
ATOM 5297 N N . VAL B 1 58 ? -27.234 -27.188 20.359 1 95.88 58 VAL B N 1
ATOM 5298 C CA . VAL B 1 58 ? -26.281 -26.594 19.438 1 95.88 58 VAL B CA 1
ATOM 5299 C C . VAL B 1 58 ? -25.781 -27.656 18.469 1 95.88 58 VAL B C 1
ATOM 5301 O O . VAL B 1 58 ? -25.484 -27.359 17.297 1 95.88 58 VAL B O 1
ATOM 5304 N N . GLY B 1 59 ? -25.766 -28.906 18.844 1 94.75 59 GLY B N 1
ATOM 5305 C CA . GLY B 1 59 ? -25.297 -30 17.984 1 94.75 59 GLY B CA 1
ATOM 5306 C C . GLY B 1 59 ? -26.25 -30.297 16.844 1 94.75 59 GLY B C 1
ATOM 5307 O O . GLY B 1 59 ? -25.875 -30.984 15.883 1 94.75 59 GLY B O 1
ATOM 5308 N N . ASP B 1 60 ? -27.484 -29.781 16.891 1 94.81 60 ASP B N 1
ATOM 5309 C CA . ASP B 1 60 ? -28.5 -30.094 15.898 1 94.81 60 ASP B CA 1
ATOM 5310 C C . ASP B 1 60 ? -28.609 -29 14.852 1 94.81 60 ASP B C 1
ATOM 5312 O O . ASP B 1 60 ? -29.469 -29.062 13.961 1 94.81 60 ASP B O 1
ATOM 5316 N N . VAL B 1 61 ? -27.75 -27.984 14.953 1 95.94 61 VAL B N 1
ATOM 5317 C CA . VAL B 1 61 ? -27.828 -26.875 14.016 1 95.94 61 VAL B CA 1
ATOM 5318 C C . VAL B 1 61 ? -26.438 -26.594 13.445 1 95.94 61 VAL B C 1
ATOM 5320 O O . VAL B 1 61 ? -25.453 -27.141 13.906 1 95.94 61 VAL B O 1
ATOM 5323 N N . THR B 1 62 ? -26.469 -25.844 12.391 1 96.5 62 THR B N 1
ATOM 5324 C CA . THR B 1 62 ? -25.219 -25.328 11.836 1 96.5 62 THR B CA 1
ATOM 5325 C C . THR B 1 62 ? -24.984 -23.875 12.258 1 96.5 62 THR B C 1
ATOM 5327 O O . THR B 1 62 ? -25.797 -23 11.945 1 96.5 62 THR B O 1
ATOM 5330 N N . LEU B 1 63 ? -23.906 -23.625 12.961 1 98.12 63 LEU B N 1
ATOM 5331 C CA . LEU B 1 63 ? -23.578 -22.25 13.344 1 98.12 63 LEU B CA 1
ATOM 5332 C C . LEU B 1 63 ? -23.094 -21.453 12.148 1 98.12 63 LEU B C 1
ATOM 5334 O O . LEU B 1 63 ? -22.328 -21.969 11.328 1 98.12 63 LEU B O 1
ATOM 5338 N N . MET B 1 64 ? -23.578 -20.25 11.977 1 98.38 64 MET B N 1
ATOM 5339 C CA . MET B 1 64 ? -23.109 -19.266 11.016 1 98.38 64 MET B CA 1
ATOM 5340 C C . MET B 1 64 ? -22.25 -18.203 11.688 1 98.38 64 MET B C 1
ATOM 5342 O O . MET B 1 64 ? -22.094 -18.203 12.906 1 98.38 64 MET B O 1
ATOM 5346 N N . ALA B 1 65 ? -21.625 -17.391 10.891 1 98.69 65 ALA B N 1
ATOM 5347 C CA . ALA B 1 65 ? -21.047 -16.203 11.508 1 98.69 65 ALA B CA 1
ATOM 5348 C C . ALA B 1 65 ? -22.094 -15.43 12.297 1 98.69 65 ALA B C 1
ATOM 5350 O O . ALA B 1 65 ? -23.234 -15.281 11.852 1 98.69 65 ALA B O 1
ATOM 5351 N N . PRO B 1 66 ? -21.703 -14.945 13.461 1 98.62 66 PRO B N 1
ATOM 5352 C CA . PRO B 1 66 ? -22.703 -14.227 14.258 1 98.62 66 PRO B CA 1
ATOM 5353 C C . PRO B 1 66 ? -23.328 -13.055 13.5 1 98.62 66 PRO B C 1
ATOM 5355 O O . PRO B 1 66 ? -24.531 -12.828 13.594 1 98.62 66 PRO B O 1
ATOM 5358 N N . ILE B 1 67 ? -22.516 -12.367 12.805 1 97.81 67 ILE B N 1
ATOM 5359 C CA . ILE B 1 67 ? -22.953 -11.32 11.883 1 97.81 67 ILE B CA 1
ATOM 5360 C C . ILE B 1 67 ? -22.547 -11.68 10.461 1 97.81 67 ILE B C 1
ATOM 5362 O O . ILE B 1 67 ? -21.5 -11.234 9.969 1 97.81 67 ILE B O 1
ATOM 5366 N N . PRO B 1 68 ? -23.438 -12.344 9.797 1 97.06 68 PRO B N 1
ATOM 5367 C CA . PRO B 1 68 ? -23.047 -12.906 8.508 1 97.06 68 PRO B CA 1
ATOM 5368 C C . PRO B 1 68 ? -22.844 -11.836 7.434 1 97.06 68 PRO B C 1
ATOM 5370 O O . PRO B 1 68 ? -22.109 -12.047 6.469 1 97.06 68 PRO B O 1
ATOM 5373 N N . ASN B 1 69 ? -23.531 -10.688 7.574 1 94.88 69 ASN B N 1
ATOM 5374 C CA . ASN B 1 69 ? -23.438 -9.578 6.637 1 94.88 69 ASN B CA 1
ATOM 5375 C C . ASN B 1 69 ? -23.156 -8.258 7.359 1 94.88 69 ASN B C 1
ATOM 5377 O O . ASN B 1 69 ? -24.031 -7.383 7.406 1 94.88 69 ASN B O 1
ATOM 5381 N N . PRO B 1 70 ? -21.938 -8.094 7.82 1 96.94 70 PRO B N 1
ATOM 5382 C CA . PRO B 1 70 ? -21.625 -6.836 8.508 1 96.94 70 PRO B CA 1
ATOM 5383 C C . PRO B 1 70 ? -21.656 -5.633 7.57 1 96.94 70 PRO B C 1
ATOM 5385 O O . PRO B 1 70 ? -21.328 -5.758 6.387 1 96.94 70 PRO B O 1
ATOM 5388 N N . PRO B 1 71 ? -22.031 -4.434 8.109 1 95.88 71 PRO B N 1
ATOM 5389 C CA . PRO B 1 71 ? -22 -3.238 7.262 1 95.88 71 PRO B CA 1
ATOM 5390 C C . PRO B 1 71 ? -20.609 -2.926 6.723 1 95.88 71 PRO B C 1
ATOM 5392 O O . PRO B 1 71 ? -20.469 -2.453 5.594 1 95.88 71 PRO B O 1
ATOM 5395 N N . SER B 1 72 ? -19.641 -3.137 7.527 1 97.06 72 SER B N 1
ATOM 5396 C CA . SER B 1 72 ? -18.25 -2.994 7.117 1 97.06 72 SER B CA 1
ATOM 5397 C C . SER B 1 72 ? -17.328 -3.838 7.988 1 97.06 72 SER B C 1
ATOM 5399 O O . SER B 1 72 ? -17.719 -4.258 9.078 1 97.06 72 SER B O 1
ATOM 5401 N N . ILE B 1 73 ? -16.266 -4.195 7.457 1 98.19 73 ILE B N 1
ATOM 5402 C CA . ILE B 1 73 ? -15.172 -4.852 8.172 1 98.19 73 ILE B CA 1
ATOM 5403 C C . ILE B 1 73 ? -13.883 -4.062 7.988 1 98.19 73 ILE B C 1
ATOM 5405 O O . ILE B 1 73 ? -13.414 -3.881 6.863 1 98.19 73 ILE B O 1
ATOM 5409 N N . ARG B 1 74 ? -13.359 -3.496 9.047 1 98.06 74 ARG B N 1
ATOM 5410 C CA . ARG B 1 74 ? -12.047 -2.859 9.055 1 98.06 74 ARG B CA 1
ATOM 5411 C C . ARG B 1 74 ? -11.039 -3.697 9.844 1 98.06 74 ARG B C 1
ATOM 5413 O O . ARG B 1 74 ? -11.188 -3.881 11.055 1 98.06 74 ARG B O 1
ATOM 5420 N N . ASP B 1 75 ? -10.078 -4.191 9.156 1 98.31 75 ASP B N 1
ATOM 5421 C CA . ASP B 1 75 ? -9.062 -5.027 9.789 1 98.31 75 ASP B CA 1
ATOM 5422 C C . ASP B 1 75 ? -7.805 -4.219 10.109 1 98.31 75 ASP B C 1
ATOM 5424 O O . ASP B 1 75 ? -7.109 -3.76 9.203 1 98.31 75 ASP B O 1
ATOM 5428 N N . PHE B 1 76 ? -7.57 -4.043 11.422 1 98.5 76 PHE B N 1
ATOM 5429 C CA . PHE B 1 76 ? -6.438 -3.256 11.898 1 98.5 76 PHE B CA 1
ATOM 5430 C C . PHE B 1 76 ? -5.219 -4.145 12.117 1 98.5 76 PHE B C 1
ATOM 5432 O O . PHE B 1 76 ? -5.312 -5.367 12.031 1 98.5 76 PHE B O 1
ATOM 5439 N N . LEU B 1 77 ? -4.121 -3.588 12.219 1 98.25 77 LEU B N 1
ATOM 5440 C CA . LEU B 1 77 ? -2.859 -4.23 12.57 1 98.25 77 LEU B CA 1
ATOM 5441 C C . LEU B 1 77 ? -2.354 -3.734 13.922 1 98.25 77 LEU B C 1
ATOM 5443 O O . LEU B 1 77 ? -1.459 -2.889 13.977 1 98.25 77 LEU B O 1
ATOM 5447 N N . CYS B 1 78 ? -2.82 -4.34 14.961 1 98.06 78 CYS B N 1
ATOM 5448 C CA . CYS B 1 78 ? -2.627 -3.789 16.297 1 98.06 78 CYS B CA 1
ATOM 5449 C C . CYS B 1 78 ? -1.436 -4.441 16.984 1 98.06 78 CYS B C 1
ATOM 5451 O O . CYS B 1 78 ? -1.084 -4.066 18.109 1 98.06 78 CYS B O 1
ATOM 5453 N N . PHE B 1 79 ? -0.798 -5.434 16.406 1 98.31 79 PHE B N 1
ATOM 5454 C CA . PHE B 1 79 ? 0.359 -6.121 16.969 1 98.31 79 PHE B CA 1
ATOM 5455 C C . PHE B 1 79 ? 1.613 -5.816 16.156 1 98.31 79 PHE B C 1
ATOM 5457 O O . PHE B 1 79 ? 1.859 -6.438 15.125 1 98.31 79 PHE B O 1
ATOM 5464 N N . LEU B 1 80 ? 2.438 -4.914 16.641 1 98.06 80 LEU B N 1
ATOM 5465 C CA . LEU B 1 80 ? 3.613 -4.484 15.883 1 98.06 80 LEU B CA 1
ATOM 5466 C C . LEU B 1 80 ? 4.652 -5.602 15.82 1 98.06 80 LEU B C 1
ATOM 5468 O O . LEU B 1 80 ? 5.438 -5.668 14.867 1 98.06 80 LEU B O 1
ATOM 5472 N N . ASP B 1 81 ? 4.664 -6.535 16.781 1 97.62 81 ASP B N 1
ATOM 5473 C CA . ASP B 1 81 ? 5.582 -7.668 16.719 1 97.62 81 ASP B CA 1
ATOM 5474 C C . ASP B 1 81 ? 5.262 -8.57 15.523 1 97.62 81 ASP B C 1
ATOM 5476 O O . ASP B 1 81 ? 6.164 -9.172 14.938 1 97.62 81 ASP B O 1
ATOM 5480 N N . HIS B 1 82 ? 3.994 -8.719 15.203 1 97.94 82 HIS B N 1
ATOM 5481 C CA . HIS B 1 82 ? 3.623 -9.43 13.984 1 97.94 82 HIS B CA 1
ATOM 5482 C C . HIS B 1 82 ? 4.27 -8.797 12.758 1 97.94 82 HIS B C 1
ATOM 5484 O O . HIS B 1 82 ? 4.781 -9.5 11.891 1 97.94 82 HIS B O 1
ATOM 5490 N N . MET B 1 83 ? 4.246 -7.469 12.703 1 97.25 83 MET B N 1
ATOM 5491 C CA . MET B 1 83 ? 4.836 -6.766 11.57 1 97.25 83 MET B CA 1
ATOM 5492 C C . MET B 1 83 ? 6.344 -6.973 11.523 1 97.25 83 MET B C 1
ATOM 5494 O O . MET B 1 83 ? 6.918 -7.152 10.445 1 97.25 83 MET B O 1
ATOM 5498 N N . ARG B 1 84 ? 7 -6.965 12.703 1 97 84 ARG B N 1
ATOM 5499 C CA . ARG B 1 84 ? 8.43 -7.242 12.773 1 97 84 ARG B CA 1
ATOM 5500 C C . ARG B 1 84 ? 8.742 -8.648 12.281 1 97 84 ARG B C 1
ATOM 5502 O O . ARG B 1 84 ? 9.688 -8.852 11.516 1 97 84 ARG B O 1
ATOM 5509 N N . ASN B 1 85 ? 7.914 -9.586 12.727 1 96.88 85 ASN B N 1
ATOM 5510 C CA . ASN B 1 85 ? 8.109 -10.969 12.32 1 96.88 85 ASN B CA 1
ATOM 5511 C C . ASN B 1 85 ? 7.957 -11.141 10.812 1 96.88 85 ASN B C 1
ATOM 5513 O O . ASN B 1 85 ? 8.758 -11.828 10.172 1 96.88 85 ASN B O 1
ATOM 5517 N N . CYS B 1 86 ? 6.91 -10.539 10.25 1 96.06 86 CYS B N 1
ATOM 5518 C CA . CYS B 1 86 ? 6.676 -10.633 8.812 1 96.06 86 CYS B CA 1
ATOM 5519 C C . CYS B 1 86 ? 7.848 -10.047 8.031 1 96.06 86 CYS B C 1
ATOM 5521 O O . CYS B 1 86 ? 8.32 -10.648 7.066 1 96.06 86 CYS B O 1
ATOM 5523 N N . GLN B 1 87 ? 8.289 -8.852 8.461 1 93.94 87 GLN B N 1
ATOM 5524 C CA . GLN B 1 87 ? 9.422 -8.203 7.801 1 93.94 87 GLN B CA 1
ATOM 5525 C C . GLN B 1 87 ? 10.672 -9.07 7.859 1 93.94 87 GLN B C 1
ATOM 5527 O O . GLN B 1 87 ? 11.391 -9.203 6.867 1 93.94 87 GLN B O 1
ATOM 5532 N N . ALA B 1 88 ? 10.914 -9.664 8.961 1 93.19 88 ALA B N 1
ATOM 5533 C CA . ALA B 1 88 ? 12.07 -10.531 9.141 1 93.19 88 ALA B CA 1
ATOM 5534 C C . ALA B 1 88 ? 11.969 -11.773 8.25 1 93.19 88 ALA B C 1
ATOM 5536 O O . ALA B 1 88 ? 12.953 -12.188 7.641 1 93.19 88 ALA B O 1
ATOM 5537 N N . ALA B 1 89 ? 10.812 -12.305 8.211 1 91.38 89 ALA B N 1
ATOM 5538 C CA . ALA B 1 89 ? 10.578 -13.508 7.418 1 91.38 89 ALA B CA 1
ATOM 5539 C C . ALA B 1 89 ? 10.867 -13.258 5.941 1 91.38 89 ALA B C 1
ATOM 5541 O O . ALA B 1 89 ? 11.336 -14.148 5.23 1 91.38 89 ALA B O 1
ATOM 5542 N N . LEU B 1 90 ? 10.641 -12.039 5.516 1 85.06 90 LEU B N 1
ATOM 5543 C CA . LEU B 1 90 ? 10.812 -11.711 4.105 1 85.06 90 LEU B CA 1
ATOM 5544 C C . LEU B 1 90 ? 12.164 -11.055 3.857 1 85.06 90 LEU B C 1
ATOM 5546 O O . LEU B 1 90 ? 12.398 -10.477 2.793 1 85.06 90 LEU B O 1
ATOM 5550 N N . GLY B 1 91 ? 13.023 -10.969 4.852 1 82.56 91 GLY B N 1
ATOM 5551 C CA . GLY B 1 91 ? 14.406 -10.555 4.668 1 82.56 91 GLY B CA 1
ATOM 5552 C C . GLY B 1 91 ? 14.656 -9.102 5.043 1 82.56 91 GLY B C 1
ATOM 5553 O O . GLY B 1 91 ? 15.734 -8.57 4.797 1 82.56 91 GLY B O 1
ATOM 5554 N N . GLY B 1 92 ? 13.695 -8.312 5.551 1 86.31 92 GLY B N 1
ATOM 5555 C CA . GLY B 1 92 ? 13.828 -6.891 5.816 1 86.31 92 GLY B CA 1
ATOM 5556 C C . GLY B 1 92 ? 14.258 -6.582 7.238 1 86.31 92 GLY B C 1
ATOM 5557 O O . GLY B 1 92 ? 14.266 -5.422 7.652 1 86.31 92 GLY B O 1
ATOM 5558 N N . GLY B 1 93 ? 14.602 -7.527 8.086 1 89.75 93 GLY B N 1
ATOM 5559 C CA . GLY B 1 93 ? 14.953 -7.277 9.477 1 89.75 93 GLY B CA 1
ATOM 5560 C C . GLY B 1 93 ? 13.75 -7.023 10.359 1 89.75 93 GLY B C 1
ATOM 5561 O O . GLY B 1 93 ? 12.609 -7.25 9.945 1 89.75 93 GLY B O 1
ATOM 5562 N N . ARG B 1 94 ? 13.977 -6.434 11.609 1 93.31 94 ARG B N 1
ATOM 5563 C CA . ARG B 1 94 ? 12.883 -6.305 12.57 1 93.31 94 ARG B CA 1
ATOM 5564 C C . ARG B 1 94 ? 12.664 -4.844 12.953 1 93.31 94 ARG B C 1
ATOM 5566 O O . ARG B 1 94 ? 11.852 -4.547 13.836 1 93.31 94 ARG B O 1
ATOM 5573 N N . GLU B 1 95 ? 13.328 -3.85 12.344 1 94.5 95 GLU B N 1
ATOM 5574 C CA . GLU B 1 95 ? 13.094 -2.434 12.609 1 94.5 95 GLU B CA 1
ATOM 5575 C C . GLU B 1 95 ? 11.969 -1.885 11.734 1 94.5 95 GLU B C 1
ATOM 5577 O O . GLU B 1 95 ? 12.055 -1.937 10.508 1 94.5 95 GLU B O 1
ATOM 5582 N N . LEU B 1 96 ? 10.984 -1.368 12.352 1 95.94 96 LEU B N 1
ATOM 5583 C CA . LEU B 1 96 ? 9.836 -0.833 11.617 1 95.94 96 LEU B CA 1
ATOM 5584 C C . LEU B 1 96 ? 10.031 0.65 11.32 1 95.94 96 LEU B C 1
ATOM 5586 O O . LEU B 1 96 ? 10.734 1.349 12.055 1 95.94 96 LEU B O 1
ATOM 5590 N N . ALA B 1 97 ? 9.438 1.139 10.258 1 94.75 97 ALA B N 1
ATOM 5591 C CA . ALA B 1 97 ? 9.414 2.562 9.93 1 94.75 97 ALA B CA 1
ATOM 5592 C C . ALA B 1 97 ? 8.711 3.363 11.016 1 94.75 97 ALA B C 1
ATOM 5594 O O . ALA B 1 97 ? 7.871 2.826 11.75 1 94.75 97 ALA B O 1
ATOM 5595 N N . ASP B 1 98 ? 8.992 4.633 11.078 1 95.81 98 ASP B N 1
ATOM 5596 C CA . ASP B 1 98 ? 8.492 5.547 12.102 1 95.81 98 ASP B CA 1
ATOM 5597 C C . ASP B 1 98 ? 6.969 5.578 12.117 1 95.81 98 ASP B C 1
ATOM 5599 O O . ASP B 1 98 ? 6.355 5.672 13.18 1 95.81 98 ASP B O 1
ATOM 5603 N N . THR B 1 99 ? 6.379 5.48 10.977 1 97.44 99 THR B N 1
ATOM 5604 C CA . THR B 1 99 ? 4.938 5.664 10.828 1 97.44 99 THR B CA 1
ATOM 5605 C C . THR B 1 99 ? 4.172 4.594 11.602 1 97.44 99 THR B C 1
ATOM 5607 O O . THR B 1 99 ? 3.086 4.855 12.125 1 97.44 99 THR B O 1
ATOM 5610 N N . TRP B 1 100 ? 4.75 3.396 11.773 1 97.62 100 TRP B N 1
ATOM 5611 C CA . TRP B 1 100 ? 4.109 2.303 12.492 1 97.62 100 TRP B CA 1
ATOM 5612 C C . TRP B 1 100 ? 3.863 2.68 13.953 1 97.62 100 TRP B C 1
ATOM 5614 O O . TRP B 1 100 ? 2.971 2.129 14.602 1 97.62 100 TRP B O 1
ATOM 5624 N N . TYR B 1 101 ? 4.641 3.605 14.445 1 96.69 101 TYR B N 1
ATOM 5625 C CA . TYR B 1 101 ? 4.535 3.992 15.844 1 96.69 101 TYR B CA 1
ATOM 5626 C C . TYR B 1 101 ? 3.66 5.227 16 1 96.69 101 TYR B C 1
ATOM 5628 O O . TYR B 1 101 ? 3.365 5.645 17.125 1 96.69 101 TYR B O 1
ATOM 5636 N N . ARG B 1 102 ? 3.211 5.852 14.875 1 96.62 102 ARG B N 1
ATOM 5637 C CA . ARG B 1 102 ? 2.49 7.121 14.914 1 96.62 102 ARG B CA 1
ATOM 5638 C C . ARG B 1 102 ? 0.992 6.906 14.727 1 96.62 102 ARG B C 1
ATOM 5640 O O . ARG B 1 102 ? 0.18 7.617 15.328 1 96.62 102 ARG B O 1
ATOM 5647 N N . ILE B 1 103 ? 0.615 5.992 13.883 1 97.31 103 ILE B N 1
ATOM 5648 C CA . ILE B 1 103 ? -0.798 5.758 13.609 1 97.31 103 ILE B CA 1
ATOM 5649 C C . ILE B 1 103 ? -1.055 4.262 13.461 1 97.31 103 ILE B C 1
ATOM 5651 O O . ILE B 1 103 ? -0.167 3.51 13.055 1 97.31 103 ILE B O 1
ATOM 5655 N N . PRO B 1 104 ? -2.307 3.816 13.844 1 97.75 104 PRO B N 1
ATOM 5656 C CA . PRO B 1 104 ? -2.676 2.432 13.539 1 97.75 104 PRO B CA 1
ATOM 5657 C C . PRO B 1 104 ? -3 2.219 12.062 1 97.75 104 PRO B C 1
ATOM 5659 O O . PRO B 1 104 ? -3.586 3.096 11.422 1 97.75 104 PRO B O 1
ATOM 5662 N N . ALA B 1 105 ? -2.57 1.091 11.523 1 97.5 105 ALA B N 1
ATOM 5663 C CA . ALA B 1 105 ? -2.867 0.735 10.133 1 97.5 105 ALA B CA 1
ATOM 5664 C C . ALA B 1 105 ? -4.148 -0.086 10.039 1 97.5 105 ALA B C 1
ATOM 5666 O O . ALA B 1 105 ? -4.449 -0.882 10.93 1 97.5 105 ALA B O 1
ATOM 5667 N N . PHE B 1 106 ? -4.949 0.124 8.969 1 97.88 106 PHE B N 1
ATOM 5668 C CA . PHE B 1 106 ? -6.07 -0.775 8.711 1 97.88 106 PHE B CA 1
ATOM 5669 C C . PHE B 1 106 ? -6.449 -0.753 7.238 1 97.88 106 PHE B C 1
ATOM 5671 O O . PHE B 1 106 ? -5.996 0.113 6.484 1 97.88 106 PHE B O 1
ATOM 5678 N N . TYR B 1 107 ? -7.148 -1.713 6.77 1 97.31 107 TYR B N 1
ATOM 5679 C CA . TYR B 1 107 ? -7.789 -1.782 5.461 1 97.31 107 TYR B CA 1
ATOM 5680 C C . TYR B 1 107 ? -9.211 -2.316 5.578 1 97.31 107 TYR B C 1
ATOM 5682 O O . TYR B 1 107 ? -9.594 -2.867 6.613 1 97.31 107 TYR B O 1
ATOM 5690 N N . PHE B 1 108 ? -10.031 -2.08 4.566 1 97.56 108 PHE B N 1
ATOM 5691 C CA . PHE B 1 108 ? -11.375 -2.625 4.496 1 97.56 108 PHE B CA 1
ATOM 5692 C C . PHE B 1 108 ? -11.367 -4.035 3.92 1 97.56 108 PHE B C 1
ATOM 5694 O O . PHE B 1 108 ? -10.805 -4.266 2.844 1 97.56 108 PHE B O 1
ATOM 5701 N N . ALA B 1 109 ? -11.914 -4.988 4.699 1 96.94 109 ALA B N 1
ATOM 5702 C CA . ALA B 1 109 ? -12.07 -6.352 4.199 1 96.94 109 ALA B CA 1
ATOM 5703 C C . ALA B 1 109 ? -13.375 -6.508 3.422 1 96.94 109 ALA B C 1
ATOM 5705 O O . ALA B 1 109 ? -14.18 -5.574 3.35 1 96.94 109 ALA B O 1
ATOM 5706 N N . CYS B 1 110 ? -13.531 -7.617 2.752 1 96.5 110 CYS B N 1
ATOM 5707 C CA . CYS B 1 110 ? -14.68 -7.883 1.89 1 96.5 110 CYS B CA 1
ATOM 5708 C C . CYS B 1 110 ? -15.852 -8.422 2.693 1 96.5 110 CYS B C 1
ATOM 5710 O O . CYS B 1 110 ? -15.789 -9.539 3.219 1 96.5 110 CYS B O 1
ATOM 5712 N N . PRO B 1 111 ? -16.922 -7.715 2.73 1 95.06 111 PRO B N 1
ATOM 5713 C CA . PRO B 1 111 ? -18.062 -8.188 3.525 1 95.06 111 PRO B CA 1
ATOM 5714 C C . PRO B 1 111 ? -18.812 -9.336 2.854 1 95.06 111 PRO B C 1
ATOM 5716 O O . PRO B 1 111 ? -19.641 -10 3.492 1 95.06 111 PRO B O 1
ATOM 5719 N N . ALA B 1 112 ? -18.516 -9.602 1.616 1 95.75 112 ALA B N 1
ATOM 5720 C CA . ALA B 1 112 ? -19.25 -10.609 0.85 1 95.75 112 ALA B CA 1
ATOM 5721 C C . ALA B 1 112 ? -18.656 -12 1.062 1 95.75 112 ALA B C 1
ATOM 5723 O O . ALA B 1 112 ? -19.234 -13 0.646 1 95.75 112 ALA B O 1
ATOM 5724 N N . THR B 1 113 ? -17.562 -12.086 1.72 1 97.25 113 THR B N 1
ATOM 5725 C CA . THR B 1 113 ? -16.891 -13.375 1.863 1 97.25 113 THR B CA 1
ATOM 5726 C C . THR B 1 113 ? -16.734 -13.742 3.336 1 97.25 113 THR B C 1
ATOM 5728 O O . THR B 1 113 ? -15.672 -14.234 3.744 1 97.25 113 THR B O 1
ATOM 5731 N N . VAL B 1 114 ? -17.75 -13.547 4.105 1 98.38 114 VAL B N 1
ATOM 5732 C CA . VAL B 1 114 ? -17.75 -13.914 5.516 1 98.38 114 VAL B CA 1
ATOM 5733 C C . VAL B 1 114 ? -18.125 -15.383 5.664 1 98.38 114 VAL B C 1
ATOM 5735 O O . VAL B 1 114 ? -19.125 -15.836 5.113 1 98.38 114 VAL B O 1
ATOM 5738 N N . LEU B 1 115 ? -17.312 -16.156 6.371 1 98.5 115 LEU B N 1
ATOM 5739 C CA . LEU B 1 115 ? -17.516 -17.578 6.621 1 98.5 115 LEU B CA 1
ATOM 5740 C C . LEU B 1 115 ? -17.891 -17.828 8.078 1 98.5 115 LEU B C 1
ATOM 5742 O O . LEU B 1 115 ? -17.453 -17.094 8.969 1 98.5 115 LEU B O 1
ATOM 5746 N N . GLY B 1 116 ? -18.688 -18.906 8.273 1 98.56 116 GLY B N 1
ATOM 5747 C CA . GLY B 1 116 ? -18.969 -19.375 9.617 1 98.56 116 GLY B CA 1
ATOM 5748 C C . GLY B 1 116 ? -17.812 -20.156 10.227 1 98.56 116 GLY B C 1
ATOM 5749 O O . GLY B 1 116 ? -16.875 -20.516 9.523 1 98.56 116 GLY B O 1
ATOM 5750 N N . PRO B 1 117 ? -17.906 -20.406 11.492 1 98.5 117 PRO B N 1
ATOM 5751 C CA . PRO B 1 117 ? -16.797 -20.984 12.234 1 98.5 117 PRO B CA 1
ATOM 5752 C C . PRO B 1 117 ? -16.453 -22.406 11.766 1 98.5 117 PRO B C 1
ATOM 5754 O O . PRO B 1 117 ? -15.352 -22.891 12.023 1 98.5 117 PRO B O 1
ATOM 5757 N N . TYR B 1 118 ? -17.375 -23.078 11.047 1 98.31 118 TYR B N 1
ATOM 5758 C CA . TYR B 1 118 ? -17.141 -24.469 10.68 1 98.31 118 TYR B CA 1
ATOM 5759 C C . TYR B 1 118 ? -17.344 -24.672 9.188 1 98.31 118 TYR B C 1
ATOM 5761 O O . TYR B 1 118 ? -17.453 -25.812 8.727 1 98.31 118 TYR B O 1
ATOM 5769 N N . ASP B 1 119 ? -17.484 -23.578 8.445 1 98.19 119 ASP B N 1
ATOM 5770 C CA . ASP B 1 119 ? -17.594 -23.656 6.988 1 98.19 119 ASP B CA 1
ATOM 5771 C C . ASP B 1 119 ? -16.266 -24.094 6.371 1 98.19 119 ASP B C 1
ATOM 5773 O O . ASP B 1 119 ? -15.195 -23.844 6.934 1 98.19 119 ASP B O 1
ATOM 5777 N N . ASP B 1 120 ? -16.328 -24.797 5.238 1 98.19 120 ASP B N 1
ATOM 5778 C CA . ASP B 1 120 ? -15.133 -24.938 4.426 1 98.19 120 ASP B CA 1
ATOM 5779 C C . ASP B 1 120 ? -14.609 -23.562 3.982 1 98.19 120 ASP B C 1
ATOM 5781 O O . ASP B 1 120 ? -15.398 -22.641 3.752 1 98.19 120 ASP B O 1
ATOM 5785 N N . ALA B 1 121 ? -13.367 -23.422 3.979 1 98.31 121 ALA B N 1
ATOM 5786 C CA . ALA B 1 121 ? -12.734 -22.172 3.553 1 98.31 121 ALA B CA 1
ATOM 5787 C C . ALA B 1 121 ? -12.031 -22.344 2.207 1 98.31 121 ALA B C 1
ATOM 5789 O O . ALA B 1 121 ? -11.086 -23.125 2.086 1 98.31 121 ALA B O 1
ATOM 5790 N N . PRO B 1 122 ? -12.406 -21.656 1.215 1 97.81 122 PRO B N 1
ATOM 5791 C CA . PRO B 1 122 ? -11.773 -21.797 -0.1 1 97.81 122 PRO B CA 1
ATOM 5792 C C . PRO B 1 122 ? -10.422 -21.109 -0.183 1 97.81 122 PRO B C 1
ATOM 5794 O O . PRO B 1 122 ? -10.242 -20.016 0.378 1 97.81 122 PRO B O 1
ATOM 5797 N N . ILE B 1 123 ? -9.516 -21.734 -0.882 1 97.81 123 ILE B N 1
ATOM 5798 C CA . ILE B 1 123 ? -8.281 -21.062 -1.279 1 97.81 123 ILE B CA 1
ATOM 5799 C C . ILE B 1 123 ? -8.594 -19.984 -2.32 1 97.81 123 ILE B C 1
ATOM 5801 O O . ILE B 1 123 ? -9.414 -20.203 -3.217 1 97.81 123 ILE B O 1
ATOM 5805 N N . ALA B 1 124 ? -7.965 -18.828 -2.197 1 97.62 124 ALA B N 1
ATOM 5806 C CA . ALA B 1 124 ? -8.164 -17.797 -3.203 1 97.62 124 ALA B CA 1
ATOM 5807 C C . ALA B 1 124 ? -7.785 -18.297 -4.594 1 97.62 124 ALA B C 1
ATOM 5809 O O . ALA B 1 124 ? -6.711 -18.875 -4.781 1 97.62 124 ALA B O 1
ATOM 5810 N N . PRO B 1 125 ? -8.609 -18.047 -5.562 1 96.44 125 PRO B N 1
ATOM 5811 C CA . PRO B 1 125 ? -8.273 -18.531 -6.906 1 96.44 125 PRO B CA 1
ATOM 5812 C C . PRO B 1 125 ? -6.934 -17.984 -7.402 1 96.44 125 PRO B C 1
ATOM 5814 O O . PRO B 1 125 ? -6.676 -16.781 -7.328 1 96.44 125 PRO B O 1
ATOM 5817 N N . GLY B 1 126 ? -6.152 -18.938 -7.855 1 93.75 126 GLY B N 1
ATOM 5818 C CA . GLY B 1 126 ? -4.871 -18.562 -8.43 1 93.75 126 GLY B CA 1
ATOM 5819 C C . GLY B 1 126 ? -3.756 -18.484 -7.402 1 93.75 126 GLY B C 1
ATOM 5820 O O . GLY B 1 126 ? -2.596 -18.25 -7.75 1 93.75 126 GLY B O 1
ATOM 5821 N N . SER B 1 127 ? -4.059 -18.719 -6.109 1 96.88 127 SER B N 1
ATOM 5822 C CA . SER B 1 127 ? -3.035 -18.609 -5.078 1 96.88 127 SER B CA 1
ATOM 5823 C C . SER B 1 127 ? -2.359 -19.938 -4.82 1 96.88 127 SER B C 1
ATOM 5825 O O . SER B 1 127 ? -3.014 -20.984 -4.836 1 96.88 127 SER B O 1
ATOM 5827 N N . ALA B 1 128 ? -1.03 -19.844 -4.539 1 96.69 128 ALA B N 1
ATOM 5828 C CA . ALA B 1 128 ? -0.25 -20.984 -4.07 1 96.69 128 ALA B CA 1
ATOM 5829 C C . ALA B 1 128 ? 0.11 -20.828 -2.596 1 96.69 128 ALA B C 1
ATOM 5831 O O . ALA B 1 128 ? 0.594 -21.766 -1.969 1 96.69 128 ALA B O 1
ATOM 5832 N N . TRP B 1 129 ? -0.125 -19.609 -2.053 1 97.38 129 TRP B N 1
ATOM 5833 C CA . TRP B 1 129 ? 0.345 -19.297 -0.706 1 97.38 129 TRP B CA 1
ATOM 5834 C C . TRP B 1 129 ? -0.823 -18.953 0.212 1 97.38 129 TRP B C 1
ATOM 5836 O O . TRP B 1 129 ? -0.818 -17.906 0.868 1 97.38 129 TRP B O 1
ATOM 5846 N N . GLN B 1 130 ? -1.781 -19.891 0.342 1 98.12 130 GLN B N 1
ATOM 5847 C CA . GLN B 1 130 ? -2.904 -19.656 1.246 1 98.12 130 GLN B CA 1
ATOM 5848 C C . GLN B 1 130 ? -2.461 -19.75 2.705 1 98.12 130 GLN B C 1
ATOM 5850 O O . GLN B 1 130 ? -1.741 -20.672 3.088 1 98.12 130 GLN B O 1
ATOM 5855 N N . ASP B 1 131 ? -2.854 -18.797 3.486 1 98.56 131 ASP B N 1
ATOM 5856 C CA . ASP B 1 131 ? -2.477 -18.641 4.891 1 98.56 131 ASP B CA 1
ATOM 5857 C C . ASP B 1 131 ? -3.691 -18.297 5.75 1 98.56 131 ASP B C 1
ATOM 5859 O O . ASP B 1 131 ? -4.766 -18 5.227 1 98.56 131 ASP B O 1
ATOM 5863 N N . PHE B 1 132 ? -3.629 -18.578 7.051 1 98.81 132 PHE B N 1
ATOM 5864 C CA . PHE B 1 132 ? -4.59 -18.125 8.047 1 98.81 132 PHE B CA 1
ATOM 5865 C C . PHE B 1 132 ? -3.969 -17.062 8.945 1 98.81 132 PHE B C 1
ATOM 5867 O O . PHE B 1 132 ? -2.746 -16.922 9.008 1 98.81 132 PHE B O 1
ATOM 5874 N N . GLU B 1 133 ? -4.777 -16.25 9.531 1 98.81 133 GLU B N 1
ATOM 5875 C CA . GLU B 1 133 ? -4.344 -15.273 10.531 1 98.81 133 GLU B CA 1
ATOM 5876 C C . GLU B 1 133 ? -5.281 -15.266 11.734 1 98.81 133 GLU B C 1
ATOM 5878 O O . GLU B 1 133 ? -6.422 -14.812 11.633 1 98.81 133 GLU B O 1
ATOM 5883 N N . LEU B 1 134 ? -4.828 -15.688 12.852 1 98.88 134 LEU B N 1
ATOM 5884 C CA . LEU B 1 134 ? -5.652 -15.672 14.055 1 98.88 134 LEU B CA 1
ATOM 5885 C C . LEU B 1 134 ? -5.719 -14.273 14.648 1 98.88 134 LEU B C 1
ATOM 5887 O O . LEU B 1 134 ? -4.691 -13.703 15.023 1 98.88 134 LEU B O 1
ATOM 5891 N N . GLU B 1 135 ? -6.895 -13.75 14.688 1 98.81 135 GLU B N 1
ATOM 5892 C CA . GLU B 1 135 ? -7.219 -12.461 15.289 1 98.81 135 GLU B CA 1
ATOM 5893 C C . GLU B 1 135 ? -8.453 -12.562 16.172 1 98.81 135 GLU B C 1
ATOM 5895 O O . GLU B 1 135 ? -9.023 -13.641 16.344 1 98.81 135 GLU B O 1
ATOM 5900 N N . ILE B 1 136 ? -8.781 -11.492 16.781 1 98.75 136 ILE B N 1
ATOM 5901 C CA . ILE B 1 136 ? -10.094 -11.266 17.375 1 98.75 136 ILE B CA 1
ATOM 5902 C C . ILE B 1 136 ? -10.703 -9.984 16.812 1 98.75 136 ILE B C 1
ATOM 5904 O O . ILE B 1 136 ? -10.008 -9.203 16.141 1 98.75 136 ILE B O 1
ATOM 5908 N N . ALA B 1 137 ? -11.984 -9.844 17 1 98.81 137 ALA B N 1
ATOM 5909 C CA . ALA B 1 137 ? -12.68 -8.664 16.5 1 98.81 137 ALA B CA 1
ATOM 5910 C C . ALA B 1 137 ? -13.555 -8.047 17.594 1 98.81 137 ALA B C 1
ATOM 5912 O O . ALA B 1 137 ? -14.062 -8.758 18.469 1 98.81 137 ALA B O 1
ATOM 5913 N N . ALA B 1 138 ? -13.641 -6.766 17.547 1 98.5 138 ALA B N 1
ATOM 5914 C CA . ALA B 1 138 ? -14.656 -6.016 18.281 1 98.5 138 ALA B CA 1
ATOM 5915 C C . ALA B 1 138 ? -15.805 -5.602 17.375 1 98.5 138 ALA B C 1
ATOM 5917 O O . ALA B 1 138 ? -15.586 -5.23 16.219 1 98.5 138 ALA B O 1
ATOM 5918 N N . VAL B 1 139 ? -17 -5.664 17.875 1 98.56 139 VAL B N 1
ATOM 5919 C CA . VAL B 1 139 ? -18.188 -5.289 17.125 1 98.56 139 VAL B CA 1
ATOM 5920 C C . VAL B 1 139 ? -18.797 -4.023 17.719 1 98.56 139 VAL B C 1
ATOM 5922 O O . VAL B 1 139 ? -18.938 -3.91 18.938 1 98.56 139 VAL B O 1
ATOM 5925 N N . ILE B 1 140 ? -19.188 -3.135 16.828 1 98.25 140 ILE B N 1
ATOM 5926 C CA . ILE B 1 140 ? -19.75 -1.856 17.234 1 98.25 140 ILE B CA 1
ATOM 5927 C C . ILE B 1 140 ? -21.234 -2.031 17.562 1 98.25 140 ILE B C 1
ATOM 5929 O O . ILE B 1 140 ? -21.969 -2.648 16.797 1 98.25 140 ILE B O 1
ATOM 5933 N N . GLY B 1 141 ? -21.625 -1.484 18.734 1 95.69 141 GLY B N 1
ATOM 5934 C CA . GLY B 1 141 ? -23.031 -1.388 19.078 1 95.69 141 GLY B CA 1
ATOM 5935 C C . GLY B 1 141 ? -23.688 -0.112 18.594 1 95.69 141 GLY B C 1
ATOM 5936 O O . GLY B 1 141 ? -23.797 0.11 17.391 1 95.69 141 GLY B O 1
ATOM 5937 N N . THR B 1 142 ? -23.875 0.867 19.578 1 86.62 142 THR B N 1
ATOM 5938 C CA . THR B 1 142 ? -24.422 2.139 19.125 1 86.62 142 THR B CA 1
ATOM 5939 C C . THR B 1 142 ? -23.375 2.963 18.391 1 86.62 142 THR B C 1
ATOM 5941 O O . THR B 1 142 ? -22.297 3.223 18.938 1 86.62 142 THR B O 1
ATOM 5944 N N . GLY B 1 143 ? -23.469 3.088 17.141 1 89.44 143 GLY B N 1
ATOM 5945 C CA . GLY B 1 143 ? -22.594 3.805 16.234 1 89.44 143 GLY B CA 1
ATOM 5946 C C . GLY B 1 143 ? -22.172 5.164 16.75 1 89.44 143 GLY B C 1
ATOM 5947 O O . GLY B 1 143 ? -22.172 5.398 17.969 1 89.44 143 GLY B O 1
ATOM 5948 N N . GLY B 1 144 ? -21.438 5.875 16.125 1 94.69 144 GLY B N 1
ATOM 5949 C CA . GLY B 1 144 ? -20.984 7.215 16.453 1 94.69 144 GLY B CA 1
ATOM 5950 C C . GLY B 1 144 ? -19.922 7.73 15.516 1 94.69 144 GLY B C 1
ATOM 5951 O O . GLY B 1 144 ? -19.391 6.977 14.695 1 94.69 144 GLY B O 1
ATOM 5952 N N . LYS B 1 145 ? -19.734 9 15.602 1 97 145 LYS B N 1
ATOM 5953 C CA . LYS B 1 145 ? -18.766 9.719 14.773 1 97 145 LYS B CA 1
ATOM 5954 C C . LYS B 1 145 ? -17.812 10.539 15.641 1 97 145 LYS B C 1
ATOM 5956 O O . LYS B 1 145 ? -18.203 11.094 16.672 1 97 145 LYS B O 1
ATOM 5961 N N . ASP B 1 146 ? -16.484 10.555 15.234 1 97.75 146 ASP B N 1
ATOM 5962 C CA . ASP B 1 146 ? -15.484 11.367 15.922 1 97.75 146 ASP B CA 1
ATOM 5963 C C . ASP B 1 146 ? -15.461 11.055 17.422 1 97.75 146 ASP B C 1
ATOM 5965 O O . ASP B 1 146 ? -15.547 11.961 18.25 1 97.75 146 ASP B O 1
ATOM 5969 N N . LEU B 1 147 ? -15.336 9.789 17.703 1 97.88 147 LEU B N 1
ATOM 5970 C CA . LEU B 1 147 ? -15.398 9.305 19.078 1 97.88 147 LEU B CA 1
ATOM 5971 C C . LEU B 1 147 ? -14.055 9.492 19.781 1 97.88 147 LEU B C 1
ATOM 5973 O O . LEU B 1 147 ? -13 9.281 19.172 1 97.88 147 LEU B O 1
ATOM 5977 N N . THR B 1 148 ? -14.086 9.898 21.094 1 97.56 148 THR B N 1
ATOM 5978 C CA . THR B 1 148 ? -12.898 9.766 21.922 1 97.56 148 THR B CA 1
ATOM 5979 C C . THR B 1 148 ? -12.562 8.297 22.156 1 97.56 148 THR B C 1
ATOM 5981 O O . THR B 1 148 ? -13.375 7.418 21.859 1 97.56 148 THR B O 1
ATOM 5984 N N . VAL B 1 149 ? -11.422 8.031 22.688 1 97.12 149 VAL B N 1
ATOM 5985 C CA . VAL B 1 149 ? -11.016 6.656 22.969 1 97.12 149 VAL B CA 1
ATOM 5986 C C . VAL B 1 149 ? -11.992 6.02 23.953 1 97.12 149 VAL B C 1
ATOM 5988 O O . VAL B 1 149 ? -12.406 4.871 23.781 1 97.12 149 VAL B O 1
ATOM 5991 N N . ASP B 1 150 ? -12.43 6.793 24.969 1 96.25 150 ASP B N 1
ATOM 5992 C CA . ASP B 1 150 ? -13.359 6.285 25.969 1 96.25 150 ASP B CA 1
ATOM 5993 C C . ASP B 1 150 ? -14.727 5.988 25.344 1 96.25 150 ASP B C 1
ATOM 5995 O O . ASP B 1 150 ? -15.328 4.953 25.641 1 96.25 150 ASP B O 1
ATOM 5999 N N . GLU B 1 151 ? -15.203 6.891 24.531 1 96.75 151 GLU B N 1
ATOM 6000 C CA . GLU B 1 151 ? -16.484 6.688 23.859 1 96.75 151 GLU B CA 1
ATOM 6001 C C . GLU B 1 151 ? -16.422 5.469 22.938 1 96.75 151 GLU B C 1
ATOM 6003 O O . GLU B 1 151 ? -17.391 4.711 22.844 1 96.75 151 GLU B O 1
ATOM 6008 N N . ALA B 1 152 ? -15.305 5.309 22.281 1 97.38 152 ALA B N 1
ATOM 6009 C CA . ALA B 1 152 ? -15.102 4.18 21.375 1 97.38 152 ALA B CA 1
ATOM 6010 C C . ALA B 1 152 ? -15.148 2.855 22.141 1 97.38 152 ALA B C 1
ATOM 6012 O O . ALA B 1 152 ? -15.766 1.893 21.688 1 97.38 152 ALA B O 1
ATOM 6013 N N . GLU B 1 153 ? -14.531 2.834 23.266 1 95.31 153 GLU B N 1
ATOM 6014 C CA . GLU B 1 153 ? -14.555 1.635 24.094 1 95.31 153 GLU B CA 1
ATOM 6015 C C . GLU B 1 153 ? -15.984 1.286 24.5 1 95.31 153 GLU B C 1
ATOM 6017 O O . GLU B 1 153 ? -16.375 0.119 24.484 1 95.31 153 GLU B O 1
ATOM 6022 N N . ARG B 1 154 ? -16.734 2.258 24.828 1 94.25 154 ARG B N 1
ATOM 6023 C CA . ARG B 1 154 ? -18.109 2.053 25.266 1 94.25 154 ARG B CA 1
ATOM 6024 C C . ARG B 1 154 ? -19.016 1.619 24.125 1 94.25 154 ARG B C 1
ATOM 6026 O O . ARG B 1 154 ? -20.078 1.037 24.344 1 94.25 154 ARG B O 1
ATOM 6033 N N . ALA B 1 155 ? -18.547 1.92 22.938 1 95.75 155 ALA B N 1
ATOM 6034 C CA . ALA B 1 155 ? -19.344 1.598 21.766 1 95.75 155 ALA B CA 1
ATOM 6035 C C . ALA B 1 155 ? -19.234 0.115 21.422 1 95.75 155 ALA B C 1
ATOM 6037 O O . ALA B 1 155 ? -20.031 -0.4 20.625 1 95.75 155 ALA B O 1
ATOM 6038 N N . ILE B 1 156 ? -18.328 -0.612 21.984 1 96.81 156 ILE B N 1
ATOM 6039 C CA . ILE B 1 156 ? -18.125 -2.027 21.703 1 96.81 156 ILE B CA 1
ATOM 6040 C C . ILE B 1 156 ? -19.234 -2.852 22.359 1 96.81 156 ILE B C 1
ATOM 6042 O O . ILE B 1 156 ? -19.422 -2.771 23.578 1 96.81 156 ILE B O 1
ATOM 6046 N N . VAL B 1 157 ? -19.875 -3.711 21.594 1 97.69 157 VAL B N 1
ATOM 6047 C CA . VAL B 1 157 ? -21 -4.465 22.125 1 97.69 157 VAL B CA 1
ATOM 6048 C C . VAL B 1 157 ? -20.594 -5.922 22.344 1 97.69 157 VAL B C 1
ATOM 6050 O O . VAL B 1 157 ? -21.266 -6.66 23.078 1 97.69 157 VAL B O 1
ATOM 6053 N N . GLY B 1 158 ? -19.484 -6.309 21.75 1 97.88 158 GLY B N 1
ATOM 6054 C CA . GLY B 1 158 ? -19.031 -7.68 21.891 1 97.88 158 GLY B CA 1
ATOM 6055 C C . GLY B 1 158 ? -17.766 -7.977 21.125 1 97.88 158 GLY B C 1
ATOM 6056 O O . GLY B 1 158 ? -17.25 -7.117 20.406 1 97.88 158 GLY B O 1
ATOM 6057 N N . TYR B 1 159 ? -17.234 -9.203 21.328 1 98.56 159 TYR B N 1
ATOM 6058 C CA . TYR B 1 159 ? -16.016 -9.695 20.703 1 98.56 159 TYR B CA 1
ATOM 6059 C C . TYR B 1 159 ? -16.234 -11.078 20.109 1 98.56 159 TYR B C 1
ATOM 6061 O O . TYR B 1 159 ? -17.125 -11.812 20.531 1 98.56 159 TYR B O 1
ATOM 6069 N N . MET B 1 160 ? -15.461 -11.43 19.172 1 98.81 160 MET B N 1
ATOM 6070 C CA . MET B 1 160 ? -15.477 -12.773 18.594 1 98.81 160 MET B CA 1
ATOM 6071 C C . MET B 1 160 ? -14.141 -13.109 17.953 1 98.81 160 MET B C 1
ATOM 6073 O O . MET B 1 160 ? -13.258 -12.25 17.844 1 98.81 160 MET B O 1
ATOM 6077 N N . ILE B 1 161 ? -13.953 -14.383 17.609 1 98.88 161 ILE B N 1
ATOM 6078 C CA . ILE B 1 161 ? -12.773 -14.789 16.859 1 98.88 161 ILE B CA 1
ATOM 6079 C C . ILE B 1 161 ? -12.867 -14.25 15.43 1 98.88 161 ILE B C 1
ATOM 6081 O O . ILE B 1 161 ? -13.953 -14.203 14.844 1 98.88 161 ILE B O 1
ATOM 6085 N N . PHE B 1 162 ? -11.75 -13.758 14.93 1 98.88 162 PHE B N 1
ATOM 6086 C CA . PHE B 1 162 ? -11.562 -13.234 13.578 1 98.88 162 PHE B CA 1
ATOM 6087 C C . PHE B 1 162 ? -10.398 -13.938 12.883 1 98.88 162 PHE B C 1
ATOM 6089 O O . PHE B 1 162 ? -9.273 -13.953 13.398 1 98.88 162 PHE B O 1
ATOM 6096 N N . ASN B 1 163 ? -10.688 -14.648 11.781 1 98.94 163 ASN B N 1
ATOM 6097 C CA . ASN B 1 163 ? -9.625 -15.195 10.953 1 98.94 163 ASN B CA 1
ATOM 6098 C C . ASN B 1 163 ? -9.547 -14.484 9.602 1 98.94 163 ASN B C 1
ATOM 6100 O O . ASN B 1 163 ? -10.492 -14.523 8.82 1 98.94 163 ASN B O 1
ATOM 6104 N N . ASP B 1 164 ? -8.445 -13.828 9.367 1 98.56 164 ASP B N 1
ATOM 6105 C CA . ASP B 1 164 ? -8.211 -13.148 8.102 1 98.56 164 ASP B CA 1
ATOM 6106 C C . ASP B 1 164 ? -7.496 -14.07 7.113 1 98.56 164 ASP B C 1
ATOM 6108 O O . ASP B 1 164 ? -6.27 -14.047 7.008 1 98.56 164 ASP B O 1
ATOM 6112 N N . TRP B 1 165 ? -8.266 -14.797 6.34 1 98.81 165 TRP B N 1
ATOM 6113 C CA . TRP B 1 165 ? -7.656 -15.641 5.324 1 98.81 165 TRP B CA 1
ATOM 6114 C C . TRP B 1 165 ? -6.848 -14.812 4.332 1 98.81 165 TRP B C 1
ATOM 6116 O O . TRP B 1 165 ? -7.324 -13.781 3.842 1 98.81 165 TRP B O 1
ATOM 6126 N N . SER B 1 166 ? -5.617 -15.297 4.031 1 98.31 166 SER B N 1
ATOM 6127 C CA . SER B 1 166 ? -4.695 -14.477 3.254 1 98.31 166 SER B CA 1
ATOM 6128 C C . SER B 1 166 ? -4.035 -15.289 2.145 1 98.31 166 SER B C 1
ATOM 6130 O O . SER B 1 166 ? -3.506 -16.375 2.393 1 98.31 166 SER B O 1
ATOM 6132 N N . ALA B 1 167 ? -4.145 -14.82 0.939 1 98.19 167 ALA B N 1
ATOM 6133 C CA . ALA B 1 167 ? -3.34 -15.32 -0.172 1 98.19 167 ALA B CA 1
ATOM 6134 C C . ALA B 1 167 ? -2.047 -14.523 -0.316 1 98.19 167 ALA B C 1
ATOM 6136 O O . ALA B 1 167 ? -2.002 -13.523 -1.035 1 98.19 167 ALA B O 1
ATOM 6137 N N . ARG B 1 168 ? -1.013 -15.07 0.262 1 97.69 168 ARG B N 1
ATOM 6138 C CA . ARG B 1 168 ? 0.196 -14.281 0.494 1 97.69 168 ARG B CA 1
ATOM 6139 C C . ARG B 1 168 ? 0.895 -13.953 -0.82 1 97.69 168 ARG B C 1
ATOM 6141 O O . ARG B 1 168 ? 1.493 -12.883 -0.96 1 97.69 168 ARG B O 1
ATOM 6148 N N . ASP B 1 169 ? 0.907 -14.844 -1.808 1 97 169 ASP B N 1
ATOM 6149 C CA . ASP B 1 169 ? 1.523 -14.578 -3.104 1 97 169 ASP B CA 1
ATOM 6150 C C . ASP B 1 169 ? 0.775 -13.477 -3.854 1 97 169 ASP B C 1
ATOM 6152 O O . ASP B 1 169 ? 1.395 -12.578 -4.434 1 97 169 ASP B O 1
ATOM 6156 N N . LEU B 1 170 ? -0.561 -13.508 -3.797 1 97.5 170 LEU B N 1
ATOM 6157 C CA . LEU B 1 170 ? -1.346 -12.445 -4.414 1 97.5 170 LEU B CA 1
ATOM 6158 C C . LEU B 1 170 ? -1.142 -11.125 -3.68 1 97.5 170 LEU B C 1
ATOM 6160 O O . LEU B 1 170 ? -1.049 -10.062 -4.309 1 97.5 170 LEU B O 1
ATOM 6164 N N . GLN B 1 171 ? -1.087 -11.219 -2.383 1 97.06 171 GLN B N 1
ATOM 6165 C CA . GLN B 1 171 ? -0.808 -10.039 -1.569 1 97.06 171 GLN B CA 1
ATOM 6166 C C . GLN B 1 171 ? 0.546 -9.43 -1.926 1 97.06 171 GLN B C 1
ATOM 6168 O O . GLN B 1 171 ? 0.671 -8.211 -2.049 1 97.06 171 GLN B O 1
ATOM 6173 N N . GLN B 1 172 ? 1.532 -10.289 -2.057 1 95.5 172 GLN B N 1
ATOM 6174 C CA . GLN B 1 172 ? 2.863 -9.836 -2.451 1 95.5 172 GLN B CA 1
ATOM 6175 C C . GLN B 1 172 ? 2.826 -9.117 -3.799 1 95.5 172 GLN B C 1
ATOM 6177 O O . GLN B 1 172 ? 3.475 -8.086 -3.975 1 95.5 172 GLN B O 1
ATOM 6182 N N . LEU B 1 173 ? 2.107 -9.664 -4.715 1 96.56 173 LEU B N 1
ATOM 6183 C CA . LEU B 1 173 ? 1.962 -9.07 -6.039 1 96.56 173 LEU B CA 1
ATOM 6184 C C . LEU B 1 173 ? 1.304 -7.695 -5.945 1 96.56 173 LEU B C 1
ATOM 6186 O O . LEU B 1 173 ? 1.83 -6.715 -6.469 1 96.56 173 LEU B O 1
ATOM 6190 N N . GLU B 1 174 ? 0.212 -7.582 -5.246 1 96.25 174 GLU B N 1
ATOM 6191 C CA . GLU B 1 174 ? -0.566 -6.348 -5.191 1 96.25 174 GLU B CA 1
ATOM 6192 C C . GLU B 1 174 ? 0.15 -5.277 -4.371 1 96.25 174 GLU B C 1
ATOM 6194 O O . GLU B 1 174 ? -0.016 -4.082 -4.621 1 96.25 174 GLU B O 1
ATOM 6199 N N . SER B 1 175 ? 0.968 -5.719 -3.426 1 94.88 175 SER B N 1
ATOM 6200 C CA . SER B 1 175 ? 1.696 -4.762 -2.6 1 94.88 175 SER B CA 1
ATOM 6201 C C . SER B 1 175 ? 2.619 -3.891 -3.445 1 94.88 175 SER B C 1
ATOM 6203 O O . SER B 1 175 ? 2.955 -2.771 -3.053 1 94.88 175 SER B O 1
ATOM 6205 N N . GLN B 1 176 ? 3.039 -4.367 -4.605 1 95 176 GLN B N 1
ATOM 6206 C CA . GLN B 1 176 ? 3.924 -3.633 -5.504 1 95 176 GLN B CA 1
ATOM 6207 C C . GLN B 1 176 ? 3.217 -2.422 -6.105 1 95 176 GLN B C 1
ATOM 6209 O O . GLN B 1 176 ? 3.865 -1.511 -6.621 1 95 176 GLN B O 1
ATOM 6214 N N . LEU B 1 177 ? 1.885 -2.404 -6.039 1 95.56 177 LEU B N 1
ATOM 6215 C CA . LEU B 1 177 ? 1.104 -1.297 -6.582 1 95.56 177 LEU B CA 1
ATOM 6216 C C . LEU B 1 177 ? 0.965 -0.176 -5.555 1 95.56 177 LEU B C 1
ATOM 6218 O O . LEU B 1 177 ? 0.64 0.959 -5.91 1 95.56 177 LEU B O 1
ATOM 6222 N N . GLY B 1 178 ? 1.105 -0.514 -4.254 1 93.12 178 GLY B N 1
ATOM 6223 C CA . GLY B 1 178 ? 1.027 0.481 -3.195 1 93.12 178 GLY B CA 1
ATOM 6224 C C . GLY B 1 178 ? -0.382 0.987 -2.955 1 93.12 178 GLY B C 1
ATOM 6225 O O . GLY B 1 178 ? -0.571 2.068 -2.393 1 93.12 178 GLY B O 1
ATOM 6226 N N . ILE B 1 179 ? -1.444 0.304 -3.324 1 93.69 179 ILE B N 1
ATOM 6227 C CA . ILE B 1 179 ? -2.822 0.781 -3.266 1 93.69 179 ILE B CA 1
ATOM 6228 C C . ILE B 1 179 ? -3.553 0.102 -2.109 1 93.69 179 ILE B C 1
ATOM 6230 O O . ILE B 1 179 ? -4.453 0.69 -1.505 1 93.69 179 ILE B O 1
ATOM 6234 N N . GLY B 1 180 ? -3.145 -1.074 -1.794 1 88.69 180 GLY B N 1
ATOM 6235 C CA . GLY B 1 180 ? -3.787 -1.724 -0.662 1 88.69 180 GLY B CA 1
ATOM 6236 C C . GLY B 1 180 ? -4.051 -3.199 -0.892 1 88.69 180 GLY B C 1
ATOM 6237 O O . GLY B 1 180 ? -3.449 -3.812 -1.775 1 88.69 180 GLY B O 1
ATOM 6238 N N . GLN B 1 181 ? -4.906 -3.742 0.024 1 93 181 GLN B N 1
ATOM 6239 C CA . GLN B 1 181 ? -5.246 -5.16 0.026 1 93 181 GLN B CA 1
ATOM 6240 C C . GLN B 1 181 ? -6.426 -5.445 -0.898 1 93 181 GLN B C 1
ATOM 6242 O O . GLN B 1 181 ? -7.484 -4.82 -0.775 1 93 181 GLN B O 1
ATOM 6247 N N . ALA B 1 182 ? -6.266 -6.309 -1.894 1 96.12 182 ALA B N 1
ATOM 6248 C CA . ALA B 1 182 ? -7.301 -6.68 -2.855 1 96.12 182 ALA B CA 1
ATOM 6249 C C . ALA B 1 182 ? -7.508 -8.195 -2.879 1 96.12 182 ALA B C 1
ATOM 6251 O O . ALA B 1 182 ? -7.996 -8.773 -1.908 1 96.12 182 ALA B O 1
ATOM 6252 N N . LYS B 1 183 ? -7.051 -8.859 -3.898 1 97.5 183 LYS B N 1
ATOM 6253 C CA . LYS B 1 183 ? -7.332 -10.281 -4.074 1 97.5 183 LYS B CA 1
ATOM 6254 C C . LYS B 1 183 ? -6.578 -11.117 -3.051 1 97.5 183 LYS B C 1
ATOM 6256 O O . LYS B 1 183 ? -6.957 -12.258 -2.775 1 97.5 183 LYS B O 1
ATOM 6261 N N . GLY B 1 184 ? -5.539 -10.562 -2.482 1 97.62 184 GLY B N 1
ATOM 6262 C CA . GLY B 1 184 ? -4.82 -11.273 -1.435 1 97.62 184 GLY B CA 1
ATOM 6263 C C . GLY B 1 184 ? -5.605 -11.383 -0.141 1 97.62 184 GLY B C 1
ATOM 6264 O O . GLY B 1 184 ? -5.262 -12.18 0.731 1 97.62 184 GLY B O 1
ATOM 6265 N N . LYS B 1 185 ? -6.668 -10.57 -0.009 1 97.56 185 LYS B N 1
ATOM 6266 C CA . LYS B 1 185 ? -7.328 -10.492 1.292 1 97.56 185 LYS B CA 1
ATOM 6267 C C . LYS B 1 185 ? -8.844 -10.586 1.147 1 97.56 185 LYS B C 1
ATOM 6269 O O . LYS B 1 185 ? -9.57 -10.547 2.143 1 97.56 185 LYS B O 1
ATOM 6274 N N . ASP B 1 186 ? -9.406 -10.727 -0.016 1 96.69 186 ASP B N 1
ATOM 6275 C CA . ASP B 1 186 ? -10.852 -10.578 -0.118 1 96.69 186 ASP B CA 1
ATOM 6276 C C . ASP B 1 186 ? -11.531 -11.93 -0.352 1 96.69 186 ASP B C 1
ATOM 6278 O O . ASP B 1 186 ? -12.695 -11.984 -0.75 1 96.69 186 ASP B O 1
ATOM 6282 N N . SER B 1 187 ? -10.828 -13.062 -0.106 1 91.44 187 SER B N 1
ATOM 6283 C CA . SER B 1 187 ? -11.43 -14.359 -0.41 1 91.44 187 SER B CA 1
ATOM 6284 C C . SER B 1 187 ? -12.117 -14.945 0.816 1 91.44 187 SER B C 1
ATOM 6286 O O . SER B 1 187 ? -12.875 -15.914 0.703 1 91.44 187 SER B O 1
ATOM 6288 N N . GLY B 1 188 ? -11.812 -14.375 2.002 1 96.88 188 GLY B N 1
ATOM 6289 C CA . GLY B 1 188 ? -12.523 -14.938 3.135 1 96.88 188 GLY B CA 1
ATOM 6290 C C . GLY B 1 188 ? -12.164 -14.281 4.453 1 96.88 188 GLY B C 1
ATOM 6291 O O . GLY B 1 188 ? -11 -13.961 4.699 1 96.88 188 GLY B O 1
ATOM 6292 N N . VAL B 1 189 ? -13.156 -14.117 5.281 1 98.38 189 VAL B N 1
ATOM 6293 C CA . VAL B 1 189 ? -13.039 -13.758 6.691 1 98.38 189 VAL B CA 1
ATOM 6294 C C . VAL B 1 189 ? -13.922 -14.672 7.535 1 98.38 189 VAL B C 1
ATOM 6296 O O . VAL B 1 189 ? -15.109 -14.836 7.246 1 98.38 189 VAL B O 1
ATOM 6299 N N . THR B 1 190 ? -13.32 -15.297 8.508 1 98.88 190 THR B N 1
ATOM 6300 C CA . THR B 1 190 ? -14.125 -16.109 9.414 1 98.88 190 THR B CA 1
ATOM 6301 C C . THR B 1 190 ? -14.461 -15.32 10.68 1 98.88 190 THR B C 1
ATOM 6303 O O . THR B 1 190 ? -13.594 -14.672 11.266 1 98.88 190 THR B O 1
ATOM 6306 N N . LEU B 1 191 ? -15.695 -15.359 10.984 1 98.81 191 LEU B N 1
ATOM 6307 C CA . LEU B 1 191 ? -16.172 -14.805 12.242 1 98.81 191 LEU B CA 1
ATOM 6308 C C . LEU B 1 191 ? -16.875 -15.867 13.078 1 98.81 191 LEU B C 1
ATOM 6310 O O . LEU B 1 191 ? -17.656 -16.656 12.547 1 98.81 191 LEU B O 1
ATOM 6314 N N . GLY B 1 192 ? -16.656 -15.898 14.422 1 97.25 192 GLY B N 1
ATOM 6315 C CA . GLY B 1 192 ? -17.422 -16.781 15.273 1 97.25 192 GLY B CA 1
ATOM 6316 C C . GLY B 1 192 ? -16.578 -17.516 16.312 1 97.25 192 GLY B C 1
ATOM 6317 O O . GLY B 1 192 ? -15.484 -17.062 16.641 1 97.25 192 GLY B O 1
ATOM 6318 N N . PRO B 1 193 ? -17.109 -18.438 17 1 98.31 193 PRO B N 1
ATOM 6319 C CA . PRO B 1 193 ? -18.422 -19.047 16.75 1 98.31 193 PRO B CA 1
ATOM 6320 C C . PRO B 1 193 ? -19.578 -18.219 17.312 1 98.31 193 PRO B C 1
ATOM 6322 O O . PRO B 1 193 ? -20.734 -18.422 16.938 1 98.31 193 PRO B O 1
ATOM 6325 N N . TYR B 1 194 ? -19.344 -17.406 18.219 1 98.38 194 TYR B N 1
ATOM 6326 C CA . TYR B 1 194 ? -20.375 -16.578 18.828 1 98.38 194 TYR B CA 1
ATOM 6327 C C . TYR B 1 194 ? -19.844 -15.188 19.156 1 98.38 194 TYR B C 1
ATOM 6329 O O . TYR B 1 194 ? -18.641 -14.961 19.125 1 98.38 194 TYR B O 1
ATOM 6337 N N . LEU B 1 195 ? -20.703 -14.227 19.219 1 98.75 195 LEU B N 1
ATOM 6338 C CA . LEU B 1 195 ? -20.422 -12.898 19.75 1 98.75 195 LEU B CA 1
ATOM 6339 C C . LEU B 1 195 ? -20.547 -12.867 21.266 1 98.75 195 LEU B C 1
ATOM 6341 O O . LEU B 1 195 ? -21.625 -13.117 21.812 1 98.75 195 LEU B O 1
ATOM 6345 N N . VAL B 1 196 ? -19.406 -12.57 21.938 1 98.62 196 VAL B N 1
ATOM 6346 C CA . VAL B 1 196 ? -19.359 -12.586 23.391 1 98.62 196 VAL B CA 1
ATOM 6347 C C . VAL B 1 196 ? -19.469 -11.156 23.922 1 98.62 196 VAL B C 1
ATOM 6349 O O . VAL B 1 196 ? -18.672 -10.289 23.547 1 98.62 196 VAL B O 1
ATOM 6352 N N . THR B 1 197 ? 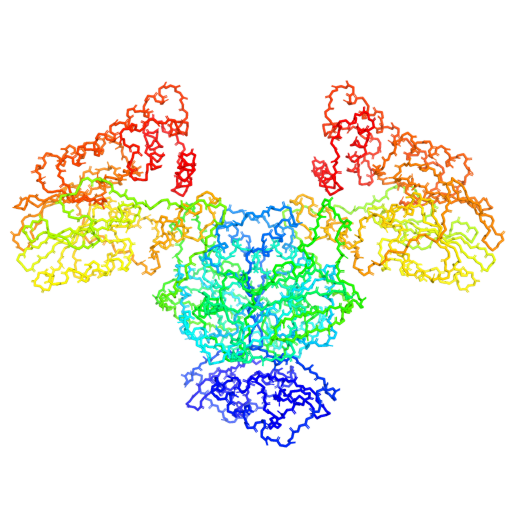-20.438 -10.898 24.797 1 98.06 197 THR B N 1
ATOM 6353 C CA . THR B 1 197 ? -20.578 -9.562 25.359 1 98.06 197 THR B CA 1
ATOM 6354 C C . THR B 1 197 ? -19.453 -9.258 26.344 1 98.06 197 THR B C 1
ATOM 6356 O O . THR B 1 197 ? -18.891 -10.172 26.953 1 98.06 197 THR B O 1
ATOM 6359 N N . PRO B 1 198 ? -19.109 -7.969 26.516 1 95.94 198 PRO B N 1
ATOM 6360 C CA . PRO B 1 198 ? -17.938 -7.566 27.297 1 95.94 198 PRO B CA 1
ATOM 6361 C C . PRO B 1 198 ? -17.984 -8.086 28.734 1 95.94 198 PRO B C 1
ATOM 6363 O O . PRO B 1 198 ? -16.938 -8.414 29.297 1 95.94 198 PRO B O 1
ATOM 6366 N N . ASP B 1 199 ? -19.125 -8.203 29.359 1 95.12 199 ASP B N 1
ATOM 6367 C CA . ASP B 1 199 ? -19.25 -8.617 30.75 1 95.12 199 ASP B CA 1
ATOM 6368 C C . ASP B 1 199 ? -18.719 -10.031 30.953 1 95.12 199 ASP B C 1
ATOM 6370 O O . ASP B 1 199 ? -18.156 -10.344 32 1 95.12 199 ASP B O 1
ATOM 6374 N N . GLU B 1 200 ? -18.875 -10.891 29.938 1 96.38 200 GLU B N 1
ATOM 6375 C CA . GLU B 1 200 ? -18.391 -12.266 30 1 96.38 200 GLU B CA 1
ATOM 6376 C C . GLU B 1 200 ? -16.859 -12.297 30.031 1 96.38 200 GLU B C 1
ATOM 6378 O O . GLU B 1 200 ? -16.266 -13.297 30.438 1 96.38 200 GLU B O 1
ATOM 6383 N N . LEU B 1 201 ? -16.203 -11.266 29.594 1 96.75 201 LEU B N 1
ATOM 6384 C CA . LEU B 1 201 ? -14.758 -11.258 29.438 1 96.75 201 LEU B CA 1
ATOM 6385 C C . LEU B 1 201 ? -14.094 -10.43 30.531 1 96.75 201 LEU B C 1
ATOM 6387 O O . LEU B 1 201 ? -12.875 -10.242 30.516 1 96.75 201 LEU B O 1
ATOM 6391 N N . GLU B 1 202 ? -14.773 -9.977 31.484 1 94.5 202 GLU B N 1
ATOM 6392 C CA . GLU B 1 202 ? -14.266 -9.148 32.562 1 94.5 202 GLU B CA 1
ATOM 6393 C C . GLU B 1 202 ? -13.125 -9.844 33.312 1 94.5 202 GLU B C 1
ATOM 6395 O O . GLU B 1 202 ? -12.141 -9.203 33.688 1 94.5 202 GLU B O 1
ATOM 6400 N N . PRO B 1 203 ? -13.203 -11.133 33.5 1 94.56 203 PRO B N 1
ATOM 6401 C CA . PRO B 1 203 ? -12.117 -11.82 34.219 1 94.56 203 PRO B CA 1
ATOM 6402 C C . PRO B 1 203 ? -10.789 -11.758 33.438 1 94.56 203 PRO B C 1
ATOM 6404 O O . PRO B 1 203 ? -9.734 -12.016 34.031 1 94.56 203 PRO B O 1
ATOM 6407 N N . TYR B 1 204 ? -10.852 -11.453 32.25 1 95.25 204 TYR B N 1
ATOM 6408 C CA . TYR B 1 204 ? -9.648 -11.461 31.422 1 95.25 204 TYR B CA 1
ATOM 6409 C C . TYR B 1 204 ? -9.133 -10.047 31.188 1 95.25 204 TYR B C 1
ATOM 6411 O O . TYR B 1 204 ? -8.188 -9.836 30.422 1 95.25 204 TYR B O 1
ATOM 6419 N N . ARG B 1 205 ? -9.789 -9.109 31.719 1 92.38 205 ARG B N 1
ATOM 6420 C CA . ARG B 1 205 ? -9.336 -7.727 31.594 1 92.38 205 ARG B CA 1
ATOM 6421 C C . ARG B 1 205 ? -7.965 -7.535 32.25 1 92.38 205 ARG B C 1
ATOM 6423 O O . ARG B 1 205 ? -7.711 -8.047 33.312 1 92.38 205 ARG B O 1
ATOM 6430 N N . HIS B 1 206 ? -7.141 -6.82 31.516 1 86.19 206 HIS B N 1
ATOM 6431 C CA . HIS B 1 206 ? -5.801 -6.578 32.031 1 86.19 206 HIS B CA 1
ATOM 6432 C C . HIS B 1 206 ? -5.844 -5.688 33.281 1 86.19 206 HIS B C 1
ATOM 6434 O O . HIS B 1 206 ? -6.488 -4.641 33.281 1 86.19 206 HIS B O 1
ATOM 6440 N N . PRO B 1 207 ? -5.148 -6.027 34.281 1 82.44 207 PRO B N 1
ATOM 6441 C CA . PRO B 1 207 ? -5.25 -5.289 35.531 1 82.44 207 PRO B CA 1
ATOM 6442 C C . PRO B 1 207 ? -4.668 -3.879 35.438 1 82.44 207 PRO B C 1
ATOM 6444 O O . PRO B 1 207 ? -5.23 -2.936 36 1 82.44 207 PRO B O 1
ATOM 6447 N N . ALA B 1 208 ? -3.615 -3.623 34.656 1 81.69 208 ALA B N 1
ATOM 6448 C CA . ALA B 1 208 ? -2.918 -2.342 34.594 1 81.69 208 ALA B CA 1
ATOM 6449 C C . ALA B 1 208 ? -3.412 -1.508 33.406 1 81.69 208 ALA B C 1
ATOM 6451 O O . ALA B 1 208 ? -3.193 -0.295 33.344 1 81.69 208 ALA B O 1
ATOM 6452 N N . ARG B 1 209 ? -4.031 -2.129 32.5 1 84.69 209 ARG B N 1
ATOM 6453 C CA . ARG B 1 209 ? -4.562 -1.468 31.312 1 84.69 209 ARG B CA 1
ATOM 6454 C C . ARG B 1 209 ? -6.016 -1.857 31.062 1 84.69 209 ARG B C 1
ATOM 6456 O O . ARG B 1 209 ? -6.312 -2.658 30.172 1 84.69 209 ARG B O 1
ATOM 6463 N N . PRO B 1 210 ? -6.941 -1.269 31.656 1 76.25 210 PRO B N 1
ATOM 6464 C CA . PRO B 1 210 ? -8.336 -1.708 31.656 1 76.25 210 PRO B CA 1
ATOM 6465 C C . PRO B 1 210 ? -8.938 -1.765 30.266 1 76.25 210 PRO B C 1
ATOM 6467 O O . PRO B 1 210 ? -9.953 -2.438 30.047 1 76.25 210 PRO B O 1
ATOM 6470 N N . GLY B 1 211 ? -8.406 -1.198 29.344 1 80.44 211 GLY B N 1
ATOM 6471 C CA . GLY B 1 211 ? -8.922 -1.243 27.984 1 80.44 211 GLY B CA 1
ATOM 6472 C C . GLY B 1 211 ? -8.422 -2.438 27.203 1 80.44 211 GLY B C 1
ATOM 6473 O O . GLY B 1 211 ? -8.789 -2.623 26.047 1 80.44 211 GLY B O 1
ATOM 6474 N N . THR B 1 212 ? -7.699 -3.299 27.891 1 89.88 212 THR B N 1
ATOM 6475 C CA . THR B 1 212 ? -7.066 -4.418 27.203 1 89.88 212 THR B CA 1
ATOM 6476 C C . THR B 1 212 ? -7.543 -5.746 27.781 1 89.88 212 THR B C 1
ATOM 6478 O O . THR B 1 212 ? -7.727 -5.875 28.984 1 89.88 212 THR B O 1
ATOM 6481 N N . LEU B 1 213 ? -7.781 -6.727 26.891 1 95.31 213 LEU B N 1
ATOM 6482 C CA . LEU B 1 213 ? -8.125 -8.094 27.266 1 95.31 213 LEU B CA 1
ATOM 6483 C C . LEU B 1 213 ? -6.914 -9.016 27.125 1 95.31 213 LEU B C 1
ATOM 6485 O O . LEU B 1 213 ? -6.207 -8.969 26.125 1 95.31 213 LEU B O 1
ATOM 6489 N N . SER B 1 214 ? -6.672 -9.797 28.156 1 96.69 214 SER B N 1
ATOM 6490 C CA . SER B 1 214 ? -5.625 -10.812 28.109 1 96.69 214 SER B CA 1
ATOM 6491 C C . SER B 1 214 ? -6.215 -12.195 27.828 1 96.69 214 SER B C 1
ATOM 6493 O O . SER B 1 214 ? -6.52 -12.938 28.766 1 96.69 214 SER B O 1
ATOM 6495 N N . LEU B 1 215 ? -6.262 -12.547 26.578 1 97.94 215 LEU B N 1
ATOM 6496 C CA . LEU B 1 215 ? -6.816 -13.828 26.156 1 97.94 215 LEU B CA 1
ATOM 6497 C C . LEU B 1 215 ? -5.738 -14.695 25.516 1 97.94 215 LEU B C 1
ATOM 6499 O O . LEU B 1 215 ? -5.223 -14.375 24.438 1 97.94 215 LEU B O 1
ATOM 6503 N N . PRO B 1 216 ? -5.402 -15.805 26.156 1 98.12 216 PRO B N 1
ATOM 6504 C CA . PRO B 1 216 ? -4.52 -16.766 25.484 1 98.12 216 PRO B CA 1
ATOM 6505 C C . PRO B 1 216 ? -5.125 -17.312 24.188 1 98.12 216 PRO B C 1
ATOM 6507 O O . PRO B 1 216 ? -6.332 -17.562 24.125 1 98.12 216 PRO B O 1
ATOM 6510 N N . VAL B 1 217 ? -4.273 -17.484 23.141 1 98.69 217 VAL B N 1
ATOM 6511 C CA . VAL B 1 217 ? -4.742 -17.969 21.859 1 98.69 217 VAL B CA 1
ATOM 6512 C C . VAL B 1 217 ? -3.822 -19.094 21.359 1 98.69 217 VAL B C 1
ATOM 6514 O O . VAL B 1 217 ? -2.676 -19.203 21.812 1 98.69 217 VAL B O 1
ATOM 6517 N N . SER B 1 218 ? -4.309 -19.953 20.531 1 98.75 218 SER B N 1
ATOM 6518 C CA . SER B 1 218 ? -3.516 -20.969 19.844 1 98.75 218 SER B CA 1
ATOM 6519 C C . SER B 1 218 ? -4.066 -21.25 18.438 1 98.75 218 SER B C 1
ATOM 6521 O O . SER B 1 218 ? -5.281 -21.234 18.234 1 98.75 218 SER B O 1
ATOM 6523 N N . ALA B 1 219 ? -3.191 -21.469 17.516 1 98.88 219 ALA B N 1
ATOM 6524 C CA . ALA B 1 219 ? -3.525 -21.797 16.141 1 98.88 219 ALA B CA 1
ATOM 6525 C C . ALA B 1 219 ? -2.932 -23.141 15.734 1 98.88 219 ALA B C 1
ATOM 6527 O O . ALA B 1 219 ? -1.741 -23.391 15.938 1 98.88 219 ALA B O 1
ATOM 6528 N N . LEU B 1 220 ? -3.74 -23.984 15.18 1 98.81 220 LEU B N 1
ATOM 6529 C CA . LEU B 1 220 ? -3.303 -25.312 14.766 1 98.81 220 LEU B CA 1
ATOM 6530 C C . LEU B 1 220 ? -3.641 -25.578 13.297 1 98.81 220 LEU B C 1
ATOM 6532 O O . LEU B 1 220 ? -4.668 -25.109 12.805 1 98.81 220 LEU B O 1
ATOM 6536 N N . VAL B 1 221 ? -2.838 -26.297 12.625 1 98.75 221 VAL B N 1
ATOM 6537 C CA . VAL B 1 221 ? -3.102 -26.891 11.32 1 98.75 221 VAL B CA 1
ATOM 6538 C C . VAL B 1 221 ? -2.967 -28.406 11.406 1 98.75 221 VAL B C 1
ATOM 6540 O O . VAL B 1 221 ? -1.911 -28.922 11.781 1 98.75 221 VAL B O 1
ATOM 6543 N N . ASN B 1 222 ? -4.027 -29.125 11.07 1 98.12 222 ASN B N 1
ATOM 6544 C CA . ASN B 1 222 ? -4.051 -30.578 11.195 1 98.12 222 ASN B CA 1
ATOM 6545 C C . ASN B 1 222 ? -3.602 -31.031 12.578 1 98.12 222 ASN B C 1
ATOM 6547 O O . ASN B 1 222 ? -2.746 -31.906 12.703 1 98.12 222 ASN B O 1
ATOM 6551 N N . ASP B 1 223 ? -3.961 -30.328 13.57 1 97.25 223 ASP B N 1
ATOM 6552 C CA . ASP B 1 223 ? -3.787 -30.641 14.984 1 97.25 223 ASP B CA 1
ATOM 6553 C C . ASP B 1 223 ? -2.344 -30.391 15.43 1 97.25 223 ASP B C 1
ATOM 6555 O O . ASP B 1 223 ? -1.964 -30.75 16.547 1 97.25 223 ASP B O 1
ATOM 6559 N N . THR B 1 224 ? -1.555 -29.859 14.547 1 97.94 224 THR B N 1
ATOM 6560 C CA . THR B 1 224 ? -0.219 -29.406 14.922 1 97.94 224 THR B CA 1
ATOM 6561 C C . THR B 1 224 ? -0.223 -27.922 15.258 1 97.94 224 THR B C 1
ATOM 6563 O O . THR B 1 224 ? -0.693 -27.109 14.461 1 97.94 224 THR B O 1
ATOM 6566 N N . GLU B 1 225 ? 0.295 -27.594 16.344 1 98.31 225 GLU B N 1
ATOM 6567 C CA . GLU B 1 225 ? 0.334 -26.188 16.75 1 98.31 225 GLU B CA 1
ATOM 6568 C C . GLU B 1 225 ? 1.33 -25.391 15.906 1 98.31 225 GLU B C 1
ATOM 6570 O O . GLU B 1 225 ? 2.494 -25.781 15.789 1 98.31 225 GLU B O 1
ATOM 6575 N N . ILE B 1 226 ? 0.909 -24.359 15.312 1 98.31 226 ILE B N 1
ATOM 6576 C CA . ILE B 1 226 ? 1.733 -23.453 14.516 1 98.31 226 ILE B CA 1
ATOM 6577 C C . ILE B 1 226 ? 2.256 -22.328 15.398 1 98.31 226 ILE B C 1
ATOM 6579 O O . ILE B 1 226 ? 3.428 -21.953 15.312 1 98.31 226 ILE B O 1
ATOM 6583 N N . GLY B 1 227 ? 1.295 -21.797 16.188 1 98.06 227 GLY B N 1
ATOM 6584 C CA . GLY B 1 227 ? 1.666 -20.703 17.062 1 98.06 227 GLY B CA 1
ATOM 6585 C C . GLY B 1 227 ? 0.686 -20.484 18.203 1 98.06 227 GLY B C 1
ATOM 6586 O O . GLY B 1 227 ? -0.438 -21 18.156 1 98.06 227 GLY B O 1
ATOM 6587 N N . SER B 1 228 ? 1.171 -19.766 19.219 1 98.44 228 SER B N 1
ATOM 6588 C CA . SER B 1 228 ? 0.368 -19.359 20.359 1 98.44 228 SER B CA 1
ATOM 6589 C C . SER B 1 228 ? 0.777 -17.984 20.859 1 98.44 228 SER B C 1
ATOM 6591 O O . SER B 1 228 ? 1.837 -17.469 20.5 1 98.44 228 SER B O 1
ATOM 6593 N N . GLY B 1 229 ? -0.113 -17.359 21.578 1 97.94 229 GLY B N 1
ATOM 6594 C CA . GLY B 1 229 ? 0.137 -16.031 22.109 1 97.94 229 GLY B CA 1
ATOM 6595 C C . GLY B 1 229 ? -0.99 -15.516 22.984 1 97.94 229 GLY B C 1
ATOM 6596 O O . GLY B 1 229 ? -1.646 -16.281 23.672 1 97.94 229 GLY B O 1
ATOM 6597 N N . SER B 1 230 ? -1.06 -14.195 23.062 1 97.38 230 SER B N 1
ATOM 6598 C CA . SER B 1 230 ? -2.086 -13.523 23.859 1 97.38 230 SER B CA 1
ATOM 6599 C C . SER B 1 230 ? -2.5 -12.203 23.234 1 97.38 230 SER B C 1
ATOM 6601 O O . SER B 1 230 ? -1.689 -11.539 22.578 1 97.38 230 SER B O 1
ATOM 6603 N N . THR B 1 231 ? -3.734 -11.797 23.484 1 96.81 231 THR B N 1
ATOM 6604 C CA . THR B 1 231 ? -4.23 -10.539 22.938 1 96.81 231 THR B CA 1
ATOM 6605 C C . THR B 1 231 ? -3.699 -9.352 23.734 1 96.81 231 THR B C 1
ATOM 6607 O O . THR B 1 231 ? -3.811 -8.203 23.297 1 96.81 231 THR B O 1
ATOM 6610 N N . ASP B 1 232 ? -3.104 -9.586 24.906 1 94.75 232 ASP B N 1
ATOM 6611 C CA . ASP B 1 232 ? -2.59 -8.477 25.719 1 94.75 232 ASP B CA 1
ATOM 6612 C C . ASP B 1 232 ? -1.31 -7.906 25.125 1 94.75 232 ASP B C 1
ATOM 6614 O O . ASP B 1 232 ? -0.768 -6.918 25.625 1 94.75 232 ASP B O 1
ATOM 6618 N N . GLN B 1 233 ? -0.861 -8.445 24 1 92.81 233 GLN B N 1
ATOM 6619 C CA . GLN B 1 233 ? 0.309 -7.949 23.297 1 92.81 233 GLN B CA 1
ATOM 6620 C C . GLN B 1 233 ? -0.074 -6.852 22.297 1 92.81 233 GLN B C 1
ATOM 6622 O O . GLN B 1 233 ? 0.779 -6.332 21.578 1 92.81 233 GLN B O 1
ATOM 6627 N N . MET B 1 234 ? -1.301 -6.465 22.281 1 95.56 234 MET B N 1
ATOM 6628 C CA . MET B 1 234 ? -1.766 -5.422 21.375 1 95.56 234 MET B CA 1
ATOM 6629 C C . MET B 1 234 ? -1.072 -4.098 21.672 1 95.56 234 MET B C 1
ATOM 6631 O O . MET B 1 234 ? -1.037 -3.65 22.812 1 95.56 234 MET B O 1
ATOM 6635 N N . ASP B 1 235 ? -0.478 -3.494 20.656 1 96.56 235 ASP B N 1
ATOM 6636 C CA . ASP B 1 235 ? 0.133 -2.174 20.781 1 96.56 235 ASP B CA 1
ATOM 6637 C C . ASP B 1 235 ? -0.919 -1.071 20.703 1 96.56 235 ASP B C 1
ATOM 6639 O O . ASP B 1 235 ? -0.761 -0.009 21.312 1 96.56 235 ASP B O 1
ATOM 6643 N N . TRP B 1 236 ? -1.954 -1.216 19.906 1 96.94 236 TRP B N 1
ATOM 6644 C CA . TRP B 1 236 ? -3.113 -0.334 19.812 1 96.94 236 TRP B CA 1
ATOM 6645 C C . TRP B 1 236 ? -4.355 -1.005 20.375 1 96.94 236 TRP B C 1
ATOM 6647 O O . TRP B 1 236 ? -4.738 -2.094 19.953 1 96.94 236 TRP B O 1
ATOM 6657 N N . SER B 1 237 ? -5.02 -0.384 21.328 1 96.25 237 SER B N 1
ATOM 6658 C CA . SER B 1 237 ? -6.23 -0.964 21.906 1 96.25 237 SER B CA 1
ATOM 6659 C C . SER B 1 237 ? -7.418 -0.8 20.953 1 96.25 237 SER B C 1
ATOM 6661 O O . SER B 1 237 ? -7.387 0.026 20.047 1 96.25 237 SER B O 1
ATOM 6663 N N . PHE B 1 238 ? -8.461 -1.581 21.156 1 97.5 238 PHE B N 1
ATOM 6664 C CA . PHE B 1 238 ? -9.672 -1.434 20.359 1 97.5 238 PHE B CA 1
ATOM 6665 C C . PHE B 1 238 ? -10.266 -0.043 20.516 1 97.5 238 PHE B C 1
ATOM 6667 O O . PHE B 1 238 ? -10.75 0.552 19.562 1 97.5 238 PHE B O 1
ATOM 6674 N N . GLY B 1 239 ? -10.258 0.485 21.766 1 97.12 239 GLY B N 1
ATOM 6675 C CA . GLY B 1 239 ? -10.734 1.846 21.953 1 97.12 239 GLY B CA 1
ATOM 6676 C C . GLY B 1 239 ? -10.016 2.855 21.078 1 97.12 239 GLY B C 1
ATOM 6677 O O . GLY B 1 239 ? -10.648 3.73 20.484 1 97.12 239 GLY B O 1
ATOM 6678 N N . GLU B 1 240 ? -8.703 2.738 21 1 97.62 240 GLU B N 1
ATOM 6679 C CA . GLU B 1 240 ? -7.883 3.662 20.219 1 97.62 240 GLU B CA 1
ATOM 6680 C C . GLU B 1 240 ? -8.164 3.521 18.734 1 97.62 240 GLU B C 1
ATOM 6682 O O . GLU B 1 240 ? -8.336 4.52 18.031 1 97.62 240 GLU B O 1
ATOM 6687 N N . VAL B 1 241 ? -8.211 2.268 18.234 1 98.06 241 VAL B N 1
ATOM 6688 C CA . VAL B 1 241 ? -8.328 2.096 16.797 1 98.06 241 VAL B CA 1
ATOM 6689 C C . VAL B 1 241 ? -9.75 2.428 16.344 1 98.06 241 VAL B C 1
ATOM 6691 O O . VAL B 1 241 ? -9.961 2.916 15.234 1 98.06 241 VAL B O 1
ATOM 6694 N N . ILE B 1 242 ? -10.742 2.203 17.172 1 98.25 242 ILE B N 1
ATOM 6695 C CA . ILE B 1 242 ? -12.109 2.584 16.844 1 98.25 242 ILE B CA 1
ATOM 6696 C C . ILE B 1 242 ? -12.242 4.105 16.844 1 98.25 242 ILE B C 1
ATOM 6698 O O . ILE B 1 242 ? -12.898 4.684 15.984 1 98.25 242 ILE B O 1
ATOM 6702 N N . SER B 1 243 ? -11.625 4.77 17.859 1 98.31 243 SER B N 1
ATOM 6703 C CA . SER B 1 243 ? -11.562 6.227 17.828 1 98.31 243 SER B CA 1
ATOM 6704 C C . SER B 1 243 ? -10.953 6.734 16.531 1 98.31 243 SER B C 1
ATOM 6706 O O . SER B 1 243 ? -11.5 7.633 15.891 1 98.31 243 SER B O 1
ATOM 6708 N N . TYR B 1 244 ? -9.859 6.129 16.125 1 98.19 244 TYR B N 1
ATOM 6709 C CA . TYR B 1 244 ? -9.164 6.492 14.891 1 98.19 244 TYR B CA 1
ATOM 6710 C C . TYR B 1 244 ? -10.062 6.281 13.68 1 98.19 244 TYR B C 1
ATOM 6712 O O . TYR B 1 244 ? -10.172 7.16 12.828 1 98.19 244 TYR B O 1
ATOM 6720 N N . ALA B 1 245 ? -10.719 5.137 13.602 1 97.88 245 ALA B N 1
ATOM 6721 C CA . ALA B 1 245 ? -11.586 4.797 12.484 1 97.88 245 ALA B CA 1
ATOM 6722 C C . ALA B 1 245 ? -12.773 5.75 12.398 1 97.88 245 ALA B C 1
ATOM 6724 O O . ALA B 1 245 ? -13.281 6.027 11.305 1 97.88 245 ALA B O 1
ATOM 6725 N N . SER B 1 246 ? -13.25 6.27 13.492 1 98 246 SER B N 1
ATOM 6726 C CA . SER B 1 246 ? -14.469 7.074 13.555 1 98 246 SER B CA 1
ATOM 6727 C C . SER B 1 246 ? -14.203 8.516 13.125 1 98 246 SER B C 1
ATOM 6729 O O . SER B 1 246 ? -15.133 9.32 13.023 1 98 246 SER B O 1
ATOM 6731 N N . ARG B 1 247 ? -12.922 8.867 12.883 1 97.62 247 ARG B N 1
ATOM 6732 C CA . ARG B 1 247 ? -12.578 10.203 12.43 1 97.62 247 ARG B CA 1
ATOM 6733 C C . ARG B 1 247 ? -13.25 10.523 11.102 1 97.62 247 ARG B C 1
ATOM 6735 O O . ARG B 1 247 ? -12.859 10.008 10.055 1 97.62 247 ARG B O 1
ATOM 6742 N N . GLY B 1 248 ? -14.234 11.391 11.133 1 97.06 248 GLY B N 1
ATOM 6743 C CA . GLY B 1 248 ? -14.93 11.797 9.93 1 97.06 248 GLY B CA 1
ATOM 6744 C C . GLY B 1 248 ? -15.859 10.719 9.391 1 97.06 248 GLY B C 1
ATOM 6745 O O . GLY B 1 248 ? -16.375 10.844 8.273 1 97.06 248 GLY B O 1
ATOM 6746 N N . VAL B 1 249 ? -16.078 9.648 10.094 1 97.75 249 VAL B N 1
ATOM 6747 C CA . VAL B 1 249 ? -16.875 8.516 9.641 1 97.75 249 VAL B CA 1
ATOM 6748 C C . VAL B 1 249 ? -17.891 8.133 10.719 1 97.75 249 VAL B C 1
ATOM 6750 O O . VAL B 1 249 ? -17.547 8 11.891 1 97.75 249 VAL B O 1
ATOM 6753 N N . THR B 1 250 ? -19.078 8.008 10.328 1 96.81 250 THR B N 1
ATOM 6754 C CA . THR B 1 250 ? -20.094 7.484 11.25 1 96.81 250 THR B CA 1
ATOM 6755 C C . THR B 1 250 ? -20.078 5.961 11.266 1 96.81 250 THR B C 1
ATOM 6757 O O . THR B 1 250 ? -20.5 5.32 10.297 1 96.81 250 THR B O 1
ATOM 6760 N N . LEU B 1 251 ? -19.594 5.422 12.32 1 97.19 251 LEU B N 1
ATOM 6761 C CA . LEU B 1 251 ? -19.625 3.973 12.484 1 97.19 251 LEU B CA 1
ATOM 6762 C C . LEU B 1 251 ? -21.062 3.488 12.703 1 97.19 251 LEU B C 1
ATOM 6764 O O . LEU B 1 251 ? -21.859 4.184 13.32 1 97.19 251 LEU B O 1
ATOM 6768 N N . ARG B 1 252 ? -21.359 2.344 12.211 1 96.44 252 ARG B N 1
ATOM 6769 C CA . ARG B 1 252 ? -22.703 1.774 12.289 1 96.44 252 ARG B CA 1
ATOM 6770 C C . ARG B 1 252 ? -22.734 0.563 13.211 1 96.44 252 ARG B C 1
ATOM 6772 O O . ARG B 1 252 ? -21.719 -0.124 13.383 1 96.44 252 ARG B O 1
ATOM 6779 N N . PRO B 1 253 ? -23.938 0.301 13.781 1 97.19 253 PRO B N 1
ATOM 6780 C CA . PRO B 1 253 ? -24.078 -0.963 14.508 1 97.19 253 PRO B CA 1
ATOM 6781 C C . PRO B 1 253 ? -23.75 -2.18 13.648 1 97.19 253 PRO B C 1
ATOM 6783 O O . PRO B 1 253 ? -24.234 -2.283 12.516 1 97.19 253 PRO B O 1
ATOM 6786 N N . GLY B 1 254 ? -22.875 -3 14.195 1 97.75 254 GLY B N 1
ATOM 6787 C CA . GLY B 1 254 ? -22.547 -4.219 13.477 1 97.75 254 GLY B CA 1
ATOM 6788 C C . GLY B 1 254 ? -21.219 -4.125 12.742 1 97.75 254 GLY B C 1
ATOM 6789 O O . GLY B 1 254 ? -20.703 -5.133 12.242 1 97.75 254 GLY B O 1
ATOM 6790 N N . ASP B 1 255 ? -20.641 -2.875 12.656 1 98.12 255 ASP B N 1
ATOM 6791 C CA . ASP B 1 255 ? -19.281 -2.783 12.109 1 98.12 255 ASP B CA 1
ATOM 6792 C C . ASP B 1 255 ? -18.328 -3.693 12.867 1 98.12 255 ASP B C 1
ATOM 6794 O O . ASP B 1 255 ? -18.391 -3.791 14.094 1 98.12 255 ASP B O 1
ATOM 6798 N N . VAL B 1 256 ? -17.5 -4.398 12.078 1 98.75 256 VAL B N 1
ATOM 6799 C CA . VAL B 1 256 ? -16.531 -5.32 12.664 1 98.75 256 VAL B CA 1
ATOM 6800 C C . VAL B 1 256 ? -15.117 -4.734 12.555 1 98.75 256 VAL B C 1
ATOM 6802 O O . VAL B 1 256 ? -14.711 -4.285 11.477 1 98.75 256 VAL B O 1
ATOM 6805 N N . VAL B 1 257 ? -14.398 -4.707 13.68 1 98.69 257 VAL B N 1
ATOM 6806 C CA . VAL B 1 257 ? -13.031 -4.188 13.734 1 98.69 257 VAL B CA 1
ATOM 6807 C C . VAL B 1 257 ? -12.07 -5.301 14.148 1 98.69 257 VAL B C 1
ATOM 6809 O O . VAL B 1 257 ? -12.141 -5.809 15.266 1 98.69 257 VAL B O 1
ATOM 6812 N N . GLY B 1 258 ? -11.188 -5.652 13.25 1 98.75 258 GLY B N 1
ATOM 6813 C CA . GLY B 1 258 ? -10.211 -6.691 13.531 1 98.75 258 GLY B CA 1
ATOM 6814 C C . GLY B 1 258 ? -8.977 -6.18 14.258 1 98.75 258 GLY B C 1
ATOM 6815 O O . GLY B 1 258 ? -8.578 -5.027 14.07 1 98.75 258 GLY B O 1
ATOM 6816 N N . SER B 1 259 ? -8.359 -7.062 14.992 1 98.56 259 SER B N 1
ATOM 6817 C CA . SER B 1 259 ? -7.219 -6.691 15.82 1 98.56 259 SER B CA 1
ATOM 6818 C C . SER B 1 259 ? -5.922 -6.746 15.023 1 98.56 259 SER B C 1
ATOM 6820 O O . SER B 1 259 ? -4.918 -6.152 15.422 1 98.56 259 SER B O 1
ATOM 6822 N N . GLY B 1 260 ? -5.934 -7.48 13.938 1 98.44 260 GLY B N 1
ATOM 6823 C CA . GLY B 1 260 ? -4.672 -7.922 13.359 1 98.44 260 GLY B CA 1
ATOM 6824 C C . GLY B 1 260 ? -4.188 -9.242 13.93 1 98.44 260 GLY B C 1
ATOM 6825 O O . GLY B 1 260 ? -4.742 -9.742 14.914 1 98.44 260 GLY B O 1
ATOM 6826 N N . THR B 1 261 ? -3.225 -9.742 13.391 1 98.81 261 THR B N 1
ATOM 6827 C CA . THR B 1 261 ? -2.775 -11.102 13.688 1 98.81 261 THR B CA 1
ATOM 6828 C C . THR B 1 261 ? -1.994 -11.141 15 1 98.81 261 THR B C 1
ATOM 6830 O O . THR B 1 261 ? -1.055 -10.367 15.188 1 98.81 261 THR B O 1
ATOM 6833 N N . VAL B 1 262 ? -2.391 -12.055 15.883 1 98.75 262 VAL B N 1
ATOM 6834 C CA . VAL B 1 262 ? -1.593 -12.312 17.078 1 98.75 262 VAL B CA 1
ATOM 6835 C C . VAL B 1 262 ? -0.236 -12.891 16.672 1 98.75 262 VAL B C 1
ATOM 6837 O O . VAL B 1 262 ? -0.165 -13.836 15.883 1 98.75 262 VAL B O 1
ATOM 6840 N N . PRO B 1 263 ? 0.88 -12.352 17.203 1 98.38 263 PRO B N 1
ATOM 6841 C CA . PRO B 1 263 ? 2.211 -12.781 16.766 1 98.38 263 PRO B CA 1
ATOM 6842 C C . PRO B 1 263 ? 2.385 -14.297 16.828 1 98.38 263 PRO B C 1
ATOM 6844 O O . PRO B 1 263 ? 1.97 -14.938 17.797 1 98.38 263 PRO B O 1
ATOM 6847 N N . THR B 1 264 ? 2.936 -14.859 15.758 1 98 264 THR B N 1
ATOM 6848 C CA . THR B 1 264 ? 3.311 -16.25 15.57 1 98 264 THR B CA 1
ATOM 6849 C C . THR B 1 264 ? 2.107 -17.078 15.125 1 98 264 THR B C 1
ATOM 6851 O O . THR B 1 264 ? 2.244 -18.266 14.789 1 98 264 THR B O 1
ATOM 6854 N N . CYS B 1 265 ? 0.905 -16.531 15.086 1 98.69 265 CYS B N 1
ATOM 6855 C CA . CYS B 1 265 ? -0.308 -17.297 14.797 1 98.69 265 CYS B CA 1
ATOM 6856 C C . CYS B 1 265 ? -0.711 -17.141 13.336 1 98.69 265 CYS B C 1
ATOM 6858 O O . CYS B 1 265 ? -1.875 -16.875 13.031 1 98.69 265 CYS B O 1
ATOM 6860 N N . THR B 1 266 ? 0.162 -17.266 12.43 1 98.56 266 THR B N 1
ATOM 6861 C CA . THR B 1 266 ? 0.058 -17.312 10.977 1 98.56 266 THR B CA 1
ATOM 6862 C C . THR B 1 266 ? 1.262 -18.016 10.359 1 98.56 266 THR B C 1
ATOM 6864 O O . THR B 1 266 ? 2.324 -18.094 10.984 1 98.56 266 THR B O 1
ATOM 6867 N N . LEU B 1 267 ? 1.191 -18.5 9.227 1 98.31 267 LEU B N 1
ATOM 6868 C CA . LEU B 1 267 ? 2.246 -19.328 8.641 1 98.31 267 LEU B CA 1
ATOM 6869 C C . LEU B 1 267 ? 3.402 -18.469 8.148 1 98.31 267 LEU B C 1
ATOM 6871 O O . LEU B 1 267 ? 4.566 -18.844 8.273 1 98.31 267 LEU B O 1
ATOM 6875 N N . VAL B 1 268 ? 3.139 -17.312 7.617 1 97.38 268 VAL B N 1
ATOM 6876 C CA . VAL B 1 268 ? 4.152 -16.484 6.973 1 97.38 268 VAL B CA 1
ATOM 6877 C C . VAL B 1 268 ? 5.254 -16.141 7.969 1 97.38 268 VAL B C 1
ATOM 6879 O O . VAL B 1 268 ? 6.422 -16.016 7.598 1 97.38 268 VAL B O 1
ATOM 6882 N N . GLU B 1 269 ? 4.945 -16.031 9.203 1 97.31 269 GLU B N 1
ATOM 6883 C CA . GLU B 1 269 ? 5.926 -15.641 10.211 1 97.31 269 GLU B CA 1
ATOM 6884 C C . GLU B 1 269 ? 6.965 -16.75 10.414 1 97.31 269 GLU B C 1
ATOM 6886 O O . GLU B 1 269 ? 8.008 -16.516 11.023 1 97.31 269 GLU B O 1
ATOM 6891 N N . HIS B 1 270 ? 6.664 -17.891 9.969 1 96.62 270 HIS B N 1
ATOM 6892 C CA . HIS B 1 270 ? 7.551 -19.031 10.172 1 96.62 270 HIS B CA 1
ATOM 6893 C C . HIS B 1 270 ? 8.352 -19.328 8.906 1 96.62 270 HIS B C 1
ATOM 6895 O O . HIS B 1 270 ? 9.125 -20.297 8.867 1 96.62 270 HIS B O 1
ATOM 6901 N N . LEU B 1 271 ? 8.125 -18.547 7.895 1 93.81 271 LEU B N 1
ATOM 6902 C CA . LEU B 1 271 ? 8.898 -18.688 6.664 1 93.81 271 LEU B CA 1
ATOM 6903 C C . LEU B 1 271 ? 10.312 -18.141 6.855 1 93.81 271 LEU B C 1
ATOM 6905 O O . LEU B 1 271 ? 10.5 -17.062 7.418 1 93.81 271 LEU B O 1
ATOM 6909 N N . SER B 1 272 ? 11.297 -18.953 6.465 1 87.56 272 SER B N 1
ATOM 6910 C CA . SER B 1 272 ? 12.695 -18.531 6.406 1 87.56 272 SER B CA 1
ATOM 6911 C C . SER B 1 272 ? 13.312 -18.859 5.051 1 87.56 272 SER B C 1
ATOM 6913 O O . SER B 1 272 ? 13.43 -20.031 4.684 1 87.56 272 SER B O 1
ATOM 6915 N N . LEU B 1 273 ? 13.789 -17.906 4.379 1 78.38 273 LEU B N 1
ATOM 6916 C CA . LEU B 1 273 ? 14.359 -18.109 3.055 1 78.38 273 LEU B CA 1
ATOM 6917 C C . LEU B 1 273 ? 15.711 -18.828 3.148 1 78.38 273 LEU B C 1
ATOM 6919 O O . LEU B 1 273 ? 16.172 -19.422 2.174 1 78.38 273 LEU B O 1
ATOM 6923 N N . THR B 1 274 ? 16.312 -18.797 4.32 1 79.19 274 THR B N 1
ATOM 6924 C CA . THR B 1 274 ? 17.609 -19.438 4.508 1 79.19 274 THR B CA 1
ATOM 6925 C C . THR B 1 274 ? 17.438 -20.828 5.121 1 79.19 274 THR B C 1
ATOM 6927 O O . THR B 1 274 ? 18.391 -21.609 5.176 1 79.19 274 THR B O 1
ATOM 6930 N N . ASP B 1 275 ? 16.203 -21.125 5.523 1 85.06 275 ASP B N 1
ATOM 6931 C CA . ASP B 1 275 ? 15.898 -22.422 6.105 1 85.06 275 ASP B CA 1
ATOM 6932 C C . ASP B 1 275 ? 14.492 -22.875 5.719 1 85.06 275 ASP B C 1
ATOM 6934 O O . ASP B 1 275 ? 13.617 -23 6.578 1 85.06 275 ASP B O 1
ATOM 6938 N N . LEU B 1 276 ? 14.336 -23.281 4.598 1 83.69 276 LEU B N 1
ATOM 6939 C CA . LEU B 1 276 ? 13.023 -23.609 4.051 1 83.69 276 LEU B CA 1
ATOM 6940 C C . LEU B 1 276 ? 12.492 -24.906 4.656 1 83.69 276 LEU B C 1
ATOM 6942 O O . LEU B 1 276 ? 11.281 -25.125 4.707 1 83.69 276 LEU B O 1
ATOM 6946 N N . GLU B 1 277 ? 13.359 -25.719 5.105 1 84.44 277 GLU B N 1
ATOM 6947 C CA . GLU B 1 277 ? 12.961 -27 5.668 1 84.44 277 GLU B CA 1
ATOM 6948 C C . GLU B 1 277 ? 12.18 -26.828 6.965 1 84.44 277 GLU B C 1
ATOM 6950 O O . GLU B 1 277 ? 11.336 -27.656 7.309 1 84.44 277 GLU B O 1
ATOM 6955 N N . SER B 1 278 ? 12.422 -25.719 7.59 1 88.12 278 SER B N 1
ATOM 6956 C CA . SER B 1 278 ? 11.75 -25.469 8.859 1 88.12 278 SER B CA 1
ATOM 6957 C C . SER B 1 278 ? 10.352 -24.891 8.656 1 88.12 278 SER B C 1
ATOM 6959 O O . SER B 1 278 ? 9.547 -24.844 9.586 1 88.12 278 SER B O 1
ATOM 6961 N N . PHE B 1 279 ? 10.055 -24.531 7.547 1 92.31 279 PHE B N 1
ATOM 6962 C CA . PHE B 1 279 ? 8.75 -23.969 7.223 1 92.31 279 PHE B CA 1
ATOM 6963 C C . PHE B 1 279 ? 7.688 -25.047 7.152 1 92.31 279 PHE B C 1
ATOM 6965 O O . PHE B 1 279 ? 7.863 -26.047 6.457 1 92.31 279 PHE B O 1
ATOM 6972 N N . PRO B 1 280 ? 6.629 -24.859 7.863 1 91.25 280 PRO B N 1
ATOM 6973 C CA . PRO B 1 280 ? 5.578 -25.875 7.855 1 91.25 280 PRO B CA 1
ATOM 6974 C C . PRO B 1 280 ? 4.906 -26.031 6.492 1 91.25 280 PRO B C 1
ATOM 6976 O O . PRO B 1 280 ? 4.25 -27.031 6.23 1 91.25 280 PRO B O 1
ATOM 6979 N N . GLY B 1 281 ? 5.078 -25.031 5.652 1 93 281 GLY B N 1
ATOM 6980 C CA . GLY B 1 281 ? 4.375 -25.016 4.379 1 93 281 GLY B CA 1
ATOM 6981 C C . GLY B 1 281 ? 3.113 -24.172 4.402 1 93 281 GLY B C 1
ATOM 6982 O O . GLY B 1 281 ? 2.633 -23.797 5.473 1 93 281 GLY B O 1
ATOM 6983 N N . TRP B 1 282 ? 2.57 -23.891 3.291 1 96.81 282 TRP B N 1
ATOM 6984 C CA . TRP B 1 282 ? 1.295 -23.203 3.156 1 96.81 282 TRP B CA 1
ATOM 6985 C C . TRP B 1 282 ? 0.13 -24.188 3.246 1 96.81 282 TRP B C 1
ATOM 6987 O O . TRP B 1 282 ? 0.335 -25.391 3.383 1 96.81 282 TRP B O 1
ATOM 6997 N N . LEU B 1 283 ? -1.056 -23.609 3.23 1 97.5 283 LEU B N 1
ATOM 6998 C CA . LEU B 1 283 ? -2.24 -24.453 3.338 1 97.5 283 LEU B CA 1
ATOM 6999 C C . LEU B 1 283 ? -2.58 -25.094 1.994 1 97.5 283 LEU B C 1
ATOM 7001 O O . LEU B 1 283 ? -2.461 -24.453 0.95 1 97.5 283 LEU B O 1
ATOM 7005 N N . HIS B 1 284 ? -3.023 -26.375 2.076 1 94.38 284 HIS B N 1
ATOM 7006 C CA . HIS B 1 284 ? -3.451 -27.141 0.91 1 94.38 284 HIS B CA 1
ATOM 7007 C C . HIS B 1 284 ? -4.887 -27.641 1.069 1 94.38 284 HIS B C 1
ATOM 7009 O O . HIS B 1 284 ? -5.457 -27.562 2.16 1 94.38 284 HIS B O 1
ATOM 7015 N N . ASP B 1 285 ? -5.418 -28.125 -0.056 1 96 285 ASP B N 1
ATOM 7016 C CA . ASP B 1 285 ? -6.75 -28.719 -0.035 1 96 285 ASP B CA 1
ATOM 7017 C C . ASP B 1 285 ? -6.836 -29.844 1.004 1 96 285 ASP B C 1
ATOM 7019 O O . ASP B 1 285 ? -6.016 -30.766 1.004 1 96 285 ASP B O 1
ATOM 7023 N N . GLY B 1 286 ? -7.77 -29.719 1.931 1 97.25 286 GLY B N 1
ATOM 7024 C CA . GLY B 1 286 ? -7.996 -30.75 2.924 1 97.25 286 GLY B CA 1
ATOM 7025 C C . GLY B 1 286 ? -7.41 -30.422 4.281 1 97.25 286 GLY B C 1
ATOM 7026 O O . GLY B 1 286 ? -7.766 -31.031 5.289 1 97.25 286 GLY B O 1
ATOM 7027 N N . ASP B 1 287 ? -6.473 -29.453 4.352 1 98.06 287 ASP B N 1
ATOM 7028 C CA . ASP B 1 287 ? -5.926 -29.047 5.645 1 98.06 287 ASP B CA 1
ATOM 7029 C C . ASP B 1 287 ? -7.02 -28.5 6.555 1 98.06 287 ASP B C 1
ATOM 7031 O O . ASP B 1 287 ? -7.961 -27.859 6.082 1 98.06 287 ASP B O 1
ATOM 7035 N N . VAL B 1 288 ? -6.875 -28.781 7.801 1 98.88 288 VAL B N 1
ATOM 7036 C CA . VAL B 1 288 ? -7.84 -28.297 8.789 1 98.88 288 VAL B CA 1
ATOM 7037 C C . VAL B 1 288 ? -7.18 -27.266 9.695 1 98.88 288 VAL B C 1
ATOM 7039 O O . VAL B 1 288 ? -6.152 -27.531 10.312 1 98.88 288 VAL B O 1
ATOM 7042 N N . VAL B 1 289 ? -7.738 -26.078 9.742 1 98.88 289 VAL B N 1
ATOM 7043 C CA . VAL B 1 289 ? -7.242 -24.984 10.578 1 98.88 289 VAL B CA 1
ATOM 7044 C C . VAL B 1 289 ? -8.141 -24.844 11.805 1 98.88 289 VAL B C 1
ATOM 7046 O O . VAL B 1 289 ? -9.352 -24.672 11.68 1 98.88 289 VAL B O 1
ATOM 7049 N N . THR B 1 290 ? -7.574 -24.938 12.992 1 98.94 290 THR B N 1
ATOM 7050 C CA . THR B 1 290 ? -8.266 -24.75 14.266 1 98.94 290 THR B CA 1
ATOM 7051 C C . THR B 1 290 ? -7.711 -23.547 15.016 1 98.94 290 THR B C 1
ATOM 7053 O O . THR B 1 290 ? -6.512 -23.469 15.289 1 98.94 290 THR B O 1
ATOM 7056 N N . LEU B 1 291 ? -8.531 -22.594 15.32 1 98.94 291 LEU B N 1
ATOM 7057 C CA . LEU B 1 291 ? -8.156 -21.406 16.062 1 98.94 291 LEU B CA 1
ATOM 7058 C C . LEU B 1 291 ? -8.914 -21.312 17.391 1 98.94 291 LEU B C 1
ATOM 7060 O O . LEU B 1 291 ? -10.141 -21.391 17.406 1 98.94 291 LEU B O 1
ATOM 7064 N N . ARG B 1 292 ? -8.133 -21.172 18.453 1 98.81 292 ARG B N 1
ATOM 7065 C CA . ARG B 1 292 ? -8.711 -21.125 19.797 1 98.81 292 ARG B CA 1
ATOM 7066 C C . ARG B 1 292 ? -8.367 -19.828 20.5 1 98.81 292 ARG B C 1
ATOM 7068 O O . ARG B 1 292 ? -7.238 -19.344 20.422 1 98.81 292 ARG B O 1
ATOM 7075 N N . VAL B 1 293 ? -9.344 -19.25 21.062 1 98.81 293 VAL B N 1
ATOM 7076 C CA . VAL B 1 293 ? -9.164 -18.078 21.891 1 98.81 293 VAL B CA 1
ATOM 7077 C C . VAL B 1 293 ? -9.906 -18.25 23.219 1 98.81 293 VAL B C 1
ATOM 7079 O O . VAL B 1 293 ? -11.125 -18.453 23.219 1 98.81 293 VAL B O 1
ATOM 7082 N N . GLN B 1 294 ? -9.156 -18.125 24.312 1 98.19 294 GLN B N 1
ATOM 7083 C CA . GLN B 1 294 ? -9.789 -18.234 25.625 1 98.19 294 GLN B CA 1
ATOM 7084 C C . GLN B 1 294 ? -10.914 -17.219 25.781 1 98.19 294 GLN B C 1
ATOM 7086 O O . GLN B 1 294 ? -10.711 -16.016 25.547 1 98.19 294 GLN B O 1
ATOM 7091 N N . GLY B 1 295 ? -12.062 -17.75 26.125 1 97.75 295 GLY B N 1
ATOM 7092 C CA . GLY B 1 295 ? -13.188 -16.859 26.344 1 97.75 295 GLY B CA 1
ATOM 7093 C C . GLY B 1 295 ? -14.016 -16.625 25.094 1 97.75 295 GLY B C 1
ATOM 7094 O O . GLY B 1 295 ? -15.156 -16.172 25.172 1 97.75 295 GLY B O 1
ATOM 7095 N N . LEU B 1 296 ? -13.484 -16.938 23.891 1 98.69 296 LEU B N 1
ATOM 7096 C CA . LEU B 1 296 ? -14.195 -16.641 22.641 1 98.69 296 LEU B CA 1
ATOM 7097 C C . LEU B 1 296 ? -14.469 -17.906 21.859 1 98.69 296 LEU B C 1
ATOM 7099 O O . LEU B 1 296 ? -15.109 -17.859 20.797 1 98.69 296 LEU B O 1
ATOM 7103 N N . GLY B 1 297 ? -13.938 -19.031 22.281 1 98.31 297 GLY B N 1
ATOM 7104 C CA . GLY B 1 297 ? -14.305 -20.297 21.672 1 98.31 297 GLY B CA 1
ATOM 7105 C C . GLY B 1 297 ? -13.281 -20.797 20.672 1 98.31 297 GLY B C 1
ATOM 7106 O O . GLY B 1 297 ? -12.078 -20.656 20.891 1 98.31 297 GLY B O 1
ATOM 7107 N N . GLU B 1 298 ? -13.836 -21.562 19.719 1 98.44 298 GLU B N 1
ATOM 7108 C CA . GLU B 1 298 ? -12.984 -22.234 18.75 1 98.44 298 GLU B CA 1
ATOM 7109 C C . GLU B 1 298 ? -13.633 -22.266 17.359 1 98.44 298 GLU B C 1
ATOM 7111 O O . GLU B 1 298 ? -14.844 -22.469 17.25 1 98.44 298 GLU B O 1
ATOM 7116 N N . THR B 1 299 ? -12.82 -21.953 16.328 1 98.81 299 THR B N 1
ATOM 7117 C CA . THR B 1 299 ? -13.219 -22.219 14.945 1 98.81 299 THR B CA 1
ATOM 7118 C C . THR B 1 299 ? -12.43 -23.391 14.383 1 98.81 299 THR B C 1
ATOM 7120 O O . THR B 1 299 ? -11.305 -23.656 14.812 1 98.81 299 THR B O 1
ATOM 7123 N N . ARG B 1 300 ? -13.016 -24.125 13.555 1 98.75 300 ARG B N 1
ATOM 7124 C CA . ARG B 1 300 ? -12.398 -25.266 12.883 1 98.75 300 ARG B CA 1
ATOM 7125 C C . ARG B 1 300 ? -12.898 -25.391 11.445 1 98.75 300 ARG B C 1
ATOM 7127 O O . ARG B 1 300 ? -14.078 -25.672 11.211 1 98.75 300 ARG B O 1
ATOM 7134 N N . GLN B 1 301 ? -11.984 -25.203 10.477 1 98.81 301 GLN B N 1
ATOM 7135 C CA . GLN B 1 301 ? -12.414 -25.141 9.086 1 98.81 301 GLN B CA 1
ATOM 7136 C C . GLN B 1 301 ? -11.484 -25.938 8.188 1 98.81 301 GLN B C 1
ATOM 7138 O O . GLN B 1 301 ? -10.266 -25.953 8.391 1 98.81 301 GLN B O 1
ATOM 7143 N N . THR B 1 302 ? -12.047 -26.625 7.254 1 98.81 302 THR B N 1
ATOM 7144 C CA . THR B 1 302 ? -11.297 -27.344 6.227 1 98.81 302 THR B CA 1
ATOM 7145 C C . THR B 1 302 ? -11.031 -26.438 5.027 1 98.81 302 THR B C 1
ATOM 7147 O O . THR B 1 302 ? -11.961 -25.828 4.488 1 98.81 302 THR B O 1
ATOM 7150 N N . VAL B 1 303 ? -9.836 -26.359 4.668 1 98.5 303 VAL B N 1
ATOM 7151 C CA . VAL B 1 303 ? -9.438 -25.594 3.494 1 98.5 303 VAL B CA 1
ATOM 7152 C C . VAL B 1 303 ? -9.758 -26.375 2.227 1 98.5 303 VAL B C 1
ATOM 7154 O O . VAL B 1 303 ? -9.531 -27.594 2.168 1 98.5 303 VAL B O 1
ATOM 7157 N N . ARG B 1 304 ? -10.281 -25.703 1.254 1 97.88 304 ARG B N 1
ATOM 7158 C CA . ARG B 1 304 ? -10.656 -26.344 -0.001 1 97.88 304 ARG B CA 1
ATOM 7159 C C . ARG B 1 304 ? -10.047 -25.609 -1.194 1 97.88 304 ARG B C 1
ATOM 7161 O O . ARG B 1 304 ? -10.023 -24.375 -1.225 1 97.88 304 ARG B O 1
ATOM 7168 N N . ALA B 1 305 ? -9.562 -26.375 -2.186 1 95.44 305 ALA B N 1
ATOM 7169 C CA . ALA B 1 305 ? -9.055 -25.781 -3.424 1 95.44 305 ALA B CA 1
ATOM 7170 C C . ALA B 1 305 ? -10.172 -25.078 -4.195 1 95.44 305 ALA B C 1
ATOM 7172 O O . ALA B 1 305 ? -11.336 -25.453 -4.086 1 95.44 305 ALA B O 1
ATOM 7173 N N . SER B 1 306 ? -9.836 -24.031 -4.926 1 94.94 306 SER B N 1
ATOM 7174 C CA . SER B 1 306 ? -10.742 -23.328 -5.828 1 94.94 306 SER B CA 1
ATOM 7175 C C . SER B 1 306 ? -10.352 -23.547 -7.285 1 94.94 306 SER B C 1
ATOM 7177 O O . SER B 1 306 ? -9.25 -24.031 -7.574 1 94.94 306 SER B O 1
ATOM 7179 N N . GLY B 1 307 ? -11.297 -23.312 -8.188 1 90.69 307 GLY B N 1
ATOM 7180 C CA . GLY B 1 307 ? -10.969 -23.359 -9.602 1 90.69 307 GLY B CA 1
ATOM 7181 C C . GLY B 1 307 ? -10.016 -22.25 -10.039 1 90.69 307 GLY B C 1
ATOM 7182 O O . GLY B 1 307 ? -9.859 -21.25 -9.336 1 90.69 307 GLY B O 1
ATOM 7183 N N . PRO B 1 308 ? -9.344 -22.453 -11.172 1 91.5 308 PRO B N 1
ATOM 7184 C CA . PRO B 1 308 ? -8.461 -21.406 -11.695 1 91.5 308 PRO B CA 1
ATOM 7185 C C . PRO B 1 308 ? -9.227 -20.141 -12.086 1 91.5 308 PRO B C 1
ATOM 7187 O O . PRO B 1 308 ? -10.352 -20.234 -12.586 1 91.5 308 PRO B O 1
ATOM 7190 N N . PRO B 1 309 ? -8.648 -19.016 -11.852 1 94.69 309 PRO B N 1
ATOM 7191 C CA . PRO B 1 309 ? -9.32 -17.766 -12.266 1 94.69 309 PRO B CA 1
ATOM 7192 C C . PRO B 1 309 ? -9.289 -17.562 -13.773 1 94.69 309 PRO B C 1
ATOM 7194 O O . PRO B 1 309 ? -8.461 -18.156 -14.469 1 94.69 309 PRO B O 1
ATOM 7197 N N . HIS B 1 310 ? -10.219 -16.688 -14.281 1 95.06 310 HIS B N 1
ATOM 7198 C CA . HIS B 1 310 ? -10.156 -16.25 -15.672 1 95.06 310 HIS B CA 1
ATOM 7199 C C . HIS B 1 310 ? -9.008 -15.266 -15.883 1 95.06 310 HIS B C 1
ATOM 7201 O O . HIS B 1 310 ? -8.961 -14.211 -15.242 1 95.06 310 HIS B O 1
ATOM 7207 N N . PRO B 1 311 ? -8.109 -15.609 -16.734 1 92.69 311 PRO B N 1
ATOM 7208 C CA . PRO B 1 311 ? -6.953 -14.727 -16.922 1 92.69 311 PRO B CA 1
ATOM 7209 C C . PRO B 1 311 ? -7.309 -13.43 -17.625 1 92.69 311 PRO B C 1
ATOM 7211 O O . PRO B 1 311 ? -8.258 -13.391 -18.422 1 92.69 311 PRO B O 1
ATOM 7214 N N . LEU B 1 312 ? -6.621 -12.359 -17.344 1 95.31 312 LEU B N 1
ATOM 7215 C CA . LEU B 1 312 ? -6.645 -11.102 -18.078 1 95.31 312 LEU B CA 1
ATOM 7216 C C . LEU B 1 312 ? -5.344 -10.906 -18.859 1 95.31 312 LEU B C 1
ATOM 7218 O O . LEU B 1 312 ? -4.262 -11.211 -18.344 1 95.31 312 LEU B O 1
ATOM 7222 N N . PRO B 1 313 ? -5.457 -10.422 -20.094 1 93.19 313 PRO B N 1
ATOM 7223 C CA . PRO B 1 313 ? -4.219 -10.117 -20.812 1 93.19 313 PRO B CA 1
ATOM 7224 C C . PRO B 1 313 ? -3.461 -8.938 -20.203 1 93.19 313 PRO B C 1
ATOM 7226 O O . PRO B 1 313 ? -4.074 -7.977 -19.734 1 93.19 313 PRO B O 1
ATOM 7229 N N . ALA B 1 314 ? -2.119 -9.062 -20.234 1 93.12 314 ALA B N 1
ATOM 7230 C CA . ALA B 1 314 ? -1.29 -7.945 -19.781 1 93.12 314 ALA B CA 1
ATOM 7231 C C . ALA B 1 314 ? -1.448 -6.734 -20.688 1 93.12 314 ALA B C 1
ATOM 7233 O O . ALA B 1 314 ? -1.766 -6.879 -21.875 1 93.12 314 ALA B O 1
ATOM 7234 N N . ARG B 1 315 ? -1.241 -5.547 -20.125 1 94.44 315 ARG B N 1
ATOM 7235 C CA . ARG B 1 315 ? -1.222 -4.316 -20.906 1 94.44 315 ARG B CA 1
ATOM 7236 C C . ARG B 1 315 ? 0.17 -4.043 -21.469 1 94.44 315 ARG B C 1
ATOM 7238 O O . ARG B 1 315 ? 1.174 -4.434 -20.875 1 94.44 315 ARG B O 1
ATOM 7245 N N . PRO B 1 316 ? 0.171 -3.402 -22.656 1 91.38 316 PRO B N 1
ATOM 7246 C CA . PRO B 1 316 ? 1.483 -3.033 -23.188 1 91.38 316 PRO B CA 1
ATOM 7247 C C . PRO B 1 316 ? 2.166 -1.938 -22.375 1 91.38 316 PRO B C 1
ATOM 7249 O O . PRO B 1 316 ? 1.508 -0.999 -21.922 1 91.38 316 PRO B O 1
ATOM 7252 N N . ASN B 1 317 ? 3.371 -2.113 -22.109 1 91.19 317 ASN B N 1
ATOM 7253 C CA . ASN B 1 317 ? 4.211 -1.061 -21.547 1 91.19 317 ASN B CA 1
ATOM 7254 C C . ASN B 1 317 ? 4.77 -0.148 -22.625 1 91.19 317 ASN B C 1
ATOM 7256 O O . ASN B 1 317 ? 5.586 -0.577 -23.453 1 91.19 317 ASN B O 1
ATOM 7260 N N . PRO B 1 318 ? 4.379 1.054 -22.594 1 89.69 318 PRO B N 1
ATOM 7261 C CA . PRO B 1 318 ? 4.812 1.932 -23.688 1 89.69 318 PRO B CA 1
ATOM 7262 C C . PRO B 1 318 ? 6.32 2.178 -23.672 1 89.69 318 PRO B C 1
ATOM 7264 O O . PRO B 1 318 ? 6.891 2.57 -24.703 1 89.69 318 PRO B O 1
ATOM 7267 N N . ALA B 1 319 ? 6.992 1.999 -22.625 1 85.31 319 ALA B N 1
ATOM 7268 C CA . ALA B 1 319 ? 8.422 2.264 -22.516 1 85.31 319 ALA B CA 1
ATOM 7269 C C . ALA B 1 319 ? 9.242 1.059 -22.969 1 85.31 319 ALA B C 1
ATOM 7271 O O . ALA B 1 319 ? 10.469 1.138 -23.078 1 85.31 319 ALA B O 1
ATOM 7272 N N . LYS B 1 320 ? 8.586 -0.014 -23.234 1 84.69 320 LYS B N 1
ATOM 7273 C CA . LYS B 1 320 ? 9.32 -1.225 -23.594 1 84.69 320 LYS B CA 1
ATOM 7274 C C . LYS B 1 320 ? 9.008 -1.644 -25.031 1 84.69 320 LYS B C 1
ATOM 7276 O O . LYS B 1 320 ? 7.852 -1.599 -25.469 1 84.69 320 LYS B O 1
ATOM 7281 N N . ALA B 1 321 ? 10.062 -1.918 -25.781 1 77.31 321 ALA B N 1
ATOM 7282 C CA . ALA B 1 321 ? 9.914 -2.426 -27.141 1 77.31 321 ALA B CA 1
ATOM 7283 C C . ALA B 1 321 ? 9.328 -3.836 -27.141 1 77.31 321 ALA B C 1
ATOM 7285 O O . ALA B 1 321 ? 9.586 -4.621 -26.234 1 77.31 321 ALA B O 1
ATOM 7286 N N . PRO B 1 322 ? 8.484 -4.168 -28.141 1 75.25 322 PRO B N 1
ATOM 7287 C CA . PRO B 1 322 ? 7.98 -5.543 -28.234 1 75.25 322 PRO B CA 1
ATOM 7288 C C . PRO B 1 322 ? 9.102 -6.574 -28.312 1 75.25 322 PRO B C 1
ATOM 7290 O O . PRO B 1 322 ? 10.125 -6.328 -28.969 1 75.25 322 PRO B O 1
ATOM 7293 N N . VAL B 1 323 ? 9.055 -7.574 -27.547 1 72 323 VAL B N 1
ATOM 7294 C CA . VAL B 1 323 ? 10.062 -8.625 -27.547 1 72 323 VAL B CA 1
ATOM 7295 C C . VAL B 1 323 ? 9.758 -9.641 -28.641 1 72 323 VAL B C 1
ATOM 7297 O O . VAL B 1 323 ? 8.633 -10.133 -28.75 1 72 323 VAL B O 1
ATOM 7300 N N . PRO B 1 324 ? 10.773 -9.758 -29.469 1 75.94 324 PRO B N 1
ATOM 7301 C CA . PRO B 1 324 ? 10.539 -10.781 -30.5 1 75.94 324 PRO B CA 1
ATOM 7302 C C . PRO B 1 324 ? 10.172 -12.133 -29.906 1 75.94 324 PRO B C 1
ATOM 7304 O O . PRO B 1 324 ? 10.594 -12.461 -28.781 1 75.94 324 PRO B O 1
ATOM 7307 N N . GLY B 1 325 ? 9.367 -12.898 -30.641 1 81.62 325 GLY B N 1
ATOM 7308 C CA . GLY B 1 325 ? 8.984 -14.227 -30.188 1 81.62 325 GLY B CA 1
ATOM 7309 C C . GLY B 1 325 ? 10.164 -15.156 -29.984 1 81.62 325 GLY B C 1
ATOM 7310 O O . GLY B 1 325 ? 11.148 -15.086 -30.734 1 81.62 325 GLY B O 1
ATOM 7311 N N . ARG B 1 326 ? 10.242 -15.883 -28.953 1 89.5 326 ARG B N 1
ATOM 7312 C CA . ARG B 1 326 ? 11.258 -16.891 -28.656 1 89.5 326 ARG B CA 1
ATOM 7313 C C . ARG B 1 326 ? 11.094 -18.109 -29.547 1 89.5 326 ARG B C 1
ATOM 7315 O O . ARG B 1 326 ? 9.992 -18.672 -29.656 1 89.5 326 ARG B O 1
ATOM 7322 N N . VAL B 1 327 ? 12.258 -18.484 -30.25 1 90.25 327 VAL B N 1
ATOM 7323 C CA . VAL B 1 327 ? 12.188 -19.625 -31.156 1 90.25 327 VAL B CA 1
ATOM 7324 C C . VAL B 1 327 ? 13.438 -20.484 -30.984 1 90.25 327 VAL B C 1
ATOM 7326 O O . VAL B 1 327 ? 14.555 -19.969 -30.922 1 90.25 327 VAL B O 1
ATOM 7329 N N . ASN B 1 328 ? 13.203 -21.734 -30.766 1 95.19 328 ASN B N 1
ATOM 7330 C CA . ASN B 1 328 ? 14.281 -22.719 -30.828 1 95.19 328 ASN B CA 1
ATOM 7331 C C . ASN B 1 328 ? 14.602 -23.109 -32.25 1 95.19 328 ASN B C 1
ATOM 7333 O O . ASN B 1 328 ? 13.766 -23.672 -32.969 1 95.19 328 ASN B O 1
ATOM 7337 N N . ARG B 1 329 ? 15.852 -22.969 -32.719 1 91.75 329 ARG B N 1
ATOM 7338 C CA . ARG B 1 329 ? 16.203 -23.094 -34.125 1 91.75 329 ARG B CA 1
ATOM 7339 C C . ARG B 1 329 ? 16.938 -24.406 -34.375 1 91.75 329 ARG B C 1
ATOM 7341 O O . ARG B 1 329 ? 17.422 -24.641 -35.5 1 91.75 329 ARG B O 1
ATOM 7348 N N . ALA B 1 330 ? 17.031 -25.203 -33.438 1 96.06 330 ALA B N 1
ATOM 7349 C CA . ALA B 1 330 ? 17.75 -26.469 -33.625 1 96.06 330 ALA B CA 1
ATOM 7350 C C . ALA B 1 330 ? 17.016 -27.359 -34.625 1 96.06 330 ALA B C 1
ATOM 7352 O O . ALA B 1 330 ? 15.797 -27.328 -34.719 1 96.06 330 ALA B O 1
ATOM 7353 N N . ALA B 1 331 ? 17.875 -28.172 -35.281 1 94.88 331 ALA B N 1
ATOM 7354 C CA . ALA B 1 331 ? 17.297 -29.156 -36.219 1 94.88 331 ALA B CA 1
ATOM 7355 C C . ALA B 1 331 ? 16.484 -30.203 -35.469 1 94.88 331 ALA B C 1
ATOM 7357 O O . ALA B 1 331 ? 16.906 -30.672 -34.375 1 94.88 331 ALA B O 1
ATOM 7358 N N . ALA B 1 332 ? 15.352 -30.578 -36.031 1 96 332 ALA B N 1
ATOM 7359 C CA . ALA B 1 332 ? 14.453 -31.547 -35.406 1 96 332 ALA B CA 1
ATOM 7360 C C . ALA B 1 332 ? 14.289 -32.781 -36.281 1 96 332 ALA B C 1
ATOM 7362 O O . ALA B 1 332 ? 14.078 -32.688 -37.5 1 96 332 ALA B O 1
ATOM 7363 N N . ARG B 1 333 ? 14.43 -33.875 -35.656 1 94.94 333 ARG B N 1
ATOM 7364 C CA . ARG B 1 333 ? 14.219 -35.125 -36.375 1 94.94 333 ARG B CA 1
ATOM 7365 C C . ARG B 1 333 ? 12.734 -35.406 -36.594 1 94.94 333 ARG B C 1
ATOM 7367 O O . ARG B 1 333 ? 12.344 -36.062 -37.562 1 94.94 333 ARG B O 1
ATOM 7374 N N . VAL B 1 334 ? 11.992 -34.969 -35.625 1 94.56 334 VAL B N 1
ATOM 7375 C CA . VAL B 1 334 ? 10.531 -34.969 -35.688 1 94.56 334 VAL B CA 1
ATOM 7376 C C . VAL B 1 334 ? 10.016 -33.531 -35.469 1 94.56 334 VAL B C 1
ATOM 7378 O O . VAL B 1 334 ? 10.695 -32.719 -34.844 1 94.56 334 VAL B O 1
ATOM 7381 N N . PRO B 1 335 ? 8.867 -33.281 -36.125 1 94 335 PRO B N 1
ATOM 7382 C CA . PRO B 1 335 ? 8.367 -31.906 -35.938 1 94 335 PRO B CA 1
ATOM 7383 C C . PRO B 1 335 ? 8.367 -31.469 -34.5 1 94 335 PRO B C 1
ATOM 7385 O O . PRO B 1 335 ? 7.879 -32.219 -33.625 1 94 335 PRO B O 1
ATOM 7388 N N . TYR B 1 336 ? 8.914 -30.328 -34.281 1 96.88 336 TYR B N 1
ATOM 7389 C CA . TYR B 1 336 ? 8.992 -29.828 -32.906 1 96.88 336 TYR B CA 1
ATOM 7390 C C . TYR B 1 336 ? 7.762 -28.984 -32.562 1 96.88 336 TYR B C 1
ATOM 7392 O O . TYR B 1 336 ? 7.828 -27.766 -32.531 1 96.88 336 TYR B O 1
ATOM 7400 N N . THR B 1 337 ? 6.668 -29.625 -32.375 1 97.56 337 THR B N 1
ATOM 7401 C CA . THR B 1 337 ? 5.391 -29.047 -31.953 1 97.56 337 THR B CA 1
ATOM 7402 C C . THR B 1 337 ? 4.922 -29.656 -30.641 1 97.56 337 THR B C 1
ATOM 7404 O O . THR B 1 337 ? 5.391 -30.719 -30.234 1 97.56 337 THR B O 1
ATOM 7407 N N . ARG B 1 338 ? 4.102 -28.938 -30.016 1 97.81 338 ARG B N 1
ATOM 7408 C CA . ARG B 1 338 ? 3.549 -29.406 -28.75 1 97.81 338 ARG B CA 1
ATOM 7409 C C . ARG B 1 338 ? 2.717 -30.672 -28.938 1 97.81 338 ARG B C 1
ATOM 7411 O O . ARG B 1 338 ? 1.815 -30.703 -29.781 1 97.81 338 ARG B O 1
ATOM 7418 N N . GLY B 1 339 ? 3.086 -31.719 -28.172 1 98.19 339 GLY B N 1
ATOM 7419 C CA . GLY B 1 339 ? 2.27 -32.906 -28.234 1 98.19 339 GLY B CA 1
ATOM 7420 C C . GLY B 1 339 ? 3.088 -34.188 -28.25 1 98.19 339 GLY B C 1
ATOM 7421 O O . GLY B 1 339 ? 4.281 -34.188 -27.953 1 98.19 339 GLY B O 1
ATOM 7422 N N . LEU B 1 340 ? 2.369 -35.281 -28.469 1 98.38 340 LEU B N 1
ATOM 7423 C CA . LEU B 1 340 ? 2.934 -36.625 -28.469 1 98.38 340 LEU B CA 1
ATOM 7424 C C . LEU B 1 340 ? 3.381 -37 -29.875 1 98.38 340 LEU B C 1
ATOM 7426 O O . LEU B 1 340 ? 2.611 -36.906 -30.828 1 98.38 340 LEU B O 1
ATOM 7430 N N . HIS B 1 341 ? 4.645 -37.5 -30 1 98.5 341 HIS B N 1
ATOM 7431 C CA . HIS B 1 341 ? 5.215 -37.906 -31.281 1 98.5 341 HIS B CA 1
ATOM 7432 C C . HIS B 1 341 ? 5.777 -39.312 -31.219 1 98.5 341 HIS B C 1
ATOM 7434 O O . HIS B 1 341 ? 6.633 -39.594 -30.391 1 98.5 341 HIS B O 1
ATOM 7440 N N . GLU B 1 342 ? 5.344 -40.125 -32.094 1 98.25 342 GLU B N 1
ATOM 7441 C CA . GLU B 1 342 ? 5.969 -41.469 -32.188 1 98.25 342 GLU B CA 1
ATOM 7442 C C . GLU B 1 342 ? 7.371 -41.344 -32.812 1 98.25 342 GLU B C 1
ATOM 7444 O O . GLU B 1 342 ? 7.543 -40.844 -33.906 1 98.25 342 GLU B O 1
ATOM 7449 N N . VAL B 1 343 ? 8.312 -41.906 -32.094 1 98.56 343 VAL B N 1
ATOM 7450 C CA . VAL B 1 343 ? 9.688 -41.719 -32.562 1 98.56 343 VAL B CA 1
ATOM 7451 C C . VAL B 1 343 ? 10.266 -43.062 -32.969 1 98.56 343 VAL B C 1
ATOM 7453 O O . VAL B 1 343 ? 11.258 -43.125 -33.688 1 98.56 343 VAL B O 1
ATOM 7456 N N . ALA B 1 344 ? 9.758 -44.125 -32.5 1 98.31 344 ALA B N 1
ATOM 7457 C CA . ALA B 1 344 ? 10.094 -45.531 -32.844 1 98.31 344 ALA B CA 1
ATOM 7458 C C . ALA B 1 344 ? 8.922 -46.438 -32.562 1 98.31 344 ALA B C 1
ATOM 7460 O O . ALA B 1 344 ? 7.855 -46 -32.125 1 98.31 344 ALA B O 1
ATOM 7461 N N . ASP B 1 345 ? 9.141 -47.719 -32.844 1 97.75 345 ASP B N 1
ATOM 7462 C CA . ASP B 1 345 ? 8.062 -48.688 -32.625 1 97.75 345 ASP B CA 1
ATOM 7463 C C . ASP B 1 345 ? 7.629 -48.688 -31.156 1 97.75 345 ASP B C 1
ATOM 7465 O O . ASP B 1 345 ? 8.383 -49.125 -30.281 1 97.75 345 ASP B O 1
ATOM 7469 N N . LYS B 1 346 ? 6.414 -48.219 -30.844 1 98.12 346 LYS B N 1
ATOM 7470 C CA . LYS B 1 346 ? 5.773 -48.156 -29.531 1 98.12 346 LYS B CA 1
ATOM 7471 C C . LYS B 1 346 ? 6.598 -47.344 -28.547 1 98.12 346 LYS B C 1
ATOM 7473 O O . LYS B 1 346 ? 6.695 -47.688 -27.375 1 98.12 346 LYS B O 1
ATOM 7478 N N . VAL B 1 347 ? 7.281 -46.344 -29.094 1 98.75 347 VAL B N 1
ATOM 7479 C CA . VAL B 1 347 ? 8.023 -45.375 -28.297 1 98.75 347 VAL B CA 1
ATOM 7480 C C . VAL B 1 347 ? 7.648 -43.969 -28.719 1 98.75 347 VAL B C 1
ATOM 7482 O O . VAL B 1 347 ? 7.711 -43.625 -29.906 1 98.75 347 VAL B O 1
ATOM 7485 N N . TRP B 1 348 ? 7.227 -43.125 -27.766 1 98.81 348 TRP B N 1
ATOM 7486 C CA . TRP B 1 348 ? 6.762 -41.781 -28.062 1 98.81 348 TRP B CA 1
ATOM 7487 C C . TRP B 1 348 ? 7.527 -40.75 -27.25 1 98.81 348 TRP B C 1
ATOM 7489 O O . TRP B 1 348 ? 7.93 -41 -26.109 1 98.81 348 TRP B O 1
ATOM 7499 N N . ALA B 1 349 ? 7.688 -39.594 -27.828 1 98.81 349 ALA B N 1
ATOM 7500 C CA . ALA B 1 349 ? 8.195 -38.406 -27.156 1 98.81 349 ALA B CA 1
ATOM 7501 C C . ALA B 1 349 ? 7.098 -37.344 -26.984 1 98.81 349 ALA B C 1
ATOM 7503 O O . ALA B 1 349 ? 6.301 -37.125 -27.891 1 98.81 349 ALA B O 1
ATOM 7504 N N . TRP B 1 350 ? 6.945 -36.844 -25.828 1 98.75 350 TRP B N 1
ATOM 7505 C CA . TRP B 1 350 ? 6.164 -35.625 -25.594 1 98.75 350 TRP B CA 1
ATOM 7506 C C . TRP B 1 350 ? 7.051 -34.406 -25.656 1 98.75 350 TRP B C 1
ATOM 7508 O O . TRP B 1 350 ? 8.016 -34.281 -24.891 1 98.75 350 TRP B O 1
ATOM 7518 N N . THR B 1 351 ? 6.73 -33.469 -26.562 1 98.56 351 THR B N 1
ATOM 7519 C CA . THR B 1 351 ? 7.594 -32.312 -26.719 1 98.56 351 THR B CA 1
ATOM 7520 C C . THR B 1 351 ? 6.824 -31.031 -26.422 1 98.56 351 THR B C 1
ATOM 7522 O O . THR B 1 351 ? 5.621 -30.938 -26.672 1 98.56 351 THR B O 1
ATOM 7525 N N . LEU B 1 352 ? 7.461 -30.031 -25.812 1 98.06 352 LEU B N 1
ATOM 7526 C CA . LEU B 1 352 ? 6.918 -28.719 -25.5 1 98.06 352 LEU B CA 1
ATOM 7527 C C . LEU B 1 352 ? 7.84 -27.609 -26 1 98.06 352 LEU B C 1
ATOM 7529 O O . LEU B 1 352 ? 8.828 -27.266 -25.344 1 98.06 352 LEU B O 1
ATOM 7533 N N . PRO B 1 353 ? 7.633 -27.078 -27.234 1 96.81 353 PRO B N 1
ATOM 7534 C CA . PRO B 1 353 ? 8.406 -25.906 -27.656 1 96.81 353 PRO B CA 1
ATOM 7535 C C . PRO B 1 353 ? 8.219 -24.703 -26.734 1 96.81 353 PRO B C 1
ATOM 7537 O O . PRO B 1 353 ? 7.16 -24.547 -26.125 1 96.81 353 PRO B O 1
ATOM 7540 N N . ASP B 1 354 ? 9.133 -23.766 -26.531 1 96 354 ASP B N 1
ATOM 7541 C CA . ASP B 1 354 ? 10.367 -23.688 -27.312 1 96 354 ASP B CA 1
ATOM 7542 C C . ASP B 1 354 ? 11.508 -24.422 -26.625 1 96 354 ASP B C 1
ATOM 7544 O O . ASP B 1 354 ? 12.656 -24.375 -27.078 1 96 354 ASP B O 1
ATOM 7548 N N . GLY B 1 355 ? 11.242 -24.984 -25.453 1 97.38 355 GLY B N 1
ATOM 7549 C CA . GLY B 1 355 ? 12.234 -25.781 -24.75 1 97.38 355 GLY B CA 1
ATOM 7550 C C . GLY B 1 355 ? 12.992 -24.984 -23.688 1 97.38 355 GLY B C 1
ATOM 7551 O O . GLY B 1 355 ? 13.961 -25.484 -23.125 1 97.38 355 GLY B O 1
ATOM 7552 N N . GLY B 1 356 ? 12.531 -23.797 -23.484 1 95.94 356 GLY B N 1
ATOM 7553 C CA . GLY B 1 356 ? 13.133 -22.969 -22.453 1 95.94 356 GLY B CA 1
ATOM 7554 C C . GLY B 1 356 ? 12.758 -23.422 -21.047 1 95.94 356 GLY B C 1
ATOM 7555 O O . GLY B 1 356 ? 12.508 -24.594 -20.812 1 95.94 356 GLY B O 1
ATOM 7556 N N . TYR B 1 357 ? 12.766 -22.531 -20.125 1 95.38 357 TYR B N 1
ATOM 7557 C CA . TYR B 1 357 ? 12.477 -22.844 -18.719 1 95.38 357 TYR B CA 1
ATOM 7558 C C . TYR B 1 357 ? 11.125 -23.531 -18.594 1 95.38 357 TYR B C 1
ATOM 7560 O O . TYR B 1 357 ? 10.094 -22.969 -18.969 1 95.38 357 TYR B O 1
ATOM 7568 N N . GLY B 1 358 ? 11.117 -24.688 -18.047 1 96.81 358 GLY B N 1
ATOM 7569 C CA . GLY B 1 358 ? 9.883 -25.359 -17.688 1 96.81 358 GLY B CA 1
ATOM 7570 C C . GLY B 1 358 ? 9.242 -26.094 -18.859 1 96.81 358 GLY B C 1
ATOM 7571 O O . GLY B 1 358 ? 8.375 -26.953 -18.656 1 96.81 358 GLY B O 1
ATOM 7572 N N . TRP B 1 359 ? 9.688 -25.781 -20.062 1 98 359 TRP B N 1
ATOM 7573 C CA . TRP B 1 359 ? 9.148 -26.438 -21.25 1 98 359 TRP B CA 1
ATOM 7574 C C . TRP B 1 359 ? 9.945 -27.688 -21.594 1 98 359 TRP B C 1
ATOM 7576 O O . TRP B 1 359 ? 10.617 -27.75 -22.625 1 98 359 TRP B O 1
ATOM 7586 N N . SER B 1 360 ? 9.758 -28.703 -20.797 1 98.56 360 SER B N 1
ATOM 7587 C CA . SER B 1 360 ? 10.555 -29.922 -20.844 1 98.56 360 SER B CA 1
ATOM 7588 C C . SER B 1 360 ? 9.828 -31.016 -21.594 1 98.56 360 SER B C 1
ATOM 7590 O O . SER B 1 360 ? 8.602 -30.969 -21.766 1 98.56 360 SER B O 1
ATOM 7592 N N . ASN B 1 361 ? 10.562 -32 -21.984 1 98.75 361 ASN B N 1
ATOM 7593 C CA . ASN B 1 361 ? 10.039 -33.156 -22.688 1 98.75 361 ASN B CA 1
ATOM 7594 C C . ASN B 1 361 ? 9.852 -34.344 -21.734 1 98.75 361 ASN B C 1
ATOM 7596 O O . ASN B 1 361 ? 10.391 -34.344 -20.625 1 98.75 361 ASN B O 1
ATOM 7600 N N . ALA B 1 362 ? 9.023 -35.281 -22.156 1 98.81 362 ALA B N 1
ATOM 7601 C CA . ALA B 1 362 ? 8.797 -36.594 -21.5 1 98.81 362 ALA B CA 1
ATOM 7602 C C . ALA B 1 362 ? 8.719 -37.719 -22.531 1 98.81 362 ALA B C 1
ATOM 7604 O O . ALA B 1 362 ? 9.078 -37.531 -23.703 1 98.81 362 ALA B O 1
ATOM 7605 N N . GLY B 1 363 ? 8.445 -38.969 -22.047 1 98.81 363 GLY B N 1
ATOM 7606 C CA . GLY B 1 363 ? 8.398 -40.062 -23 1 98.81 363 GLY B CA 1
ATOM 7607 C C . GLY B 1 363 ? 7.52 -41.219 -22.531 1 98.81 363 GLY B C 1
ATOM 7608 O O . GLY B 1 363 ? 7.18 -41.281 -21.359 1 98.81 363 GLY B O 1
ATOM 7609 N N . LEU B 1 364 ? 7.129 -42 -23.438 1 98.88 364 LEU B N 1
ATOM 7610 C CA . LEU B 1 364 ? 6.363 -43.219 -23.203 1 98.88 364 LEU B CA 1
ATOM 7611 C C . LEU B 1 364 ? 6.953 -44.406 -23.969 1 98.88 364 LEU B C 1
ATOM 7613 O O . LEU B 1 364 ? 7.188 -44.312 -25.188 1 98.88 364 LEU B O 1
ATOM 7617 N N . VAL B 1 365 ? 7.285 -45.438 -23.297 1 98.88 365 VAL B N 1
ATOM 7618 C CA . VAL B 1 365 ? 7.762 -46.688 -23.875 1 98.88 365 VAL B CA 1
ATOM 7619 C C . VAL B 1 365 ? 6.766 -47.812 -23.578 1 98.88 365 VAL B C 1
ATOM 7621 O O . VAL B 1 365 ? 6.504 -48.125 -22.422 1 98.88 365 VAL B O 1
ATOM 7624 N N . SER B 1 366 ? 6.297 -48.406 -24.609 1 98.5 366 SER B N 1
ATOM 7625 C CA . SER B 1 366 ? 5.258 -49.406 -24.406 1 98.5 366 SER B CA 1
ATOM 7626 C C . SER B 1 366 ? 5.746 -50.812 -24.797 1 98.5 366 SER B C 1
ATOM 7628 O O . SER B 1 366 ? 6.457 -50.969 -25.781 1 98.5 366 SER B O 1
ATOM 7630 N N . GLY B 1 367 ? 5.438 -51.75 -23.984 1 97.5 367 GLY B N 1
ATOM 7631 C CA . GLY B 1 367 ? 5.539 -53.156 -24.312 1 97.5 367 GLY B CA 1
ATOM 7632 C C . GLY B 1 367 ? 4.191 -53.844 -24.359 1 97.5 367 GLY B C 1
ATOM 7633 O O . GLY B 1 367 ? 3.193 -53.25 -24.766 1 97.5 367 GLY B O 1
ATOM 7634 N N . ASP B 1 368 ? 4.312 -55.219 -24.141 1 96.94 368 ASP B N 1
ATOM 7635 C CA . ASP B 1 368 ? 3.068 -55.969 -24.125 1 96.94 368 ASP B CA 1
ATOM 7636 C C . ASP B 1 368 ? 2.348 -55.812 -22.781 1 96.94 368 ASP B C 1
ATOM 7638 O O . ASP B 1 368 ? 2.738 -56.438 -21.781 1 96.94 368 ASP B O 1
ATOM 7642 N N . GLY B 1 369 ? 1.322 -55 -22.703 1 97.38 369 GLY B N 1
ATOM 7643 C CA . GLY B 1 369 ? 0.456 -54.875 -21.531 1 97.38 369 GLY B CA 1
ATOM 7644 C C . GLY B 1 369 ? 1.037 -54 -20.453 1 97.38 369 GLY B C 1
ATOM 7645 O O . GLY B 1 369 ? 0.504 -53.906 -19.344 1 97.38 369 GLY B O 1
ATOM 7646 N N . ALA B 1 370 ? 2.098 -53.344 -20.75 1 98.31 370 ALA B N 1
ATOM 7647 C CA . ALA B 1 370 ? 2.723 -52.438 -19.766 1 98.31 370 ALA B CA 1
ATOM 7648 C C . ALA B 1 370 ? 3.492 -51.312 -20.469 1 98.31 370 ALA B C 1
ATOM 7650 O O . ALA B 1 370 ? 3.984 -51.5 -21.578 1 98.31 370 ALA B O 1
ATOM 7651 N N . SER B 1 371 ? 3.561 -50.219 -19.766 1 98.81 371 SER B N 1
ATOM 7652 C CA . SER B 1 371 ? 4.316 -49.094 -20.312 1 98.81 371 SER B CA 1
ATOM 7653 C C . SER B 1 371 ? 5.18 -48.438 -19.25 1 98.81 371 SER B C 1
ATOM 7655 O O . SER B 1 371 ? 4.887 -48.531 -18.062 1 98.81 371 SER B O 1
ATOM 7657 N N . LEU B 1 372 ? 6.262 -47.781 -19.703 1 98.88 372 LEU B N 1
ATOM 7658 C CA . LEU B 1 372 ? 7.137 -46.938 -18.891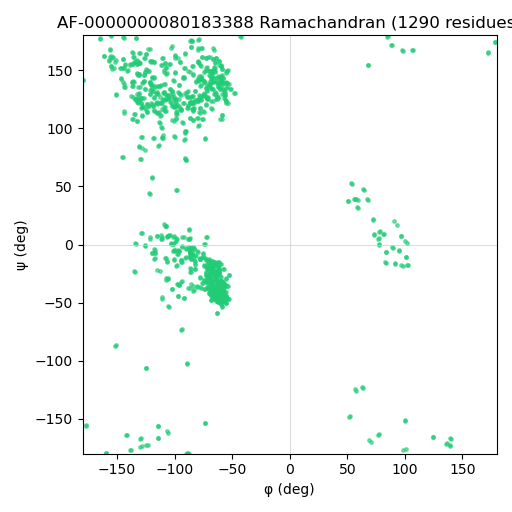 1 98.88 372 LEU B CA 1
ATOM 7659 C C . LEU B 1 372 ? 7 -45.469 -19.281 1 98.88 372 LEU B C 1
ATOM 7661 O O . LEU B 1 372 ? 7.109 -45.125 -20.453 1 98.88 372 LEU B O 1
ATOM 7665 N N . LEU B 1 373 ? 6.637 -44.656 -18.297 1 98.94 373 LEU B N 1
ATOM 7666 C CA . LEU B 1 373 ? 6.68 -43.219 -18.484 1 98.94 373 LEU B CA 1
ATOM 7667 C C . LEU B 1 373 ? 8.047 -42.656 -18.109 1 98.94 373 LEU B C 1
ATOM 7669 O O . LEU B 1 373 ? 8.625 -43.062 -17.094 1 98.94 373 LEU B O 1
ATOM 7673 N N . VAL B 1 374 ? 8.586 -41.844 -18.969 1 98.94 374 VAL B N 1
ATOM 7674 C CA . VAL B 1 374 ? 9.812 -41.125 -18.641 1 98.94 374 VAL B CA 1
ATOM 7675 C C . VAL B 1 374 ? 9.492 -39.688 -18.281 1 98.94 374 VAL B C 1
ATOM 7677 O O . VAL B 1 374 ? 9.219 -38.844 -19.156 1 98.94 374 VAL B O 1
ATOM 7680 N N . ASP B 1 375 ? 9.578 -39.312 -16.969 1 98.88 375 ASP B N 1
ATOM 7681 C CA . ASP B 1 375 ? 9.375 -37.969 -16.391 1 98.88 375 ASP B CA 1
ATOM 7682 C C . ASP B 1 375 ? 7.914 -37.531 -16.5 1 98.88 375 ASP B C 1
ATOM 7684 O O . ASP B 1 375 ? 7.16 -38.094 -17.312 1 98.88 375 ASP B O 1
ATOM 7688 N N . THR B 1 376 ? 7.551 -36.688 -15.641 1 98.69 376 THR B N 1
ATOM 7689 C CA . THR B 1 376 ? 6.359 -35.875 -15.773 1 98.69 376 THR B CA 1
ATOM 7690 C C . THR B 1 376 ? 6.738 -34.438 -16.094 1 98.69 376 THR B C 1
ATOM 7692 O O . THR B 1 376 ? 7.816 -34.156 -16.625 1 98.69 376 THR B O 1
ATOM 7695 N N . LEU B 1 377 ? 5.762 -33.5 -15.828 1 98.69 377 LEU B N 1
ATOM 7696 C CA . LEU B 1 377 ? 6.023 -32.156 -16.312 1 98.69 377 LEU B CA 1
ATOM 7697 C C . LEU B 1 377 ? 5.934 -31.141 -15.18 1 98.69 377 LEU B C 1
ATOM 7699 O O . LEU B 1 377 ? 5.973 -31.5 -14.008 1 98.69 377 LEU B O 1
ATOM 7703 N N . PHE B 1 378 ? 6.008 -29.844 -15.5 1 98.19 378 PHE B N 1
ATOM 7704 C CA . PHE B 1 378 ? 6.293 -28.781 -14.547 1 98.19 378 PHE B CA 1
ATOM 7705 C C . PHE B 1 378 ? 5.098 -28.531 -13.641 1 98.19 378 PHE B C 1
ATOM 7707 O O . PHE B 1 378 ? 5.262 -28.094 -12.5 1 98.19 378 PHE B O 1
ATOM 7714 N N . ASP B 1 379 ? 3.912 -28.734 -14.172 1 97 379 ASP B N 1
ATOM 7715 C CA . ASP B 1 379 ? 2.736 -28.531 -13.328 1 97 379 ASP B CA 1
ATOM 7716 C C . ASP B 1 379 ? 1.645 -29.547 -13.656 1 97 379 ASP B C 1
ATOM 7718 O O . ASP B 1 379 ? 1.848 -30.438 -14.484 1 97 379 ASP B O 1
ATOM 7722 N N . LEU B 1 380 ? 0.591 -29.5 -12.953 1 96.62 380 LEU B N 1
ATOM 7723 C CA . LEU B 1 380 ? -0.441 -30.531 -13.062 1 96.62 380 LEU B CA 1
ATOM 7724 C C . LEU B 1 380 ? -1.191 -30.406 -14.383 1 96.62 380 LEU B C 1
ATOM 7726 O O . LEU B 1 380 ? -1.524 -31.422 -15 1 96.62 380 LEU B O 1
ATOM 7730 N N . ALA B 1 381 ? -1.432 -29.219 -14.828 1 96 381 ALA B N 1
ATOM 7731 C CA . ALA B 1 381 ? -2.176 -29.031 -16.078 1 96 381 ALA B CA 1
ATOM 7732 C C . ALA B 1 381 ? -1.422 -29.625 -17.266 1 96 381 ALA B C 1
ATOM 7734 O O . ALA B 1 381 ? -2.006 -30.328 -18.078 1 96 381 ALA B O 1
ATOM 7735 N N . LEU B 1 382 ? -0.174 -29.328 -17.391 1 97.94 382 LEU B N 1
ATOM 7736 C CA . LEU B 1 382 ? 0.65 -29.859 -18.453 1 97.94 382 LEU B CA 1
ATOM 7737 C C . LEU B 1 382 ? 0.698 -31.391 -18.406 1 97.94 382 LEU B C 1
ATOM 7739 O O . LEU B 1 382 ? 0.615 -32.062 -19.438 1 97.94 382 LEU B O 1
ATOM 7743 N N . THR B 1 383 ? 0.87 -31.906 -17.203 1 98.62 383 THR B N 1
ATOM 7744 C CA . THR B 1 383 ? 0.96 -33.344 -17.047 1 98.62 383 THR B CA 1
ATOM 7745 C C . THR B 1 383 ? -0.364 -34 -17.406 1 98.62 383 THR B C 1
ATOM 7747 O O . THR B 1 383 ? -0.38 -35.062 -18.062 1 98.62 383 THR B O 1
ATOM 7750 N N . ARG B 1 384 ? -1.474 -33.438 -16.969 1 98.19 384 ARG B N 1
ATOM 7751 C CA . ARG B 1 384 ? -2.783 -33.969 -17.344 1 98.19 384 ARG B CA 1
ATOM 7752 C C . ARG B 1 384 ? -2.951 -34 -18.859 1 98.19 384 ARG B C 1
ATOM 7754 O O . ARG B 1 384 ? -3.512 -34.938 -19.406 1 98.19 384 ARG B O 1
ATOM 7761 N N . GLU B 1 385 ? -2.572 -32.938 -19.484 1 98.38 385 GLU B N 1
ATOM 7762 C CA . GLU B 1 385 ? -2.637 -32.875 -20.938 1 98.38 385 GLU B CA 1
ATOM 7763 C C . GLU B 1 385 ? -1.836 -34 -21.578 1 98.38 385 GLU B C 1
ATOM 7765 O O . GLU B 1 385 ? -2.318 -34.656 -22.484 1 98.38 385 GLU B O 1
ATOM 7770 N N . MET B 1 386 ? -0.635 -34.188 -21.125 1 98.75 386 MET B N 1
ATOM 7771 C CA . MET B 1 386 ? 0.246 -35.219 -21.625 1 98.75 386 MET B CA 1
ATOM 7772 C C . MET B 1 386 ? -0.375 -36.594 -21.422 1 98.75 386 MET B C 1
ATOM 7774 O O . MET B 1 386 ? -0.449 -37.406 -22.359 1 98.75 386 MET B O 1
ATOM 7778 N N . LEU B 1 387 ? -0.811 -36.875 -20.188 1 98.75 387 LEU B N 1
ATOM 7779 C CA . LEU B 1 387 ? -1.386 -38.188 -19.875 1 98.75 387 LEU B CA 1
ATOM 7780 C C . LEU B 1 387 ? -2.641 -38.438 -20.703 1 98.75 387 LEU B C 1
ATOM 7782 O O . LEU B 1 387 ? -2.889 -39.562 -21.125 1 98.75 387 LEU B O 1
ATOM 7786 N N . SER B 1 388 ? -3.443 -37.438 -20.906 1 98.56 388 SER B N 1
ATOM 7787 C CA . SER B 1 388 ? -4.625 -37.562 -21.75 1 98.56 388 SER B CA 1
ATOM 7788 C C . SER B 1 388 ? -4.242 -37.938 -23.188 1 98.56 388 SER B C 1
ATOM 7790 O O . SER B 1 388 ? -4.902 -38.75 -23.812 1 98.56 388 SER B O 1
ATOM 7792 N N . ALA B 1 389 ? -3.221 -37.312 -23.703 1 98.56 389 ALA B N 1
ATOM 7793 C CA . ALA B 1 389 ? -2.748 -37.594 -25.062 1 98.56 389 ALA B CA 1
ATOM 7794 C C . ALA B 1 389 ? -2.225 -39.031 -25.156 1 98.56 389 ALA B C 1
ATOM 7796 O O . ALA B 1 389 ? -2.287 -39.625 -26.234 1 98.56 389 ALA B O 1
ATOM 7797 N N . MET B 1 390 ? -1.745 -39.625 -24.094 1 98.5 390 MET B N 1
ATOM 7798 C CA . MET B 1 390 ? -1.144 -40.938 -24.078 1 98.5 390 MET B CA 1
ATOM 7799 C C . MET B 1 390 ? -2.207 -42.031 -23.891 1 98.5 390 MET B C 1
ATOM 7801 O O . MET B 1 390 ? -1.947 -43.219 -24.109 1 98.5 390 MET B O 1
ATOM 7805 N N . ARG B 1 391 ? -3.35 -41.656 -23.578 1 98 391 ARG B N 1
ATOM 7806 C CA . ARG B 1 391 ? -4.406 -42.562 -23.141 1 98 391 ARG B CA 1
ATOM 7807 C C . ARG B 1 391 ? -4.711 -43.594 -24.219 1 98 391 ARG B C 1
ATOM 7809 O O . ARG B 1 391 ? -4.949 -44.781 -23.906 1 98 391 ARG B O 1
ATOM 7816 N N . PRO B 1 392 ? -4.828 -43.188 -25.5 1 97.62 392 PRO B N 1
ATOM 7817 C CA . PRO B 1 392 ? -5.121 -44.188 -26.516 1 97.62 392 PRO B CA 1
ATOM 7818 C C . PRO B 1 392 ? -4.145 -45.375 -26.484 1 97.62 392 PRO B C 1
ATOM 7820 O O . PRO B 1 392 ? -4.5 -46.469 -26.875 1 97.62 392 PRO B O 1
ATOM 7823 N N . PHE B 1 393 ? -2.939 -45.219 -26.016 1 97.5 393 PHE B N 1
ATOM 7824 C CA . PHE B 1 393 ? -1.913 -46.281 -25.969 1 97.5 393 PHE B CA 1
ATOM 7825 C C . PHE B 1 393 ? -1.866 -46.938 -24.594 1 97.5 393 PHE B C 1
ATOM 7827 O O . PHE B 1 393 ? -1.668 -48.125 -24.484 1 97.5 393 PHE B O 1
ATOM 7834 N N . THR B 1 394 ? -2.125 -46.125 -23.578 1 97.69 394 THR B N 1
ATOM 7835 C CA . THR B 1 394 ? -1.977 -46.656 -22.219 1 97.69 394 THR B CA 1
ATOM 7836 C C . THR B 1 394 ? -3.234 -47.375 -21.781 1 97.69 394 THR B C 1
ATOM 7838 O O . THR B 1 394 ? -3.244 -48.031 -20.734 1 97.69 394 THR B O 1
ATOM 7841 N N . SER B 1 395 ? -4.289 -47.312 -22.531 1 96.62 395 SER B N 1
ATOM 7842 C CA . SER B 1 395 ? -5.48 -48.125 -22.25 1 96.62 395 SER B CA 1
ATOM 7843 C C . SER B 1 395 ? -5.203 -49.594 -22.422 1 96.62 395 SER B C 1
ATOM 7845 O O . SER B 1 395 ? -5.742 -50.438 -21.688 1 96.62 395 SER B O 1
ATOM 7847 N N . THR B 1 396 ? -4.406 -49.938 -23.375 1 96.31 396 THR B N 1
ATOM 7848 C CA . THR B 1 396 ? -4.082 -51.344 -23.641 1 96.31 396 THR B CA 1
ATOM 7849 C C . THR B 1 396 ? -2.801 -51.75 -22.922 1 96.31 396 THR B C 1
ATOM 7851 O O . THR B 1 396 ? -2.625 -52.906 -22.562 1 96.31 396 THR B O 1
ATOM 7854 N N . ALA B 1 397 ? -1.933 -50.875 -22.75 1 98.12 397 ALA B N 1
ATOM 7855 C CA . ALA B 1 397 ? -0.686 -51.062 -22.016 1 98.12 397 ALA B CA 1
ATOM 7856 C C . ALA B 1 397 ? -0.516 -49.969 -20.953 1 98.12 397 ALA B C 1
ATOM 7858 O O . ALA B 1 397 ? 0.19 -48.969 -21.172 1 98.12 397 ALA B O 1
ATOM 7859 N N . PRO B 1 398 ? -1.125 -50.156 -19.828 1 98.31 398 PRO B N 1
ATOM 7860 C CA . PRO B 1 398 ? -1.106 -49.125 -18.781 1 98.31 398 PRO B CA 1
ATOM 7861 C C . PRO B 1 398 ? 0.306 -48.781 -18.312 1 98.31 398 PRO B C 1
ATOM 7863 O O . PRO B 1 398 ? 1.218 -49.625 -18.453 1 98.31 398 PRO B O 1
ATOM 7866 N N . ILE B 1 399 ? 0.449 -47.594 -17.844 1 98.81 399 ILE B N 1
ATOM 7867 C CA . ILE B 1 399 ? 1.715 -47.188 -17.234 1 98.81 399 ILE B CA 1
ATOM 7868 C C . ILE B 1 399 ? 1.913 -47.969 -15.93 1 98.81 399 ILE B C 1
ATOM 7870 O O . ILE B 1 399 ? 1.137 -47.812 -14.984 1 98.81 399 ILE B O 1
ATOM 7874 N N . THR B 1 400 ? 2.91 -48.75 -15.867 1 98.5 400 THR B N 1
ATOM 7875 C CA . THR B 1 400 ? 3.205 -49.531 -14.68 1 98.5 400 THR B CA 1
ATOM 7876 C C . THR B 1 400 ? 4.434 -48.969 -13.953 1 98.5 400 THR B C 1
ATOM 7878 O O . THR B 1 400 ? 4.574 -49.156 -12.742 1 98.5 400 THR B O 1
ATOM 7881 N N . ASP B 1 401 ? 5.312 -48.375 -14.703 1 98.75 401 ASP B N 1
ATOM 7882 C CA . ASP B 1 401 ? 6.547 -47.812 -14.172 1 98.75 401 ASP B CA 1
ATOM 7883 C C . ASP B 1 401 ? 6.777 -46.375 -14.711 1 98.75 401 ASP B C 1
ATOM 7885 O O . ASP B 1 401 ? 6.352 -46.062 -15.82 1 98.75 401 ASP B O 1
ATOM 7889 N N . ALA B 1 402 ? 7.371 -45.594 -13.898 1 98.88 402 ALA B N 1
ATOM 7890 C CA . ALA B 1 402 ? 7.824 -44.281 -14.32 1 98.88 402 ALA B CA 1
ATOM 7891 C C . ALA B 1 402 ? 9.258 -44.031 -13.867 1 98.88 402 ALA B C 1
ATOM 7893 O O . ALA B 1 402 ? 9.609 -44.281 -12.711 1 98.88 402 ALA B O 1
ATOM 7894 N N . LEU B 1 403 ? 10.117 -43.625 -14.727 1 98.88 403 LEU B N 1
ATOM 7895 C CA . LEU B 1 403 ? 11.461 -43.188 -14.367 1 98.88 403 LEU B CA 1
ATOM 7896 C C . LEU B 1 403 ? 11.547 -41.688 -14.289 1 98.88 403 LEU B C 1
ATOM 7898 O O . LEU B 1 403 ? 11.18 -41 -15.234 1 98.88 403 LEU B O 1
ATOM 7902 N N . ILE B 1 404 ? 11.992 -41.156 -13.164 1 98.81 404 ILE B N 1
ATOM 7903 C CA . ILE B 1 404 ? 12.305 -39.75 -13 1 98.81 404 ILE B CA 1
ATOM 7904 C C . ILE B 1 404 ? 13.797 -39.531 -13.234 1 98.81 404 ILE B C 1
ATOM 7906 O O . ILE B 1 404 ? 14.633 -40 -12.469 1 98.81 404 ILE B O 1
ATOM 7910 N N . THR B 1 405 ? 14.062 -38.781 -14.219 1 98.81 405 THR B N 1
ATOM 7911 C CA . THR B 1 405 ? 15.438 -38.656 -14.672 1 98.81 405 THR B CA 1
ATOM 7912 C C . THR B 1 405 ? 16.266 -37.875 -13.656 1 98.81 405 THR B C 1
ATOM 7914 O O . THR B 1 405 ? 17.438 -38.219 -13.414 1 98.81 405 THR B O 1
ATOM 7917 N N . HIS B 1 406 ? 15.711 -36.812 -13.117 1 98.5 406 HIS B N 1
ATOM 7918 C CA . HIS B 1 406 ? 16.391 -36 -12.117 1 98.5 406 HIS B CA 1
ATOM 7919 C C . HIS B 1 406 ? 15.391 -35.156 -11.312 1 98.5 406 HIS B C 1
ATOM 7921 O O . HIS B 1 406 ? 14.18 -35.281 -11.516 1 98.5 406 HIS B O 1
ATOM 7927 N N . SER B 1 407 ? 15.867 -34.375 -10.398 1 97.94 407 SER B N 1
ATOM 7928 C CA . SER B 1 407 ? 15.039 -33.875 -9.305 1 97.94 407 SER B CA 1
ATOM 7929 C C . SER B 1 407 ? 14.289 -32.594 -9.703 1 97.94 407 SER B C 1
ATOM 7931 O O . SER B 1 407 ? 13.375 -32.156 -9 1 97.94 407 SER B O 1
ATOM 7933 N N . ASN B 1 408 ? 14.633 -31.938 -10.852 1 97.5 408 ASN B N 1
ATOM 7934 C CA . ASN B 1 408 ? 14.008 -30.672 -11.195 1 97.5 408 ASN B CA 1
ATOM 7935 C C . ASN B 1 408 ? 12.492 -30.812 -11.328 1 97.5 408 ASN B C 1
ATOM 7937 O O . ASN B 1 408 ? 11.992 -31.828 -11.812 1 97.5 408 ASN B O 1
ATOM 7941 N N . GLY B 1 409 ? 11.742 -29.781 -10.938 1 97.31 409 GLY B N 1
ATOM 7942 C CA . GLY B 1 409 ? 10.297 -29.797 -10.859 1 97.31 409 GLY B CA 1
ATOM 7943 C C . GLY B 1 409 ? 9.625 -30.047 -12.195 1 97.31 409 GLY B C 1
ATOM 7944 O O . GLY B 1 409 ? 8.578 -30.688 -12.266 1 97.31 409 GLY B O 1
ATOM 7945 N N . ASP B 1 410 ? 10.242 -29.484 -13.258 1 98 410 ASP B N 1
ATOM 7946 C CA . ASP B 1 410 ? 9.609 -29.641 -14.562 1 98 410 ASP B CA 1
ATOM 7947 C C . ASP B 1 410 ? 9.742 -31.078 -15.07 1 98 410 ASP B C 1
ATOM 7949 O O . ASP B 1 410 ? 9.281 -31.391 -16.172 1 98 410 ASP B O 1
ATOM 7953 N N . HIS B 1 411 ? 10.273 -32 -14.234 1 98.31 411 HIS B N 1
ATOM 7954 C CA . HIS B 1 411 ? 10.32 -33.438 -14.547 1 98.31 411 HIS B CA 1
ATOM 7955 C C . HIS B 1 411 ? 9.672 -34.25 -13.438 1 98.31 411 HIS B C 1
ATOM 7957 O O . HIS B 1 411 ? 9.648 -35.469 -13.516 1 98.31 411 HIS B O 1
ATOM 7963 N N . THR B 1 412 ? 9.203 -33.625 -12.391 1 98.12 412 THR B N 1
ATOM 7964 C CA . THR B 1 412 ? 8.773 -34.406 -11.242 1 98.12 412 THR B CA 1
ATOM 7965 C C . THR B 1 412 ? 7.426 -33.906 -10.727 1 98.12 412 THR B C 1
ATOM 7967 O O . THR B 1 412 ? 6.711 -34.625 -10.031 1 98.12 412 THR B O 1
ATOM 7970 N N . HIS B 1 413 ? 7 -32.688 -10.945 1 97.88 413 HIS B N 1
ATOM 7971 C CA . HIS B 1 413 ? 5.887 -32.031 -10.25 1 97.88 413 HIS B CA 1
ATOM 7972 C C . HIS B 1 413 ? 4.562 -32.688 -10.617 1 97.88 413 HIS B C 1
ATOM 7974 O O . HIS B 1 413 ? 3.594 -32.625 -9.859 1 97.88 413 HIS B O 1
ATOM 7980 N N . GLY B 1 414 ? 4.484 -33.375 -11.727 1 98.25 414 GLY B N 1
ATOM 7981 C CA . GLY B 1 414 ? 3.26 -34.031 -12.172 1 98.25 414 GLY B CA 1
ATOM 7982 C C . GLY B 1 414 ? 3.082 -35.406 -11.609 1 98.25 414 GLY B C 1
ATOM 7983 O O . GLY B 1 414 ? 2.061 -36.062 -11.852 1 98.25 414 GLY B O 1
ATOM 7984 N N . ASN B 1 415 ? 4.031 -35.938 -10.836 1 98.5 415 ASN B N 1
ATOM 7985 C CA . ASN B 1 415 ? 4.031 -37.312 -10.352 1 98.5 415 ASN B CA 1
ATOM 7986 C C . ASN B 1 415 ? 2.748 -37.656 -9.594 1 98.5 415 ASN B C 1
ATOM 7988 O O . ASN B 1 415 ? 2.305 -38.812 -9.586 1 98.5 415 ASN B O 1
ATOM 7992 N N . GLN B 1 416 ? 2.201 -36.656 -9 1 96.62 416 GLN B N 1
ATOM 7993 C CA . GLN B 1 416 ? 1.015 -36.844 -8.172 1 96.62 416 GLN B CA 1
ATOM 7994 C C . GLN B 1 416 ? -0.149 -37.375 -8.992 1 96.62 416 GLN B C 1
ATOM 7996 O O . GLN B 1 416 ? -1.07 -38 -8.445 1 96.62 416 GLN B O 1
ATOM 8001 N N . LEU B 1 417 ? -0.129 -37.188 -10.25 1 98.06 417 LEU B N 1
ATOM 8002 C CA . LEU B 1 417 ? -1.247 -37.531 -11.117 1 98.06 417 LEU B CA 1
ATOM 8003 C C . LEU B 1 417 ? -1.149 -39 -11.547 1 98.06 417 LEU B C 1
ATOM 8005 O O . LEU B 1 417 ? -2.084 -39.531 -12.141 1 98.06 417 LEU B O 1
ATOM 8009 N N . LEU B 1 418 ? -0.012 -39.688 -11.234 1 98.5 418 LEU B N 1
ATOM 8010 C CA . LEU B 1 418 ? 0.149 -41.094 -11.578 1 98.5 418 LEU B CA 1
ATOM 8011 C C . LEU B 1 418 ? -0.63 -41.969 -10.609 1 98.5 418 LEU B C 1
ATOM 8013 O O . LEU B 1 418 ? -0.691 -41.688 -9.406 1 98.5 418 LEU B O 1
ATOM 8017 N N . ASP B 1 419 ? -1.171 -43 -11.133 1 97.19 419 ASP B N 1
ATOM 8018 C CA . ASP B 1 419 ? -1.873 -43.969 -10.289 1 97.19 419 ASP B CA 1
ATOM 8019 C C . ASP B 1 419 ? -0.969 -44.5 -9.164 1 97.19 419 ASP B C 1
ATOM 8021 O O . ASP B 1 419 ? 0.235 -44.656 -9.367 1 97.19 419 ASP B O 1
ATOM 8025 N N . ALA B 1 420 ? -1.561 -44.812 -8.039 1 96.56 420 ALA B N 1
ATOM 8026 C CA . ALA B 1 420 ? -0.812 -45.25 -6.867 1 96.56 420 ALA B CA 1
ATOM 8027 C C . ALA B 1 420 ? -0.057 -46.562 -7.168 1 96.56 420 ALA B C 1
ATOM 8029 O O . ALA B 1 420 ? 0.986 -46.812 -6.566 1 96.56 420 ALA B O 1
ATOM 8030 N N . SER B 1 421 ? -0.525 -47.25 -8.117 1 97.19 421 SER B N 1
ATOM 8031 C CA . SER B 1 421 ? 0.069 -48.562 -8.438 1 97.19 421 SER B CA 1
ATOM 8032 C C . SER B 1 421 ? 1.31 -48.406 -9.305 1 97.19 421 SER B C 1
ATOM 8034 O O . SER B 1 421 ? 2.084 -49.344 -9.469 1 97.19 421 SER B O 1
ATOM 8036 N N . VAL B 1 422 ? 1.474 -47.219 -9.938 1 98.5 422 VAL B N 1
ATOM 8037 C CA . VAL B 1 422 ? 2.652 -46.969 -10.766 1 98.5 422 VAL B CA 1
ATOM 8038 C C . VAL B 1 422 ? 3.902 -46.938 -9.891 1 98.5 422 VAL B C 1
ATOM 8040 O O . VAL B 1 422 ? 3.951 -46.188 -8.898 1 98.5 422 VAL B O 1
ATOM 8043 N N . ARG B 1 423 ? 4.855 -47.781 -10.203 1 97.75 423 ARG B N 1
ATOM 8044 C CA . ARG B 1 423 ? 6.133 -47.781 -9.508 1 97.75 423 ARG B CA 1
ATOM 8045 C C . ARG B 1 423 ? 7.047 -46.688 -10.031 1 97.75 423 ARG B C 1
ATOM 8047 O O . ARG B 1 423 ? 7.531 -46.75 -11.164 1 97.75 423 ARG B O 1
ATOM 8054 N N . ILE B 1 424 ? 7.277 -45.656 -9.234 1 98.88 424 ILE B N 1
ATOM 8055 C CA . ILE B 1 424 ? 8.172 -44.562 -9.633 1 98.88 424 ILE B CA 1
ATOM 8056 C C . ILE B 1 424 ? 9.609 -44.906 -9.258 1 98.88 424 ILE B C 1
ATOM 8058 O O . ILE B 1 424 ? 9.891 -45.25 -8.102 1 98.88 424 ILE B O 1
ATOM 8062 N N . ILE B 1 425 ? 10.539 -44.844 -10.211 1 98.88 425 ILE B N 1
ATOM 8063 C CA . ILE B 1 425 ? 11.938 -45.219 -10.07 1 98.88 425 ILE B CA 1
ATOM 8064 C C . ILE B 1 425 ? 12.828 -44 -10.297 1 98.88 425 ILE B C 1
ATOM 8066 O O . ILE B 1 425 ? 12.578 -43.188 -11.195 1 98.88 425 ILE B O 1
ATOM 8070 N N . ALA B 1 426 ? 13.82 -43.812 -9.469 1 98.88 426 ALA B N 1
ATOM 8071 C CA . ALA B 1 426 ? 14.812 -42.75 -9.641 1 98.88 426 ALA B CA 1
ATOM 8072 C C . ALA B 1 426 ? 16.156 -43.156 -9.047 1 98.88 426 ALA B C 1
ATOM 8074 O O . ALA B 1 426 ? 16.234 -44.094 -8.227 1 98.88 426 ALA B O 1
ATOM 8075 N N . ALA B 1 427 ? 17.203 -42.5 -9.516 1 98.75 427 ALA B N 1
ATOM 8076 C CA . ALA B 1 427 ? 18.469 -42.688 -8.82 1 98.75 427 ALA B CA 1
ATOM 8077 C C . ALA B 1 427 ? 18.375 -42.219 -7.367 1 98.75 427 ALA B C 1
ATOM 8079 O O . ALA B 1 427 ? 17.562 -41.344 -7.039 1 98.75 427 ALA B O 1
ATOM 8080 N N . LYS B 1 428 ? 19.188 -42.75 -6.527 1 98.44 428 LYS B N 1
ATOM 8081 C CA . LYS B 1 428 ? 19.141 -42.469 -5.094 1 98.44 428 LYS B CA 1
ATOM 8082 C C . LYS B 1 428 ? 19.266 -40.969 -4.812 1 98.44 428 LYS B C 1
ATOM 8084 O O . LYS B 1 428 ? 18.484 -40.406 -4.039 1 98.44 428 LYS B O 1
ATOM 8089 N N . ASP B 1 429 ? 20.219 -40.344 -5.383 1 98.12 429 ASP B N 1
ATOM 8090 C CA . ASP B 1 429 ? 20.453 -38.938 -5.113 1 98.12 429 ASP B CA 1
ATOM 8091 C C . ASP B 1 429 ? 19.344 -38.062 -5.684 1 98.12 429 ASP B C 1
ATOM 8093 O O . ASP B 1 429 ? 19.094 -36.969 -5.191 1 98.12 429 ASP B O 1
ATOM 8097 N N . THR B 1 430 ? 18.688 -38.531 -6.766 1 98.44 430 THR B N 1
ATOM 8098 C CA . THR B 1 430 ? 17.5 -37.812 -7.262 1 98.44 430 THR B CA 1
ATOM 8099 C C . THR B 1 430 ? 16.406 -37.812 -6.207 1 98.44 430 THR B C 1
ATOM 8101 O O . THR B 1 430 ? 15.82 -36.781 -5.922 1 98.44 430 THR B O 1
ATOM 8104 N N . ALA B 1 431 ? 16.156 -38.969 -5.652 1 98.38 431 ALA B N 1
ATOM 8105 C CA . ALA B 1 431 ? 15.125 -39.094 -4.613 1 98.38 431 ALA B CA 1
ATOM 8106 C C . ALA B 1 431 ? 15.461 -38.188 -3.414 1 98.38 431 ALA B C 1
ATOM 8108 O O . ALA B 1 431 ? 14.57 -37.594 -2.824 1 98.38 431 ALA B O 1
ATOM 8109 N N . GLU B 1 432 ? 16.719 -38.188 -3.07 1 97.19 432 GLU B N 1
ATOM 8110 C CA . GLU B 1 432 ? 17.156 -37.344 -1.946 1 97.19 432 GLU B CA 1
ATOM 8111 C C . GLU B 1 432 ? 16.922 -35.875 -2.227 1 97.19 432 GLU B C 1
ATOM 8113 O O . GLU B 1 432 ? 16.453 -35.125 -1.354 1 97.19 432 GLU B O 1
ATOM 8118 N N . GLU B 1 433 ? 17.234 -35.438 -3.42 1 96.06 433 GLU B N 1
ATOM 8119 C CA . GLU B 1 433 ? 17.031 -34.062 -3.787 1 96.06 433 GLU B CA 1
ATOM 8120 C C . GLU B 1 433 ? 15.555 -33.688 -3.83 1 96.06 433 GLU B C 1
ATOM 8122 O O . GLU B 1 433 ? 15.18 -32.562 -3.486 1 96.06 433 GLU B O 1
ATOM 8127 N N . ILE B 1 434 ? 14.758 -34.594 -4.301 1 96.25 434 ILE B N 1
ATOM 8128 C CA . ILE B 1 434 ? 13.32 -34.375 -4.328 1 96.25 434 ILE B CA 1
ATOM 8129 C C . ILE B 1 434 ? 12.797 -34.219 -2.9 1 96.25 434 ILE B C 1
ATOM 8131 O O . ILE B 1 434 ? 11.992 -33.312 -2.619 1 96.25 434 ILE B O 1
ATOM 8135 N N . ALA B 1 435 ? 13.281 -35 -1.977 1 93.62 435 ALA B N 1
ATOM 8136 C CA . ALA B 1 435 ? 12.828 -35 -0.589 1 93.62 435 ALA B CA 1
ATOM 8137 C C . ALA B 1 435 ? 13.195 -33.719 0.123 1 93.62 435 ALA B C 1
ATOM 8139 O O . ALA B 1 435 ? 12.445 -33.25 0.986 1 93.62 435 ALA B O 1
ATOM 8140 N N . HIS B 1 436 ? 14.297 -33.125 -0.277 1 89.69 436 HIS B N 1
ATOM 8141 C CA . HIS B 1 436 ? 14.812 -31.969 0.471 1 89.69 436 HIS B CA 1
ATOM 8142 C C . HIS B 1 436 ? 14.789 -30.703 -0.374 1 89.69 436 HIS B C 1
ATOM 8144 O O . HIS B 1 436 ? 15.344 -29.672 0.026 1 89.69 436 HIS B O 1
ATOM 8150 N N . GLY B 1 437 ? 14.227 -30.828 -1.465 1 87.56 437 GLY B N 1
ATOM 8151 C CA . GLY B 1 437 ? 14.234 -29.703 -2.385 1 87.56 437 GLY B CA 1
ATOM 8152 C C . GLY B 1 437 ? 13.203 -28.641 -2.033 1 87.56 437 GLY B C 1
ATOM 8153 O O . GLY B 1 437 ? 12.469 -28.781 -1.057 1 87.56 437 GLY B O 1
ATOM 8154 N N . MET B 1 438 ? 13.211 -27.578 -2.795 1 88.12 438 MET B N 1
ATOM 8155 C CA . MET B 1 438 ? 12.273 -26.469 -2.629 1 88.12 438 MET B CA 1
ATOM 8156 C C . MET B 1 438 ? 10.844 -26.906 -2.924 1 88.12 438 MET B C 1
ATOM 8158 O O . MET B 1 438 ? 10.578 -27.516 -3.961 1 88.12 438 MET B O 1
ATOM 8162 N N . PRO B 1 439 ? 9.945 -26.594 -1.999 1 90.38 439 PRO B N 1
ATOM 8163 C CA . PRO B 1 439 ? 8.539 -26.891 -2.301 1 90.38 439 PRO B CA 1
ATOM 8164 C C . PRO B 1 439 ? 8.039 -26.156 -3.549 1 90.38 439 PRO B C 1
ATOM 8166 O O . PRO B 1 439 ? 8.383 -25 -3.768 1 90.38 439 PRO B O 1
ATOM 8169 N N . PRO B 1 440 ? 7.238 -26.875 -4.359 1 93.81 440 PRO B N 1
ATOM 8170 C CA . PRO B 1 440 ? 6.785 -26.297 -5.629 1 93.81 440 PRO B CA 1
ATOM 8171 C C . PRO B 1 440 ? 6.105 -24.938 -5.449 1 93.81 440 PRO B C 1
ATOM 8173 O O . PRO B 1 440 ? 6.289 -24.047 -6.27 1 93.81 440 PRO B O 1
ATOM 8176 N N . GLU B 1 441 ? 5.367 -24.781 -4.359 1 93.81 441 GLU B N 1
ATOM 8177 C CA . GLU B 1 441 ? 4.598 -23.547 -4.148 1 93.81 441 GLU B CA 1
ATOM 8178 C C . GLU B 1 441 ? 5.516 -22.344 -4.012 1 93.81 441 GLU B C 1
ATOM 8180 O O . GLU B 1 441 ? 5.121 -21.219 -4.328 1 93.81 441 GLU B O 1
ATOM 8185 N N . LEU B 1 442 ? 6.711 -22.516 -3.635 1 92.62 442 LEU B N 1
ATOM 8186 C CA . LEU B 1 442 ? 7.637 -21.406 -3.432 1 92.62 442 LEU B CA 1
ATOM 8187 C C . LEU B 1 442 ? 8.117 -20.844 -4.77 1 92.62 442 LEU B C 1
ATOM 8189 O O . LEU B 1 442 ? 8.602 -19.719 -4.836 1 92.62 442 LEU B O 1
ATOM 8193 N N . LEU B 1 443 ? 7.965 -21.594 -5.84 1 94.06 443 LEU B N 1
ATOM 8194 C CA . LEU B 1 443 ? 8.305 -21.109 -7.172 1 94.06 443 LEU B CA 1
ATOM 8195 C C . LEU B 1 443 ? 7.379 -19.984 -7.59 1 94.06 443 LEU B C 1
ATOM 8197 O O . LEU B 1 443 ? 7.688 -19.234 -8.516 1 94.06 443 LEU B O 1
ATOM 8201 N N . ALA B 1 444 ? 6.262 -19.859 -6.844 1 94.88 444 ALA B N 1
ATOM 8202 C CA . ALA B 1 444 ? 5.332 -18.781 -7.133 1 94.88 444 ALA B CA 1
ATOM 8203 C C . ALA B 1 444 ? 5.996 -17.422 -6.926 1 94.88 444 ALA B C 1
ATOM 8205 O O . ALA B 1 444 ? 5.566 -16.406 -7.5 1 94.88 444 ALA B O 1
ATOM 8206 N N . MET B 1 445 ? 7.066 -17.391 -6.195 1 92.81 445 MET B N 1
ATOM 8207 C CA . MET B 1 445 ? 7.812 -16.156 -5.953 1 92.81 445 MET B CA 1
ATOM 8208 C C . MET B 1 445 ? 8.328 -15.562 -7.262 1 92.81 445 MET B C 1
ATOM 8210 O O . MET B 1 445 ? 8.422 -14.344 -7.398 1 92.81 445 MET B O 1
ATOM 8214 N N . THR B 1 446 ? 8.664 -16.344 -8.234 1 95.12 446 THR B N 1
ATOM 8215 C CA . THR B 1 446 ? 9.164 -15.883 -9.523 1 95.12 446 THR B CA 1
ATOM 8216 C C . THR B 1 446 ? 8.055 -15.188 -10.312 1 95.12 446 THR B C 1
ATOM 8218 O O . THR B 1 446 ? 8.336 -14.438 -11.258 1 95.12 446 THR B O 1
ATOM 8221 N N . GLN B 1 447 ? 6.855 -15.469 -9.914 1 96.19 447 GLN B N 1
ATOM 8222 C CA . GLN B 1 447 ? 5.703 -14.922 -10.625 1 96.19 447 GLN B CA 1
ATOM 8223 C C . GLN B 1 447 ? 5.195 -13.656 -9.945 1 96.19 447 GLN B C 1
ATOM 8225 O O . GLN B 1 447 ? 4.746 -12.719 -10.617 1 96.19 447 GLN B O 1
ATOM 8230 N N . THR B 1 448 ? 5.293 -13.641 -8.609 1 96.38 448 THR B N 1
ATOM 8231 C CA . THR B 1 448 ? 4.594 -12.586 -7.875 1 96.38 448 THR B CA 1
ATOM 8232 C C . THR B 1 448 ? 5.582 -11.703 -7.125 1 96.38 448 THR B C 1
ATOM 8234 O O . THR B 1 448 ? 5.223 -10.617 -6.66 1 96.38 448 THR B O 1
ATOM 8237 N N . GLY B 1 449 ? 6.832 -12.086 -7.023 1 94.62 449 GLY B N 1
ATOM 8238 C CA . GLY B 1 449 ? 7.812 -11.312 -6.273 1 94.62 449 GLY B CA 1
ATOM 8239 C C . GLY B 1 449 ? 8.344 -10.125 -7.043 1 94.62 449 GLY B C 1
ATOM 8240 O O . GLY B 1 449 ? 8.188 -10.039 -8.258 1 94.62 449 GLY B O 1
ATOM 8241 N N . ASP B 1 450 ? 8.859 -9.102 -6.379 1 94.44 450 ASP B N 1
ATOM 8242 C CA . ASP B 1 450 ? 9.609 -7.996 -6.961 1 94.44 450 ASP B CA 1
ATOM 8243 C C . ASP B 1 450 ? 11.109 -8.273 -6.938 1 94.44 450 ASP B C 1
ATOM 8245 O O . ASP B 1 450 ? 11.75 -8.141 -5.895 1 94.44 450 ASP B O 1
ATOM 8249 N N . LEU B 1 451 ? 11.656 -8.586 -8.016 1 94.75 451 LEU B N 1
ATOM 8250 C CA . LEU B 1 451 ? 13.062 -8.961 -8.125 1 94.75 451 LEU B CA 1
ATOM 8251 C C . LEU B 1 451 ? 13.891 -7.824 -8.719 1 94.75 451 LEU B C 1
ATOM 8253 O O . LEU B 1 451 ? 15.023 -8.039 -9.148 1 94.75 451 LEU B O 1
ATOM 8257 N N . GLY B 1 452 ? 13.227 -6.645 -8.867 1 94.19 452 GLY B N 1
ATOM 8258 C CA . GLY B 1 452 ? 13.859 -5.5 -9.5 1 94.19 452 GLY B CA 1
ATOM 8259 C C . GLY B 1 452 ? 13.336 -5.219 -10.898 1 94.19 452 GLY B C 1
ATOM 8260 O O . GLY B 1 452 ? 12.625 -6.043 -11.477 1 94.19 452 GLY B O 1
ATOM 8261 N N . PRO B 1 453 ? 13.641 -4.09 -11.438 1 92.19 453 PRO B N 1
ATOM 8262 C CA . PRO B 1 453 ? 13.023 -3.635 -12.688 1 92.19 453 PRO B CA 1
ATOM 8263 C C . PRO B 1 453 ? 13.383 -4.52 -13.875 1 92.19 453 PRO B C 1
ATOM 8265 O O . PRO B 1 453 ? 12.602 -4.621 -14.828 1 92.19 453 PRO B O 1
ATOM 8268 N N . VAL B 1 454 ? 14.531 -5.215 -13.758 1 94.69 454 VAL B N 1
ATOM 8269 C CA . VAL B 1 454 ? 14.984 -6.023 -14.883 1 94.69 454 VAL B CA 1
ATOM 8270 C C . VAL B 1 454 ? 14.562 -7.477 -14.688 1 94.69 454 VAL B C 1
ATOM 8272 O O . VAL B 1 454 ? 13.938 -8.078 -15.562 1 94.69 454 VAL B O 1
ATOM 8275 N N . ALA B 1 455 ? 14.734 -7.977 -13.516 1 96.94 455 ALA B N 1
ATOM 8276 C CA . ALA B 1 455 ? 14.547 -9.398 -13.25 1 96.94 455 ALA B CA 1
ATOM 8277 C C . ALA B 1 455 ? 13.062 -9.75 -13.141 1 96.94 455 ALA B C 1
ATOM 8279 O O . ALA B 1 455 ? 12.656 -10.875 -13.453 1 96.94 455 ALA B O 1
ATOM 8280 N N . THR B 1 456 ? 12.242 -8.812 -12.719 1 96.5 456 THR B N 1
ATOM 8281 C CA . THR B 1 456 ? 10.828 -9.086 -12.492 1 96.5 456 THR B CA 1
ATOM 8282 C C . THR B 1 456 ? 10.141 -9.477 -13.797 1 96.5 456 THR B C 1
ATOM 8284 O O . THR B 1 456 ? 9.578 -10.57 -13.906 1 96.5 456 THR B O 1
ATOM 8287 N N . PRO B 1 457 ? 10.195 -8.547 -14.797 1 94.56 457 PRO B N 1
ATOM 8288 C CA . PRO B 1 457 ? 9.539 -8.961 -16.031 1 94.56 457 PRO B CA 1
ATOM 8289 C C . PRO B 1 457 ? 10.172 -10.211 -16.656 1 94.56 457 PRO B C 1
ATOM 8291 O O . PRO B 1 457 ? 9.469 -11.023 -17.266 1 94.56 457 PRO B O 1
ATOM 8294 N N . TYR B 1 458 ? 11.531 -10.406 -16.5 1 95.56 458 TYR B N 1
ATOM 8295 C CA . TYR B 1 458 ? 12.227 -11.586 -17 1 95.56 458 TYR B CA 1
ATOM 8296 C C . TYR B 1 458 ? 11.656 -12.859 -16.391 1 95.56 458 TYR B C 1
ATOM 8298 O O . TYR B 1 458 ? 11.273 -13.789 -17.094 1 95.56 458 TYR B O 1
ATOM 8306 N N . ALA B 1 459 ? 11.578 -12.906 -15.047 1 97 459 ALA B N 1
ATOM 8307 C CA . ALA B 1 459 ? 11.094 -14.078 -14.328 1 97 459 ALA B CA 1
ATOM 8308 C C . ALA B 1 459 ? 9.641 -14.367 -14.672 1 97 459 ALA B C 1
ATOM 8310 O O . ALA B 1 459 ? 9.258 -15.523 -14.875 1 97 459 ALA B O 1
ATOM 8311 N N . ARG B 1 460 ? 8.812 -13.375 -14.758 1 95.5 460 ARG B N 1
ATOM 8312 C CA . ARG B 1 460 ? 7.395 -13.547 -15.055 1 95.5 460 ARG B CA 1
ATOM 8313 C C . ARG B 1 460 ? 7.191 -14.07 -16.469 1 95.5 460 ARG B C 1
ATOM 8315 O O . ARG B 1 460 ? 6.262 -14.844 -16.719 1 95.5 460 ARG B O 1
ATOM 8322 N N . GLU B 1 461 ? 8.023 -13.641 -17.344 1 93.69 461 GLU B N 1
ATOM 8323 C CA . GLU B 1 461 ? 7.957 -14.172 -18.703 1 93.69 461 GLU B CA 1
ATOM 8324 C C . GLU B 1 461 ? 8.312 -15.656 -18.734 1 93.69 461 GLU B C 1
ATOM 8326 O O . GLU B 1 461 ? 7.688 -16.438 -19.453 1 93.69 461 GLU B O 1
ATOM 8331 N N . ARG B 1 462 ? 9.32 -16 -18.016 1 96.12 462 ARG B N 1
ATOM 8332 C CA . ARG B 1 462 ? 9.836 -17.375 -18.031 1 96.12 462 ARG B CA 1
ATOM 8333 C C . ARG B 1 462 ? 8.906 -18.312 -17.281 1 96.12 462 ARG B C 1
ATOM 8335 O O . ARG B 1 462 ? 8.68 -19.453 -17.703 1 96.12 462 ARG B O 1
ATOM 8342 N N . PHE B 1 463 ? 8.328 -17.875 -16.172 1 96.75 463 PHE B N 1
ATOM 8343 C CA . PHE B 1 463 ? 7.668 -18.812 -15.273 1 96.75 463 PHE B CA 1
ATOM 8344 C C . PHE B 1 463 ? 6.176 -18.516 -15.18 1 96.75 463 PHE B C 1
ATOM 8346 O O . PHE B 1 463 ? 5.41 -19.312 -14.641 1 96.75 463 PHE B O 1
ATOM 8353 N N . GLY B 1 464 ? 5.688 -17.438 -15.742 1 94.69 464 GLY B N 1
ATOM 8354 C CA . GLY B 1 464 ? 4.309 -16.969 -15.672 1 94.69 464 GLY B CA 1
ATOM 8355 C C . GLY B 1 464 ? 3.312 -17.984 -16.188 1 94.69 464 GLY B C 1
ATOM 8356 O O . GLY B 1 464 ? 2.201 -18.109 -15.672 1 94.69 464 GLY B O 1
ATOM 8357 N N . PRO B 1 465 ? 3.729 -18.781 -17.188 1 94.31 465 PRO B N 1
ATOM 8358 C CA . PRO B 1 465 ? 2.76 -19.688 -17.797 1 94.31 465 PRO B CA 1
ATOM 8359 C C . PRO B 1 465 ? 2.434 -20.906 -16.922 1 94.31 465 PRO B C 1
ATOM 8361 O O . PRO B 1 465 ? 1.506 -21.656 -17.234 1 94.31 465 PRO B O 1
ATOM 8364 N N . PHE B 1 466 ? 3.107 -21.109 -15.852 1 96.5 466 PHE B N 1
ATOM 8365 C CA . PHE B 1 466 ? 2.959 -22.328 -15.086 1 96.5 466 PHE B CA 1
ATOM 8366 C C . PHE B 1 466 ? 2.148 -22.078 -13.82 1 96.5 466 PHE B C 1
ATOM 8368 O O . PHE B 1 466 ? 2.023 -20.938 -13.367 1 96.5 466 PHE B O 1
ATOM 8375 N N . ASP B 1 467 ? 1.514 -23.094 -13.297 1 95.81 467 ASP B N 1
ATOM 8376 C CA . ASP B 1 467 ? 0.744 -23.062 -12.062 1 95.81 467 ASP B CA 1
ATOM 8377 C C . ASP B 1 467 ? 1.4 -23.938 -10.984 1 95.81 467 ASP B C 1
ATOM 8379 O O . ASP B 1 467 ? 1.406 -25.156 -11.094 1 95.81 467 ASP B O 1
ATOM 8383 N N . PHE B 1 468 ? 1.876 -23.328 -9.953 1 95.81 468 PHE B N 1
ATOM 8384 C CA . PHE B 1 468 ? 2.643 -24.062 -8.945 1 95.81 468 PHE B CA 1
ATOM 8385 C C . PHE B 1 468 ? 1.777 -24.375 -7.734 1 95.81 468 PHE B C 1
ATOM 8387 O O . PHE B 1 468 ? 2.277 -24.875 -6.723 1 95.81 468 PHE B O 1
ATOM 8394 N N . SER B 1 469 ? 0.503 -24.094 -7.832 1 93.44 469 SER B N 1
ATOM 8395 C CA . SER B 1 469 ? -0.404 -24.359 -6.723 1 93.44 469 SER B CA 1
ATOM 8396 C C . SER B 1 469 ? -0.886 -25.797 -6.734 1 93.44 469 SER B C 1
ATOM 8398 O O . SER B 1 469 ? -0.994 -26.422 -7.797 1 93.44 469 SER B O 1
ATOM 8400 N N . GLY B 1 470 ? -1.115 -26.391 -5.52 1 91.75 470 GLY B N 1
ATOM 8401 C CA . GLY B 1 470 ? -1.795 -27.672 -5.375 1 91.75 470 GLY B CA 1
ATOM 8402 C C . GLY B 1 470 ? -0.91 -28.859 -5.699 1 91.75 470 GLY B C 1
ATOM 8403 O O . GLY B 1 470 ? -1.399 -29.969 -5.867 1 91.75 470 GLY B O 1
ATOM 8404 N N . ILE B 1 471 ? 0.359 -28.656 -5.852 1 94.62 471 ILE B N 1
ATOM 8405 C CA . ILE B 1 471 ? 1.265 -29.734 -6.227 1 94.62 471 ILE B CA 1
ATOM 8406 C C . ILE B 1 471 ? 1.771 -30.453 -4.973 1 94.62 471 ILE B C 1
ATOM 8408 O O . ILE B 1 471 ? 2.414 -29.828 -4.121 1 94.62 471 ILE B O 1
ATOM 8412 N N . ASP B 1 472 ? 1.45 -31.672 -4.895 1 92.06 472 ASP B N 1
ATOM 8413 C CA . ASP B 1 472 ? 2.035 -32.562 -3.898 1 92.06 472 ASP B CA 1
ATOM 8414 C C . ASP B 1 472 ? 3.166 -33.406 -4.5 1 92.06 472 ASP B C 1
ATOM 8416 O O . ASP B 1 472 ? 2.947 -34.156 -5.441 1 92.06 472 ASP B O 1
ATOM 8420 N N . VAL B 1 473 ? 4.281 -33.312 -3.961 1 92.5 473 VAL B N 1
ATOM 8421 C CA . VAL B 1 473 ? 5.453 -34 -4.512 1 92.5 473 VAL B CA 1
ATOM 8422 C C . VAL B 1 473 ? 5.379 -35.5 -4.203 1 92.5 473 VAL B C 1
ATOM 8424 O O . VAL B 1 473 ? 5.34 -35.875 -3.037 1 92.5 473 VAL B O 1
ATOM 8427 N N . ARG B 1 474 ? 5.25 -36.25 -5.188 1 97.12 474 ARG B N 1
ATOM 8428 C CA . ARG B 1 474 ? 5.363 -37.719 -5.07 1 97.12 474 ARG B CA 1
ATOM 8429 C C . ARG B 1 474 ? 6.754 -38.188 -5.473 1 97.12 474 ARG B C 1
ATOM 8431 O O . ARG B 1 474 ? 7.16 -38.031 -6.625 1 97.12 474 ARG B O 1
ATOM 8438 N N . ASN B 1 475 ? 7.484 -38.719 -4.543 1 97.88 475 ASN B N 1
ATOM 8439 C CA . ASN B 1 475 ? 8.867 -39.156 -4.738 1 97.88 475 ASN B CA 1
ATOM 8440 C C . ASN B 1 475 ? 8.953 -40.594 -5.238 1 97.88 475 ASN B C 1
ATOM 8442 O O . ASN B 1 475 ? 7.926 -41.219 -5.52 1 97.88 475 ASN B O 1
ATOM 8446 N N . ALA B 1 476 ? 10.156 -41.062 -5.438 1 98.44 476 ALA B N 1
ATOM 8447 C CA . ALA B 1 476 ? 10.422 -42.406 -5.977 1 98.44 476 ALA B CA 1
ATOM 8448 C C . ALA B 1 476 ? 10.023 -43.5 -4.977 1 98.44 476 ALA B C 1
ATOM 8450 O O . ALA B 1 476 ? 10.211 -43.312 -3.77 1 98.44 476 ALA B O 1
ATOM 8451 N N . ASP B 1 477 ? 9.469 -44.531 -5.488 1 98.12 477 ASP B N 1
ATOM 8452 C CA . ASP B 1 477 ? 9.18 -45.75 -4.707 1 98.12 477 ASP B CA 1
ATOM 8453 C C . ASP B 1 477 ? 10.398 -46.656 -4.633 1 98.12 477 ASP B C 1
ATOM 8455 O O . ASP B 1 477 ? 10.57 -47.406 -3.654 1 98.12 477 ASP B O 1
ATOM 8459 N N . HIS B 1 478 ? 11.164 -46.688 -5.746 1 98 478 HIS B N 1
ATOM 8460 C CA . HIS B 1 478 ? 12.359 -47.5 -5.887 1 98 478 HIS B CA 1
ATOM 8461 C C . HIS B 1 478 ? 13.539 -46.688 -6.398 1 98 478 HIS B C 1
ATOM 8463 O O . HIS B 1 478 ? 13.383 -45.875 -7.312 1 98 478 HIS B O 1
ATOM 8469 N N . THR B 1 479 ? 14.664 -46.938 -5.742 1 98.62 479 THR B N 1
ATOM 8470 C CA . THR B 1 479 ? 15.852 -46.188 -6.176 1 98.62 479 THR B CA 1
ATOM 8471 C C . THR B 1 479 ? 16.922 -47.156 -6.684 1 98.62 479 THR B C 1
ATOM 8473 O O . THR B 1 479 ? 16.859 -48.375 -6.43 1 98.62 479 THR B O 1
ATOM 8476 N N . PHE B 1 480 ? 17.781 -46.688 -7.473 1 98.44 480 PHE B N 1
ATOM 8477 C CA . PHE B 1 480 ? 18.969 -47.406 -7.93 1 98.44 480 PHE B CA 1
ATOM 8478 C C . PHE B 1 480 ? 20.203 -46.5 -7.891 1 98.44 480 PHE B C 1
ATOM 8480 O O . PHE B 1 480 ? 20.078 -45.312 -7.723 1 98.44 480 PHE B O 1
ATOM 8487 N N . ASP B 1 481 ? 21.344 -47.094 -7.969 1 96.88 481 ASP B N 1
ATOM 8488 C CA . ASP B 1 481 ? 22.594 -46.344 -7.848 1 96.88 481 ASP B CA 1
ATOM 8489 C C . ASP B 1 481 ? 23.125 -45.938 -9.219 1 96.88 481 ASP B C 1
ATOM 8491 O O . ASP B 1 481 ? 22.859 -44.844 -9.703 1 96.88 481 ASP B O 1
ATOM 8495 N N . ARG B 1 482 ? 23.641 -46.875 -9.961 1 97.38 482 ARG B N 1
ATOM 8496 C CA . ARG B 1 482 ? 24.328 -46.531 -11.195 1 97.38 482 ARG B CA 1
ATOM 8497 C C . ARG B 1 482 ? 23.547 -47 -12.414 1 97.38 482 ARG B C 1
ATOM 8499 O O . ARG B 1 482 ? 23.516 -46.312 -13.438 1 97.38 482 ARG B O 1
ATOM 8506 N N . ASP B 1 483 ? 23.109 -48.188 -12.375 1 97.75 483 ASP B N 1
ATOM 8507 C CA . ASP B 1 483 ? 22.359 -48.719 -13.508 1 97.75 483 ASP B CA 1
ATOM 8508 C C . ASP B 1 483 ? 21.25 -49.656 -13.039 1 97.75 483 ASP B C 1
ATOM 8510 O O . ASP B 1 483 ? 21.297 -50.188 -11.93 1 97.75 483 ASP B O 1
ATOM 8514 N N . LEU B 1 484 ? 20.266 -49.75 -13.75 1 98.5 484 LEU B N 1
ATOM 8515 C CA . LEU B 1 484 ? 19.125 -50.625 -13.523 1 98.5 484 LEU B CA 1
ATOM 8516 C C . LEU B 1 484 ? 18.484 -51.031 -14.844 1 98.5 484 LEU B C 1
ATOM 8518 O O . LEU B 1 484 ? 18.266 -50.188 -15.719 1 98.5 484 LEU B O 1
ATOM 8522 N N . THR B 1 485 ? 18.266 -52.312 -15.086 1 98.56 485 THR B N 1
ATOM 8523 C CA . THR B 1 485 ? 17.531 -52.812 -16.234 1 98.56 485 THR B CA 1
ATOM 8524 C C . THR B 1 485 ? 16.156 -53.375 -15.82 1 98.56 485 THR B C 1
ATOM 8526 O O . THR B 1 485 ? 16.062 -54.125 -14.867 1 98.56 485 THR B O 1
ATOM 8529 N N . ILE B 1 486 ? 15.164 -52.938 -16.5 1 98.31 486 ILE B N 1
ATOM 8530 C CA . ILE B 1 486 ? 13.836 -53.469 -16.156 1 98.31 486 ILE B CA 1
ATOM 8531 C C . ILE B 1 486 ? 13.18 -54.031 -17.406 1 98.31 486 ILE B C 1
ATOM 8533 O O . ILE B 1 486 ? 13.641 -53.812 -18.531 1 98.31 486 ILE B O 1
ATOM 8537 N N . ASP B 1 487 ? 12.195 -54.875 -17.188 1 98.19 487 ASP B N 1
ATOM 8538 C CA . ASP B 1 487 ? 11.367 -55.406 -18.25 1 98.19 487 ASP B CA 1
ATOM 8539 C C . ASP B 1 487 ? 10.008 -54.719 -18.312 1 98.19 487 ASP B C 1
ATOM 8541 O O . ASP B 1 487 ? 9.281 -54.656 -17.328 1 98.19 487 ASP B O 1
ATOM 8545 N N . VAL B 1 488 ? 9.695 -54.094 -19.406 1 98.19 488 VAL B N 1
ATOM 8546 C CA . VAL B 1 488 ? 8.422 -53.438 -19.625 1 98.19 488 VAL B CA 1
ATOM 8547 C C . VAL B 1 488 ? 7.613 -54.219 -20.672 1 98.19 488 VAL B C 1
ATOM 8549 O O . VAL B 1 488 ? 7.699 -53.938 -21.859 1 98.19 488 VAL B O 1
ATOM 8552 N N . GLY B 1 489 ? 6.777 -55.094 -20.234 1 97.56 489 GLY B N 1
ATOM 8553 C CA . GLY B 1 489 ? 5.961 -55.906 -21.125 1 97.56 489 GLY B CA 1
ATOM 8554 C C . GLY B 1 489 ? 6.777 -56.688 -22.141 1 97.56 489 GLY B C 1
ATOM 8555 O O . GLY B 1 489 ? 6.5 -56.625 -23.344 1 97.56 489 GLY B O 1
ATOM 8556 N N . GLY B 1 490 ? 7.871 -57.188 -21.734 1 97.44 490 GLY B N 1
ATOM 8557 C CA . GLY B 1 490 ? 8.711 -57.969 -22.609 1 97.44 490 GLY B CA 1
ATOM 8558 C C . GLY B 1 490 ? 9.82 -57.188 -23.281 1 97.44 490 GLY B C 1
ATOM 8559 O O . GLY B 1 490 ? 10.664 -57.75 -23.969 1 97.44 490 GLY B O 1
ATOM 8560 N N . ARG B 1 491 ? 9.844 -55.938 -23.094 1 96.88 491 ARG B N 1
ATOM 8561 C CA . ARG B 1 491 ? 10.852 -55.031 -23.688 1 96.88 491 ARG B CA 1
ATOM 8562 C C . ARG B 1 491 ? 11.922 -54.688 -22.656 1 96.88 491 ARG B C 1
ATOM 8564 O O . ARG B 1 491 ? 11.609 -54.188 -21.578 1 96.88 491 ARG B O 1
ATOM 8571 N N . ARG B 1 492 ? 13.164 -54.906 -23.031 1 97.94 492 ARG B N 1
ATOM 8572 C CA . ARG B 1 492 ? 14.281 -54.531 -22.172 1 97.94 492 ARG B CA 1
ATOM 8573 C C . ARG B 1 492 ? 14.539 -53.031 -22.234 1 97.94 492 ARG B C 1
ATOM 8575 O O . ARG B 1 492 ? 14.711 -52.469 -23.312 1 97.94 492 ARG B O 1
ATOM 8582 N N . VAL B 1 493 ? 14.523 -52.438 -21.062 1 98.69 493 VAL B N 1
ATOM 8583 C CA . VAL B 1 493 ? 14.836 -51 -20.938 1 98.69 493 VAL B CA 1
ATOM 8584 C C . VAL B 1 493 ? 15.953 -50.812 -19.922 1 98.69 493 VAL B C 1
ATOM 8586 O O . VAL B 1 493 ? 15.922 -51.375 -18.844 1 98.69 493 VAL B O 1
ATOM 8589 N N . GLU B 1 494 ? 16.953 -50 -20.25 1 98.81 494 GLU B N 1
ATOM 8590 C CA . GLU B 1 494 ? 18.125 -49.781 -19.406 1 98.81 494 GLU B CA 1
ATOM 8591 C C . GLU B 1 494 ? 18.203 -48.375 -18.891 1 98.81 494 GLU B C 1
ATOM 8593 O O . GLU B 1 494 ? 18.016 -47.406 -19.672 1 98.81 494 GLU B O 1
ATOM 8598 N N . PHE B 1 495 ? 18.391 -48.25 -17.609 1 98.81 495 PHE B N 1
ATOM 8599 C CA . PHE B 1 495 ? 18.594 -46.969 -16.953 1 98.81 495 PHE B CA 1
ATOM 8600 C C . PHE B 1 495 ? 20.062 -46.781 -16.594 1 98.81 495 PHE B C 1
ATOM 8602 O O . PHE B 1 495 ? 20.719 -47.719 -16.109 1 98.81 495 PHE B O 1
ATOM 8609 N N . PHE B 1 496 ? 20.656 -45.625 -16.859 1 98.81 496 PHE B N 1
ATOM 8610 C CA . PHE B 1 496 ? 22.016 -45.281 -16.453 1 98.81 496 PHE B CA 1
ATOM 8611 C C . PHE B 1 496 ? 22.047 -43.938 -15.742 1 98.81 496 PHE B C 1
ATOM 8613 O O . PHE B 1 496 ? 21.609 -42.938 -16.297 1 98.81 496 PHE B O 1
ATOM 8620 N N . ASN B 1 497 ? 22.453 -43.938 -14.477 1 98.75 497 ASN B N 1
ATOM 8621 C CA . ASN B 1 497 ? 22.75 -42.688 -13.797 1 98.75 497 ASN B CA 1
ATOM 8622 C C . ASN B 1 497 ? 24.125 -42.156 -14.195 1 98.75 497 ASN B C 1
ATOM 8624 O O . ASN B 1 497 ? 25.156 -42.719 -13.805 1 98.75 497 ASN B O 1
ATOM 8628 N N . LEU B 1 498 ? 24.141 -41.031 -14.875 1 98.62 498 LEU B N 1
ATOM 8629 C CA . LEU B 1 498 ? 25.391 -40.531 -15.438 1 98.62 498 LEU B CA 1
ATOM 8630 C C . LEU B 1 498 ? 25.828 -39.25 -14.719 1 98.62 498 LEU B C 1
ATOM 8632 O O . LEU B 1 498 ? 26.75 -38.562 -15.172 1 98.62 498 LEU B O 1
ATOM 8636 N N . GLY B 1 499 ? 25.109 -38.906 -13.609 1 96.56 499 GLY B N 1
ATOM 8637 C CA . GLY B 1 499 ? 25.469 -37.719 -12.812 1 96.56 499 GLY B CA 1
ATOM 8638 C C . GLY B 1 499 ? 26.453 -38.031 -11.703 1 96.56 499 GLY B C 1
ATOM 8639 O O . GLY B 1 499 ? 26.906 -39.188 -11.57 1 96.56 499 GLY B O 1
ATOM 8640 N N . PRO B 1 500 ? 26.812 -37 -10.953 1 97.5 500 PRO B N 1
ATOM 8641 C CA . PRO B 1 500 ? 26.297 -35.625 -10.961 1 97.5 500 PRO B CA 1
ATOM 8642 C C . PRO B 1 500 ? 26.781 -34.812 -12.172 1 97.5 500 PRO B C 1
ATOM 8644 O O . PRO B 1 500 ? 27.922 -34.969 -12.602 1 97.5 500 PRO B O 1
ATOM 8647 N N . ALA B 1 501 ? 25.953 -34.031 -12.773 1 97.94 501 ALA B N 1
ATOM 8648 C CA . ALA B 1 501 ? 26.188 -33.156 -13.914 1 97.94 501 ALA B CA 1
ATOM 8649 C C . ALA B 1 501 ? 25.25 -31.938 -13.875 1 97.94 501 ALA B C 1
ATOM 8651 O O . ALA B 1 501 ? 25.547 -30.938 -13.219 1 97.94 501 ALA B O 1
ATOM 8652 N N . HIS B 1 502 ? 24.047 -32.125 -14.438 1 97.75 502 HIS B N 1
ATOM 8653 C CA . HIS B 1 502 ? 23.016 -31.094 -14.312 1 97.75 502 HIS B CA 1
ATOM 8654 C C . HIS B 1 502 ? 22.531 -30.969 -12.875 1 97.75 502 HIS B C 1
ATOM 8656 O O . HIS B 1 502 ? 22.406 -29.844 -12.359 1 97.75 502 HIS B O 1
ATOM 8662 N N . THR B 1 503 ? 22.297 -32.031 -12.227 1 97.56 503 THR B N 1
ATOM 8663 C CA . THR B 1 503 ? 21.906 -32.156 -10.82 1 97.56 503 THR B CA 1
ATOM 8664 C C . THR B 1 503 ? 22.781 -33.156 -10.094 1 97.56 503 THR B C 1
ATOM 8666 O O . THR B 1 503 ? 23.828 -33.562 -10.617 1 97.56 503 THR B O 1
ATOM 8669 N N . ALA B 1 504 ? 22.406 -33.562 -8.93 1 96.75 504 ALA B N 1
ATOM 8670 C CA . ALA B 1 504 ? 23.203 -34.5 -8.141 1 96.75 504 ALA B CA 1
ATOM 8671 C C . ALA B 1 504 ? 23.172 -35.906 -8.75 1 96.75 504 ALA B C 1
ATOM 8673 O O . ALA B 1 504 ? 24.078 -36.719 -8.531 1 96.75 504 ALA B O 1
ATOM 8674 N N . ALA B 1 505 ? 22.125 -36.188 -9.406 1 98.5 505 ALA B N 1
ATOM 8675 C CA . ALA B 1 505 ? 21.984 -37.406 -10.195 1 98.5 505 ALA B CA 1
ATOM 8676 C C . ALA B 1 505 ? 21.156 -37.156 -11.453 1 98.5 505 ALA B C 1
ATOM 8678 O O . ALA B 1 505 ? 20.188 -36.406 -11.422 1 98.5 505 ALA B O 1
ATOM 8679 N N . ASP B 1 506 ? 21.641 -37.781 -12.508 1 98.75 506 ASP B N 1
ATOM 8680 C CA . ASP B 1 506 ? 21.031 -37.594 -13.82 1 98.75 506 ASP B CA 1
ATOM 8681 C C . ASP B 1 506 ? 20.906 -38.906 -14.562 1 98.75 506 ASP B C 1
ATOM 8683 O O . ASP B 1 506 ? 21.891 -39.406 -15.117 1 98.75 506 ASP B O 1
ATOM 8687 N N . SER B 1 507 ? 19.703 -39.375 -14.672 1 98.88 507 SER B N 1
ATOM 8688 C CA . SER B 1 507 ? 19.484 -40.688 -15.297 1 98.88 507 SER B CA 1
ATOM 8689 C C . SER B 1 507 ? 19.047 -40.531 -16.75 1 98.88 507 SER B C 1
ATOM 8691 O O . SER B 1 507 ? 18.359 -39.562 -17.094 1 98.88 507 SER B O 1
ATOM 8693 N N . VAL B 1 508 ? 19.438 -41.5 -17.562 1 98.88 508 VAL B N 1
ATOM 8694 C CA . VAL B 1 508 ? 18.969 -41.625 -18.938 1 98.88 508 VAL B CA 1
ATOM 8695 C C . VAL B 1 508 ? 18.297 -42.969 -19.141 1 98.88 508 VAL B C 1
ATOM 8697 O O . VAL B 1 508 ? 18.5 -43.906 -18.359 1 98.88 508 VAL B O 1
ATOM 8700 N N . VAL B 1 509 ? 17.438 -43.062 -20.156 1 98.94 509 VAL B N 1
ATOM 8701 C CA . VAL B 1 509 ? 16.719 -44.281 -20.484 1 98.94 509 VAL B CA 1
ATOM 8702 C C . VAL B 1 509 ? 17.094 -44.75 -21.891 1 98.94 509 VAL B C 1
ATOM 8704 O O . VAL B 1 509 ? 16.891 -44.031 -22.859 1 98.94 509 VAL B O 1
ATOM 8707 N N . HIS B 1 510 ? 17.656 -45.938 -21.984 1 98.88 510 HIS B N 1
ATOM 8708 C CA . HIS B 1 510 ? 18.016 -46.531 -23.266 1 98.88 510 HIS B CA 1
ATOM 8709 C C . HIS B 1 510 ? 17.062 -47.656 -23.609 1 98.88 510 HIS B C 1
ATOM 8711 O O . HIS B 1 510 ? 16.844 -48.562 -22.797 1 98.88 510 HIS B O 1
ATOM 8717 N N . VAL B 1 511 ? 16.469 -47.594 -24.75 1 98.75 511 VAL B N 1
ATOM 8718 C CA . VAL B 1 511 ? 15.625 -48.625 -25.297 1 98.75 511 VAL B CA 1
ATOM 8719 C C . VAL B 1 511 ? 16.312 -49.281 -26.484 1 98.75 511 VAL B C 1
ATOM 8721 O O . VAL B 1 511 ? 16.016 -48.969 -27.641 1 98.75 511 VAL B O 1
ATOM 8724 N N . PRO B 1 512 ? 17.031 -50.312 -26.219 1 97.75 512 PRO B N 1
ATOM 8725 C CA . PRO B 1 512 ? 17.953 -50.812 -27.25 1 97.75 512 PRO B CA 1
ATOM 8726 C C . PRO B 1 512 ? 17.219 -51.312 -28.484 1 97.75 512 PRO B C 1
ATOM 8728 O O . PRO B 1 512 ? 17.656 -51.062 -29.609 1 97.75 512 PRO B O 1
ATOM 8731 N N . ASP B 1 513 ? 16.141 -52.062 -28.359 1 97.56 513 ASP B N 1
ATOM 8732 C CA . ASP B 1 513 ? 15.477 -52.688 -29.5 1 97.56 513 ASP B CA 1
ATOM 8733 C C . ASP B 1 513 ? 14.891 -51.625 -30.438 1 97.56 513 ASP B C 1
ATOM 8735 O O . ASP B 1 513 ? 14.742 -51.875 -31.641 1 97.56 513 ASP B O 1
ATOM 8739 N N . ALA B 1 514 ? 14.617 -50.438 -29.891 1 97.94 514 ALA B N 1
ATOM 8740 C CA . ALA B 1 514 ? 14 -49.375 -30.672 1 97.94 514 ALA B CA 1
ATOM 8741 C C . ALA B 1 514 ? 15.047 -48.344 -31.125 1 97.94 514 ALA B C 1
ATOM 8743 O O . ALA B 1 514 ? 14.781 -47.531 -31.984 1 97.94 514 ALA B O 1
ATOM 8744 N N . GLY B 1 515 ? 16.25 -48.406 -30.531 1 98.31 515 GLY B N 1
ATOM 8745 C CA . GLY B 1 515 ? 17.281 -47.438 -30.844 1 98.31 515 GLY B CA 1
ATOM 8746 C C . GLY B 1 515 ? 16.953 -46.031 -30.359 1 98.31 515 GLY B C 1
ATOM 8747 O O . GLY B 1 515 ? 17.156 -45.062 -31.078 1 98.31 515 GLY B O 1
ATOM 8748 N N . VAL B 1 516 ? 16.359 -45.969 -29.188 1 98.81 516 VAL B N 1
ATOM 8749 C CA . VAL B 1 516 ? 15.953 -44.656 -28.656 1 98.81 516 VAL B CA 1
ATOM 8750 C C . VAL B 1 516 ? 16.656 -44.406 -27.312 1 98.81 516 VAL B C 1
ATOM 8752 O O . VAL B 1 516 ? 16.812 -45.344 -26.5 1 98.81 516 VAL B O 1
ATOM 8755 N N . LEU B 1 517 ? 17.141 -43.188 -27.109 1 98.94 517 LEU B N 1
ATOM 8756 C CA . LEU B 1 517 ? 17.719 -42.719 -25.859 1 98.94 517 LEU B CA 1
ATOM 8757 C C . LEU B 1 517 ? 16.969 -41.5 -25.344 1 98.94 517 LEU B C 1
ATOM 8759 O O . LEU B 1 517 ? 16.828 -40.5 -26.047 1 98.94 517 LEU B O 1
ATOM 8763 N N . PHE B 1 518 ? 16.391 -41.594 -24.172 1 98.94 518 PHE B N 1
ATOM 8764 C CA . PHE B 1 518 ? 15.906 -40.438 -23.453 1 98.94 518 PHE B CA 1
ATOM 8765 C C . PHE B 1 518 ? 17 -39.844 -22.578 1 98.94 518 PHE B C 1
ATOM 8767 O O . PHE B 1 518 ? 17.453 -40.5 -21.625 1 98.94 518 PHE B O 1
ATOM 8774 N N . GLY B 1 519 ? 17.375 -38.594 -22.812 1 98.75 519 GLY B N 1
ATOM 8775 C CA . GLY B 1 519 ? 18.562 -38.031 -22.172 1 98.75 519 GLY B CA 1
ATOM 8776 C C . GLY B 1 519 ? 18.266 -37.156 -20.969 1 98.75 519 GLY B C 1
ATOM 8777 O O . GLY B 1 519 ? 19.172 -36.719 -20.266 1 98.75 519 GLY B O 1
ATOM 8778 N N . GLY B 1 520 ? 16.922 -36.906 -20.672 1 98.5 520 GLY B N 1
ATOM 8779 C CA . GLY B 1 520 ? 16.625 -35.938 -19.625 1 98.5 520 GLY B CA 1
ATOM 8780 C C . GLY B 1 520 ? 17.328 -34.625 -19.812 1 98.5 520 GLY B C 1
ATOM 8781 O O . GLY B 1 520 ? 17.578 -34.188 -20.938 1 98.5 520 GLY B O 1
ATOM 8782 N N . ASP B 1 521 ? 17.656 -33.969 -18.688 1 98.62 521 ASP B N 1
ATOM 8783 C CA . ASP B 1 521 ? 18.234 -32.625 -18.781 1 98.62 521 ASP B CA 1
ATOM 8784 C C . ASP B 1 521 ? 19.75 -32.688 -18.922 1 98.62 521 ASP B C 1
ATOM 8786 O O . ASP B 1 521 ? 20.438 -31.703 -18.734 1 98.62 521 ASP B O 1
ATOM 8790 N N . LEU B 1 522 ? 20.234 -33.844 -19.203 1 98.75 522 LEU B N 1
ATOM 8791 C CA . LEU B 1 522 ? 21.609 -33.875 -19.688 1 98.75 522 LEU B CA 1
ATOM 8792 C C . LEU B 1 522 ? 21.688 -33.344 -21.109 1 98.75 522 LEU B C 1
ATOM 8794 O O . LEU B 1 522 ? 22.781 -33.031 -21.594 1 98.75 522 LEU B O 1
ATOM 8798 N N . LEU B 1 523 ? 20.531 -33.219 -21.703 1 98.75 523 LEU B N 1
ATOM 8799 C CA . LEU B 1 523 ? 20.5 -32.719 -23.062 1 98.75 523 LEU B CA 1
ATOM 8800 C C . LEU B 1 523 ? 19.531 -31.547 -23.203 1 98.75 523 LEU B C 1
ATOM 8802 O O . LEU B 1 523 ? 18.328 -31.719 -22.984 1 98.75 523 LEU B O 1
ATOM 8806 N N . PHE B 1 524 ? 19.984 -30.375 -23.562 1 98.56 524 PHE B N 1
ATOM 8807 C CA . PHE B 1 524 ? 19.297 -29.172 -24.016 1 98.56 524 PHE B CA 1
ATOM 8808 C C . PHE B 1 524 ? 19.609 -28.875 -25.469 1 98.56 524 PHE B C 1
ATOM 8810 O O . PHE B 1 524 ? 20.688 -28.391 -25.797 1 98.56 524 PHE B O 1
ATOM 8817 N N . ILE B 1 525 ? 18.672 -29.141 -26.328 1 98.5 525 ILE B N 1
ATOM 8818 C CA . ILE B 1 525 ? 18.953 -29 -27.75 1 98.5 525 ILE B CA 1
ATOM 8819 C C . ILE B 1 525 ? 18.391 -27.672 -28.25 1 98.5 525 ILE B C 1
ATOM 8821 O O . ILE B 1 525 ? 17.172 -27.438 -28.219 1 98.5 525 ILE B O 1
ATOM 8825 N N . GLY B 1 526 ? 19.266 -26.859 -28.719 1 96.69 526 GLY B N 1
ATOM 8826 C CA . GLY B 1 526 ? 18.875 -25.531 -29.172 1 96.69 526 GLY B CA 1
ATOM 8827 C C . GLY B 1 526 ? 18.656 -24.562 -28.031 1 96.69 526 GLY B C 1
ATOM 8828 O O . GLY B 1 526 ? 18.25 -23.406 -28.266 1 96.69 526 GLY B O 1
ATOM 8829 N N . CYS B 1 527 ? 18.797 -24.922 -26.906 1 96.69 527 CYS B N 1
ATOM 8830 C CA . CYS B 1 527 ? 18.734 -24.094 -25.703 1 96.69 527 CYS B CA 1
ATOM 8831 C C . CYS B 1 527 ? 19.953 -24.328 -24.812 1 96.69 527 CYS B C 1
ATOM 8833 O O . CYS B 1 527 ? 20.562 -25.406 -24.875 1 96.69 527 CYS B O 1
ATOM 8835 N N . THR B 1 528 ? 20.25 -23.359 -24 1 97.81 528 THR B N 1
ATOM 8836 C CA . THR B 1 528 ? 21.5 -23.391 -23.234 1 97.81 528 THR B CA 1
ATOM 8837 C C . THR B 1 528 ? 21.344 -24.25 -21.984 1 97.81 528 THR B C 1
ATOM 8839 O O . THR B 1 528 ? 20.422 -24.031 -21.188 1 97.81 528 THR B O 1
ATOM 8842 N N . PRO B 1 529 ? 22.219 -25.266 -21.812 1 97.75 529 PRO B N 1
ATOM 8843 C CA . PRO B 1 529 ? 22.188 -26.047 -20.578 1 97.75 529 PRO B CA 1
ATOM 8844 C C . PRO B 1 529 ? 22.531 -25.219 -19.344 1 97.75 529 PRO B C 1
ATOM 8846 O O . PRO B 1 529 ? 23.141 -24.156 -19.469 1 97.75 529 PRO B O 1
ATOM 8849 N N . ILE B 1 530 ? 22.172 -25.672 -18.203 1 97.62 530 ILE B N 1
ATOM 8850 C CA . ILE B 1 530 ? 22.438 -24.969 -16.969 1 97.62 530 ILE B CA 1
ATOM 8851 C C . ILE B 1 530 ? 23.016 -25.922 -15.93 1 97.62 530 ILE B C 1
ATOM 8853 O O . ILE B 1 530 ? 22.391 -26.938 -15.602 1 97.62 530 ILE B O 1
ATOM 8857 N N . VAL B 1 531 ? 24.172 -25.656 -15.406 1 96.62 531 VAL B N 1
ATOM 8858 C CA . VAL B 1 531 ? 24.906 -26.516 -14.484 1 96.62 531 VAL B CA 1
ATOM 8859 C C . VAL B 1 531 ? 24.531 -26.156 -13.047 1 96.62 531 VAL B C 1
ATOM 8861 O O . VAL B 1 531 ? 25.188 -25.344 -12.414 1 96.62 531 VAL B O 1
ATOM 8864 N N . TRP B 1 532 ? 23.641 -26.844 -12.438 1 92.75 532 TRP B N 1
ATOM 8865 C CA . TRP B 1 532 ? 23.25 -26.578 -11.062 1 92.75 532 TRP B CA 1
ATOM 8866 C C . TRP B 1 532 ? 24.219 -27.234 -10.078 1 92.75 532 TRP B C 1
ATOM 8868 O O . TRP B 1 532 ? 24.531 -26.656 -9.031 1 92.75 532 TRP B O 1
ATOM 8878 N N . ALA B 1 533 ? 24.641 -28.453 -10.438 1 90.75 533 ALA B N 1
ATOM 8879 C CA . ALA B 1 533 ? 25.5 -29.188 -9.523 1 90.75 533 ALA B CA 1
ATOM 8880 C C . ALA B 1 533 ? 26.938 -29.203 -10.031 1 90.75 533 ALA B C 1
ATOM 8882 O O . ALA B 1 533 ? 27.844 -28.703 -9.367 1 90.75 533 ALA B O 1
ATOM 8883 N N . GLY B 1 534 ? 27.125 -29.641 -11.328 1 89 534 GLY B N 1
ATOM 8884 C CA . GLY B 1 534 ? 28.469 -29.875 -11.828 1 89 534 GLY B CA 1
ATOM 8885 C C . GLY B 1 534 ? 29.141 -31.078 -11.18 1 89 534 GLY B C 1
ATOM 8886 O O . GLY B 1 534 ? 28.484 -31.891 -10.539 1 89 534 GLY B O 1
ATOM 8887 N N . PRO B 1 535 ? 30.469 -31.281 -11.367 1 95.5 535 PRO B N 1
ATOM 8888 C CA . PRO B 1 535 ? 31.359 -30.469 -12.195 1 95.5 535 PRO B CA 1
ATOM 8889 C C . PRO B 1 535 ? 31.078 -30.609 -13.688 1 95.5 535 PRO B C 1
ATOM 8891 O O . PRO B 1 535 ? 30.5 -31.625 -14.117 1 95.5 535 PRO B O 1
ATOM 8894 N N . ILE B 1 536 ? 31.484 -29.766 -14.438 1 97.88 536 ILE B N 1
ATOM 8895 C CA . ILE B 1 536 ? 31.219 -29.734 -15.875 1 97.88 536 ILE B CA 1
ATOM 8896 C C . ILE B 1 536 ? 31.906 -30.922 -16.547 1 97.88 536 ILE B C 1
ATOM 8898 O O . ILE B 1 536 ? 31.391 -31.5 -17.5 1 97.88 536 ILE B O 1
ATOM 8902 N N . ALA B 1 537 ? 33.031 -31.359 -16 1 97.56 537 ALA B N 1
ATOM 8903 C CA . ALA B 1 537 ? 33.75 -32.5 -16.547 1 97.56 537 ALA B CA 1
ATOM 8904 C C . ALA B 1 537 ? 32.875 -33.75 -16.5 1 97.56 537 ALA B C 1
ATOM 8906 O O . ALA B 1 537 ? 32.969 -34.594 -17.391 1 97.56 537 ALA B O 1
ATOM 8907 N N . ASN B 1 538 ? 32.125 -33.906 -15.453 1 98.31 538 ASN B N 1
ATOM 8908 C CA . ASN B 1 538 ? 31.203 -35.031 -15.352 1 98.31 538 ASN B CA 1
ATOM 8909 C C . ASN B 1 538 ? 30.141 -35 -16.453 1 98.31 538 ASN B C 1
ATOM 8911 O O . ASN B 1 538 ? 29.75 -36.031 -16.984 1 98.31 538 ASN B O 1
ATOM 8915 N N . TRP B 1 539 ? 29.719 -33.812 -16.766 1 98.69 539 TRP B N 1
ATOM 8916 C CA . TRP B 1 539 ? 28.703 -33.656 -17.797 1 98.69 539 TRP B CA 1
ATOM 8917 C C . TRP B 1 539 ? 29.266 -33.969 -19.172 1 98.69 539 TRP B C 1
ATOM 8919 O O . TRP B 1 539 ? 28.594 -34.625 -19.984 1 98.69 539 TRP B O 1
ATOM 8929 N N . VAL B 1 540 ? 30.438 -33.594 -19.406 1 98.56 540 VAL B N 1
ATOM 8930 C CA . VAL B 1 540 ? 31.125 -33.938 -20.656 1 98.56 540 VAL B CA 1
ATOM 8931 C C . VAL B 1 540 ? 31.25 -35.469 -20.75 1 98.56 540 VAL B C 1
ATOM 8933 O O . VAL B 1 540 ? 30.969 -36.062 -21.797 1 98.56 540 VAL B O 1
ATOM 8936 N N . ALA B 1 541 ? 31.641 -36.094 -19.688 1 98.62 541 ALA B N 1
ATOM 8937 C CA . ALA B 1 541 ? 31.75 -37.531 -19.641 1 98.62 541 ALA B CA 1
ATOM 8938 C C . ALA B 1 541 ? 30.391 -38.219 -19.875 1 98.62 541 ALA B C 1
ATOM 8940 O O . ALA B 1 541 ? 30.312 -39.281 -20.5 1 98.62 541 ALA B O 1
ATOM 8941 N N . ALA B 1 542 ? 29.406 -37.656 -19.297 1 98.81 542 ALA B N 1
ATOM 8942 C CA . ALA B 1 542 ? 28.062 -38.156 -19.5 1 98.81 542 ALA B CA 1
ATOM 8943 C C . ALA B 1 542 ? 27.672 -38.125 -20.984 1 98.81 542 ALA B C 1
ATOM 8945 O O . ALA B 1 542 ? 27.062 -39.062 -21.5 1 98.81 542 ALA B O 1
ATOM 8946 N N . CYS B 1 543 ? 28.016 -37.031 -21.656 1 98.81 543 CYS B N 1
ATOM 8947 C CA . CYS B 1 543 ? 27.781 -36.938 -23.094 1 98.81 543 CYS B CA 1
ATOM 8948 C C . CYS B 1 543 ? 28.5 -38.062 -23.844 1 98.81 543 CYS B C 1
ATOM 8950 O O . CYS B 1 543 ? 27.922 -38.688 -24.734 1 98.81 543 CYS B O 1
ATOM 8952 N N . ASP B 1 544 ? 29.703 -38.281 -23.484 1 98.75 544 ASP B N 1
ATOM 8953 C CA . ASP B 1 544 ? 30.469 -39.344 -24.125 1 98.75 544 ASP B CA 1
ATOM 8954 C C . ASP B 1 544 ? 29.812 -40.688 -23.922 1 98.75 544 ASP B C 1
ATOM 8956 O O . ASP B 1 544 ? 29.75 -41.5 -24.844 1 98.75 544 ASP B O 1
ATOM 8960 N N . ALA B 1 545 ? 29.375 -40.875 -22.734 1 98.81 545 ALA B N 1
ATOM 8961 C CA . ALA B 1 545 ? 28.703 -42.125 -22.422 1 98.81 545 ALA B CA 1
ATOM 896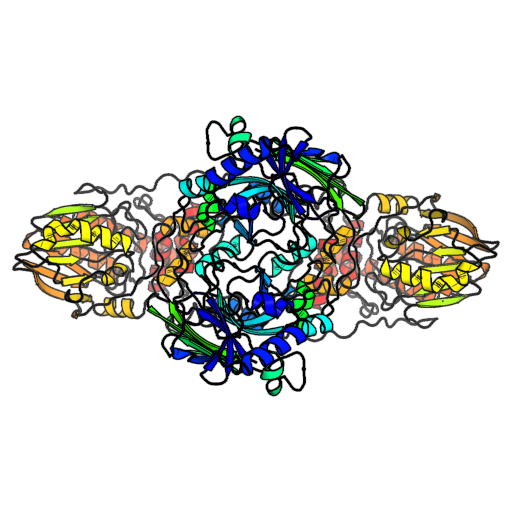2 C C . ALA B 1 545 ? 27.438 -42.281 -23.25 1 98.81 545 ALA B C 1
ATOM 8964 O O . ALA B 1 545 ? 27.141 -43.406 -23.734 1 98.81 545 ALA B O 1
ATOM 8965 N N . MET B 1 546 ? 26.688 -41.25 -23.391 1 98.88 546 MET B N 1
ATOM 8966 C CA . MET B 1 546 ? 25.453 -41.281 -24.188 1 98.88 546 MET B CA 1
ATOM 8967 C C . MET B 1 546 ? 25.766 -41.531 -25.656 1 98.88 546 MET B C 1
ATOM 8969 O O . MET B 1 546 ? 25.047 -42.281 -26.328 1 98.88 546 MET B O 1
ATOM 8973 N N . ILE B 1 547 ? 26.797 -40.938 -26.188 1 98.56 547 ILE B N 1
ATOM 8974 C CA . ILE B 1 547 ? 27.219 -41.125 -27.562 1 98.56 547 ILE B CA 1
ATOM 8975 C C . ILE B 1 547 ? 27.594 -42.594 -27.766 1 98.56 547 ILE B C 1
ATOM 8977 O O . ILE B 1 547 ? 27.281 -43.188 -28.812 1 98.56 547 ILE B O 1
ATOM 8981 N N . ALA B 1 548 ? 28.203 -43.188 -26.797 1 98.25 548 ALA B N 1
ATOM 8982 C CA . ALA B 1 548 ? 28.688 -44.562 -26.859 1 98.25 548 ALA B CA 1
ATOM 8983 C C . ALA B 1 548 ? 27.516 -45.562 -26.938 1 98.25 548 ALA B C 1
ATOM 8985 O O . ALA B 1 548 ? 27.688 -46.688 -27.406 1 98.25 548 ALA B O 1
ATOM 8986 N N . LEU B 1 549 ? 26.359 -45.188 -26.469 1 97.38 549 LEU B N 1
ATOM 8987 C CA . LEU B 1 549 ? 25.188 -46.062 -26.531 1 97.38 549 LEU B CA 1
ATOM 8988 C C . LEU B 1 549 ? 24.703 -46.188 -27.969 1 97.38 549 LEU B C 1
ATOM 8990 O O . LEU B 1 549 ? 23.938 -47.094 -28.281 1 97.38 549 LEU B O 1
ATOM 8994 N N . ASP B 1 550 ? 25.047 -45.344 -28.859 1 94.69 550 ASP B N 1
ATOM 8995 C CA . ASP B 1 550 ? 24.859 -45.375 -30.312 1 94.69 550 ASP B CA 1
ATOM 8996 C C . ASP B 1 550 ? 23.375 -45.5 -30.672 1 94.69 550 ASP B C 1
ATOM 8998 O O . ASP B 1 550 ? 23 -46.312 -31.516 1 94.69 550 ASP B O 1
ATOM 9002 N N . ALA B 1 551 ? 22.531 -44.812 -29.922 1 98.06 551 ALA B N 1
ATOM 9003 C CA . ALA B 1 551 ? 21.125 -44.719 -30.281 1 98.06 551 ALA B CA 1
ATOM 9004 C C . ALA B 1 551 ? 20.906 -43.688 -31.406 1 98.06 551 ALA B C 1
ATOM 9006 O O . ALA B 1 551 ? 21.281 -42.531 -31.266 1 98.06 551 ALA B O 1
ATOM 9007 N N . PRO B 1 552 ? 20.281 -44.062 -32.5 1 97.88 552 PRO B N 1
ATOM 9008 C CA . PRO B 1 552 ? 20.109 -43.125 -33.594 1 97.88 552 PRO B CA 1
ATOM 9009 C C . PRO B 1 552 ? 19.078 -42.062 -33.281 1 97.88 552 PRO B C 1
ATOM 9011 O O . PRO B 1 552 ? 19.094 -40.969 -33.906 1 97.88 552 PRO B O 1
ATOM 9014 N N . ILE B 1 553 ? 18.125 -42.375 -32.406 1 98.69 553 ILE B N 1
ATOM 9015 C CA . ILE B 1 553 ? 17.094 -41.406 -32 1 98.69 553 ILE B CA 1
ATOM 9016 C C . ILE B 1 553 ? 17.297 -40.969 -30.562 1 98.69 553 ILE B C 1
ATOM 9018 O O . ILE B 1 553 ? 17.375 -41.812 -29.672 1 98.69 553 ILE B O 1
ATOM 9022 N N . VAL B 1 554 ? 17.406 -39.656 -30.344 1 98.81 554 VAL B N 1
ATOM 9023 C CA . VAL B 1 554 ? 17.656 -39.125 -29.016 1 98.81 554 VAL B CA 1
ATOM 9024 C C . VAL B 1 554 ? 16.562 -38.125 -28.641 1 98.81 554 VAL B C 1
ATOM 9026 O O . VAL B 1 554 ? 16.312 -37.156 -29.359 1 98.81 554 VAL B O 1
ATOM 9029 N N . VAL B 1 555 ? 15.844 -38.375 -27.547 1 98.88 555 VAL B N 1
ATOM 9030 C CA . VAL B 1 555 ? 14.852 -37.469 -26.984 1 98.88 555 VAL B CA 1
ATOM 9031 C C . VAL B 1 555 ? 15.461 -36.688 -25.828 1 98.88 555 VAL B C 1
ATOM 9033 O O . VAL B 1 555 ? 15.656 -37.25 -24.734 1 98.88 555 VAL B O 1
ATOM 9036 N N . PRO B 1 556 ? 15.719 -35.375 -26.016 1 98.81 556 PRO B N 1
ATOM 9037 C CA . PRO B 1 556 ? 16.312 -34.594 -24.938 1 98.81 556 PRO B CA 1
ATOM 9038 C C . PRO B 1 556 ? 15.305 -34.156 -23.875 1 98.81 556 PRO B C 1
ATOM 9040 O O . PRO B 1 556 ? 14.102 -34.344 -24.047 1 98.81 556 PRO B O 1
ATOM 9043 N N . GLY B 1 557 ? 15.82 -33.625 -22.719 1 98.75 557 GLY B N 1
ATOM 9044 C CA . GLY B 1 557 ? 14.938 -33.062 -21.734 1 98.75 557 GLY B CA 1
ATOM 9045 C C . GLY B 1 557 ? 14.273 -31.766 -22.203 1 98.75 557 GLY B C 1
ATOM 9046 O O . GLY B 1 557 ? 13.148 -31.469 -21.812 1 98.75 557 GLY B O 1
ATOM 9047 N N . HIS B 1 558 ? 15.031 -31 -22.984 1 98.69 558 HIS B N 1
ATOM 9048 C CA . HIS B 1 558 ? 14.531 -29.781 -23.578 1 98.69 558 HIS B CA 1
ATOM 9049 C C . HIS B 1 558 ? 14.953 -29.656 -25.047 1 98.69 558 HIS B C 1
ATOM 9051 O O . HIS B 1 558 ? 16.094 -29.984 -25.391 1 98.69 558 HIS B O 1
ATOM 9057 N N . GLY B 1 559 ? 14.047 -29.156 -25.891 1 98.38 559 GLY B N 1
ATOM 9058 C CA . GLY B 1 559 ? 14.359 -28.984 -27.297 1 98.38 559 GLY B CA 1
ATOM 9059 C C . GLY B 1 559 ? 13.844 -30.109 -28.156 1 98.38 559 GLY B C 1
ATOM 9060 O O . GLY B 1 559 ? 13.188 -31.031 -27.672 1 98.38 559 GLY B O 1
ATOM 9061 N N . PRO B 1 560 ? 14.125 -30.094 -29.438 1 98.44 560 PRO B N 1
ATOM 9062 C CA . PRO B 1 560 ? 13.578 -31.078 -30.375 1 98.44 560 PRO B CA 1
ATOM 9063 C C . PRO B 1 560 ? 14.281 -32.438 -30.281 1 98.44 560 PRO B C 1
ATOM 9065 O O . PRO B 1 560 ? 15.453 -32.5 -29.906 1 98.44 560 PRO B O 1
ATOM 9068 N N . VAL B 1 561 ? 13.539 -33.469 -30.656 1 98.69 561 VAL B N 1
ATOM 9069 C CA . VAL B 1 561 ? 14.141 -34.781 -30.859 1 98.69 561 VAL B CA 1
ATOM 9070 C C . VAL B 1 561 ? 15.305 -34.688 -31.844 1 98.69 561 VAL B C 1
ATOM 9072 O O . VAL B 1 561 ? 15.211 -34 -32.844 1 98.69 561 VAL B O 1
ATOM 9075 N N . THR B 1 562 ? 16.375 -35.438 -31.484 1 98.44 562 THR B N 1
ATOM 9076 C CA . THR B 1 562 ? 17.609 -35.281 -32.25 1 98.44 562 THR B CA 1
ATOM 9077 C C . THR B 1 562 ? 18.297 -36.625 -32.438 1 98.44 562 THR B C 1
ATOM 9079 O O . THR B 1 562 ? 17.656 -37.688 -32.438 1 98.44 562 THR B O 1
ATOM 9082 N N . ASP B 1 563 ? 19.547 -36.594 -32.812 1 97.94 563 ASP B N 1
ATOM 9083 C CA . ASP B 1 563 ? 20.453 -37.719 -32.938 1 97.94 563 ASP B CA 1
ATOM 9084 C C . ASP B 1 563 ? 21.766 -37.469 -32.188 1 97.94 563 ASP B C 1
ATOM 9086 O O . ASP B 1 563 ? 21.875 -36.531 -31.406 1 97.94 563 ASP B O 1
ATOM 9090 N N . PRO B 1 564 ? 22.703 -38.312 -32.312 1 97.88 564 PRO B N 1
ATOM 9091 C CA . PRO B 1 564 ? 23.953 -38.156 -31.547 1 97.88 564 PRO B CA 1
ATOM 9092 C C . PRO B 1 564 ? 24.641 -36.812 -31.844 1 97.88 564 PRO B C 1
ATOM 9094 O O . PRO B 1 564 ? 25.453 -36.344 -31.047 1 97.88 564 PRO B O 1
ATOM 9097 N N . ASP B 1 565 ? 24.344 -36.219 -32.938 1 97.19 565 ASP B N 1
ATOM 9098 C CA . ASP B 1 565 ? 24.922 -34.906 -33.25 1 97.19 565 ASP B CA 1
ATOM 9099 C C . ASP B 1 565 ? 24.453 -33.844 -32.219 1 97.19 565 ASP B C 1
ATOM 9101 O O . ASP B 1 565 ? 25.188 -32.938 -31.891 1 97.19 565 ASP B O 1
ATOM 9105 N N . GLY B 1 566 ? 23.219 -34 -31.875 1 97.94 566 GLY B N 1
ATOM 9106 C CA . GLY B 1 566 ? 22.734 -33.094 -30.812 1 97.94 566 GLY B CA 1
ATOM 9107 C C . GLY B 1 566 ? 23.5 -33.281 -29.516 1 97.94 566 GLY B C 1
ATOM 9108 O O . GLY B 1 566 ? 23.75 -32.281 -28.812 1 97.94 566 GLY B O 1
ATOM 9109 N N . ILE B 1 567 ? 23.875 -34.469 -29.156 1 98.62 567 ILE B N 1
ATOM 9110 C CA . ILE B 1 567 ? 24.688 -34.75 -27.953 1 98.62 567 ILE B CA 1
ATOM 9111 C C . ILE B 1 567 ? 26.047 -34.062 -28.094 1 98.62 567 ILE B C 1
ATOM 9113 O O . ILE B 1 567 ? 26.531 -33.438 -27.156 1 98.62 567 ILE B O 1
ATOM 9117 N N . ARG B 1 568 ? 26.609 -34.219 -29.234 1 98.25 568 ARG B N 1
ATOM 9118 C CA . ARG B 1 568 ? 27.922 -33.625 -29.5 1 98.25 568 ARG B CA 1
ATOM 9119 C C . ARG B 1 568 ? 27.875 -32.094 -29.359 1 98.25 568 ARG B C 1
ATOM 9121 O O . ARG B 1 568 ? 28.844 -31.484 -28.922 1 98.25 568 ARG B O 1
ATOM 9128 N N . ALA B 1 569 ? 26.766 -31.547 -29.844 1 97.88 569 ALA B N 1
ATOM 9129 C CA . ALA B 1 569 ? 26.625 -30.094 -29.719 1 97.88 569 ALA B CA 1
ATOM 9130 C C . ALA B 1 569 ? 26.641 -29.656 -28.266 1 97.88 569 ALA B C 1
ATOM 9132 O O . ALA B 1 569 ? 27.297 -28.688 -27.906 1 97.88 569 ALA B O 1
ATOM 9133 N N . VAL B 1 570 ? 25.875 -30.297 -27.375 1 98.56 570 VAL B N 1
ATOM 9134 C CA . VAL B 1 570 ? 25.859 -29.984 -25.953 1 98.56 570 VAL B CA 1
ATOM 9135 C C . VAL B 1 570 ? 27.234 -30.203 -25.344 1 98.56 570 VAL B C 1
ATOM 9137 O O . VAL B 1 570 ? 27.719 -29.375 -24.578 1 98.56 570 VAL B O 1
ATOM 9140 N N . ARG B 1 571 ? 27.875 -31.312 -25.719 1 98.62 571 ARG B N 1
ATOM 9141 C CA . ARG B 1 571 ? 29.219 -31.609 -25.266 1 98.62 571 ARG B CA 1
ATOM 9142 C C . ARG B 1 571 ? 30.188 -30.484 -25.609 1 98.62 571 ARG B C 1
ATOM 9144 O O . ARG B 1 571 ? 31.016 -30.078 -24.797 1 98.62 571 ARG B O 1
ATOM 9151 N N . GLY B 1 572 ? 30.125 -30.047 -26.859 1 98.44 572 GLY B N 1
ATOM 9152 C CA . GLY B 1 572 ? 30.969 -28.969 -27.328 1 98.44 572 GLY B CA 1
ATOM 9153 C C . GLY B 1 572 ? 30.766 -27.672 -26.547 1 98.44 572 GLY B C 1
ATOM 9154 O O . GLY B 1 572 ? 31.719 -26.984 -26.219 1 98.44 572 GLY B O 1
ATOM 9155 N N . TYR B 1 573 ? 29.547 -27.281 -26.297 1 98.31 573 TYR B N 1
ATOM 9156 C CA . TYR B 1 573 ? 29.234 -26.109 -25.5 1 98.31 573 TYR B CA 1
ATOM 9157 C C . TYR B 1 573 ? 29.875 -26.172 -24.125 1 98.31 573 TYR B C 1
ATOM 9159 O O . TYR B 1 573 ? 30.5 -25.219 -23.672 1 98.31 573 TYR B O 1
ATOM 9167 N N . LEU B 1 574 ? 29.688 -27.297 -23.422 1 98.56 574 LEU B N 1
ATOM 9168 C CA . LEU B 1 574 ? 30.219 -27.484 -22.078 1 98.56 574 LEU B CA 1
ATOM 9169 C C . LEU B 1 574 ? 31.734 -27.344 -22.078 1 98.56 574 LEU B C 1
ATOM 9171 O O . LEU B 1 574 ? 32.312 -26.688 -21.203 1 98.56 574 LEU B O 1
ATOM 9175 N N . ALA B 1 575 ? 32.312 -27.984 -23.062 1 98.25 575 ALA B N 1
ATOM 9176 C CA . ALA B 1 575 ? 33.781 -27.891 -23.172 1 98.25 575 ALA B CA 1
ATOM 9177 C C . ALA B 1 575 ? 34.219 -26.453 -23.422 1 98.25 575 ALA B C 1
ATOM 9179 O O . ALA B 1 575 ? 35.188 -25.984 -22.844 1 98.25 575 ALA B O 1
ATOM 9180 N N . HIS B 1 576 ? 33.5 -25.812 -24.281 1 98.31 576 HIS B N 1
ATOM 9181 C CA . HIS B 1 576 ? 33.812 -24.422 -24.625 1 98.31 576 HIS B CA 1
ATOM 9182 C C . HIS B 1 576 ? 33.719 -23.531 -23.406 1 98.31 576 HIS B C 1
ATOM 9184 O O . HIS B 1 576 ? 34.625 -22.734 -23.141 1 98.31 576 HIS B O 1
ATOM 9190 N N . VAL B 1 577 ? 32.688 -23.609 -22.641 1 98.12 577 VAL B N 1
ATOM 9191 C CA . VAL B 1 577 ? 32.438 -22.781 -21.453 1 98.12 577 VAL B CA 1
ATOM 9192 C C . VAL B 1 577 ? 33.531 -23.078 -20.422 1 98.12 577 VAL B C 1
ATOM 9194 O O . VAL B 1 577 ? 34.062 -22.156 -19.781 1 98.12 577 VAL B O 1
ATOM 9197 N N . ALA B 1 578 ? 33.812 -24.359 -20.188 1 97.81 578 ALA B N 1
ATOM 9198 C CA . ALA B 1 578 ? 34.875 -24.75 -19.234 1 97.81 578 ALA B CA 1
ATOM 9199 C C . ALA B 1 578 ? 36.188 -24.109 -19.609 1 97.81 578 ALA B C 1
ATOM 9201 O O . ALA B 1 578 ? 36.906 -23.578 -18.734 1 97.81 578 ALA B O 1
ATOM 9202 N N . GLU B 1 579 ? 36.5 -24.141 -20.891 1 97.75 579 GLU B N 1
ATOM 9203 C CA . GLU B 1 579 ? 37.781 -23.609 -21.359 1 97.75 579 GLU B CA 1
ATOM 9204 C C . GLU B 1 579 ? 37.844 -22.094 -21.219 1 97.75 579 GLU B C 1
ATOM 9206 O O . GLU B 1 579 ? 38.812 -21.531 -20.734 1 97.75 579 GLU B O 1
ATOM 9211 N N . GLN B 1 580 ? 36.812 -21.453 -21.656 1 97.94 580 GLN B N 1
ATOM 9212 C CA . GLN B 1 580 ? 36.75 -20 -21.578 1 97.94 580 GLN B CA 1
ATOM 9213 C C . GLN B 1 580 ? 36.812 -19.531 -20.125 1 97.94 580 GLN B C 1
ATOM 9215 O O . GLN B 1 580 ? 37.469 -18.547 -19.812 1 97.94 580 GLN B O 1
ATOM 9220 N N . THR B 1 581 ? 36.125 -20.172 -19.219 1 98.19 581 THR B N 1
ATOM 9221 C CA . THR B 1 581 ? 36.094 -19.797 -17.812 1 98.19 581 THR B CA 1
ATOM 9222 C C . THR B 1 581 ? 37.438 -20 -17.141 1 98.19 581 THR B C 1
ATOM 9224 O O . THR B 1 581 ? 37.875 -19.172 -16.344 1 98.19 581 THR B O 1
ATOM 9227 N N . GLU B 1 582 ? 38.062 -21.125 -17.484 1 97.25 582 GLU B N 1
ATOM 9228 C CA . GLU B 1 582 ? 39.375 -21.375 -16.922 1 97.25 582 GLU B CA 1
ATOM 9229 C C . GLU B 1 582 ? 40.375 -20.328 -17.375 1 97.25 582 GLU B C 1
ATOM 9231 O O . GLU B 1 582 ? 41.25 -19.906 -16.594 1 97.25 582 GLU B O 1
ATOM 9236 N N . ALA B 1 583 ? 40.281 -19.938 -18.625 1 97.75 583 ALA B N 1
ATOM 9237 C CA . ALA B 1 583 ? 41.156 -18.891 -19.141 1 97.75 583 ALA B CA 1
ATOM 9238 C C . ALA B 1 583 ? 40.938 -17.578 -18.391 1 97.75 583 ALA B C 1
ATOM 9240 O O . ALA B 1 583 ? 41.906 -16.875 -18.062 1 97.75 583 ALA B O 1
ATOM 9241 N N . ALA B 1 584 ? 39.75 -17.219 -18.172 1 97.88 584 ALA B N 1
ATOM 9242 C CA . ALA B 1 584 ? 39.438 -16 -17.438 1 97.88 584 ALA B CA 1
ATOM 9243 C C . ALA B 1 584 ? 39.938 -16.078 -16 1 97.88 584 ALA B C 1
ATOM 9245 O O . ALA B 1 584 ? 40.469 -15.094 -15.477 1 97.88 584 ALA B O 1
ATOM 9246 N N . TYR B 1 585 ? 39.781 -17.25 -15.352 1 97.38 585 TYR B N 1
ATOM 9247 C CA . TYR B 1 585 ? 40.25 -17.469 -13.992 1 97.38 585 TYR B CA 1
ATOM 9248 C C . TYR B 1 585 ? 41.781 -17.281 -13.922 1 97.38 585 TYR B C 1
ATOM 9250 O O . TYR B 1 585 ? 42.281 -16.641 -12.992 1 97.38 585 TYR B O 1
ATOM 9258 N N . ARG B 1 586 ? 42.438 -17.766 -14.922 1 97 586 ARG B N 1
ATOM 9259 C CA . ARG B 1 586 ? 43.906 -17.656 -14.969 1 97 586 ARG B CA 1
ATOM 9260 C C . ARG B 1 586 ? 44.344 -16.219 -15.141 1 97 586 ARG B C 1
ATOM 9262 O O . ARG B 1 586 ? 45.438 -15.828 -14.68 1 97 586 ARG B O 1
ATOM 9269 N N . LYS B 1 587 ? 43.562 -15.438 -15.703 1 97.38 587 LYS B N 1
ATOM 9270 C CA . LYS B 1 587 ? 43.875 -14.016 -15.906 1 97.38 587 LYS B CA 1
ATOM 9271 C C . LYS B 1 587 ? 43.562 -13.211 -14.648 1 97.38 587 LYS B C 1
ATOM 9273 O O . LYS B 1 587 ? 43.781 -12 -14.609 1 97.38 587 LYS B O 1
ATOM 9278 N N . GLY B 1 588 ? 42.938 -13.773 -13.688 1 96.19 588 GLY B N 1
ATOM 9279 C CA . GLY B 1 588 ? 42.688 -13.117 -12.414 1 96.19 588 GLY B CA 1
ATOM 9280 C C . GLY B 1 588 ? 41.344 -12.406 -12.367 1 96.19 588 GLY B C 1
ATOM 9281 O O . GLY B 1 588 ? 41.094 -11.609 -11.461 1 96.19 588 GLY B O 1
ATOM 9282 N N . LEU B 1 589 ? 40.469 -12.719 -13.266 1 96.94 589 LEU B N 1
ATOM 9283 C CA . LEU B 1 589 ? 39.125 -12.086 -13.266 1 96.94 589 LEU B CA 1
ATOM 9284 C C . LEU B 1 589 ? 38.25 -12.703 -12.188 1 96.94 589 LEU B C 1
ATOM 9286 O O . LEU B 1 589 ? 38.375 -13.883 -11.875 1 96.94 589 LEU B O 1
ATOM 9290 N N . SER B 1 590 ? 37.375 -11.859 -11.562 1 95.94 590 SER B N 1
ATOM 9291 C CA . SER B 1 590 ? 36.312 -12.406 -10.719 1 95.94 590 SER B CA 1
ATOM 9292 C C . SER B 1 590 ? 35.312 -13.219 -11.547 1 95.94 590 SER B C 1
ATOM 9294 O O . SER B 1 590 ? 35.25 -13.094 -12.773 1 95.94 590 SER B O 1
ATOM 9296 N N . TRP B 1 591 ? 34.594 -14.133 -10.945 1 95.75 591 TRP B N 1
ATOM 9297 C CA . TRP B 1 591 ? 33.625 -14.945 -11.688 1 95.75 591 TRP B CA 1
ATOM 9298 C C . TRP B 1 591 ? 32.594 -14.07 -12.398 1 95.75 591 TRP B C 1
ATOM 9300 O O . TRP B 1 591 ? 32.188 -14.383 -13.508 1 95.75 591 TRP B O 1
ATOM 9310 N N . ALA B 1 592 ? 32.188 -12.898 -11.758 1 95.12 592 ALA B N 1
ATOM 9311 C CA . ALA B 1 592 ? 31.234 -11.977 -12.359 1 95.12 592 ALA B CA 1
ATOM 9312 C C . ALA B 1 592 ? 31.797 -11.344 -13.625 1 95.12 592 ALA B C 1
ATOM 9314 O O . ALA B 1 592 ? 31.094 -11.211 -14.633 1 95.12 592 ALA B O 1
ATOM 9315 N N . GLU B 1 593 ? 33.031 -10.953 -13.555 1 96.38 593 GLU B N 1
ATOM 9316 C CA . GLU B 1 593 ? 33.688 -10.391 -14.727 1 96.38 593 GLU B CA 1
ATOM 9317 C C . GLU B 1 593 ? 33.812 -11.422 -15.844 1 96.38 593 GLU B C 1
ATOM 9319 O O . GLU B 1 593 ? 33.656 -11.094 -17.016 1 96.38 593 GLU B O 1
ATOM 9324 N N . ALA B 1 594 ? 34.125 -12.648 -15.453 1 97.75 594 ALA B N 1
ATOM 9325 C CA . ALA B 1 594 ? 34.25 -13.734 -16.422 1 97.75 594 ALA B CA 1
ATOM 9326 C C . ALA B 1 594 ? 32.938 -13.992 -17.141 1 97.75 594 ALA B C 1
ATOM 9328 O O . ALA B 1 594 ? 32.906 -14.156 -18.359 1 97.75 594 ALA B O 1
ATOM 9329 N N . ALA B 1 595 ? 31.875 -14.031 -16.406 1 97.25 595 ALA B N 1
ATOM 9330 C CA . ALA B 1 595 ? 30.547 -14.234 -17 1 97.25 595 ALA B CA 1
ATOM 9331 C C . ALA B 1 595 ? 30.188 -13.086 -17.938 1 97.25 595 ALA B C 1
ATOM 9333 O O . ALA B 1 595 ? 29.625 -13.312 -19.016 1 97.25 595 ALA B O 1
ATOM 9334 N N . ASP B 1 596 ? 30.547 -11.922 -17.531 1 95.88 596 ASP B N 1
ATOM 9335 C CA . ASP B 1 596 ? 30.172 -10.727 -18.297 1 95.88 596 ASP B CA 1
ATOM 9336 C C . ASP B 1 596 ? 30.922 -10.664 -19.625 1 95.88 596 ASP B C 1
ATOM 9338 O O . ASP B 1 596 ? 30.391 -10.141 -20.609 1 95.88 596 ASP B O 1
ATOM 9342 N N . THR B 1 597 ? 32.062 -11.18 -19.688 1 95.19 597 THR B N 1
ATOM 9343 C CA . THR B 1 597 ? 32.906 -10.953 -20.859 1 95.19 597 THR B CA 1
ATOM 9344 C C . THR B 1 597 ? 33.094 -12.234 -21.656 1 95.19 597 THR B C 1
ATOM 9346 O O . THR B 1 597 ? 33.781 -12.25 -22.688 1 95.19 597 THR B O 1
ATOM 9349 N N . ILE B 1 598 ? 32.469 -13.273 -21.297 1 97.12 598 ILE B N 1
ATOM 9350 C CA . ILE B 1 598 ? 32.656 -14.57 -21.938 1 97.12 598 ILE B CA 1
ATOM 9351 C C . ILE B 1 598 ? 32.219 -14.508 -23.406 1 97.12 598 ILE B C 1
ATOM 9353 O O . ILE B 1 598 ? 31.219 -13.875 -23.719 1 97.12 598 ILE B O 1
ATOM 9357 N N . ASP B 1 599 ? 33 -15.141 -24.234 1 96.56 599 ASP B N 1
ATOM 9358 C CA . ASP B 1 599 ? 32.688 -15.312 -25.641 1 96.56 599 ASP B CA 1
ATOM 9359 C C . ASP B 1 599 ? 32 -16.656 -25.875 1 96.56 599 ASP B C 1
ATOM 9361 O O . ASP B 1 599 ? 32.625 -17.719 -25.781 1 96.56 599 ASP B O 1
ATOM 9365 N N . LEU B 1 600 ? 30.766 -16.672 -26.312 1 96.62 600 LEU B N 1
ATOM 9366 C CA . LEU B 1 600 ? 30 -17.906 -26.5 1 96.62 600 LEU B CA 1
ATOM 9367 C C . LEU B 1 600 ? 30.172 -18.453 -27.906 1 96.62 600 LEU B C 1
ATOM 9369 O O . LEU B 1 600 ? 29.797 -19.578 -28.188 1 96.62 600 LEU B O 1
ATOM 9373 N N . GLY B 1 601 ? 30.75 -17.641 -28.766 1 95.75 601 GLY B N 1
ATOM 9374 C CA . GLY B 1 601 ? 30.969 -18.094 -30.141 1 95.75 601 GLY B CA 1
ATOM 9375 C C . GLY B 1 601 ? 29.688 -18.516 -30.828 1 95.75 601 GLY B C 1
ATOM 9376 O O . GLY B 1 601 ? 28.703 -17.75 -30.859 1 95.75 601 GLY B O 1
ATOM 9377 N N . GLU B 1 602 ? 29.656 -19.766 -31.375 1 94.81 602 GLU B N 1
ATOM 9378 C CA . GLU B 1 602 ? 28.531 -20.266 -32.156 1 94.81 602 GLU B CA 1
ATOM 9379 C C . GLU B 1 602 ? 27.344 -20.594 -31.25 1 94.81 602 GLU B C 1
ATOM 9381 O O . GLU B 1 602 ? 26.234 -20.781 -31.734 1 94.81 602 GLU B O 1
ATOM 9386 N N . TYR B 1 603 ? 27.562 -20.609 -30 1 96.38 603 TYR B N 1
ATOM 9387 C CA . TYR B 1 603 ? 26.5 -21 -29.062 1 96.38 603 TYR B CA 1
ATOM 9388 C C . TYR B 1 603 ? 25.688 -19.797 -28.625 1 96.38 603 TYR B C 1
ATOM 9390 O O . TYR B 1 603 ? 24.688 -19.938 -27.922 1 96.38 603 TYR B O 1
ATOM 9398 N N . ALA B 1 604 ? 26.031 -18.562 -29.031 1 94.06 604 ALA B N 1
ATOM 9399 C CA . ALA B 1 604 ? 25.375 -17.312 -28.641 1 94.06 604 ALA B CA 1
ATOM 9400 C C . ALA B 1 604 ? 23.922 -17.297 -29.094 1 94.06 604 ALA B C 1
ATOM 9402 O O . ALA B 1 604 ? 23.078 -16.641 -28.484 1 94.06 604 ALA B O 1
ATOM 9403 N N . GLY B 1 605 ? 23.641 -18.031 -30.109 1 92.69 605 GLY B N 1
ATOM 9404 C CA . GLY B 1 605 ? 22.297 -18.031 -30.672 1 92.69 605 GLY B CA 1
ATOM 9405 C C . GLY B 1 605 ? 21.359 -19.016 -30 1 92.69 605 GLY B C 1
ATOM 9406 O O . GLY B 1 605 ? 20.172 -19.078 -30.312 1 92.69 605 GLY B O 1
ATOM 9407 N N . TRP B 1 606 ? 21.859 -19.844 -29.062 1 96.19 606 TRP B N 1
ATOM 9408 C CA . TRP B 1 606 ? 20.984 -20.781 -28.344 1 96.19 606 TRP B CA 1
ATOM 9409 C C . TRP B 1 606 ? 20.016 -20.031 -27.453 1 96.19 606 TRP B C 1
ATOM 9411 O O . TRP B 1 606 ? 20.328 -18.938 -26.953 1 96.19 606 TRP B O 1
ATOM 9421 N N . LEU B 1 607 ? 18.844 -20.594 -27.297 1 95.5 607 LEU B N 1
ATOM 9422 C CA . LEU B 1 607 ? 17.859 -20 -26.406 1 95.5 607 LEU B CA 1
ATOM 9423 C C . LEU B 1 607 ? 18.391 -19.922 -24.984 1 95.5 607 LEU B C 1
ATOM 9425 O O . LEU B 1 607 ? 19.078 -20.828 -24.516 1 95.5 607 LEU B O 1
ATOM 9429 N N . ASP B 1 608 ? 18.125 -18.797 -24.281 1 96.62 608 ASP B N 1
ATOM 9430 C CA . ASP B 1 608 ? 18.438 -18.578 -22.875 1 96.62 608 ASP B CA 1
ATOM 9431 C C . ASP B 1 608 ? 19.953 -18.609 -22.641 1 96.62 608 ASP B C 1
ATOM 9433 O O . ASP B 1 608 ? 20.438 -19.281 -21.734 1 96.62 608 ASP B O 1
ATOM 9437 N N . ALA B 1 609 ? 20.641 -17.891 -23.469 1 96.56 609 ALA B N 1
ATOM 9438 C CA . ALA B 1 609 ? 22.094 -17.844 -23.406 1 96.56 609 ALA B CA 1
ATOM 9439 C C . ALA B 1 609 ? 22.562 -17.281 -22.062 1 96.56 609 ALA B C 1
ATOM 9441 O O . ALA B 1 609 ? 23.688 -17.547 -21.625 1 96.56 609 ALA B O 1
ATOM 9442 N N . GLU B 1 610 ? 21.672 -16.562 -21.375 1 96.94 610 GLU B N 1
ATOM 9443 C CA . GLU B 1 610 ? 22 -15.961 -20.078 1 96.94 610 GLU B CA 1
ATOM 9444 C C . GLU B 1 610 ? 22.266 -17.031 -19.031 1 96.94 610 GLU B C 1
ATOM 9446 O O . GLU B 1 610 ? 22.859 -16.75 -17.984 1 96.94 610 GLU B O 1
ATOM 9451 N N . ARG B 1 611 ? 21.906 -18.266 -19.25 1 98.06 611 ARG B N 1
ATOM 9452 C CA . ARG B 1 611 ? 22.203 -19.359 -18.328 1 98.06 611 ARG B CA 1
ATOM 9453 C C . ARG B 1 611 ? 23.703 -19.547 -18.172 1 98.06 611 ARG B C 1
ATOM 9455 O O . ARG B 1 611 ? 24.156 -20.188 -17.219 1 98.06 611 ARG B O 1
ATOM 9462 N N . VAL B 1 612 ? 24.5 -18.969 -19.047 1 98.12 612 VAL B N 1
ATOM 9463 C CA . VAL B 1 612 ? 25.953 -19.062 -18.984 1 98.12 612 VAL B CA 1
ATOM 9464 C C . VAL B 1 612 ? 26.453 -18.484 -17.672 1 98.12 612 VAL B C 1
ATOM 9466 O O . VAL B 1 612 ? 27.484 -18.922 -17.141 1 98.12 612 VAL B O 1
ATOM 9469 N N . VAL B 1 613 ? 25.703 -17.531 -17.109 1 98 613 VAL B N 1
ATOM 9470 C CA . VAL B 1 613 ? 26.078 -16.922 -15.836 1 98 613 VAL B CA 1
ATOM 9471 C C . VAL B 1 613 ? 26.219 -18.016 -14.773 1 98 613 VAL B C 1
ATOM 9473 O O . VAL B 1 613 ? 27.188 -18.047 -14.023 1 98 613 VAL B O 1
ATOM 9476 N N . VAL B 1 614 ? 25.25 -18.891 -14.727 1 97.81 614 VAL B N 1
ATOM 9477 C CA . VAL B 1 614 ? 25.25 -19.969 -13.75 1 97.81 614 VAL B CA 1
ATOM 9478 C C . VAL B 1 614 ? 26.375 -20.953 -14.07 1 97.81 614 VAL B C 1
ATOM 9480 O O . VAL B 1 614 ? 27.031 -21.469 -13.156 1 97.81 614 VAL B O 1
ATOM 9483 N N . ASN B 1 615 ? 26.625 -21.203 -15.344 1 98.31 615 ASN B N 1
ATOM 9484 C CA . ASN B 1 615 ? 27.641 -22.156 -15.75 1 98.31 615 ASN B CA 1
ATOM 9485 C C . ASN B 1 615 ? 29.047 -21.672 -15.398 1 98.31 615 ASN B C 1
ATOM 9487 O O . ASN B 1 615 ? 29.875 -22.438 -14.922 1 98.31 615 ASN B O 1
ATOM 9491 N N . VAL B 1 616 ? 29.234 -20.359 -15.633 1 98.19 616 VAL B N 1
ATOM 9492 C CA . VAL B 1 616 ? 30.516 -19.766 -15.266 1 98.19 616 VAL B CA 1
ATOM 9493 C C . VAL B 1 616 ? 30.672 -19.781 -13.75 1 98.19 616 VAL B C 1
ATOM 9495 O O . VAL B 1 616 ? 31.734 -20.141 -13.234 1 98.19 616 VAL B O 1
ATOM 9498 N N . TYR B 1 617 ? 29.625 -19.391 -13.016 1 97.62 617 TYR B N 1
ATOM 9499 C CA . TYR B 1 617 ? 29.625 -19.406 -11.555 1 97.62 617 TYR B CA 1
ATOM 9500 C C . TYR B 1 617 ? 30 -20.781 -11.023 1 97.62 617 TYR B C 1
ATOM 9502 O O . TYR B 1 617 ? 30.875 -20.891 -10.156 1 97.62 617 TYR B O 1
ATOM 9510 N N . GLN B 1 618 ? 29.391 -21.797 -11.578 1 96.81 618 GLN B N 1
ATOM 9511 C CA . GLN B 1 618 ? 29.625 -23.156 -11.094 1 96.81 618 GLN B CA 1
ATOM 9512 C C . GLN B 1 618 ? 31.047 -23.609 -11.406 1 96.81 618 GLN B C 1
ATOM 9514 O O . GLN B 1 618 ? 31.672 -24.312 -10.609 1 96.81 618 GLN B O 1
ATOM 9519 N N . ARG B 1 619 ? 31.578 -23.297 -12.555 1 97.56 619 ARG B N 1
ATOM 9520 C CA . ARG B 1 619 ? 32.969 -23.641 -12.891 1 97.56 619 ARG B CA 1
ATOM 9521 C C . ARG B 1 619 ? 33.938 -22.969 -11.938 1 97.56 619 ARG B C 1
ATOM 9523 O O . ARG B 1 619 ? 34.938 -23.578 -11.547 1 97.56 619 ARG B O 1
ATOM 9530 N N . TYR B 1 620 ? 33.688 -21.719 -11.648 1 97.62 620 TYR B N 1
ATOM 9531 C CA . TYR B 1 620 ? 34.531 -21.031 -10.68 1 97.62 620 TYR B CA 1
ATOM 9532 C C . TYR B 1 620 ? 34.469 -21.719 -9.328 1 97.62 620 TYR B C 1
ATOM 9534 O O . TYR B 1 620 ? 35.5 -21.812 -8.633 1 97.62 620 TYR B O 1
ATOM 9542 N N . ARG B 1 621 ? 33.312 -22.156 -8.938 1 96 621 ARG B N 1
ATOM 9543 C CA . ARG B 1 621 ? 33.188 -22.891 -7.676 1 96 621 ARG B CA 1
ATOM 9544 C C . ARG B 1 621 ? 34.062 -24.141 -7.688 1 96 621 ARG B C 1
ATOM 9546 O O . ARG B 1 621 ? 34.562 -24.562 -6.645 1 96 621 ARG B O 1
ATOM 9553 N N . GLU B 1 622 ? 34.25 -24.781 -8.883 1 95.56 622 GLU B N 1
ATOM 9554 C CA . GLU B 1 622 ? 35.094 -25.953 -9.039 1 95.56 622 GLU B CA 1
ATOM 9555 C C . GLU B 1 622 ? 36.562 -25.578 -8.914 1 95.56 622 GLU B C 1
ATOM 9557 O O . GLU B 1 622 ? 37.375 -26.344 -8.359 1 95.56 622 GLU B O 1
ATOM 9562 N N . LEU B 1 623 ? 36.906 -24.422 -9.352 1 96.12 623 LEU B N 1
ATOM 9563 C CA . LEU B 1 623 ? 38.281 -23.984 -9.438 1 96.12 623 LEU B CA 1
ATOM 9564 C C . LEU B 1 623 ? 38.75 -23.359 -8.125 1 96.12 623 LEU B C 1
ATOM 9566 O O . LEU B 1 623 ? 39.906 -23.453 -7.762 1 96.12 623 LEU B O 1
ATOM 9570 N N . ASP B 1 624 ? 37.812 -22.625 -7.492 1 94.5 624 ASP B N 1
ATOM 9571 C CA . ASP B 1 624 ? 38.094 -21.859 -6.285 1 94.5 624 ASP B CA 1
ATOM 9572 C C . ASP B 1 624 ? 37.031 -22.094 -5.211 1 94.5 624 ASP B C 1
ATOM 9574 O O . ASP B 1 624 ? 36 -21.453 -5.223 1 94.5 624 ASP B O 1
ATOM 9578 N N . PRO B 1 625 ? 37.344 -22.766 -4.285 1 88.75 625 PRO B N 1
ATOM 9579 C CA . PRO B 1 625 ? 36.344 -23.109 -3.248 1 88.75 625 PRO B CA 1
ATOM 9580 C C . PRO B 1 625 ? 35.906 -21.891 -2.432 1 88.75 625 PRO B C 1
ATOM 9582 O O . PRO B 1 625 ? 34.906 -21.953 -1.718 1 88.75 625 PRO B O 1
ATOM 9585 N N . ASP B 1 626 ? 36.656 -20.766 -2.523 1 92.12 626 ASP B N 1
ATOM 9586 C CA . ASP B 1 626 ? 36.312 -19.562 -1.766 1 92.12 626 ASP B CA 1
ATOM 9587 C C . ASP B 1 626 ? 35.25 -18.75 -2.49 1 92.12 626 ASP B C 1
ATOM 9589 O O . ASP B 1 626 ? 34.75 -17.766 -1.952 1 92.12 626 ASP B O 1
ATOM 9593 N N . THR B 1 627 ? 34.906 -19.219 -3.674 1 93.62 627 THR B N 1
ATOM 9594 C CA . THR B 1 627 ? 33.812 -18.547 -4.363 1 93.62 627 THR B CA 1
ATOM 9595 C C . THR B 1 627 ? 32.531 -18.656 -3.553 1 93.62 627 THR B C 1
ATOM 9597 O O . THR B 1 627 ? 32.094 -19.75 -3.17 1 93.62 627 THR B O 1
ATOM 9600 N N . PRO B 1 628 ? 31.859 -17.469 -3.275 1 92.25 628 PRO B N 1
ATOM 9601 C CA . PRO B 1 628 ? 30.688 -17.484 -2.41 1 92.25 628 PRO B CA 1
ATOM 9602 C C . PRO B 1 628 ? 29.547 -18.328 -2.979 1 92.25 628 PRO B C 1
ATOM 9604 O O . PRO B 1 628 ? 29.328 -18.359 -4.195 1 92.25 628 PRO B O 1
ATOM 9607 N N . GLN B 1 629 ? 28.828 -18.969 -2.133 1 90.75 629 GLN B N 1
ATOM 9608 C CA . GLN B 1 629 ? 27.625 -19.703 -2.518 1 90.75 629 GLN B CA 1
ATOM 9609 C C . GLN B 1 629 ? 26.438 -18.766 -2.684 1 90.75 629 GLN B C 1
ATOM 9611 O O . GLN B 1 629 ? 26.094 -18.016 -1.763 1 90.75 629 GLN B O 1
ATOM 9616 N N . LEU B 1 630 ? 25.875 -18.812 -3.805 1 90.5 630 LEU B N 1
ATOM 9617 C CA . LEU B 1 630 ? 24.734 -17.938 -4.094 1 90.5 630 LEU B CA 1
ATOM 9618 C C . LEU B 1 630 ? 23.438 -18.719 -4.133 1 90.5 630 LEU B C 1
ATOM 9620 O O . LEU B 1 630 ? 23.422 -19.906 -4.488 1 90.5 630 LEU B O 1
ATOM 9624 N N . GLU B 1 631 ? 22.359 -18.016 -3.805 1 85.38 631 GLU B N 1
ATOM 9625 C CA . GLU B 1 631 ? 21.016 -18.594 -3.896 1 85.38 631 GLU B CA 1
ATOM 9626 C C . GLU B 1 631 ? 20.516 -18.594 -5.336 1 85.38 631 GLU B C 1
ATOM 9628 O O . GLU B 1 631 ? 20.922 -17.766 -6.145 1 85.38 631 GLU B O 1
ATOM 9633 N N . VAL B 1 632 ? 19.625 -19.469 -5.555 1 87.25 632 VAL B N 1
ATOM 9634 C CA . VAL B 1 632 ? 19.078 -19.688 -6.895 1 87.25 632 VAL B CA 1
ATOM 9635 C C . VAL B 1 632 ? 18.438 -18.391 -7.402 1 87.25 632 VAL B C 1
ATOM 9637 O O . VAL B 1 632 ? 18.609 -18.031 -8.57 1 87.25 632 VAL B O 1
ATOM 9640 N N . LEU B 1 633 ? 17.781 -17.734 -6.586 1 87.69 633 LEU B N 1
ATOM 9641 C CA . LEU B 1 633 ? 17.094 -16.5 -7.004 1 87.69 633 LEU B CA 1
ATOM 9642 C C . LEU B 1 633 ? 18.109 -15.422 -7.375 1 87.69 633 LEU B C 1
ATOM 9644 O O . LEU B 1 633 ? 17.859 -14.633 -8.289 1 87.69 633 LEU B O 1
ATOM 9648 N N . ALA B 1 634 ? 19.141 -15.344 -6.609 1 91.56 634 ALA B N 1
ATOM 9649 C CA . ALA B 1 634 ? 20.203 -14.391 -6.93 1 91.56 634 ALA B CA 1
ATOM 9650 C C . ALA B 1 634 ? 20.797 -14.664 -8.305 1 91.56 634 ALA B C 1
ATOM 9652 O O . ALA B 1 634 ? 21.078 -13.727 -9.07 1 91.56 634 ALA B O 1
ATOM 9653 N N . LEU B 1 635 ? 20.969 -15.898 -8.586 1 94.75 635 LEU B N 1
ATOM 9654 C CA . LEU B 1 635 ? 21.5 -16.297 -9.875 1 94.75 635 LEU B CA 1
ATOM 9655 C C . LEU B 1 635 ? 20.531 -15.961 -11 1 94.75 635 LEU B C 1
ATOM 9657 O O . LEU B 1 635 ? 20.938 -15.586 -12.102 1 94.75 635 LEU B O 1
ATOM 9661 N N . LEU B 1 636 ? 19.25 -16.125 -10.703 1 95.38 636 LEU B N 1
ATOM 9662 C CA . LEU B 1 636 ? 18.234 -15.766 -11.68 1 95.38 636 LEU B CA 1
ATOM 9663 C C . LEU B 1 636 ? 18.281 -14.273 -11.992 1 95.38 636 LEU B C 1
ATOM 9665 O O . LEU B 1 636 ? 18.203 -13.875 -13.156 1 95.38 636 LEU B O 1
ATOM 9669 N N . VAL B 1 637 ? 18.422 -13.477 -10.984 1 96.25 637 VAL B N 1
ATOM 9670 C CA . VAL B 1 637 ? 18.5 -12.031 -11.141 1 96.25 637 VAL B CA 1
ATOM 9671 C C . VAL B 1 637 ? 19.734 -11.672 -11.984 1 96.25 637 VAL B C 1
ATOM 9673 O O . VAL B 1 637 ? 19.641 -10.836 -12.883 1 96.25 637 VAL B O 1
ATOM 9676 N N . MET B 1 638 ? 20.859 -12.336 -11.758 1 96.88 638 MET B N 1
ATOM 9677 C CA . MET B 1 638 ? 22.094 -12.078 -12.5 1 96.88 638 MET B CA 1
ATOM 9678 C C . MET B 1 638 ? 21.953 -12.477 -13.961 1 96.88 638 MET B C 1
ATOM 9680 O O . MET B 1 638 ? 22.5 -11.82 -14.852 1 96.88 638 MET B O 1
ATOM 9684 N N . GLN B 1 639 ? 21.234 -13.578 -14.188 1 97.56 639 GLN B N 1
ATOM 9685 C CA . GLN B 1 639 ? 20.953 -13.984 -15.555 1 97.56 639 GLN B CA 1
ATOM 9686 C C . GLN B 1 639 ? 20.156 -12.906 -16.297 1 97.56 639 GLN B C 1
ATOM 9688 O O . GLN B 1 639 ? 20.484 -12.562 -17.422 1 97.56 639 GLN B O 1
ATOM 9693 N N . ALA B 1 640 ? 19.125 -12.414 -15.617 1 97 640 ALA B N 1
ATOM 9694 C CA . ALA B 1 640 ? 18.297 -11.367 -16.203 1 97 640 ALA B CA 1
ATOM 9695 C C . ALA B 1 640 ? 19.125 -10.133 -16.547 1 97 640 ALA B C 1
ATOM 9697 O O . ALA B 1 640 ? 18.984 -9.562 -17.641 1 97 640 ALA B O 1
ATOM 9698 N N . ASP B 1 641 ? 20.016 -9.727 -15.664 1 96.75 641 ASP B N 1
ATOM 9699 C CA . ASP B 1 641 ? 20.875 -8.562 -15.867 1 96.75 641 ASP B CA 1
ATOM 9700 C C . ASP B 1 641 ? 21.844 -8.789 -17.031 1 96.75 641 ASP B C 1
ATOM 9702 O O . ASP B 1 641 ? 22.078 -7.879 -17.828 1 96.75 641 ASP B O 1
ATOM 9706 N N . TRP B 1 642 ? 22.375 -9.977 -17.062 1 97.44 642 TRP B N 1
ATOM 9707 C CA . TRP B 1 642 ? 23.266 -10.344 -18.141 1 97.44 642 TRP B CA 1
ATOM 9708 C C . TRP B 1 642 ? 22.578 -10.211 -19.5 1 97.44 642 TRP B C 1
ATOM 9710 O O . TRP B 1 642 ? 23.156 -9.656 -20.438 1 97.44 642 TRP B O 1
ATOM 9720 N N . LEU B 1 643 ? 21.422 -10.727 -19.625 1 95.19 643 LEU B N 1
ATOM 9721 C CA . LEU B 1 643 ? 20.656 -10.672 -20.859 1 95.19 643 LEU B CA 1
ATOM 9722 C C . LEU B 1 643 ? 20.312 -9.234 -21.219 1 95.19 643 LEU B C 1
ATOM 9724 O O . LEU B 1 643 ? 20.406 -8.844 -22.391 1 95.19 643 LEU B O 1
ATOM 9728 N N . ALA B 1 644 ? 19.906 -8.453 -20.203 1 93.25 644 ALA B N 1
ATOM 9729 C CA . ALA B 1 644 ? 19.484 -7.074 -20.422 1 93.25 644 ALA B CA 1
ATOM 9730 C C . ALA B 1 644 ? 20.625 -6.242 -21 1 93.25 644 ALA B C 1
ATOM 9732 O O . ALA B 1 644 ? 20.406 -5.336 -21.797 1 93.25 644 ALA B O 1
ATOM 9733 N N . LYS B 1 645 ? 21.844 -6.488 -20.641 1 93.06 645 LYS B N 1
ATOM 9734 C CA . LYS B 1 645 ? 23.016 -5.762 -21.109 1 93.06 645 LYS B CA 1
ATOM 9735 C C . LYS B 1 645 ? 23.297 -6.07 -22.578 1 93.06 645 LYS B C 1
ATOM 9737 O O . LYS B 1 645 ? 24.047 -5.355 -23.234 1 93.06 645 LYS B O 1
ATOM 9742 N N . ARG B 1 646 ? 22.703 -7.047 -23.125 1 87.62 646 ARG B N 1
ATOM 9743 C CA . ARG B 1 646 ? 23.016 -7.508 -24.484 1 87.62 646 ARG B CA 1
ATOM 9744 C C . ARG B 1 646 ? 21.797 -7.355 -25.406 1 87.62 646 ARG B C 1
ATOM 9746 O O . ARG B 1 646 ? 21.875 -7.703 -26.578 1 87.62 646 ARG B O 1
ATOM 9753 N N . SER B 1 647 ? 20.703 -6.938 -24.797 1 76.38 647 SER B N 1
ATOM 9754 C CA . SER B 1 647 ? 19.5 -6.676 -25.594 1 76.38 647 SER B CA 1
ATOM 9755 C C . SER B 1 647 ? 19.438 -5.219 -26.031 1 76.38 647 SER B C 1
ATOM 9757 O O . SER B 1 647 ? 19.953 -4.332 -25.344 1 76.38 647 SER B O 1
#

Organism: NCBI:txid722731

Foldseek 3Di:
DWKFWWQDPVGIWIAHDDPQKTQTADPPDAVLNQLQVPQVSVVVSHVVSVPDPDIDGNVRIGTWFSQLQFPWEKEWAQFLQQVQLLCVLVPNHRDDDPVVLVDIDIDTEARNAETELAEAAEDQAQAQFKKKFKWKKWFFRHKFALDALVRQLSRTFFMAIKIFIFRVLVVLQCVVVVPDDDSRGHRHMYTDSTTGGVVLQCVQADPVHRLFGWKKKWKDKPNHTQDIDTRNSGNAGSSRVSSVVRHVHIGHGRYMYIRRGGHRRMQSSQRHPVCRVRRPGHDAQQMWMWMDIVSRGIGIHGYHYDDHDDDDDDDDDPVDDDDDDDAQDFDFPDDQDAAWADDFDQKIKGFFPPFAFQRWIKIWHAAQQAIEIEFAAQEQVRRVRHVVRCCVPCVRHPYQEYEQFAQDNRRFQNVVVDDPNRAYEYAPVRLVCNVPDDQLSVLSCLQRHDLDPQLNVVSCVNDVVHRSHNTDTDGGPYHDHAKDWDATNNFIKIKGFLDPWQHRTGIKIDRLVGLEIERALLAAFLAARARPDDDLVSSLVSLVVVVVSVRQWYHYGGHHIGGNVSSVVNSVQSVQLLVQLVVCVVVPDDLLRSLLPGDSPPSVRRHLPLSSSRSSLNSVCVVDVPRDDDDPSVSSSSSSVSVVVVD/DWKFWWQDPVGIWIAHDDPQKTQTADPPDAVLNQLQVPQVSVVVSHVVSVPDPDIDGNVRIGTWFSQLQFPWEKEWAQFLQQVQLLCVLVPNHRDDDPVVLVDIDIDTEARNAETELAEAAEDQAQAQFKKKFKWKKWFFRHKFALDALVRQLSRTFFMAIKIFIFRVLVVLQCVVVVPDDDSRGHRYMYTDSTTGGVVLQCVQADPVHRLFGWKKKWKDKPNHTQDIDTRNSGNAGSSRVSSVVRHVHIGHGRYMYIRRGGHRRMQSSQRHPVCRVRRPGHDAQQMWMWMDIVSRGIGIHGYHYDDHDDDDDDDDDPVDDDDDDDAQDFDFPDDQDAAWADDFDQKIKGFFPPFAFQRWIKIWHAAQQAIEIEFAAQEQVRRVRHVVRCCVPCVRHPYQEYEQFAQDNRRFQNVVVDDPRRAYEYAPVRLVCNVPDDQLSVLSCLQRPDLDPQLNVVSCVNDVVHRSHNTDTDGGPYHDHAKDWDATNNFIKIKGFLDPWQHRTGIKIDRPVGLEIEGALLAAFLAARARPDDDLVSSLVSLVVVVVSQRQWYHYGGHHIGGNVSSVVNSVQSVQLLVQLVVCVVVVDDLLVSLLPGDSPPSCRRHLPLSSSRSSLVSVCVVDVPRDDDDPSVSSSSSSVSVVVVD

Nearest PDB structures (foldseek):
  3lzk-assembly2_D  TM=8.700E-01  e=4.260E-21  Sinorhizobium meliloti
  3r6o-assembly1_A-2  TM=8.375E-01  e=4.893E-22  Mycobacteroides abscessus ATCC 19977
  8d2z-assembly2_B  TM=8.034E-01  e=1.684E-18  Burkholderia cenocepacia
  4maq-assembly1_B  TM=8.467E-01  e=2.833E-16  Burkholderia cenocepacia J2315
  4bp0-assembly1_A  TM=8.036E-01  e=9.916E-16  Pseudomonas aeruginosa

Radius of gyration: 36.82 Å; Cα contacts (8 Å, |Δi|>4): 3234; chains: 2; bounding box: 93×117×72 Å

Secondary structure (DSSP, 8-state):
-EEEEEEETTEEEEEEEETTEEEE--TT--HHHHHTTHHHHHHHHHHHHHH-S-EEEGGGSEEPPSSSS-S-EEEE---HHHHHHHHHHTTS-SPPPGGGGTS--EEEPPGGGEE-TTS-EEPPTT-S-EE-BEEEEEEESS-EES--HHHHHHHEEEEEEEEE-EEHHHHHHHHTTTSB-STTTSS-EEEEEEEEPGGGGGGGB-SS-TT-B--EEEEEETTEEEEEEEGGG-SS-HHHHHHHHTTT-EE-TT-EEE--PPTT-BSGGG--TT-GGG------TT-EEEEEETTTEEEEEEEE--PPPPP-PPPP-TTSPPPPPP------SS---SEEEEEETTEEEEE-TT--TT---EEEEE-SS-EEEE---SSHHHHHHHHHHHHHHHTTS-EEEEEE-SS-GGGTGGGGGS-TTSEEEEEHHHHHHHHHS--GGGGGHHHHS---TTHHHHHHHHHTT---TT------SEEESSEEEEEETTEEEEEEE--SSSSS--EEEEETTTTEEEEEEEEESSB----SS--HHHHHHHHHHHHHT--SEEEEEESS-B-HHHHHHHHHHHHHHHHHHHHHHHTT--HHHHHHH---GGGGGSBTGGGHHHHHHHHHHHH-TTSPP--HHHHHHHHHHHHHTT-/-EEEEEEETTEEEEEEEETTEEEE--TT--HHHHHTTHHHHHHHHHHHHHH-S-EEEGGGSEEPPSSSS-S-EEEE---HHHHHHHHHHTTS-SPPPGGGGTS--EEEPPGGGEE-TTS-EEPPTT-S-EE-BEEEEEEESS-BSS--HHHHHHHEEEEEEEEE-EEHHHHHHHHTTTSB-STTTSS-EEEEEEEEPGGGGGGGB-SS-TT-B--EEEEEETTEEEEEEEGGG-SS-HHHHHHHHTTT--B-TT-EEE--PPTT-BSGGG--TT-GGG------TT-EEEEEETTTEEEEEEEE--PPPPP-PPPP-TTSPPPPPP------SS---SEEEEEETTEEEEE-TT--TT---EEEEE-SS-EEEE---SSHHHHHHHHHHHHHHHTTS-EEEEEE-SS-GGGTGGGGGS-TTSEEEEEHHHHHHHHHS--GGGGGHHHHS---TTHHHHHHHHHTT---TT------SEEESSEEEEEETTEEEEEEE--SSSSS--EEEEETTTTEEEEEEEEESSB----SS--HHHHHHHHHHHHHT--SEEEEEESS-B-HHHHHHHHHHHHHHHHHHHHHHHTT--HHHHHHH---GGGGGSBTGGGHHHHHHHHHHHH-TTSPP--HHHHHHHHHHHHHTT-

Sequence (1294 aa):
MRWVTYRDADGPRTGVLSGDEIHAVAPGVTLLDLVGRGADGLRQAGEEALRSAATVPVGDVTLMAPIPNPPSIRDFLCFLDHMRNCQAALGGGRELADTWYRIPAFYFACPATVLGPYDDAPIAPGSAWQDFELEIAAVIGTGGKDLTVDEAERAIVGYMIFNDWSARDLQQLESQLGIGQAKGKDSGVTLGPYLVTPDELEPYRHPARPGTLSLPVSALVNDTEIGSGSTDQMDWSFGEVISYASRGVTLRPGDVVGSGTVPTCTLVEHLSLTDLESFPGWLHDGDVVTLRVQGLGETRQTVRASGPPHPLPARPNPAKAPVPGRVNRAAARVPYTRGLHEVADKVWAWTLPDGGYGWSNAGLVSGDGASLLVDTLFDLALTREMLSAMRPFTSTAPITDALITHSNGDHTHGNQLLDASVRIIAAKDTAEEIAHGMPPELLAMTQTGDLGPVATPYARERFGPFDFSGIDVRNADHTFDRDLTIDVGGRRVEFFNLGPAHTAADSVVHVPDAGVLFGGDLLFIGCTPIVWAGPIANWVAACDAMIALDAPIVVPGHGPVTDPDGIRAVRGYLAHVAEQTEAAYRKGLSWAEAADTIDLGEYAGWLDAERVVVNVYQRYRELDPDTPQLEVLALLVMQADWLAKRSMRWVTYRDADGPRTGVLSGDEIHAVAPGVTLLDLVGRGADGLRQAGEEALRSAATVPVGDVTLMAPIPNPPSIRDFLCFLDHMRNCQAALGGGRELADTWYRIPAFYFACPATVLGPYDDAPIAPGSAWQDFELEIAAVIGTGGKDLTVDEAERAIVGYMIFNDWSARDLQQLESQLGIGQAKGKDSGVTLGPYLVTPDELEPYRHPARPGTLSLPVSALVNDTEIGSGSTDQMDWSFGEVISYASRGVTLRPGDVVGSGTVPTCTLVEHLSLTDLESFPGWLHDGDVVTLRVQGLGETRQTVRASGPPHPLPARPNPAKAPVPGRVNRAAARVPYTRGLHEVADKVWAWTLPDGGYGWSNAGLVSGDGASLLVDTLFDLALTREMLSAMRPFTSTAPITDALITHSNGDHTHGNQLLDASVRIIAAKDTAEEIAHGMPPELLAMTQTGDLGPVATPYARERFGPFDFSGIDVRNADHTFDRDLTIDVGGRRVEFFNLGPAHTAADSVVHVPDAGVLFGGDLLFIGCTPIVWAGPIANWVAACDAMIALDAPIVVPGHGPVTDPDGIRAVRGYLAHVAEQTEAAYRKGLSWAEAADTIDLGEYAGWLDAERVVVNVYQRYRELDPDTPQLEVLALLVMQADWLAKRS

pLDDT: mean 96.1, std 3.85, range [71.38, 98.94]